Protein 4J0D (pdb70)

Solvent-accessible surface area: 36120 Å² total; per-residue (Å²): 81,132,99,43,147,8,78,1,66,36,125,115,14,74,98,46,92,18,104,5,84,78,112,48,20,110,1,33,2,5,81,106,13,80,0,0,23,71,54,57,14,99,37,0,20,0,7,0,0,0,3,16,22,6,60,129,79,59,60,33,62,55,2,73,84,71,61,0,0,0,1,0,4,6,11,6,30,30,6,57,34,0,36,17,2,16,3,84,53,116,59,116,28,47,45,10,39,7,0,36,66,0,3,94,66,0,0,0,0,0,0,2,0,0,20,2,37,77,16,77,32,214,90,51,93,53,28,1,13,12,33,6,5,0,3,0,1,2,0,0,0,17,2,0,31,94,2,67,70,130,1,0,3,26,3,86,79,0,0,0,2,3,30,16,1,0,0,2,0,0,0,0,0,0,1,1,2,48,26,84,78,1,66,94,37,3,97,77,11,12,18,1,105,26,66,1,39,13,32,0,0,1,1,2,1,0,10,2,1,5,32,34,0,4,21,0,0,0,16,11,0,37,60,20,49,56,46,66,69,146,69,97,63,88,69,143,40,220,55,48,29,46,111,117,71,102,52,69,24,121,10,72,94,108,29,71,16,5,1,29,0,5,49,3,22,0,0,2,16,0,3,80,48,109,2,48,26,122,118,55,61,44,6,33,2,70,37,47,3,105,26,38,0,45,60,37,2,44,105,44,0,13,62,10,0,42,77,5,61,101,138,71,58,105,2,111,136,21,43,21,15,74,48,83,72,117,101,5,58,73,7,79,6,48,21,0,11,126,45,12,42,0,27,17,26,11,6,4,0,0,41,31,64,27,94,3,48,10,0,15,2,2,2,51,50,129,22,139,13,35,0,3,21,68,32,1,54,108,102,35,93,62,131,16,106,83,5,84,80,105,22,16,106,5,10,7,0,11,41,46,0,91,71,88,31,97,77,6,2,91,52,1,6,0,26,1,2,0,14,1,42,22,1,0,0,0,0,0,1,0,0,8,23,11,0,92,47,44,58,10,36,43,53,40,34,4,30,30,42,41,76,58,39,22,24,73,24,30,48,94,0,6,65,38,0,11,68,51,21,133,84,132,100,44,141,8,83,2,58,38,130,117,15,72,96,48,85,9,136,48,100,91,40,62,10,114,1,36,2,5,82,105,15,82,0,0,27,78,53,56,15,102,37,0,20,0,7,0,0,0,2,12,19,3,66,117,75,58,59,31,86,66,6,94,140,72,64,0,0,1,0,0,3,6,10,6,31,33,6,57,35,0,31,17,2,18,2,81,57,121,62,114,31,47,44,10,38,7,0,18,53,0,4,109,66,0,0,0,0,0,0,2,0,0,18,2,36,79,15,82,34,205,86,53,100,61,33,1,13,12,34,6,4,0,3,0,1,1,0,0,0,17,1,0,33,75,0,67,83,103,6,8,3,27,4,89,79,0,0,0,2,3,31,16,1,0,0,2,0,0,0,0,0,1,0,0,0,55,8,84,76,2,70,97,37,2,99,74,13,10,20,1,104,26,66,1,34,11,26,0,0,1,1,1,1,0,9,3,1,6,32,35,0,5,20,0,0,0,16,11,0,36,55,18,55,49,46,60,77,138,76,92,66,101,51,69,55,217,59,35,25,34,110,109,74,101,40,67,20,125,8,71,97,131,32,66,26,10,1,22,0,5,55,4,16,0,0,2,19,0,3,65,44,93,2,42,34,110,115,50,69,58,6,28,2,61,37,40,3,98,28,37,0,53,64,37,2,51,107,45,0,15,58,10,0,39,74,4,60,101,143,68,58,97,1,107,128,32,52,20,15,74,45,83,72,119,95,3,57,70,7,80,7,53,28,0,13,130,42,14,38,0,23,17,19,6,4,8,0,0,43,33,61,29,98,10,52,12,0,15,1,2,1,52,54,131,21,142,18,32,0,3,18,65,26,1,57,113,115,32,98,62,134,15,101,81,6,86,80,100,23,17,106,5,11,6,0,12,29,10,6,89,77,143,56,32,99,10,3,133,45,1,7,0,27,1,2,0,15,1,35,20,1,0,0,0,0,0,0,0,0,8,20,5,0,95,55,83,70,56,37,44,54,43,33,3,30,30,44,36,75,56,37,21,23,72,22,32,55,90,0,6,66,37,0,16,61,46,25,149

Radius of gyration: 35.63 Å; Cα contacts (8 Å, |Δi|>4): 2161; chains: 2; bounding box: 63×105×97 Å

B-factor: mean 21.42, std 15.45, range [4.94, 144.72]

Secondary structure (DSSP, 8-state):
-TT------GGG-EEEEEE-SSSEEEEEEEEEEE-BSS-SSTT-EEEEEEEGGGGTT--BTTB-TTT--EEEE----TT--BPPP-TT--SSS--HHHHHHHHHTT-EEEEE-B--TT-B-TTS-B--STTHHHHHHHHHHHHHHHTTTTSSS-GGGEEEEEETHHHHHHHHHHH-TT-GGGHHHHHHHTB-SS----SEEEEES----HHHHHHHHHHHHTT--EEEEEEE--S--TT----EEEEEEE--HHHHHHHHHHHHHHHHHHHHTT-B-TTSPBP---TTS-SHHHHHHHHHHHHHHHHHHHTT--GGGSS-EEEETTEEEEE-HHHHHHHH-B-S-SSSSS-TTS-SHHHHHT--SS-S--B-SHHHHHT-SS---BPPHHHHHHT-GGGG-SS--TTS-SEEEEE--TT--SS-THHHHHHHHHHHHTT-EEEEE--TT--S---S-HHHHHHHHHHHH-/-TT------GGG-EEEEEEETTEEEEEEEEEEEE-BSS-SSTT-EEEEEEEGGGGTT--BTTB-TTT--EEEE----TT--BPPP-TT--SSS--HHHHHHHHHHT-EEEEE-B--TT-B-TTS-B--STTHHHHHHHHHHHHHHHTTTTSSS-GGGEEEEEETHHHHHHHHHHH-BT-GGGHHHHHHHTB-SS----SEEEEES----HHHHHHHHHHHHTT--EEEEEEEEEEE-TTSPEEEEEEEEE--HHHHHHHHHHHHHHHHHHHHTT-B-TTS-B----TTS-SHHHHHHHHHHHHHHHHHHHTT--GGGSS-EEEETTEEEEE-HHHHHHHH-B-S-SSSSS-TTS-SHHHHHT--SS-S--B-SHHHHHT-SS---BPPHHHHHHT-GGGGTSSSSSB--SEEEEE--TT--SS-THHHHHHHHHHHHTT-EEEEE--TT--S---S-HHHHHHHHHHHH-

Sequence (940 aa):
SMSNRLIFDADWLVPEQVQVAGQAIQYYAARNIQYVQHPVAAIQVLNVFVPAAYLLHGSSVNGYQRATAPILMPNTVGGYLPGPADDPQRVTWPTNAGTIQQALKRGYVVVAAGIRGRTTVDKSGQRVGQAPAFIVDMKAAIRYVKYNQGRLPGDANRIITNGTSAGGATSALAGASGNSAYFEPALTALGAAPATDDIFAVSAYCPIHNLEHADMMAYEWQFNGINDWHRYQPVAGTTKNGRPKFEPVSGQLTVEEQALSLALKAQFSTYLLNQLKLTASDGTTHLTLNEAGMMGSFRDVVRQLLISSSAQTAFDQGTDIHKYAGFVVTGNQVTDLDLSAYLKSSLTRRMKAVPAFDQQLDLTSPENNLFGDATTAKAKHFTALAQTRSTVTAQLADAELIQAINPLSYLTTTSSQVAKHWRIRHGAADRDTSFAIPIILAIMLENHGYGIDFALPWDIPHSGDYDLGDLFSWIDGLCQSMSNRLIFDADWLVPEQVQVAGQAIQYYAARNIQYVQHPVAAIQVLNVFVPAAYLHGSSVNGYQRATAPILMPNTVGGYLPGPADDPQRVTWPTNAGTIQQALKRGYVVVAAGIIRGRTTVDKSGQRVGQAPAFIVDMKAAIRYVKYNQGRLPGDANRIITNGTSAGGATSALAGASGNSAYFEPALTALGAAPATDDIFAVSAYCPIHNLEHADMMAYEWQFNGINDWHRYYQPVAGTTKNGRPKFEPVSGQLTVEEQALSLALKAQFSTYLNQLKLTASDGTHLTLNEAGMMGSFRDVVRRQLLISSAQTAFDQGTDIHKYAGFVVTGNQVTDLDLSAYLKSLTRMKAVPAFDQQLDLTSPENNLFGDATAKAKHFTALAQTTRSTVTAQLADAELIQAINPLSYLTTTSSQVAKHWRIRHGAADRDTSFAIPIILAIMMLENHGYGIDFALPWDIPHSGDYDLGDLFSSWIDGLCQ

Structure (mmCIF, N/CA/C/O backbone):
data_4J0D
#
_entry.id   4J0D
#
_cell.length_a   46.940
_cell.length_b   62.918
_cell.length_c   84.070
_cell.angle_alpha   70.58
_cell.angle_beta   85.70
_cell.angle_gamma   78.96
#
_symmetry.space_group_name_H-M   'P 1'
#
loop_
_entity.id
_entity.type
_entity.pdbx_description
1 polymer Tannase
2 non-polymer 'CADMIUM ION'
3 non-polymer DI(HYDROXYETHYL)ETHER
4 non-polymer 'TRIETHYLENE GLYCOL'
5 non-polymer 'TETRAETHYLENE GLYCOL'
6 water water
#
loop_
_atom_site.group_PDB
_atom_site.id
_atom_site.type_symbol
_atom_site.label_atom_id
_atom_site.label_alt_id
_atom_site.label_comp_id
_atom_site.label_asym_id
_atom_site.label_entity_id
_atom_site.label_seq_id
_atom_site.pdbx_PDB_ins_code
_atom_site.Cartn_x
_atom_site.Cartn_y
_atom_site.Cartn_z
_atom_site.occupancy
_atom_site.B_iso_or_equiv
_atom_site.auth_seq_id
_atom_site.auth_comp_id
_atom_site.auth_asym_id
_atom_site.auth_atom_id
_atom_site.pdbx_PDB_model_num
ATOM 1 N N . SER A 1 22 ? 33.149 124.020 73.816 1.00 18.82 0 SER A N 1
ATOM 2 C CA . SER A 1 22 ? 34.282 124.716 73.221 1.00 20.33 0 SER A CA 1
ATOM 3 C C . SER A 1 22 ? 35.530 124.386 74.018 1.00 21.91 0 SER A C 1
ATOM 4 O O . SER A 1 22 ? 35.462 123.673 75.027 1.00 21.76 0 SER A O 1
ATOM 7 N N . MET A 1 23 ? 36.665 124.929 73.593 1.00 25.33 1 MET A N 1
ATOM 8 C CA . MET A 1 23 ? 37.922 124.814 74.347 1.00 30.54 1 MET A CA 1
ATOM 9 C C . MET A 1 23 ? 37.884 125.412 75.749 1.00 28.94 1 MET A C 1
ATOM 10 O O . MET A 1 23 ? 38.771 125.152 76.588 1.00 29.53 1 MET A O 1
ATOM 15 N N . SER A 1 24 ? 36.886 126.263 76.011 1.00 27.49 2 SER A N 1
ATOM 16 C CA . SER A 1 24 ? 36.677 126.788 77.341 1.00 27.40 2 SER A CA 1
ATOM 17 C C . SER A 1 24 ? 36.351 125.710 78.379 1.00 25.97 2 SER A C 1
ATOM 18 O O . SER A 1 24 ? 36.671 125.812 79.561 1.00 23.70 2 SER A O 1
ATOM 21 N N . ASN A 1 25 ? 35.723 124.648 77.907 1.00 20.98 3 ASN A N 1
ATOM 22 C CA . ASN A 1 25 ? 35.437 123.502 78.763 1.00 22.04 3 ASN A CA 1
ATOM 23 C C . ASN A 1 25 ? 36.721 122.705 79.019 1.00 21.88 3 ASN A C 1
ATOM 24 O O . ASN A 1 25 ? 37.208 122.020 78.117 1.00 22.09 3 ASN A O 1
ATOM 29 N N . ARG A 1 26 ? 37.286 122.830 80.229 1.00 20.98 4 ARG A N 1
ATOM 30 C CA . ARG A 1 26 ? 38.577 122.202 80.543 1.00 20.62 4 ARG A CA 1
ATOM 31 C C . ARG A 1 26 ? 38.489 120.710 80.915 1.00 21.90 4 ARG A C 1
ATOM 32 O O . ARG A 1 26 ? 39.509 120.074 81.182 1.00 23.66 4 ARG A O 1
ATOM 40 N N . LEU A 1 27 ? 37.268 120.189 80.958 1.00 19.08 5 LEU A N 1
ATOM 41 C CA . LEU A 1 27 ? 36.995 118.782 81.307 1.00 20.23 5 LEU A CA 1
ATOM 42 C C . LEU A 1 27 ? 37.517 118.462 82.704 1.00 21.16 5 LEU A C 1
ATOM 43 O O . LEU A 1 27 ? 37.908 117.335 82.973 1.00 21.92 5 LEU A O 1
ATOM 48 N N . ILE A 1 28 ? 37.521 119.461 83.584 1.00 19.49 6 ILE A N 1
ATOM 49 C CA . ILE A 1 28 ? 37.995 119.244 84.950 1.00 21.49 6 ILE A CA 1
ATOM 50 C C . ILE A 1 28 ? 36.804 119.074 85.876 1.00 18.89 6 ILE A C 1
ATOM 51 O O . ILE A 1 28 ? 35.943 119.952 85.982 1.00 24.79 6 ILE A O 1
ATOM 56 N N . PHE A 1 29 ? 36.718 117.904 86.505 1.00 21.04 7 PHE A N 1
ATOM 57 C CA . PHE A 1 29 ? 35.670 117.655 87.467 1.00 20.06 7 PHE A CA 1
ATOM 58 C C . PHE A 1 29 ? 35.986 118.391 88.768 1.00 22.96 7 PHE A C 1
ATOM 59 O O . PHE A 1 29 ? 37.136 118.467 89.170 1.00 23.18 7 PHE A O 1
ATOM 67 N N . ASP A 1 30 ? 34.962 118.952 89.393 1.00 18.38 8 ASP A N 1
ATOM 68 C CA . ASP A 1 30 ? 35.132 119.622 90.690 1.00 20.67 8 ASP A CA 1
ATOM 69 C C . ASP A 1 30 ? 34.159 119.000 91.645 1.00 24.16 8 ASP A C 1
ATOM 70 O O . ASP A 1 30 ? 32.945 119.081 91.454 1.00 21.10 8 ASP A O 1
ATOM 75 N N . ALA A 1 31 ? 34.669 118.415 92.716 1.00 25.09 9 ALA A N 1
ATOM 76 C CA . ALA A 1 31 ? 33.762 117.836 93.681 1.00 22.87 9 ALA A CA 1
ATOM 77 C C . ALA A 1 31 ? 32.850 118.831 94.379 1.00 22.94 9 ALA A C 1
ATOM 78 O O . ALA A 1 31 ? 31.866 118.422 94.985 1.00 24.52 9 ALA A O 1
ATOM 80 N N . ASP A 1 32 ? 33.150 120.138 94.300 1.00 25.27 10 ASP A N 1
ATOM 81 C CA . ASP A 1 32 ? 32.268 121.128 94.896 1.00 27.72 10 ASP A CA 1
ATOM 82 C C . ASP A 1 32 ? 30.953 121.210 94.150 1.00 26.39 10 ASP A C 1
ATOM 83 O O . ASP A 1 32 ? 30.012 121.877 94.580 1.00 27.64 10 ASP A O 1
ATOM 88 N N . TRP A 1 33 ? 30.885 120.541 93.003 1.00 21.47 11 TRP A N 1
ATOM 89 C CA . TRP A 1 33 ? 29.647 120.521 92.246 1.00 21.52 11 TRP A CA 1
ATOM 90 C C . TRP A 1 33 ? 28.611 119.615 92.863 1.00 22.11 11 TRP A C 1
ATOM 91 O O . TRP A 1 33 ? 27.432 119.694 92.517 1.00 24.31 11 TRP A O 1
ATOM 102 N N . LEU A 1 34 ? 29.079 118.707 93.717 1.00 17.81 12 LEU A N 1
ATOM 103 C CA . LEU A 1 34 ? 28.256 117.621 94.237 1.00 20.46 12 LEU A CA 1
ATOM 104 C C . LEU A 1 34 ? 27.257 118.119 95.286 1.00 24.33 12 LEU A C 1
ATOM 105 O O . LEU A 1 34 ? 27.639 118.792 96.259 1.00 24.29 12 LEU A O 1
ATOM 110 N N . VAL A 1 35 ? 25.988 117.767 95.103 1.00 19.11 13 VAL A N 1
ATOM 111 C CA . VAL A 1 35 ? 24.957 118.215 96.051 1.00 22.18 13 VAL A CA 1
ATOM 112 C C . VAL A 1 35 ? 24.205 117.047 96.694 1.00 21.25 13 VAL A C 1
ATOM 113 O O . VAL A 1 35 ? 24.050 115.971 96.089 1.00 19.94 13 VAL A O 1
ATOM 117 N N . PRO A 1 36 ? 23.722 117.253 97.919 1.00 16.44 14 PRO A N 1
ATOM 118 C CA . PRO A 1 36 ? 23.233 116.085 98.659 1.00 15.60 14 PRO A CA 1
ATOM 119 C C . PRO A 1 36 ? 21.819 115.701 98.323 1.00 20.34 14 PRO A C 1
ATOM 120 O O . PRO A 1 36 ? 20.948 116.573 98.145 1.00 22.17 14 PRO A O 1
ATOM 124 N N . GLU A 1 37 ? 21.596 114.393 98.224 1.00 20.77 15 GLU A N 1
ATOM 125 C CA . GLU A 1 37 ? 20.302 113.831 97.891 1.00 19.02 15 GLU A CA 1
ATOM 126 C C . GLU A 1 37 ? 20.103 112.551 98.664 1.00 20.22 15 GLU A C 1
ATOM 127 O O . GLU A 1 37 ? 21.021 112.031 99.299 1.00 20.61 15 GLU A O 1
ATOM 133 N N . GLN A 1 38 ? 18.895 112.016 98.593 1.00 20.04 16 GLN A N 1
ATOM 134 C CA . GLN A 1 38 ? 18.605 110.776 99.273 1.00 21.15 16 GLN A CA 1
ATOM 135 C C . GLN A 1 38 ? 17.622 110.009 98.414 1.00 22.27 16 GLN A C 1
ATOM 136 O O . GLN A 1 38 ? 16.864 110.616 97.644 1.00 26.69 16 GLN A O 1
ATOM 142 N N . VAL A 1 39 ? 17.629 108.688 98.554 1.00 25.41 17 VAL A N 1
ATOM 143 C CA . VAL A 1 39 ? 16.682 107.845 97.846 1.00 21.37 17 VAL A CA 1
ATOM 144 C C . VAL A 1 39 ? 16.391 106.636 98.747 1.00 27.43 17 VAL A C 1
ATOM 145 O O . VAL A 1 39 ? 17.263 106.205 99.496 1.00 28.62 17 VAL A O 1
ATOM 149 N N . GLN A 1 40 ? 15.154 106.134 98.718 1.00 28.46 18 GLN A N 1
ATOM 150 C CA . GLN A 1 40 ? 14.780 104.904 99.448 1.00 34.63 18 GLN A CA 1
ATOM 151 C C . GLN A 1 40 ? 15.241 103.592 98.812 1.00 34.61 18 GLN A C 1
ATOM 152 O O . GLN A 1 40 ? 14.982 103.325 97.635 1.00 32.96 18 GLN A O 1
ATOM 158 N N . VAL A 1 41 ? 15.908 102.782 99.634 1.00 34.66 19 VAL A N 1
ATOM 159 C CA . VAL A 1 41 ? 16.370 101.441 99.303 1.00 33.62 19 VAL A CA 1
ATOM 160 C C . VAL A 1 41 ? 16.702 100.819 100.659 1.00 41.88 19 VAL A C 1
ATOM 161 O O . VAL A 1 41 ? 17.522 101.357 101.395 1.00 50.99 19 VAL A O 1
ATOM 165 N N . ALA A 1 42 ? 16.059 99.744 101.039 1.00 51.54 20 ALA A N 1
ATOM 166 C CA . ALA A 1 42 ? 14.756 99.374 100.596 1.00 53.29 20 ALA A CA 1
ATOM 167 C C . ALA A 1 42 ? 14.213 99.302 102.010 1.00 49.58 20 ALA A C 1
ATOM 168 O O . ALA A 1 42 ? 14.536 98.386 102.776 1.00 47.81 20 ALA A O 1
ATOM 170 N N . GLY A 1 43 ? 13.467 100.330 102.383 1.00 41.96 21 GLY A N 1
ATOM 171 C CA . GLY A 1 43 ? 13.152 100.566 103.770 1.00 37.95 21 GLY A CA 1
ATOM 172 C C . GLY A 1 43 ? 14.119 101.550 104.389 1.00 35.61 21 GLY A C 1
ATOM 173 O O . GLY A 1 43 ? 13.913 101.991 105.514 1.00 43.35 21 GLY A O 1
ATOM 174 N N . GLN A 1 44 ? 15.176 101.907 103.670 1.00 31.89 22 GLN A N 1
ATOM 175 C CA . GLN A 1 44 ? 16.175 102.824 104.235 1.00 34.75 22 GLN A CA 1
ATOM 176 C C . GLN A 1 44 ? 16.549 103.948 103.309 1.00 35.89 22 GLN A C 1
ATOM 177 O O . GLN A 1 44 ? 16.564 103.782 102.094 1.00 32.84 22 GLN A O 1
ATOM 183 N N . ALA A 1 45 ? 16.886 105.090 103.901 1.00 33.05 23 ALA A N 1
ATOM 184 C CA . ALA A 1 45 ? 17.351 106.254 103.157 1.00 33.49 23 ALA A CA 1
ATOM 185 C C . ALA A 1 45 ? 18.808 106.069 102.755 1.00 36.47 23 ALA A C 1
ATOM 186 O O . ALA A 1 45 ? 19.692 105.964 103.604 1.00 43.15 23 ALA A O 1
ATOM 188 N N . ILE A 1 46 ? 19.062 106.046 101.456 1.00 27.26 24 ILE A N 1
ATOM 189 C CA . ILE A 1 46 ? 20.418 105.885 100.962 1.00 24.77 24 ILE A CA 1
ATOM 190 C C . ILE A 1 46 ? 20.887 107.303 100.592 1.00 25.67 24 ILE A C 1
ATOM 191 O O . ILE A 1 46 ? 20.300 107.948 99.730 1.00 26.11 24 ILE A O 1
ATOM 196 N N . GLN A 1 47 ? 21.917 107.795 101.271 1.00 22.81 25 GLN A N 1
ATOM 197 C CA . GLN A 1 47 ? 22.417 109.149 101.034 1.00 22.25 25 GLN A CA 1
ATOM 198 C C . GLN A 1 47 ? 23.546 109.198 100.033 1.00 21.00 25 GLN A C 1
ATOM 199 O O . GLN A 1 47 ? 24.457 108.362 100.057 1.00 20.41 25 GLN A O 1
ATOM 205 N N . TYR A 1 48 ? 23.469 110.149 99.122 1.00 16.03 26 TYR A N 1
ATOM 206 C CA . TYR A 1 48 ? 24.474 110.269 98.068 1.00 18.85 26 TYR A CA 1
ATOM 207 C C . TYR A 1 48 ? 24.584 111.712 97.617 1.00 19.43 26 TYR A C 1
ATOM 208 O O . TYR A 1 48 ? 23.831 112.594 98.066 1.00 20.65 26 TYR A O 1
ATOM 217 N N . TYR A 1 49 ? 25.589 111.979 96.818 1.00 16.92 27 TYR A N 1
ATOM 218 C CA . TYR A 1 49 ? 25.745 113.339 96.271 1.00 19.53 27 TYR A CA 1
ATOM 219 C C . TYR A 1 49 ? 25.663 113.225 94.753 1.00 20.11 27 TYR A C 1
ATOM 220 O O . TYR A 1 49 ? 26.036 112.207 94.182 1.00 18.12 27 TYR A O 1
ATOM 229 N N . ALA A 1 50 ? 25.176 114.280 94.101 1.00 18.90 28 ALA A N 1
ATOM 230 C CA . ALA A 1 50 ? 24.929 114.225 92.671 1.00 15.61 28 ALA A CA 1
ATOM 231 C C . ALA A 1 50 ? 25.539 115.432 91.970 1.00 16.42 28 ALA A C 1
ATOM 232 O O . ALA A 1 50 ? 25.463 116.553 92.466 1.00 17.12 28 ALA A O 1
ATOM 234 N N . ALA A 1 51 ? 26.133 115.193 90.807 1.00 16.58 29 ALA A N 1
ATOM 235 C CA . ALA A 1 51 ? 26.531 116.295 89.916 1.00 16.64 29 ALA A CA 1
ATOM 236 C C . ALA A 1 51 ? 25.992 115.900 88.557 1.00 19.96 29 ALA A C 1
ATOM 237 O O . ALA A 1 51 ? 26.385 114.874 88.014 1.00 18.95 29 ALA A O 1
ATOM 239 N N . ARG A 1 52 ? 25.062 116.678 88.010 1.00 16.19 30 ARG A N 1
ATOM 240 C CA . ARG A 1 52 ? 24.443 116.343 86.726 1.00 15.58 30 ARG A CA 1
ATOM 241 C C . ARG A 1 52 ? 24.841 117.211 85.527 1.00 17.57 30 ARG A C 1
ATOM 242 O O . ARG A 1 52 ? 25.372 118.320 85.683 1.00 20.30 30 ARG A O 1
ATOM 250 N N . ASN A 1 53 ? 24.586 116.669 84.333 1.00 16.95 31 ASN A N 1
ATOM 251 C CA . ASN A 1 53 ? 24.720 117.449 83.080 1.00 17.66 31 ASN A CA 1
ATOM 252 C C . ASN A 1 53 ? 26.094 117.965 82.802 1.00 20.85 31 ASN A C 1
ATOM 253 O O . ASN A 1 53 ? 26.262 119.113 82.297 1.00 19.89 31 ASN A O 1
ATOM 258 N N . ILE A 1 54 ? 27.072 117.139 83.122 1.00 15.00 32 ILE A N 1
ATOM 259 C CA . ILE A 1 54 ? 28.448 117.462 82.839 1.00 15.63 32 ILE A CA 1
ATOM 260 C C . ILE A 1 54 ? 28.772 117.196 81.377 1.00 15.51 32 ILE A C 1
ATOM 261 O O . ILE A 1 54 ? 28.569 116.082 80.861 1.00 18.08 32 ILE A O 1
ATOM 266 N N . GLN A 1 55 ? 29.246 118.256 80.686 1.00 16.23 33 GLN A N 1
ATOM 267 C CA . GLN A 1 55 ? 29.651 118.085 79.301 1.00 16.98 33 GLN A CA 1
ATOM 268 C C . GLN A 1 55 ? 30.993 117.394 79.304 1.00 19.92 33 GLN A C 1
ATOM 269 O O . GLN A 1 55 ? 31.979 117.942 79.784 1.00 22.29 33 GLN A O 1
ATOM 275 N N . TYR A 1 56 ? 31.030 116.154 78.828 1.00 15.24 34 TYR A N 1
ATOM 276 C CA . TYR A 1 56 ? 32.235 115.368 78.991 1.00 17.22 34 TYR A CA 1
ATOM 277 C C . TYR A 1 56 ? 33.193 115.416 77.799 1.00 15.58 34 TYR A C 1
ATOM 278 O O . TYR A 1 56 ? 34.245 114.810 77.836 1.00 18.08 34 TYR A O 1
ATOM 287 N N . VAL A 1 57 ? 32.821 116.150 76.757 1.00 15.92 35 VAL A N 1
ATOM 288 C CA . VAL A 1 57 ? 33.757 116.467 75.673 1.00 13.89 35 VAL A CA 1
ATOM 289 C C . VAL A 1 57 ? 33.665 117.973 75.375 1.00 17.06 35 VAL A C 1
ATOM 290 O O . VAL A 1 57 ? 32.708 118.660 75.764 1.00 17.54 35 VAL A O 1
ATOM 294 N N . GLN A 1 58 ? 34.665 118.471 74.675 1.00 18.08 36 GLN A N 1
ATOM 295 C CA . GLN A 1 58 ? 34.722 119.931 74.401 1.00 16.61 36 GLN A CA 1
ATOM 296 C C . GLN A 1 58 ? 33.853 120.320 73.225 1.00 24.57 36 GLN A C 1
ATOM 297 O O . GLN A 1 58 ? 33.376 121.469 73.143 1.00 24.96 36 GLN A O 1
ATOM 303 N N . HIS A 1 59 ? 33.658 119.374 72.302 1.00 19.91 37 HIS A N 1
ATOM 304 C CA . HIS A 1 59 ? 32.891 119.683 71.096 1.00 20.92 37 HIS A CA 1
ATOM 305 C C . HIS A 1 59 ? 31.759 118.708 70.869 1.00 20.61 37 HIS A C 1
ATOM 306 O O . HIS A 1 59 ? 31.728 118.017 69.847 1.00 20.31 37 HIS A O 1
ATOM 313 N N . PRO A 1 60 ? 30.802 118.658 71.800 1.00 22.99 38 PRO A N 1
ATOM 314 C CA . PRO A 1 60 ? 29.647 117.780 71.554 1.00 25.25 38 PRO A CA 1
ATOM 315 C C . PRO A 1 60 ? 28.866 118.166 70.287 1.00 24.41 38 PRO A C 1
ATOM 316 O O . PRO A 1 60 ? 28.754 119.339 69.924 1.00 21.87 38 PRO A O 1
ATOM 320 N N . VAL A 1 61 ? 28.307 117.163 69.624 1.00 20.59 39 VAL A N 1
ATOM 321 C CA . VAL A 1 61 ? 27.436 117.442 68.488 1.00 22.04 39 VAL A CA 1
ATOM 322 C C . VAL A 1 61 ? 25.968 117.243 68.858 1.00 23.70 39 VAL A C 1
ATOM 323 O O . VAL A 1 61 ? 25.096 117.456 68.032 1.00 24.03 39 VAL A O 1
ATOM 327 N N . ALA A 1 62 ? 25.695 116.757 70.076 1.00 18.35 40 ALA A N 1
ATOM 328 C CA . ALA A 1 62 ? 24.306 116.495 70.471 1.00 15.10 40 ALA A CA 1
ATOM 329 C C . ALA A 1 62 ? 24.097 116.723 71.939 1.00 17.44 40 ALA A C 1
ATOM 330 O O . ALA A 1 62 ? 25.000 116.448 72.727 1.00 18.27 40 ALA A O 1
ATOM 332 N N . ALA A 1 63 ? 22.887 117.147 72.299 1.00 20.90 41 ALA A N 1
ATOM 333 C CA . ALA A 1 63 ? 22.537 117.512 73.677 1.00 23.11 41 ALA A CA 1
ATOM 334 C C . ALA A 1 63 ? 22.630 116.332 74.627 1.00 18.62 41 ALA A C 1
ATOM 335 O O . ALA A 1 63 ? 22.879 116.504 75.811 1.00 19.30 41 ALA A O 1
ATOM 337 N N . ILE A 1 64 ? 22.445 115.135 74.083 1.00 16.82 42 ILE A N 1
ATOM 338 C CA . ILE A 1 64 ? 22.497 113.949 74.925 1.00 13.89 42 ILE A CA 1
ATOM 339 C C . ILE A 1 64 ? 23.907 113.643 75.492 1.00 14.69 42 ILE A C 1
ATOM 340 O O . ILE A 1 64 ? 24.025 112.884 76.460 1.00 16.43 42 ILE A O 1
ATOM 345 N N . GLN A 1 65 ? 24.958 114.202 74.900 1.00 16.64 43 GLN A N 1
ATOM 346 C CA . GLN A 1 65 ? 26.331 113.913 75.357 1.00 15.30 43 GLN A CA 1
ATOM 347 C C . GLN A 1 65 ? 26.707 114.671 76.669 1.00 16.65 43 GLN A C 1
ATOM 348 O O . GLN A 1 65 ? 27.547 115.587 76.688 1.00 20.22 43 GLN A O 1
ATOM 354 N N . VAL A 1 66 ? 26.074 114.270 77.756 1.00 13.44 44 VAL A N 1
ATOM 355 C CA . VAL A 1 66 ? 26.458 114.788 79.069 1.00 11.92 44 VAL A CA 1
ATOM 356 C C . VAL A 1 66 ? 26.468 113.565 79.959 1.00 14.73 44 VAL A C 1
ATOM 357 O O . VAL A 1 66 ? 25.955 112.468 79.588 1.00 14.59 44 VAL A O 1
ATOM 361 N N . LEU A 1 67 ? 27.090 113.716 81.121 1.00 12.99 45 LEU A N 1
ATOM 362 C CA . LEU A 1 67 ? 27.091 112.594 82.071 1.00 11.47 45 LEU A CA 1
ATOM 363 C C . LEU A 1 67 ? 26.707 113.069 83.453 1.00 12.29 45 LEU A C 1
ATOM 364 O O . LEU A 1 67 ? 26.825 114.263 83.784 1.00 14.58 45 LEU A O 1
ATOM 369 N N . ASN A 1 68 ? 26.201 112.134 84.262 1.00 12.07 46 ASN A N 1
ATOM 370 C CA . ASN A 1 68 ? 25.872 112.423 85.664 1.00 13.87 46 ASN A CA 1
ATOM 371 C C . ASN A 1 68 ? 26.816 111.624 86.548 1.00 13.76 46 ASN A C 1
ATOM 372 O O . ASN A 1 68 ? 27.203 110.488 86.216 1.00 14.65 46 ASN A O 1
ATOM 377 N N . VAL A 1 69 ? 27.187 112.219 87.683 1.00 15.26 47 VAL A N 1
ATOM 378 C CA . VAL A 1 69 ? 28.002 111.513 88.677 1.00 14.43 47 VAL A CA 1
ATOM 379 C C . VAL A 1 69 ? 27.244 111.362 90.000 1.00 17.95 47 VAL A C 1
ATOM 380 O O . VAL A 1 69 ? 26.647 112.336 90.499 1.00 15.19 47 VAL A O 1
ATOM 384 N N . PHE A 1 70 ? 27.228 110.151 90.583 1.00 13.22 48 PHE A N 1
ATOM 385 C CA . PHE A 1 70 ? 26.531 109.952 91.845 1.00 13.84 48 PHE A CA 1
ATOM 386 C C . PHE A 1 70 ? 27.480 109.275 92.796 1.00 13.52 48 PHE A C 1
ATOM 387 O O . PHE A 1 70 ? 28.109 108.279 92.454 1.00 13.59 48 PHE A O 1
ATOM 395 N N . VAL A 1 71 ? 27.602 109.822 94.007 1.00 14.19 49 VAL A N 1
ATOM 396 C CA . VAL A 1 71 ? 28.631 109.367 94.931 1.00 15.43 49 VAL A CA 1
ATOM 397 C C . VAL A 1 71 ? 28.036 109.066 96.296 1.00 17.34 49 VAL A C 1
ATOM 398 O O . VAL A 1 71 ? 27.337 109.921 96.872 1.00 17.77 49 VAL A O 1
ATOM 402 N N . PRO A 1 72 ? 28.322 107.859 96.850 1.00 16.15 50 PRO A N 1
ATOM 403 C CA . PRO A 1 72 ? 27.847 107.555 98.210 1.00 15.72 50 PRO A CA 1
ATOM 404 C C . PRO A 1 72 ? 28.268 108.648 99.157 1.00 18.58 50 PRO A C 1
ATOM 405 O O . PRO A 1 72 ? 29.399 109.111 99.106 1.00 16.07 50 PRO A O 1
ATOM 409 N N . ALA A 1 73 ? 27.347 109.052 99.997 1.00 17.89 51 ALA A N 1
ATOM 410 C CA . ALA A 1 73 ? 27.620 110.221 100.816 1.00 21.18 51 ALA A CA 1
ATOM 411 C C . ALA A 1 73 ? 28.875 110.104 101.695 1.00 19.12 51 ALA A C 1
ATOM 412 O O . ALA A 1 73 ? 29.558 111.126 101.937 1.00 21.20 51 ALA A O 1
ATOM 414 N N . ALA A 1 74 ? 29.179 108.876 102.172 1.00 17.44 52 ALA A N 1
ATOM 415 C CA . ALA A 1 74 ? 30.293 108.693 103.073 1.00 17.34 52 ALA A CA 1
ATOM 416 C C . ALA A 1 74 ? 31.574 109.232 102.474 1.00 19.44 52 ALA A C 1
ATOM 417 O O . ALA A 1 74 ? 32.455 109.691 103.204 1.00 21.56 52 ALA A O 1
ATOM 419 N N . TYR A 1 75 ? 31.684 109.180 101.147 1.00 15.91 53 TYR A N 1
ATOM 420 C CA . TYR A 1 75 ? 32.952 109.513 100.505 1.00 17.89 53 TYR A CA 1
ATOM 421 C C . TYR A 1 75 ? 33.233 111.005 100.476 1.00 23.53 53 TYR A C 1
ATOM 422 O O . TYR A 1 75 ? 34.335 111.394 100.125 1.00 23.86 53 TYR A O 1
ATOM 431 N N . LEU A 1 76 ? 32.252 111.830 100.822 1.00 21.56 54 LEU A N 1
ATOM 432 C CA A LEU A 1 76 ? 32.514 113.277 100.901 0.61 20.78 54 LEU A CA 1
ATOM 433 C CA B LEU A 1 76 ? 32.478 113.280 100.896 0.39 21.21 54 LEU A CA 1
ATOM 434 C C . LEU A 1 76 ? 32.695 113.665 102.342 1.00 19.70 54 LEU A C 1
ATOM 435 O O . LEU A 1 76 ? 32.945 114.834 102.656 1.00 24.27 54 LEU A O 1
ATOM 444 N N . HIS A 1 77 ? 32.599 112.668 103.223 1.00 19.93 55 HIS A N 1
ATOM 445 C CA . HIS A 1 77 ? 32.716 112.901 104.654 1.00 21.60 55 HIS A CA 1
ATOM 446 C C . HIS A 1 77 ? 33.803 112.022 105.272 1.00 27.84 55 HIS A C 1
ATOM 447 O O . HIS A 1 77 ? 33.858 111.826 106.496 1.00 29.94 55 HIS A O 1
ATOM 454 N N . GLY A 1 78 ? 34.660 111.487 104.411 1.00 26.90 56 GLY A N 1
ATOM 455 C CA . GLY A 1 78 ? 35.857 110.782 104.837 1.00 26.33 56 GLY A CA 1
ATOM 456 C C . GLY A 1 78 ? 35.590 109.415 105.466 1.00 24.00 56 GLY A C 1
ATOM 457 O O . GLY A 1 78 ? 36.315 109.011 106.368 1.00 25.82 56 GLY A O 1
ATOM 458 N N . SER A 1 79 ? 34.549 108.732 105.017 1.00 20.04 57 SER A N 1
ATOM 459 C CA . SER A 1 79 ? 34.188 107.445 105.640 1.00 16.65 57 SER A CA 1
ATOM 460 C C . SER A 1 79 ? 33.968 106.381 104.621 1.00 16.67 57 SER A C 1
ATOM 461 O O . SER A 1 79 ? 34.305 106.569 103.453 1.00 19.64 57 SER A O 1
ATOM 464 N N . SER A 1 80 ? 33.501 105.208 105.086 1.00 15.53 58 SER A N 1
ATOM 465 C CA . SER A 1 80 ? 33.505 103.991 104.250 1.00 16.56 58 SER A CA 1
ATOM 466 C C . SER A 1 80 ? 32.124 103.402 104.028 1.00 18.36 58 SER A C 1
ATOM 467 O O . SER A 1 80 ? 31.204 103.586 104.848 1.00 15.24 58 SER A O 1
ATOM 470 N N . VAL A 1 81 ? 31.990 102.675 102.923 1.00 15.25 59 VAL A N 1
ATOM 471 C CA . VAL A 1 81 ? 30.776 101.904 102.619 1.00 13.31 59 VAL A CA 1
ATOM 472 C C . VAL A 1 81 ? 31.186 100.550 102.066 1.00 14.60 59 VAL A C 1
ATOM 473 O O . VAL A 1 81 ? 31.942 100.477 101.115 1.00 13.87 59 VAL A O 1
ATOM 477 N N . ASN A 1 82 ? 30.715 99.475 102.693 1.00 13.25 60 ASN A N 1
ATOM 478 C CA . ASN A 1 82 ? 30.915 98.128 102.153 1.00 11.72 60 ASN A CA 1
ATOM 479 C C . ASN A 1 82 ? 32.379 97.874 101.775 1.00 13.97 60 ASN A C 1
ATOM 480 O O . ASN A 1 82 ? 32.694 97.312 100.699 1.00 14.82 60 ASN A O 1
ATOM 485 N N . GLY A 1 83 ? 33.289 98.294 102.648 1.00 14.24 61 GLY A N 1
ATOM 486 C CA . GLY A 1 83 ? 34.692 97.962 102.448 1.00 16.61 61 GLY A CA 1
ATOM 487 C C . GLY A 1 83 ? 35.418 98.964 101.566 1.00 19.24 61 GLY A C 1
ATOM 488 O O . GLY A 1 83 ? 36.631 98.852 101.347 1.00 22.54 61 GLY A O 1
ATOM 489 N N . TYR A 1 84 ? 34.673 99.937 101.054 1.00 13.08 62 TYR A N 1
ATOM 490 C CA . TYR A 1 84 ? 35.242 100.945 100.151 1.00 14.78 62 TYR A CA 1
ATOM 491 C C . TYR A 1 84 ? 35.348 102.349 100.728 1.00 17.83 62 TYR A C 1
ATOM 492 O O . TYR A 1 84 ? 34.594 102.735 101.628 1.00 15.22 62 TYR A O 1
ATOM 501 N N . GLN A 1 85 ? 36.234 103.144 100.122 1.00 16.64 63 GLN A N 1
ATOM 502 C CA . GLN A 1 85 ? 36.431 104.539 100.507 1.00 13.68 63 GLN A CA 1
ATOM 503 C C . GLN A 1 85 ? 36.473 105.403 99.249 1.00 19.15 63 GLN A C 1
ATOM 504 O O . GLN A 1 85 ? 36.386 104.880 98.126 1.00 20.03 63 GLN A O 1
ATOM 510 N N . ARG A 1 86 ? 36.593 106.717 99.438 1.00 19.75 64 ARG A N 1
ATOM 511 C CA . ARG A 1 86 ? 36.578 107.662 98.312 1.00 22.30 64 ARG A CA 1
ATOM 512 C C . ARG A 1 86 ? 37.594 107.284 97.230 1.00 24.92 64 ARG A C 1
ATOM 513 O O . ARG A 1 86 ? 37.345 107.424 96.027 1.00 25.59 64 ARG A O 1
ATOM 521 N N . ALA A 1 87 ? 38.755 106.830 97.666 1.00 24.24 65 ALA A N 1
ATOM 522 C CA . ALA A 1 87 ? 39.858 106.537 96.772 1.00 31.51 65 ALA A CA 1
ATOM 523 C C . ALA A 1 87 ? 39.714 105.210 96.080 1.00 32.46 65 ALA A C 1
ATOM 524 O O . ALA A 1 87 ? 40.307 105.010 95.025 1.00 33.68 65 ALA A O 1
ATOM 526 N N . THR A 1 88 ? 38.939 104.302 96.661 1.00 23.41 66 THR A N 1
ATOM 527 C CA . THR A 1 88 ? 38.992 102.924 96.245 1.00 19.05 66 THR A CA 1
ATOM 528 C C . THR A 1 88 ? 37.691 102.287 95.687 1.00 18.97 66 THR A C 1
ATOM 529 O O . THR A 1 88 ? 37.703 101.142 95.188 1.00 18.85 66 THR A O 1
ATOM 533 N N . ALA A 1 89 ? 36.584 103.003 95.795 1.00 19.47 67 ALA A N 1
ATOM 534 C CA . ALA A 1 89 ? 35.304 102.460 95.360 1.00 11.61 67 ALA A CA 1
ATOM 535 C C . ALA A 1 89 ? 35.308 102.152 93.879 1.00 12.16 67 ALA A C 1
ATOM 536 O O . ALA A 1 89 ? 35.849 102.948 93.066 1.00 14.57 67 ALA A O 1
ATOM 538 N N . PRO A 1 90 ? 34.610 101.096 93.514 1.00 12.53 68 PRO A N 1
ATOM 539 C CA . PRO A 1 90 ? 34.412 100.821 92.097 1.00 13.08 68 PRO A CA 1
ATOM 540 C C . PRO A 1 90 ? 33.599 101.904 91.451 1.00 12.08 68 PRO A C 1
ATOM 541 O O . PRO A 1 90 ? 32.777 102.554 92.112 1.00 13.12 68 PRO A O 1
ATOM 545 N N . ILE A 1 91 ? 33.810 102.113 90.155 1.00 12.00 69 ILE A N 1
ATOM 546 C CA . ILE A 1 91 ? 33.016 103.089 89.423 1.00 10.26 69 ILE A CA 1
ATOM 547 C C . ILE A 1 91 ? 32.175 102.325 88.439 1.00 12.37 69 ILE A C 1
ATOM 548 O O . ILE A 1 91 ? 32.684 101.820 87.443 1.00 13.83 69 ILE A O 1
ATOM 553 N N . LEU A 1 92 ? 30.885 102.262 88.703 1.00 11.04 70 LEU A N 1
ATOM 554 C CA . LEU A 1 92 ? 29.958 101.541 87.807 1.00 11.82 70 LEU A CA 1
ATOM 555 C C . LEU A 1 92 ? 29.539 102.549 86.726 1.00 9.98 70 LEU A C 1
ATOM 556 O O . LEU A 1 92 ? 29.194 103.668 87.043 1.00 11.89 70 LEU A O 1
ATOM 561 N N . MET A 1 93 ? 29.623 102.130 85.455 1.00 9.93 71 MET A N 1
ATOM 562 C CA . MET A 1 93 ? 29.276 102.991 84.322 1.00 10.01 71 MET A CA 1
ATOM 563 C C . MET A 1 93 ? 28.193 102.302 83.521 1.00 10.69 71 MET A C 1
ATOM 564 O O . MET A 1 93 ? 28.463 101.645 82.492 1.00 11.83 71 MET A O 1
ATOM 569 N N . PRO A 1 94 ? 26.951 102.427 83.982 1.00 10.84 72 PRO A N 1
ATOM 570 C CA . PRO A 1 94 ? 25.838 101.835 83.272 1.00 12.41 72 PRO A CA 1
ATOM 571 C C . PRO A 1 94 ? 25.377 102.697 82.109 1.00 15.20 72 PRO A C 1
ATOM 572 O O . PRO A 1 94 ? 25.557 103.910 82.097 1.00 15.53 72 PRO A O 1
ATOM 576 N N . ASN A 1 95 ? 24.820 102.050 81.100 1.00 10.21 73 ASN A N 1
ATOM 577 C CA . ASN A 1 95 ? 24.197 102.832 80.057 1.00 11.71 73 ASN A CA 1
ATOM 578 C C . ASN A 1 95 ? 22.759 102.408 79.828 1.00 13.16 73 ASN A C 1
ATOM 579 O O . ASN A 1 95 ? 22.331 101.325 80.252 1.00 15.42 73 ASN A O 1
ATOM 584 N N . THR A 1 96 ? 22.014 103.283 79.160 1.00 12.42 74 THR A N 1
ATOM 585 C CA . THR A 1 96 ? 20.589 103.074 78.915 1.00 11.28 74 THR A CA 1
ATOM 586 C C . THR A 1 96 ? 20.305 102.789 77.430 1.00 10.88 74 THR A C 1
ATOM 587 O O . THR A 1 96 ? 19.171 102.919 76.985 1.00 13.33 74 THR A O 1
ATOM 591 N N . VAL A 1 97 ? 21.328 102.351 76.702 1.00 11.89 75 VAL A N 1
ATOM 592 C CA . VAL A 1 97 ? 21.174 102.034 75.279 1.00 10.97 75 VAL A CA 1
ATOM 593 C C . VAL A 1 97 ? 20.396 100.733 75.095 1.00 11.03 75 VAL A C 1
ATOM 594 O O . VAL A 1 97 ? 20.724 99.716 75.724 1.00 12.20 75 VAL A O 1
ATOM 598 N N . GLY A 1 98 ? 19.347 100.801 74.249 1.00 14.07 76 GLY A N 1
ATOM 599 C CA . GLY A 1 98 ? 18.622 99.620 73.791 1.00 15.81 76 GLY A CA 1
ATOM 600 C C . GLY A 1 98 ? 18.323 99.827 72.315 1.00 14.98 76 GLY A C 1
ATOM 601 O O . GLY A 1 98 ? 18.061 100.959 71.915 1.00 14.55 76 GLY A O 1
ATOM 602 N N . GLY A 1 99 ? 18.348 98.763 71.503 1.00 14.45 77 GLY A N 1
ATOM 603 C CA . GLY A 1 99 ? 17.903 98.895 70.121 1.00 15.68 77 GLY A CA 1
ATOM 604 C C . GLY A 1 99 ? 18.845 99.786 69.319 1.00 12.82 77 GLY A C 1
ATOM 605 O O . GLY A 1 99 ? 18.489 100.217 68.209 1.00 13.65 77 GLY A O 1
ATOM 606 N N . TYR A 1 100 ? 20.060 99.992 69.844 1.00 10.13 78 TYR A N 1
ATOM 607 C CA . TYR A 1 100 ? 21.025 100.956 69.264 1.00 12.19 78 TYR A CA 1
ATOM 608 C C . TYR A 1 100 ? 20.434 102.372 69.137 1.00 12.60 78 TYR A C 1
ATOM 609 O O . TYR A 1 100 ? 20.865 103.173 68.328 1.00 13.74 78 TYR A O 1
ATOM 618 N N . LEU A 1 101 ? 19.470 102.656 69.993 1.00 11.31 79 LEU A N 1
ATOM 619 C CA . LEU A 1 101 ? 18.879 103.987 70.104 1.00 12.19 79 LEU A CA 1
ATOM 620 C C . LEU A 1 101 ? 19.713 104.838 71.063 1.00 14.16 79 LEU A C 1
ATOM 621 O O . LEU A 1 101 ? 20.577 104.348 71.772 1.00 14.22 79 LEU A O 1
ATOM 626 N N . PRO A 1 102 ? 19.473 106.152 71.077 1.00 13.64 80 PRO A N 1
ATOM 627 C CA . PRO A 1 102 ? 20.193 106.944 72.080 1.00 11.52 80 PRO A CA 1
ATOM 628 C C . PRO A 1 102 ? 19.861 106.504 73.493 1.00 13.57 80 PRO A C 1
ATOM 629 O O . PRO A 1 102 ? 18.739 106.042 73.789 1.00 14.84 80 PRO A O 1
ATOM 633 N N . GLY A 1 103 ? 20.852 106.635 74.375 1.00 12.09 81 GLY A N 1
ATOM 634 C CA . GLY A 1 103 ? 20.715 106.253 75.777 1.00 12.59 81 GLY A CA 1
ATOM 635 C C . GLY A 1 103 ? 20.988 107.471 76.673 1.00 13.40 81 GLY A C 1
ATOM 636 O O . GLY A 1 103 ? 22.139 107.835 76.904 1.00 14.13 81 GLY A O 1
ATOM 637 N N . PRO A 1 104 ? 19.925 108.088 77.183 1.00 12.47 82 PRO A N 1
ATOM 638 C CA . PRO A 1 104 ? 20.111 109.283 78.028 1.00 12.44 82 PRO A CA 1
ATOM 639 C C . PRO A 1 104 ? 20.901 108.935 79.286 1.00 14.16 82 PRO A C 1
ATOM 640 O O . PRO A 1 104 ? 20.867 107.807 79.799 1.00 15.83 82 PRO A O 1
ATOM 644 N N . ALA A 1 105 ? 21.540 109.977 79.817 1.00 15.74 83 ALA A N 1
ATOM 645 C CA . ALA A 1 105 ? 22.299 109.826 81.045 1.00 14.93 83 ALA A CA 1
ATOM 646 C C . ALA A 1 105 ? 21.311 109.454 82.168 1.00 19.16 83 ALA A C 1
ATOM 647 O O . ALA A 1 105 ? 20.298 110.134 82.364 1.00 20.04 83 ALA A O 1
ATOM 649 N N . ASP A 1 106 ? 21.612 108.374 82.872 1.00 20.48 84 ASP A N 1
ATOM 650 C CA . ASP A 1 106 ? 20.689 107.816 83.866 1.00 16.23 84 ASP A CA 1
ATOM 651 C C . ASP A 1 106 ? 20.871 108.491 85.240 1.00 15.94 84 ASP A C 1
ATOM 652 O O . ASP A 1 106 ? 21.767 109.320 85.430 1.00 15.93 84 ASP A O 1
ATOM 657 N N . ASP A 1 107 ? 19.974 108.165 86.165 1.00 16.58 85 ASP A N 1
ATOM 658 C CA . ASP A 1 107 ? 19.842 108.958 87.384 1.0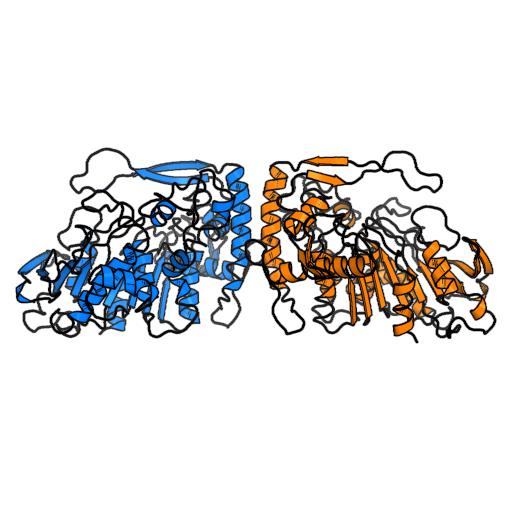0 13.87 85 ASP A CA 1
ATOM 659 C C . ASP A 1 107 ? 19.006 108.126 88.366 1.00 16.61 85 ASP A C 1
ATOM 660 O O . ASP A 1 107 ? 17.991 107.567 87.990 1.00 18.65 85 ASP A O 1
ATOM 665 N N . PRO A 1 108 ? 19.437 108.046 89.641 1.00 14.75 86 PRO A N 1
ATOM 666 C CA . PRO A 1 108 ? 18.597 107.302 90.599 1.00 15.97 86 PRO A CA 1
ATOM 667 C C . PRO A 1 108 ? 17.211 107.922 90.816 1.00 18.16 86 PRO A C 1
ATOM 668 O O . PRO A 1 108 ? 16.291 107.275 91.315 1.00 19.78 86 PRO A O 1
ATOM 672 N N . GLN A 1 109 ? 17.035 109.173 90.392 1.00 22.08 87 GLN A N 1
ATOM 673 C CA . GLN A 1 109 ? 15.741 109.823 90.520 1.00 25.02 87 GLN A CA 1
ATOM 674 C C . GLN A 1 109 ? 14.919 109.735 89.234 1.00 28.05 87 GLN A C 1
ATOM 675 O O . GLN A 1 109 ? 13.773 110.222 89.190 1.00 29.16 87 GLN A O 1
ATOM 681 N N . ARG A 1 110 ? 15.503 109.175 88.181 1.00 24.02 88 ARG A N 1
ATOM 682 C CA . ARG A 1 110 ? 14.834 109.144 86.877 1.00 25.71 88 ARG A CA 1
ATOM 683 C C . ARG A 1 110 ? 13.637 108.200 86.900 1.00 30.20 88 ARG A C 1
ATOM 684 O O . ARG A 1 110 ? 13.732 107.046 87.294 1.00 27.04 88 ARG A O 1
ATOM 692 N N . VAL A 1 111 ? 12.489 108.701 86.450 1.00 34.72 89 VAL A N 1
ATOM 693 C CA . VAL A 1 111 ? 11.317 107.849 86.328 1.00 34.69 89 VAL A CA 1
ATOM 694 C C . VAL A 1 111 ? 10.962 107.715 84.848 1.00 39.73 89 VAL A C 1
ATOM 695 O O . VAL A 1 111 ? 10.186 106.845 84.456 1.00 39.37 89 VAL A O 1
ATOM 699 N N . THR A 1 112 ? 11.567 108.572 84.028 1.00 39.61 90 THR A N 1
ATOM 700 C CA . THR A 1 112 ? 11.309 108.573 82.592 1.00 41.35 90 THR A CA 1
ATOM 701 C C . THR A 1 112 ? 12.038 107.445 81.886 1.00 40.56 90 THR A C 1
ATOM 702 O O . THR A 1 112 ? 13.220 107.188 82.143 1.00 35.59 90 THR A O 1
ATOM 706 N N . TRP A 1 113 ? 11.347 106.791 80.963 1.00 39.49 91 TRP A N 1
ATOM 707 C CA . TRP A 1 113 ? 11.934 105.703 80.206 1.00 38.73 91 TRP A CA 1
ATOM 708 C C . TRP A 1 113 ? 12.891 106.217 79.121 1.00 35.01 91 TRP A C 1
ATOM 709 O O . TRP A 1 113 ? 12.655 107.284 78.562 1.00 33.99 91 TRP A O 1
ATOM 720 N N . PRO A 1 114 ? 13.990 105.482 78.842 1.00 31.25 92 PRO A N 1
ATOM 721 C CA . PRO A 1 114 ? 14.481 104.256 79.490 1.00 26.62 92 PRO A CA 1
ATOM 722 C C . PRO A 1 114 ? 15.272 104.606 80.736 1.00 23.18 92 PRO A C 1
ATOM 723 O O . PRO A 1 114 ? 15.859 105.666 80.800 1.00 18.96 92 PRO A O 1
ATOM 727 N N . THR A 1 115 ? 15.262 103.745 81.745 1.00 21.27 93 THR A N 1
ATOM 728 C CA . THR A 1 115 ? 16.059 104.048 82.936 1.00 21.04 93 THR A CA 1
ATOM 729 C C . THR A 1 115 ? 16.336 102.761 83.702 1.00 22.46 93 THR A C 1
ATOM 730 O O . THR A 1 115 ? 15.481 101.888 83.768 1.00 24.25 93 THR A O 1
ATOM 734 N N . ASN A 1 116 ? 17.528 102.672 84.289 1.00 16.43 94 ASN A N 1
ATOM 735 C CA . ASN A 1 116 ? 17.831 101.645 85.260 1.00 16.45 94 ASN A CA 1
ATOM 736 C C . ASN A 1 116 ? 18.046 102.316 86.634 1.00 13.56 94 ASN A C 1
ATOM 737 O O . ASN A 1 116 ? 19.008 101.986 87.326 1.00 17.08 94 ASN A O 1
ATOM 742 N N . ALA A 1 117 ? 17.167 103.242 86.995 1.00 13.14 95 ALA A N 1
ATOM 743 C CA . ALA A 1 117 ? 17.382 104.041 88.209 1.00 13.78 95 ALA A CA 1
ATOM 744 C C . ALA A 1 117 ? 17.497 103.122 89.420 1.00 16.41 95 ALA A C 1
ATOM 745 O O . ALA A 1 117 ? 18.265 103.396 90.334 1.00 14.63 95 ALA A O 1
ATOM 747 N N . GLY A 1 118 ? 16.691 102.072 89.456 1.00 15.41 96 GLY A N 1
ATOM 748 C CA . GLY A 1 118 ? 16.756 101.116 90.571 1.00 17.20 96 GLY A CA 1
ATOM 749 C C . GLY A 1 118 ? 18.138 100.526 90.753 1.00 15.63 96 GLY A C 1
ATOM 750 O O . GLY A 1 118 ? 18.591 100.320 91.870 1.00 14.79 96 GLY A O 1
ATOM 751 N N . THR A 1 119 ? 18.807 100.214 89.652 1.00 15.06 97 THR A N 1
ATOM 752 C CA . THR A 1 119 ? 20.136 99.650 89.752 1.00 13.24 97 THR A CA 1
ATOM 753 C C . THR A 1 119 ? 21.122 100.676 90.332 1.00 12.00 97 THR A C 1
ATOM 754 O O . THR A 1 119 ? 22.003 100.338 91.150 1.00 12.80 97 THR A O 1
ATOM 758 N N . ILE A 1 120 ? 20.981 101.947 89.916 1.00 13.14 98 ILE A N 1
ATOM 759 C CA . ILE A 1 120 ? 21.846 102.966 90.458 1.00 11.94 98 ILE A CA 1
ATOM 760 C C . ILE A 1 120 ? 21.608 103.148 91.952 1.00 14.49 98 ILE A C 1
ATOM 761 O O . ILE A 1 120 ? 22.561 103.330 92.694 1.00 12.63 98 ILE A O 1
ATOM 766 N N . GLN A 1 121 ? 20.347 103.131 92.382 1.00 14.39 99 GLN A N 1
ATOM 767 C CA . GLN A 1 121 ? 20.049 103.227 93.822 1.00 13.74 99 GLN A CA 1
ATOM 768 C C . GLN A 1 121 ? 20.736 102.113 94.571 1.00 13.83 99 GLN A C 1
ATOM 769 O O . GLN A 1 121 ? 21.338 102.321 95.625 1.00 14.93 99 GLN A O 1
ATOM 775 N N . GLN A 1 122 ? 20.649 100.904 94.017 1.00 14.03 100 GLN A N 1
ATOM 776 C CA . GLN A 1 122 ? 21.264 99.747 94.715 1.00 13.13 100 GLN A CA 1
ATOM 777 C C . GLN A 1 122 ? 22.782 99.818 94.707 1.00 12.45 100 GLN A C 1
ATOM 778 O O . GLN A 1 122 ? 23.445 99.467 95.684 1.00 12.08 100 GLN A O 1
ATOM 784 N N . ALA A 1 123 ? 23.329 100.328 93.625 1.00 11.84 101 ALA A N 1
ATOM 785 C CA . ALA A 1 123 ? 24.777 100.445 93.467 1.00 13.03 101 ALA A CA 1
ATOM 786 C C . ALA A 1 123 ? 25.304 101.443 94.508 1.00 12.86 101 ALA A C 1
ATOM 787 O O . ALA A 1 123 ? 26.368 101.232 95.050 1.00 12.44 101 ALA A O 1
ATOM 789 N N . LEU A 1 124 ? 24.583 102.543 94.708 1.00 12.26 102 LEU A N 1
ATOM 790 C CA . LEU A 1 124 ? 25.048 103.570 95.677 1.00 11.51 102 LEU A CA 1
ATOM 791 C C . LEU A 1 124 ? 25.046 102.959 97.095 1.00 14.96 102 LEU A C 1
ATOM 792 O O . LEU A 1 124 ? 25.963 103.180 97.911 1.00 16.45 102 LEU A O 1
ATOM 797 N N . LYS A 1 125 ? 23.988 102.209 97.399 1.00 14.44 103 LYS A N 1
ATOM 798 C CA . LYS A 1 125 ? 23.912 101.542 98.690 1.00 17.06 103 LYS A CA 1
ATOM 799 C C . LYS A 1 125 ? 25.105 100.590 98.897 1.00 15.94 103 LYS A C 1
ATOM 800 O O . LYS A 1 125 ? 25.617 100.396 100.015 1.00 16.33 103 LYS A O 1
ATOM 806 N N . ARG A 1 126 ? 25.543 99.989 97.799 1.00 13.20 104 ARG A N 1
ATOM 807 C CA . ARG A 1 126 ? 26.638 99.025 97.811 1.00 10.46 104 ARG A CA 1
ATOM 808 C C . ARG A 1 126 ? 28.006 99.682 97.888 1.00 14.73 104 ARG A C 1
ATOM 809 O O . ARG A 1 126 ? 29.031 99.020 98.041 1.00 13.96 104 ARG A O 1
ATOM 817 N N . GLY A 1 127 ? 28.030 101.011 97.787 1.00 12.73 105 GLY A N 1
ATOM 818 C CA . GLY A 1 127 ? 29.280 101.730 97.895 1.00 11.29 105 GLY A CA 1
ATOM 819 C C . GLY A 1 127 ? 29.897 102.113 96.564 1.00 13.34 105 GLY A C 1
ATOM 820 O O . GLY A 1 127 ? 31.053 102.529 96.523 1.00 13.84 105 GLY A O 1
ATOM 821 N N . TYR A 1 128 ? 29.177 101.945 95.453 1.00 12.62 106 TYR A N 1
ATOM 822 C CA . TYR A 1 128 ? 29.853 102.222 94.175 1.00 11.84 106 TYR A CA 1
ATOM 823 C C . TYR A 1 128 ? 29.619 103.660 93.784 1.00 13.15 106 TYR A C 1
ATOM 824 O O . TYR A 1 128 ? 28.550 104.192 94.032 1.00 13.89 106 TYR A O 1
ATOM 833 N N . VAL A 1 129 ? 30.624 104.266 93.186 1.00 10.10 107 VAL A N 1
ATOM 834 C CA . VAL A 1 129 ? 30.439 105.556 92.524 1.00 10.01 107 VAL A CA 1
ATOM 835 C C . VAL A 1 129 ? 29.776 105.219 91.201 1.00 14.71 107 VAL A C 1
ATOM 836 O O . VAL A 1 129 ? 30.097 104.198 90.608 1.00 13.49 107 VAL A O 1
ATOM 840 N N . VAL A 1 130 ? 28.795 106.016 90.775 1.00 12.23 108 VAL A N 1
ATOM 841 C CA . VAL A 1 130 ? 28.122 105.719 89.507 1.00 10.28 108 VAL A CA 1
ATOM 842 C C . VAL A 1 130 ? 28.350 106.897 88.556 1.00 12.05 108 VAL A C 1
ATOM 843 O O . VAL A 1 130 ? 28.057 108.037 88.900 1.00 12.13 108 VAL A O 1
ATOM 847 N N . VAL A 1 131 ? 28.866 106.608 87.374 1.00 9.65 109 VAL A N 1
ATOM 848 C CA . VAL A 1 131 ? 29.025 107.668 86.361 1.00 9.71 109 VAL A CA 1
ATOM 849 C C . VAL A 1 131 ? 28.177 107.190 85.197 1.00 13.20 109 VAL A C 1
ATOM 850 O O . VAL A 1 131 ? 28.498 106.177 84.535 1.00 12.11 109 VAL A O 1
ATOM 854 N N . ALA A 1 132 ? 27.065 107.885 84.983 1.00 13.24 110 ALA A N 1
ATOM 855 C CA . ALA A 1 132 ? 26.066 107.469 84.013 1.00 12.89 110 ALA A CA 1
ATOM 856 C C . ALA A 1 132 ? 26.113 108.441 82.851 1.00 10.46 110 ALA A C 1
ATOM 857 O O . ALA A 1 132 ? 25.666 109.600 82.973 1.00 12.66 110 ALA A O 1
ATOM 859 N N . ALA A 1 133 ? 26.611 107.958 81.710 1.00 11.36 111 ALA A N 1
ATOM 860 C CA . ALA A 1 133 ? 26.840 108.867 80.597 1.00 13.15 111 ALA A CA 1
ATOM 861 C C . ALA A 1 133 ? 25.735 108.736 79.558 1.00 15.10 111 ALA A C 1
ATOM 862 O O . ALA A 1 133 ? 25.260 107.640 79.297 1.00 14.82 111 ALA A O 1
ATOM 864 N N . GLY A 1 134 ? 25.387 109.851 78.928 1.00 13.50 112 GLY A N 1
ATOM 865 C CA . GLY A 1 134 ? 24.420 109.880 77.830 1.00 13.61 112 GLY A CA 1
ATOM 866 C C . GLY A 1 134 ? 25.175 109.531 76.575 1.00 15.65 112 GLY A C 1
ATOM 867 O O . GLY A 1 134 ? 26.298 109.984 76.348 1.00 18.31 112 GLY A O 1
ATOM 868 N N . ILE A 1 135 ? 24.540 108.732 75.730 1.00 13.12 113 ILE A N 1
ATOM 869 C CA . ILE A 1 135 ? 25.202 108.078 74.591 1.00 11.74 113 ILE A CA 1
ATOM 870 C C . ILE A 1 135 ? 24.345 108.320 73.359 1.00 13.90 113 ILE A C 1
ATOM 871 O O . ILE A 1 135 ? 23.155 108.010 73.386 1.00 14.01 113 ILE A O 1
ATOM 876 N N . ARG A 1 136 ? 24.929 108.844 72.263 1.00 12.44 114 ARG A N 1
ATOM 877 C CA . ARG A 1 136 ? 24.185 109.010 71.014 1.00 12.08 114 ARG A CA 1
ATOM 878 C C . ARG A 1 136 ? 23.767 107.689 70.461 1.00 13.95 114 ARG A C 1
ATOM 879 O O . ARG A 1 136 ? 24.408 106.677 70.703 1.00 14.79 114 ARG A O 1
ATOM 887 N N . GLY A 1 137 ? 22.668 107.709 69.714 1.00 12.54 115 GLY A N 1
ATOM 888 C CA . GLY A 1 137 ? 22.239 106.493 69.034 1.00 14.58 115 GLY A CA 1
ATOM 889 C C . GLY A 1 137 ? 21.654 106.821 67.687 1.00 14.44 115 GLY A C 1
ATOM 890 O O . GLY A 1 137 ? 21.737 107.934 67.162 1.00 15.38 115 GLY A O 1
ATOM 891 N N . ARG A 1 138 ? 21.076 105.794 67.056 1.00 12.99 116 ARG A N 1
ATOM 892 C CA . ARG A 1 138 ? 20.881 105.889 65.607 1.00 12.77 116 ARG A CA 1
ATOM 893 C C . ARG A 1 138 ? 19.918 106.945 65.118 1.00 16.02 116 ARG A C 1
ATOM 894 O O . ARG A 1 138 ? 19.934 107.308 63.951 1.00 16.75 116 ARG A O 1
ATOM 902 N N . THR A 1 139 ? 19.101 107.474 66.011 1.00 17.21 117 THR A N 1
ATOM 903 C CA . THR A 1 139 ? 18.148 108.507 65.637 1.00 17.82 117 THR A CA 1
ATOM 904 C C . THR A 1 139 ? 18.627 109.903 66.045 1.00 22.50 117 THR A C 1
ATOM 905 O O . THR A 1 139 ? 17.902 110.878 65.862 1.00 23.27 117 THR A O 1
ATOM 909 N N . THR A 1 140 ? 19.822 110.014 66.627 1.00 18.56 118 THR A N 1
ATOM 910 C CA . THR A 1 140 ? 20.275 111.318 67.120 1.00 18.14 118 THR A CA 1
ATOM 911 C C . THR A 1 140 ? 20.576 112.256 65.974 1.00 19.80 118 THR A C 1
ATOM 912 O O . THR A 1 140 ? 21.250 111.888 65.019 1.00 18.74 118 THR A O 1
ATOM 916 N N . VAL A 1 141 ? 20.114 113.506 66.065 1.00 19.57 119 VAL A N 1
ATOM 917 C CA . VAL A 1 141 ? 20.491 114.445 65.025 1.00 23.74 119 VAL A CA 1
ATOM 918 C C . VAL A 1 141 ? 21.160 115.659 65.661 1.00 28.21 119 VAL A C 1
ATOM 919 O O . VAL A 1 141 ? 21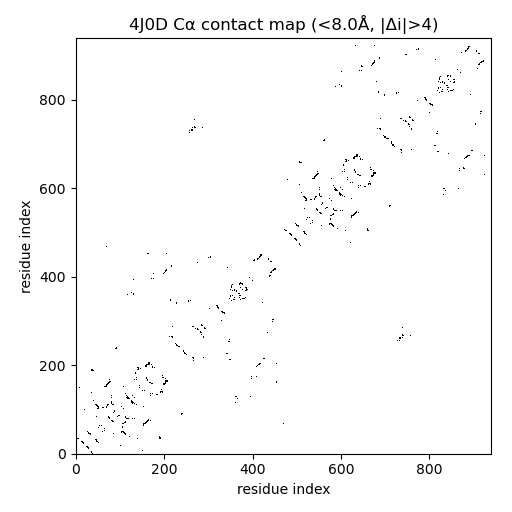.032 115.894 66.874 1.00 26.22 119 VAL A O 1
ATOM 923 N N . ASP A 1 142 ? 21.914 116.402 64.855 1.00 28.45 120 ASP A N 1
ATOM 924 C CA . ASP A 1 142 ? 22.571 117.599 65.386 1.00 27.06 120 ASP A CA 1
ATOM 925 C C . ASP A 1 142 ? 21.679 118.804 65.227 1.00 31.46 120 ASP A C 1
ATOM 926 O O . ASP A 1 142 ? 20.519 118.688 64.807 1.00 30.45 120 ASP A O 1
ATOM 931 N N . LYS A 1 143 ? 22.227 119.963 65.570 1.00 34.88 121 LYS A N 1
ATOM 932 C CA . LYS A 1 143 ? 21.466 121.194 65.549 1.00 40.35 121 LYS A CA 1
ATOM 933 C C . LYS A 1 143 ? 20.932 121.511 64.146 1.00 44.21 121 LYS A C 1
ATOM 934 O O . LYS A 1 143 ? 19.965 122.244 64.002 1.00 49.25 121 LYS A O 1
ATOM 940 N N . SER A 1 144 ? 21.542 120.945 63.109 1.00 37.88 122 SER A N 1
ATOM 941 C CA . SER A 1 144 ? 21.117 121.250 61.750 1.00 36.84 122 SER A CA 1
ATOM 942 C C . SER A 1 144 ? 20.294 120.127 61.156 1.00 39.31 122 SER A C 1
ATOM 943 O O . SER A 1 144 ? 19.942 120.175 59.985 1.00 39.66 122 SER A O 1
ATOM 946 N N . GLY A 1 145 ? 20.038 119.089 61.958 1.00 36.62 123 GLY A N 1
ATOM 947 C CA . GLY A 1 145 ? 19.098 118.041 61.601 1.00 33.97 123 GLY A CA 1
ATOM 948 C C . GLY A 1 145 ? 19.766 116.866 60.922 1.00 30.09 123 GLY A C 1
ATOM 949 O O . GLY A 1 145 ? 19.090 115.985 60.398 1.00 31.71 123 GLY A O 1
ATOM 950 N N . GLN A 1 146 ? 21.096 116.890 60.884 1.00 28.04 124 GLN A N 1
ATOM 951 C CA . GLN A 1 146 ? 21.875 115.829 60.264 1.00 27.30 124 GLN A CA 1
ATOM 952 C C . GLN A 1 146 ? 22.031 114.723 61.289 1.00 22.99 124 GLN A C 1
ATOM 953 O O . GLN A 1 146 ? 22.186 114.974 62.483 1.00 22.10 124 GLN A O 1
ATOM 959 N N . ARG A 1 147 ? 21.979 113.497 60.812 1.00 19.71 125 ARG A N 1
ATOM 960 C CA . ARG A 1 147 ? 22.222 112.374 61.705 1.00 16.38 125 ARG A CA 1
ATOM 961 C C . ARG A 1 147 ? 23.668 112.363 62.150 1.00 17.25 125 ARG A C 1
ATOM 962 O O . ARG A 1 147 ? 24.580 112.465 61.333 1.00 22.42 125 ARG A O 1
ATOM 970 N N . VAL A 1 148 ? 23.872 112.204 63.449 1.00 15.54 126 VAL A N 1
ATOM 971 C CA . VAL A 1 148 ? 25.207 112.141 64.018 1.00 15.36 126 VAL A CA 1
ATOM 972 C C . VAL A 1 148 ? 25.324 111.048 65.073 1.00 18.71 126 VAL A C 1
ATOM 973 O O . VAL A 1 148 ? 26.251 111.048 65.897 1.00 17.39 126 VAL A O 1
ATOM 977 N N . GLY A 1 149 ? 24.422 110.077 65.039 1.00 16.05 127 GLY A N 1
ATOM 978 C CA . GLY A 1 149 ? 24.520 109.056 66.059 1.00 14.36 127 GLY A CA 1
ATOM 979 C C . GLY A 1 149 ? 24.599 107.645 65.557 1.00 14.93 127 GLY A C 1
ATOM 980 O O . GLY A 1 149 ? 24.473 106.699 66.356 1.00 14.08 127 GLY A O 1
ATOM 981 N N . GLN A 1 150 ? 24.836 107.458 64.274 1.00 17.74 128 GLN A N 1
ATOM 982 C CA . GLN A 1 150 ? 24.994 106.096 63.750 1.00 13.18 128 GLN A CA 1
ATOM 983 C C . GLN A 1 150 ? 26.374 105.531 64.097 1.00 14.86 128 GLN A C 1
ATOM 984 O O . GLN A 1 150 ? 27.199 106.248 64.640 1.00 14.09 128 GLN A O 1
ATOM 990 N N . ALA A 1 151 ? 26.644 104.264 63.781 1.00 12.66 129 ALA A N 1
ATOM 991 C CA . ALA A 1 151 ? 27.896 103.659 64.204 1.00 11.97 129 ALA A CA 1
ATOM 992 C C . ALA A 1 151 ? 29.099 104.469 63.643 1.00 14.31 129 ALA A C 1
ATOM 993 O O . ALA A 1 151 ? 29.088 104.823 62.488 1.00 14.89 129 ALA A O 1
ATOM 995 N N . PRO A 1 152 ? 30.163 104.681 64.460 1.00 14.28 130 PRO A N 1
ATOM 996 C CA . PRO A 1 152 ? 30.387 104.108 65.805 1.00 11.22 130 PRO A CA 1
ATOM 997 C C . PRO A 1 152 ? 30.119 105.128 66.921 1.00 11.89 130 PRO A C 1
ATOM 998 O O . PRO A 1 152 ? 30.778 105.031 67.958 1.00 15.60 130 PRO A O 1
ATOM 1002 N N . ALA A 1 153 ? 29.152 106.006 66.726 1.00 12.12 131 ALA A N 1
ATOM 1003 C CA . ALA A 1 153 ? 28.904 107.057 67.736 1.00 14.09 131 ALA A CA 1
ATOM 1004 C C . ALA A 1 153 ? 28.717 106.447 69.150 1.00 14.30 131 ALA A C 1
ATOM 1005 O O . ALA A 1 153 ? 29.222 106.997 70.141 1.00 15.30 131 ALA A O 1
ATOM 1007 N N . PHE A 1 154 ? 27.970 105.344 69.288 1.00 12.69 132 PHE A N 1
ATOM 1008 C CA . PHE A 1 154 ? 27.660 104.855 70.616 1.00 13.49 132 PHE A CA 1
ATOM 1009 C C . PHE A 1 154 ? 28.919 104.535 71.416 1.00 14.40 132 PHE A C 1
ATOM 1010 O O . PHE A 1 154 ? 29.033 104.875 72.595 1.00 14.67 132 PHE A O 1
ATOM 1018 N N . ILE A 1 155 ? 29.849 103.850 70.778 1.00 13.00 133 ILE A N 1
ATOM 1019 C CA . ILE A 1 155 ? 31.047 103.435 71.472 1.00 10.64 133 ILE A CA 1
ATOM 1020 C C . ILE A 1 155 ? 32.030 104.606 71.601 1.00 12.23 133 ILE A C 1
ATOM 1021 O O . ILE A 1 155 ? 32.760 104.676 72.601 1.00 12.52 133 ILE A O 1
ATOM 1026 N N . VAL A 1 156 ? 32.067 105.495 70.611 1.00 11.37 134 VAL A N 1
ATOM 1027 C CA . VAL A 1 156 ? 32.881 106.720 70.772 1.00 11.07 134 VAL A CA 1
ATOM 1028 C C . VAL A 1 156 ? 32.420 107.457 72.038 1.00 13.33 134 VAL A C 1
ATOM 1029 O O . VAL A 1 156 ? 33.275 107.900 72.856 1.00 15.54 134 VAL A O 1
ATOM 1033 N N . ASP A 1 157 ? 31.099 107.625 72.210 1.00 12.48 135 ASP A N 1
ATOM 1034 C CA . ASP A 1 157 ? 30.636 108.361 73.409 1.00 13.34 135 ASP A CA 1
ATOM 1035 C C . ASP A 1 157 ? 30.981 107.644 74.710 1.00 12.69 135 ASP A C 1
ATOM 1036 O O . ASP A 1 157 ? 31.430 108.249 75.684 1.00 10.82 135 ASP A O 1
ATOM 1041 N N . MET A 1 158 ? 30.793 106.334 74.730 1.00 12.04 136 MET A N 1
ATOM 1042 C CA . MET A 1 158 ? 31.135 105.573 75.917 1.00 10.70 136 MET A CA 1
ATOM 1043 C C . MET A 1 158 ? 32.612 105.725 76.256 1.00 12.09 136 MET A C 1
ATOM 1044 O O . MET A 1 158 ? 32.997 105.977 77.414 1.00 11.18 136 MET A O 1
ATOM 1049 N N . LYS A 1 159 ? 33.454 105.629 75.247 1.00 10.76 137 LYS A N 1
ATOM 1050 C CA . LYS A 1 159 ? 34.890 105.827 75.461 1.00 12.47 137 LYS A CA 1
ATOM 1051 C C . LYS A 1 159 ? 35.219 107.238 75.931 1.00 12.57 137 LYS A C 1
ATOM 1052 O O . LYS A 1 159 ? 36.042 107.420 76.835 1.00 14.78 137 LYS A O 1
ATOM 1058 N N . ALA A 1 160 ? 34.578 108.221 75.314 1.00 11.92 138 ALA A N 1
ATOM 1059 C CA . ALA A 1 160 ? 34.820 109.604 75.754 1.00 15.04 138 ALA A CA 1
ATOM 1060 C C . ALA A 1 160 ? 34.399 109.807 77.222 1.00 13.78 138 ALA A C 1
ATOM 1061 O O . ALA A 1 160 ? 35.091 110.531 77.964 1.00 14.86 138 ALA A O 1
ATOM 1063 N N . ALA A 1 161 ? 33.285 109.184 77.656 1.00 12.34 139 ALA A N 1
ATOM 1064 C CA . ALA A 1 161 ? 32.926 109.252 79.079 1.00 13.33 139 ALA A CA 1
ATOM 1065 C C . ALA A 1 161 ? 33.949 108.565 79.981 1.00 13.80 139 ALA A C 1
ATOM 1066 O O . ALA A 1 161 ? 34.295 109.079 81.034 1.00 12.73 139 ALA A O 1
ATOM 1068 N N . ILE A 1 162 ? 34.424 107.386 79.589 1.00 13.19 140 ILE A N 1
ATOM 1069 C CA . ILE A 1 162 ? 35.484 106.711 80.347 1.00 12.52 140 ILE A CA 1
ATOM 1070 C C . ILE A 1 162 ? 36.731 107.602 80.415 1.00 15.30 140 ILE A C 1
ATOM 1071 O O . ILE A 1 162 ? 37.337 107.716 81.469 1.00 14.45 140 ILE A O 1
ATOM 1076 N N . ARG A 1 163 ? 37.118 108.218 79.297 1.00 13.83 141 ARG A N 1
ATOM 1077 C CA . ARG A 1 163 ? 38.297 109.069 79.305 1.00 15.33 141 ARG A CA 1
ATOM 1078 C C . ARG A 1 163 ? 38.111 110.216 80.278 1.00 17.18 141 ARG A C 1
ATOM 1079 O O . ARG A 1 163 ? 39.054 110.585 80.977 1.00 16.80 141 ARG A O 1
ATOM 1087 N N . TYR A 1 164 ? 36.897 110.755 80.343 1.00 13.69 142 TYR A N 1
ATOM 1088 C CA . TYR A 1 164 ? 36.628 111.861 81.274 1.00 15.37 142 TYR A CA 1
ATOM 1089 C C . TYR A 1 164 ? 36.886 111.350 82.697 1.00 17.93 142 TYR A C 1
ATOM 1090 O O . TYR A 1 164 ? 37.534 112.012 83.509 1.00 17.63 142 TYR A O 1
ATOM 1099 N N . VAL A 1 165 ? 36.408 110.153 82.984 1.00 14.67 143 VAL A N 1
ATOM 1100 C CA . VAL A 1 165 ? 36.556 109.626 84.314 1.00 17.11 143 VAL A CA 1
ATOM 1101 C C . VAL A 1 165 ? 38.037 109.394 84.688 1.00 18.14 143 VAL A C 1
ATOM 1102 O O . VAL A 1 165 ? 38.470 109.785 85.786 1.00 19.02 143 VAL A O 1
ATOM 1106 N N . LYS A 1 166 ? 38.792 108.777 83.776 1.00 15.04 144 LYS A N 1
ATOM 1107 C CA . LYS A 1 166 ? 40.208 108.487 84.005 1.00 14.89 144 LYS A CA 1
ATOM 1108 C C . LYS A 1 166 ? 41.085 109.747 84.072 1.00 18.59 144 LYS A C 1
ATOM 1109 O O . LYS A 1 166 ? 41.956 109.874 84.927 1.00 21.37 144 LYS A O 1
ATOM 1115 N N . TYR A 1 167 ? 40.804 110.685 83.190 1.00 18.17 145 TYR A N 1
ATOM 1116 C CA . TYR A 1 167 ? 41.504 111.963 83.203 1.00 17.61 145 TYR A CA 1
ATOM 1117 C C . TYR A 1 167 ? 41.299 112.646 84.568 1.00 21.60 145 TYR A C 1
ATOM 1118 O O . TYR A 1 167 ? 42.201 113.309 85.066 1.00 25.24 145 TYR A O 1
ATOM 1127 N N . ASN A 1 168 ? 40.123 112.464 85.161 1.00 18.21 146 ASN A N 1
ATOM 1128 C CA . ASN A 1 168 ? 39.758 113.044 86.453 1.00 19.46 146 ASN A CA 1
ATOM 1129 C C . ASN A 1 168 ? 39.960 112.148 87.697 1.00 20.52 146 ASN A C 1
ATOM 1130 O O . ASN A 1 168 ? 39.360 112.393 88.743 1.00 21.18 146 ASN A O 1
ATOM 1135 N N . GLN A 1 169 ? 40.811 111.135 87.568 1.00 20.06 147 GLN A N 1
ATOM 1136 C CA . GLN A 1 169 ? 41.063 110.192 88.661 1.00 18.42 147 GLN A CA 1
ATOM 1137 C C . GLN A 1 169 ? 41.312 110.946 89.972 1.00 25.18 147 GLN A C 1
ATOM 1138 O O . GLN A 1 169 ? 40.718 110.627 90.994 1.00 23.95 147 GLN A O 1
ATOM 1144 N N . GLY A 1 170 ? 42.170 111.954 89.929 1.00 25.43 148 GLY A N 1
ATOM 1145 C CA . GLY A 1 170 ? 42.524 112.636 91.167 1.00 34.71 148 GLY A CA 1
ATOM 1146 C C . GLY A 1 170 ? 41.426 113.481 91.803 1.00 37.68 148 GLY A C 1
ATOM 1147 O O . GLY A 1 170 ? 41.529 113.881 92.970 1.00 41.45 148 GLY A O 1
ATOM 1148 N N . ARG A 1 171 ? 40.374 113.763 91.043 1.00 26.54 149 ARG A N 1
ATOM 1149 C CA . ARG A 1 171 ? 39.350 114.698 91.462 1.00 24.19 149 ARG A CA 1
ATOM 1150 C C . ARG A 1 171 ? 37.977 114.089 91.653 1.00 22.04 149 ARG A C 1
ATOM 1151 O O . ARG A 1 171 ? 37.142 114.640 92.376 1.00 24.71 149 ARG A O 1
ATOM 1159 N N . LEU A 1 172 ? 37.719 112.995 90.942 1.00 18.92 150 LEU A N 1
ATOM 1160 C CA . LEU A 1 172 ? 36.435 112.335 90.964 1.00 23.53 150 LEU A CA 1
ATOM 1161 C C . LEU A 1 172 ? 36.518 111.221 92.014 1.00 23.93 150 LEU A C 1
ATOM 1162 O O . LEU A 1 172 ? 37.452 110.446 92.003 1.00 25.59 150 LEU A O 1
ATOM 1167 N N . PRO A 1 173 ? 35.563 111.155 92.951 1.00 22.17 151 PRO A N 1
ATOM 1168 C CA . PRO A 1 173 ? 35.565 110.030 93.899 1.00 18.88 151 PRO A CA 1
ATOM 1169 C C . PRO A 1 173 ? 35.476 108.704 93.126 1.00 18.16 151 PRO A C 1
ATOM 1170 O O . PRO A 1 173 ? 34.906 108.699 92.030 1.00 16.22 151 PRO A O 1
ATOM 1174 N N . GLY A 1 174 ? 36.006 107.619 93.705 1.00 15.94 152 GLY A N 1
ATOM 1175 C CA . GLY A 1 174 ? 36.008 106.331 93.028 1.00 15.23 152 GLY A CA 1
ATOM 1176 C C . GLY A 1 174 ? 37.360 106.067 92.373 1.00 19.79 152 GLY A C 1
ATOM 1177 O O . GLY A 1 174 ? 38.095 106.998 92.008 1.00 19.28 152 GLY A O 1
ATOM 1178 N N . ASP A 1 175 ? 37.692 104.798 92.194 1.00 16.13 153 ASP A N 1
ATOM 1179 C CA . ASP A 1 175 ? 38.984 104.424 91.599 1.00 15.48 153 ASP A CA 1
ATOM 1180 C C . ASP A 1 175 ? 38.812 104.243 90.080 1.00 15.97 153 ASP A C 1
ATOM 1181 O O . ASP A 1 175 ? 38.119 103.307 89.623 1.00 15.64 153 ASP A O 1
ATOM 1186 N N . ALA A 1 176 ? 39.404 105.165 89.297 1.00 15.44 154 ALA A N 1
ATOM 1187 C CA . ALA A 1 176 ? 39.274 105.092 87.841 1.00 16.85 154 ALA A CA 1
ATOM 1188 C C . ALA A 1 176 ? 39.925 103.829 87.255 1.00 16.85 154 ALA A C 1
ATOM 1189 O O . ALA A 1 176 ? 39.689 103.510 86.095 1.00 17.34 154 ALA A O 1
ATOM 1191 N N . ASN A 1 177 ? 40.722 103.119 88.047 1.00 16.46 155 ASN A N 1
ATOM 1192 C CA . ASN A 1 177 ? 41.265 101.818 87.645 1.00 16.55 155 ASN A CA 1
ATOM 1193 C C . ASN A 1 177 ? 40.335 100.641 87.955 1.00 18.08 155 ASN A C 1
ATOM 1194 O O . ASN A 1 177 ? 40.709 99.483 87.762 1.00 18.43 155 ASN A O 1
ATOM 1199 N N . ARG A 1 178 ? 39.135 100.963 88.439 1.00 15.32 156 ARG A N 1
ATOM 1200 C CA . ARG A 1 178 ? 38.103 99.983 88.754 1.00 13.94 156 ARG A CA 1
ATOM 1201 C C . ARG A 1 178 ? 36.811 100.364 88.077 1.00 13.03 156 ARG A C 1
ATOM 1202 O O . ARG A 1 178 ? 35.756 100.336 88.712 1.00 13.30 156 ARG A O 1
ATOM 1210 N N . ILE A 1 179 ? 36.877 100.714 86.784 1.00 12.42 157 ILE A N 1
ATOM 1211 C CA . ILE A 1 179 ? 35.647 101.041 86.048 1.00 10.72 157 ILE A CA 1
ATOM 1212 C C . ILE A 1 179 ? 34.999 99.737 85.584 1.00 12.85 157 ILE A C 1
ATOM 1213 O O . ILE A 1 179 ? 35.686 98.889 84.990 1.00 13.49 157 ILE A O 1
ATOM 1218 N N . ILE A 1 180 ? 33.702 99.592 85.854 1.00 10.95 158 ILE A N 1
ATOM 1219 C CA . ILE A 1 180 ? 32.931 98.415 85.447 1.00 10.47 158 ILE A CA 1
ATOM 1220 C C . ILE A 1 180 ? 31.746 98.906 84.662 1.00 8.95 158 ILE A C 1
ATOM 1221 O O . ILE A 1 180 ? 30.910 99.648 85.204 1.00 12.12 158 ILE A O 1
ATOM 1226 N N . THR A 1 181 ? 31.701 98.587 83.360 1.00 9.85 159 THR A N 1
ATOM 1227 C CA . THR A 1 181 ? 30.571 99.038 82.544 1.00 9.98 159 THR A CA 1
ATOM 1228 C C . THR A 1 181 ? 29.420 98.037 82.741 1.00 10.82 159 THR A C 1
ATOM 1229 O O . THR A 1 181 ? 29.631 96.859 83.132 1.00 10.69 159 THR A O 1
ATOM 1233 N N . ASN A 1 182 ? 28.205 98.517 82.529 1.00 9.27 160 ASN A N 1
ATOM 1234 C CA . ASN A 1 182 ? 27.037 97.640 82.590 1.00 10.95 160 ASN A CA 1
ATOM 1235 C C . ASN A 1 182 ? 26.009 98.068 81.565 1.00 12.47 160 ASN A C 1
ATOM 1236 O O . ASN A 1 182 ? 25.833 99.262 81.307 1.00 12.29 160 ASN A O 1
ATOM 1241 N N . GLY A 1 183 ? 25.344 97.107 80.930 1.00 10.42 161 GLY A N 1
ATOM 1242 C CA . GLY A 1 183 ? 24.294 97.459 80.003 1.00 10.67 161 GLY A CA 1
ATOM 1243 C C . GLY A 1 183 ? 23.532 96.215 79.571 1.00 10.13 161 GLY A C 1
ATOM 1244 O O . GLY A 1 183 ? 24.000 95.115 79.821 1.00 10.21 161 GLY A O 1
ATOM 1245 N N . THR A 1 184 ? 22.370 96.420 78.956 1.00 10.83 162 THR A N 1
ATOM 1246 C CA . THR A 1 184 ? 21.529 95.329 78.462 1.00 11.65 162 THR A CA 1
ATOM 1247 C C . THR A 1 184 ? 21.260 95.501 76.976 1.00 12.30 162 THR A C 1
ATOM 1248 O O . THR A 1 184 ? 21.099 96.617 76.477 1.00 11.45 162 THR A O 1
ATOM 1252 N N . SER A 1 185 ? 21.307 94.395 76.252 1.00 10.08 163 SER A N 1
ATOM 1253 C CA . SER A 1 185 ? 20.898 94.371 74.839 1.00 10.86 163 SER A CA 1
ATOM 1254 C C . SER A 1 185 ? 21.936 95.115 74.017 1.00 8.67 163 SER A C 1
ATOM 1255 O O . SER A 1 185 ? 23.120 94.797 74.102 1.00 10.81 163 SER A O 1
ATOM 1258 N N . ALA A 1 186 ? 21.533 96.102 73.220 1.00 10.83 164 ALA A N 1
ATOM 1259 C CA . ALA A 1 186 ? 22.592 96.859 72.545 1.00 12.18 164 ALA A CA 1
ATOM 1260 C C . ALA A 1 186 ? 23.508 97.550 73.574 1.00 10.61 164 ALA A C 1
ATOM 1261 O O . ALA A 1 186 ? 24.678 97.789 73.325 1.00 11.86 164 ALA A O 1
ATOM 1263 N N . GLY A 1 187 ? 22.965 97.856 74.741 1.00 11.71 165 GLY A N 1
ATOM 1264 C CA . GLY A 1 187 ? 23.777 98.456 75.800 1.00 9.07 165 GLY A CA 1
ATOM 1265 C C . GLY A 1 187 ? 24.744 97.440 76.392 1.00 11.42 165 GLY A C 1
ATOM 1266 O O . GLY A 1 187 ? 25.802 97.789 76.905 1.00 9.74 165 GLY A O 1
ATOM 1267 N N . GLY A 1 188 ? 24.379 96.158 76.306 1.00 10.52 166 GLY A N 1
ATOM 1268 C CA . GLY A 1 188 ? 25.298 95.106 76.727 1.00 12.54 166 GLY A CA 1
ATOM 1269 C C . GLY A 1 188 ? 26.429 94.970 75.701 1.00 9.64 166 GLY A C 1
ATOM 1270 O O . GLY A 1 188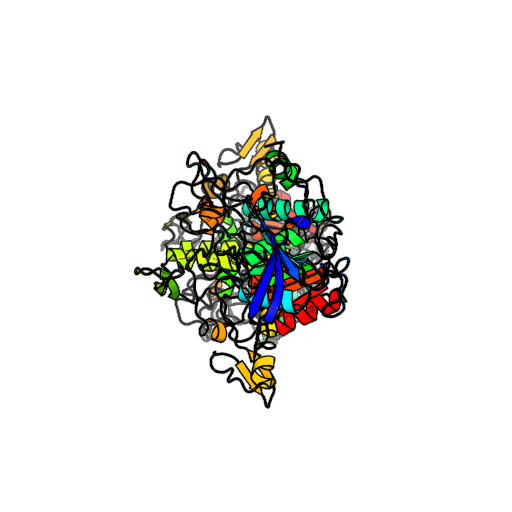 ? 27.575 94.713 76.068 1.00 10.37 166 GLY A O 1
ATOM 1271 N N . ALA A 1 189 ? 26.118 95.121 74.403 1.00 10.14 167 ALA A N 1
ATOM 1272 C CA . ALA A 1 189 ? 27.143 95.185 73.372 1.00 12.11 167 ALA A CA 1
ATOM 1273 C C . ALA A 1 189 ? 28.041 96.371 73.598 1.00 12.63 167 ALA A C 1
ATOM 1274 O O . ALA A 1 189 ? 29.247 96.271 73.412 1.00 12.97 167 ALA A O 1
ATOM 1276 N N . THR A 1 190 ? 27.460 97.487 74.055 1.00 12.33 168 THR A N 1
ATOM 1277 C CA . THR A 1 190 ? 28.254 98.681 74.328 1.00 11.12 168 THR A CA 1
ATOM 1278 C C . THR A 1 190 ? 29.235 98.419 75.472 1.00 13.16 168 THR A C 1
ATOM 1279 O O . THR A 1 190 ? 30.407 98.735 75.363 1.00 11.39 168 THR A O 1
ATOM 1283 N N . SER A 1 191 ? 28.759 97.782 76.548 1.00 9.90 169 SER A N 1
ATOM 1284 C CA . SER A 1 191 ? 29.616 97.450 77.673 1.00 8.94 169 SER A CA 1
ATOM 1285 C C . SER A 1 191 ? 30.740 96.495 77.263 1.00 8.92 169 SER A C 1
ATOM 1286 O O . SER A 1 191 ? 31.924 96.700 77.608 1.00 10.76 169 SER A O 1
ATOM 1289 N N . ALA A 1 192 ? 30.368 95.425 76.512 1.00 9.72 170 ALA A N 1
ATOM 1290 C CA . ALA A 1 192 ? 31.336 94.447 76.055 1.00 9.87 170 ALA A CA 1
ATOM 1291 C C . ALA A 1 192 ? 32.354 95.078 75.136 1.00 10.75 170 ALA A C 1
ATOM 1292 O O . ALA A 1 192 ? 33.532 94.755 75.202 1.00 11.40 170 ALA A O 1
ATOM 1294 N N . LEU A 1 193 ? 31.899 95.968 74.247 1.00 12.90 171 LEU A N 1
ATOM 1295 C CA . LEU A 1 193 ? 32.808 96.595 73.303 1.00 13.60 171 LEU A CA 1
ATOM 1296 C C . LEU A 1 193 ? 33.775 97.547 74.016 1.00 11.41 171 LEU A C 1
ATOM 1297 O O . LEU A 1 193 ? 34.962 97.598 73.726 1.00 13.11 171 LEU A O 1
ATOM 1302 N N . ALA A 1 194 ? 33.276 98.229 75.032 1.00 11.94 172 ALA A N 1
ATOM 1303 C CA . ALA A 1 194 ? 34.182 99.046 75.826 1.00 11.70 172 ALA A CA 1
ATOM 1304 C C . ALA A 1 194 ? 35.256 98.198 76.482 1.00 14.02 172 ALA A C 1
ATOM 1305 O O . ALA A 1 194 ? 36.439 98.573 76.528 1.00 14.07 172 ALA A O 1
ATOM 1307 N N . GLY A 1 195 ? 34.875 97.021 76.970 1.00 11.42 173 GLY A N 1
ATOM 1308 C CA . GLY A 1 195 ? 35.868 96.174 77.608 1.00 12.06 173 GLY A CA 1
ATOM 1309 C C . GLY A 1 195 ? 36.833 95.552 76.611 1.00 12.51 173 GLY A C 1
ATOM 1310 O O . GLY A 1 195 ? 37.992 95.351 76.913 1.00 15.14 173 GLY A O 1
ATOM 1311 N N . ALA A 1 196 ? 36.359 95.287 75.402 1.00 11.51 174 ALA A N 1
ATOM 1312 C CA . ALA A 1 196 ? 37.195 94.581 74.425 1.00 13.79 174 ALA A CA 1
ATOM 1313 C C . ALA A 1 196 ? 38.171 95.496 73.704 1.00 14.14 174 ALA A C 1
ATOM 1314 O O . ALA A 1 196 ? 39.262 95.085 73.338 1.00 14.86 174 ALA A O 1
ATOM 1316 N N . SER A 1 197 ? 37.797 96.767 73.546 1.00 14.78 175 SER A N 1
ATOM 1317 C CA . SER A 1 197 ? 38.469 97.649 72.586 1.00 15.00 175 SER A CA 1
ATOM 1318 C C . SER A 1 197 ? 39.296 98.750 73.223 1.00 17.85 175 SER A C 1
ATOM 1319 O O . SER A 1 197 ? 39.596 99.718 72.556 1.00 15.69 175 SER A O 1
ATOM 1322 N N . GLY A 1 198 ? 39.697 98.595 74.485 1.00 17.13 176 GLY A N 1
ATOM 1323 C CA . GLY A 1 198 ? 40.448 99.633 75.177 1.00 20.81 176 GLY A CA 1
ATOM 1324 C C . GLY A 1 198 ? 41.608 100.196 74.385 1.00 22.39 176 GLY A C 1
ATOM 1325 O O . GLY A 1 198 ? 42.485 99.458 73.922 1.00 23.46 176 GLY A O 1
ATOM 1326 N N . ASN A 1 199 ? 41.595 101.514 74.212 1.00 18.58 177 ASN A N 1
ATOM 1327 C CA . ASN A 1 199 ? 42.694 102.236 73.552 1.00 18.81 177 ASN A CA 1
ATOM 1328 C C . ASN A 1 199 ? 42.968 101.891 72.094 1.00 23.55 177 ASN A C 1
ATOM 1329 O O . ASN A 1 199 ? 44.036 102.202 71.591 1.00 26.21 177 ASN A O 1
ATOM 1334 N N . SER A 1 200 ? 42.008 101.263 71.439 1.00 18.56 178 SER A N 1
ATOM 1335 C CA . SER A 1 200 ? 42.112 101.017 70.022 1.00 17.34 178 SER A CA 1
ATOM 1336 C C . SER A 1 200 ? 42.295 102.299 69.206 1.00 20.30 178 SER A C 1
ATOM 1337 O O . SER A 1 200 ? 41.541 103.267 69.325 1.00 22.88 178 SER A O 1
ATOM 1340 N N . ALA A 1 201 ? 43.311 102.295 68.350 1.00 22.54 179 ALA A N 1
ATOM 1341 C CA . ALA A 1 201 ? 43.629 103.444 67.516 1.00 24.13 179 ALA A CA 1
ATOM 1342 C C . ALA A 1 201 ? 42.486 103.824 66.582 1.00 22.52 179 ALA A C 1
ATOM 1343 O O . ALA A 1 201 ? 42.393 104.983 66.143 1.00 24.64 179 ALA A O 1
ATOM 1345 N N . TYR A 1 202 ? 41.624 102.853 66.276 1.00 21.87 180 TYR A N 1
ATOM 1346 C CA . TYR A 1 202 ? 40.540 103.085 65.317 1.00 22.17 180 TYR A CA 1
ATOM 1347 C C . TYR A 1 202 ? 39.692 104.300 65.712 1.00 19.63 180 TYR A C 1
ATOM 1348 O O . TYR A 1 202 ? 39.261 105.065 64.851 1.00 19.31 180 TYR A O 1
ATOM 1357 N N . PHE A 1 203 ? 39.442 104.422 67.014 1.00 15.37 181 PHE A N 1
ATOM 1358 C CA . PHE A 1 203 ? 38.516 105.408 67.515 1.00 17.38 181 PHE A CA 1
ATOM 1359 C C . PHE A 1 203 ? 39.168 106.761 67.811 1.00 19.78 181 PHE A C 1
ATOM 1360 O O . PHE A 1 203 ? 38.481 107.714 68.170 1.00 18.55 181 PHE A O 1
ATOM 1368 N N . GLU A 1 204 ? 40.489 106.832 67.698 1.00 18.92 182 GLU A N 1
ATOM 1369 C CA . GLU A 1 204 ? 41.185 108.034 68.139 1.00 20.10 182 GLU A CA 1
ATOM 1370 C C . GLU A 1 204 ? 40.811 109.298 67.329 1.00 22.39 182 GLU A C 1
ATOM 1371 O O . GLU A 1 204 ? 40.646 110.372 67.893 1.00 20.18 182 GLU A O 1
ATOM 1377 N N . PRO A 1 205 ? 40.649 109.183 66.006 1.00 23.18 183 PRO A N 1
ATOM 1378 C CA . PRO A 1 205 ? 40.271 110.398 65.258 1.00 25.57 183 PRO A CA 1
ATOM 1379 C C . PRO A 1 205 ? 38.899 110.966 65.684 1.00 23.76 183 PRO A C 1
ATOM 1380 O O . PRO A 1 205 ? 38.758 112.193 65.759 1.00 20.73 183 PRO A O 1
ATOM 1384 N N . ALA A 1 206 ? 37.923 110.081 65.934 1.00 19.66 184 ALA A N 1
ATOM 1385 C CA . ALA A 1 206 ? 36.608 110.489 66.403 1.00 17.10 184 ALA A CA 1
ATOM 1386 C C . ALA A 1 206 ? 36.692 111.188 67.768 1.00 17.77 184 ALA A C 1
ATOM 1387 O O . ALA A 1 206 ? 36.040 112.212 68.005 1.00 19.12 184 ALA A O 1
ATOM 1389 N N . LEU A 1 207 ? 37.460 110.593 68.665 1.00 17.87 185 LEU A N 1
ATOM 1390 C CA . LEU A 1 207 ? 37.637 111.144 70.011 1.00 18.97 185 LEU A CA 1
ATOM 1391 C C . LEU A 1 207 ? 38.384 112.477 69.984 1.00 21.17 185 LEU A C 1
ATOM 1392 O O . LEU A 1 207 ? 38.086 113.397 70.751 1.00 18.95 185 LEU A O 1
ATOM 1397 N N . THR A 1 208 ? 39.355 112.590 69.085 1.00 19.63 186 THR A N 1
ATOM 1398 C CA . THR A 1 208 ? 40.058 113.863 68.947 1.00 23.68 186 THR A CA 1
ATOM 1399 C C . THR A 1 208 ? 39.116 114.917 68.382 1.00 23.96 186 THR A C 1
ATOM 1400 O O . THR A 1 208 ? 39.166 116.082 68.775 1.00 24.77 186 THR A O 1
ATOM 1404 N N . ALA A 1 209 ? 38.242 114.518 67.468 1.00 23.08 187 ALA A N 1
ATOM 1405 C CA . ALA A 1 209 ? 37.356 115.489 66.853 1.00 24.11 187 ALA A CA 1
ATOM 1406 C C . ALA A 1 209 ? 36.291 115.989 67.822 1.00 23.46 187 ALA A C 1
ATOM 1407 O O . ALA A 1 209 ? 35.876 117.136 67.732 1.00 21.83 187 ALA A O 1
ATOM 1409 N N . LEU A 1 210 ? 35.886 115.133 68.769 1.00 18.35 188 LEU A N 1
ATOM 1410 C CA . LEU A 1 210 ? 34.990 115.564 69.859 1.00 19.83 188 LEU A CA 1
ATOM 1411 C C . LEU A 1 210 ? 35.695 116.384 70.898 1.00 17.81 188 LEU A C 1
ATOM 1412 O O . LEU A 1 210 ? 35.036 116.986 71.733 1.00 20.95 188 LEU A O 1
ATOM 1417 N N . GLY A 1 211 ? 37.026 116.383 70.916 1.00 20.06 189 GLY A N 1
ATOM 1418 C CA . GLY A 1 211 ? 37.725 116.996 72.047 1.00 17.99 189 GLY A CA 1
ATOM 1419 C C . GLY A 1 211 ? 37.473 116.253 73.358 1.00 19.09 189 GLY A C 1
ATOM 1420 O O . GLY A 1 211 ? 37.199 116.859 74.405 1.00 19.86 189 GLY A O 1
ATOM 1421 N N . ALA A 1 212 ? 37.582 114.923 73.301 1.00 19.28 190 ALA A N 1
ATOM 1422 C CA . ALA A 1 212 ? 37.470 114.111 74.493 1.00 17.16 190 ALA A CA 1
ATOM 1423 C C . ALA A 1 212 ? 38.734 114.290 75.317 1.00 19.70 190 ALA A C 1
ATOM 1424 O O . ALA A 1 212 ? 39.762 114.730 74.798 1.00 20.89 190 ALA A O 1
ATOM 1426 N N . ALA A 1 213 ? 38.661 113.946 76.599 1.00 18.28 191 ALA A N 1
ATOM 1427 C CA . ALA A 1 213 ? 39.788 114.115 77.526 1.00 20.20 191 ALA A CA 1
ATOM 1428 C C . ALA A 1 213 ? 41.004 113.276 77.107 1.00 19.24 191 ALA A C 1
ATOM 1429 O O . ALA A 1 213 ? 40.838 112.172 76.534 1.00 20.90 191 ALA A O 1
ATOM 1431 N N . PRO A 1 214 ? 42.225 113.788 77.394 1.00 21.75 192 PRO A N 1
ATOM 1432 C CA . PRO A 1 214 ? 43.472 113.102 77.015 1.00 22.54 192 PRO A CA 1
ATOM 1433 C C . PRO A 1 214 ? 43.837 112.055 78.054 1.00 23.54 192 PRO A C 1
ATOM 1434 O O . PRO A 1 214 ? 44.610 112.309 78.990 1.00 27.32 192 PRO A O 1
ATOM 1438 N N . ALA A 1 215 ? 43.203 110.893 77.917 1.00 23.71 193 ALA A N 1
ATOM 1439 C CA . ALA A 1 215 ? 43.353 109.828 78.896 1.00 24.17 193 ALA A CA 1
ATOM 1440 C C . ALA A 1 215 ? 43.116 108.507 78.204 1.00 23.70 193 ALA A C 1
ATOM 1441 O O . ALA A 1 215 ? 42.786 108.489 77.038 1.00 27.87 193 ALA A O 1
ATOM 1443 N N . THR A 1 216 ? 43.309 107.403 78.912 1.00 20.90 194 THR A N 1
ATOM 1444 C CA . THR A 1 216 ? 43.083 106.101 78.316 1.00 16.85 194 THR A CA 1
ATOM 1445 C C . THR A 1 216 ? 41.606 105.741 78.457 1.00 20.15 194 THR A C 1
ATOM 1446 O O . THR A 1 216 ? 40.882 106.408 79.189 1.00 19.53 194 THR A O 1
ATOM 1450 N N . ASP A 1 217 ? 41.163 104.682 77.769 1.00 17.36 195 ASP A N 1
ATOM 1451 C CA . ASP A 1 217 ? 39.783 104.214 77.946 1.00 18.16 195 ASP A CA 1
ATOM 1452 C C . ASP A 1 217 ? 39.648 102.727 78.188 1.00 19.30 195 ASP A C 1
ATOM 1453 O O . ASP A 1 217 ? 38.540 102.176 78.062 1.00 18.90 195 ASP A O 1
ATOM 1458 N N . ASP A 1 218 ? 40.737 102.055 78.535 1.00 17.68 196 ASP A N 1
ATOM 1459 C CA . ASP A 1 218 ? 40.608 100.645 78.916 1.00 16.85 196 ASP A CA 1
ATOM 1460 C C . ASP A 1 218 ? 39.926 100.610 80.292 1.00 16.95 196 ASP A C 1
ATOM 1461 O O . ASP A 1 218 ? 40.113 101.506 81.115 1.00 18.93 196 ASP A O 1
ATOM 1466 N N . ILE A 1 219 ? 39.151 99.574 80.541 1.00 15.86 197 ILE A N 1
ATOM 1467 C CA . ILE A 1 219 ? 38.398 99.465 81.787 1.00 12.47 197 ILE A CA 1
ATOM 1468 C C . ILE A 1 219 ? 38.748 98.182 82.521 1.00 14.18 197 ILE A C 1
ATOM 1469 O O . ILE A 1 219 ? 39.504 97.326 82.017 1.00 16.33 197 ILE A O 1
ATOM 1474 N N . PHE A 1 220 ? 38.250 98.089 83.746 1.00 13.58 198 PHE A N 1
ATOM 1475 C CA . PHE A 1 220 ? 38.606 96.987 84.648 1.00 13.75 198 PHE A CA 1
ATOM 1476 C C . PHE A 1 220 ? 37.759 95.747 84.435 1.00 12.31 198 PHE A C 1
ATOM 1477 O O . PHE A 1 220 ? 38.285 94.633 84.488 1.00 13.01 198 PHE A O 1
ATOM 1485 N N . ALA A 1 221 ? 36.452 95.924 84.265 1.00 12.26 199 ALA A N 1
ATOM 1486 C CA . ALA A 1 221 ? 35.550 94.771 84.185 1.00 14.72 199 ALA A CA 1
ATOM 1487 C C . ALA A 1 221 ? 34.317 95.098 83.379 1.00 12.60 199 ALA A C 1
ATOM 1488 O O . ALA A 1 221 ? 33.924 96.257 83.281 1.00 12.04 199 ALA A O 1
ATOM 1490 N N . VAL A 1 222 ? 33.714 94.038 82.810 1.00 9.00 200 VAL A N 1
ATOM 1491 C CA . VAL A 1 222 ? 32.489 94.199 82.016 1.00 8.94 200 VAL A CA 1
ATOM 1492 C C . VAL A 1 222 ? 31.355 93.400 82.590 1.00 9.67 200 VAL A C 1
ATOM 1493 O O . VAL A 1 222 ? 31.502 92.173 82.851 1.00 11.99 200 VAL A O 1
ATOM 1497 N N . SER A 1 223 ? 30.197 94.047 82.731 1.00 9.36 201 SER A N 1
ATOM 1498 C CA . SER A 1 223 ? 28.964 93.330 82.970 1.00 10.28 201 SER A CA 1
ATOM 1499 C C . SER A 1 223 ? 28.079 93.535 81.738 1.00 9.55 201 SER A C 1
ATOM 1500 O O . SER A 1 223 ? 27.909 94.673 81.268 1.00 10.32 201 SER A O 1
ATOM 1503 N N . ALA A 1 224 ? 27.584 92.431 81.140 1.00 8.29 202 ALA A N 1
ATOM 1504 C CA . ALA A 1 224 ? 26.706 92.621 79.991 1.00 9.43 202 ALA A CA 1
ATOM 1505 C C . ALA A 1 224 ? 25.564 91.628 80.043 1.00 11.13 202 ALA A C 1
ATOM 1506 O O . ALA A 1 224 ? 25.793 90.428 80.197 1.00 12.42 202 ALA A O 1
ATOM 1508 N N . TYR A 1 225 ? 24.342 92.141 79.912 1.00 9.88 203 TYR A N 1
ATOM 1509 C CA . TYR A 1 225 ? 23.116 91.349 79.817 1.00 10.29 203 TYR A CA 1
ATOM 1510 C C . TYR A 1 225 ? 22.731 91.302 78.354 1.00 10.81 203 TYR A C 1
ATOM 1511 O O . TYR A 1 225 ? 22.720 92.340 77.685 1.00 10.03 203 TYR A O 1
ATOM 1520 N N . CYS A 1 226 ? 22.542 90.065 77.855 1.00 9.44 204 CYS A N 1
ATOM 1521 C CA . CYS A 1 226 ? 22.084 89.794 76.492 1.00 9.52 204 CYS A CA 1
ATOM 1522 C C . CYS A 1 226 ? 22.682 90.715 75.446 1.00 9.40 204 CYS A C 1
ATOM 1523 O O . CYS A 1 226 ? 21.940 91.344 74.711 1.00 12.48 204 CYS A O 1
ATOM 1526 N N . PRO A 1 227 ? 23.997 90.728 75.350 1.00 9.23 205 PRO A N 1
ATOM 1527 C CA . PRO A 1 227 ? 24.626 91.696 74.446 1.00 13.18 205 PRO A CA 1
ATOM 1528 C C . PRO A 1 227 ? 24.284 91.394 72.996 1.00 13.63 205 PRO A C 1
ATOM 1529 O O . PRO A 1 227 ? 24.588 90.324 72.498 1.00 14.87 205 PRO A O 1
ATOM 1533 N N . ILE A 1 228 ? 23.726 92.374 72.301 1.00 11.76 206 ILE A N 1
ATOM 1534 C CA . ILE A 1 228 ? 23.357 92.175 70.887 1.00 11.63 206 ILE A CA 1
ATOM 1535 C C . ILE A 1 228 ? 24.543 92.634 70.049 1.00 12.17 206 ILE A C 1
ATOM 1536 O O . ILE A 1 228 ? 24.674 93.814 69.725 1.00 12.17 206 ILE A O 1
ATOM 1541 N N . HIS A 1 229 ? 25.454 91.695 69.770 1.00 12.74 207 HIS A N 1
ATOM 1542 C CA . HIS A 1 229 ? 26.766 91.968 69.172 1.00 9.09 207 HIS A CA 1
ATOM 1543 C C . HIS A 1 229 ? 27.075 90.888 68.160 1.00 11.98 207 HIS A C 1
ATOM 1544 O O . HIS A 1 229 ? 26.226 89.996 67.949 1.00 12.11 207 HIS A O 1
ATOM 1551 N N . ASN A 1 230 ? 28.233 91.006 67.500 1.00 11.11 208 ASN A N 1
ATOM 1552 C CA . ASN A 1 230 ? 28.621 90.096 66.421 1.00 9.08 208 ASN A CA 1
ATOM 1553 C C . ASN A 1 230 ? 27.556 90.121 65.358 1.00 12.57 208 ASN A C 1
ATOM 1554 O O . ASN A 1 230 ? 27.090 89.080 64.832 1.00 12.18 208 ASN A O 1
ATOM 1559 N N . LEU A 1 231 ? 27.194 91.332 64.995 1.00 10.74 209 LEU A N 1
ATOM 1560 C CA . LEU A 1 231 ? 26.038 91.529 64.151 1.00 8.84 209 LEU A CA 1
ATOM 1561 C C . LEU A 1 231 ? 26.127 90.883 62.780 1.00 10.88 209 LEU A C 1
ATOM 1562 O O . LEU A 1 231 ? 25.125 90.408 62.231 1.00 13.24 209 LEU A O 1
ATOM 1567 N N . GLU A 1 232 ? 27.331 90.923 62.216 1.00 11.02 210 GLU A N 1
ATOM 1568 C CA . GLU A 1 232 ? 27.571 90.366 60.883 1.00 13.68 210 GLU A CA 1
ATOM 1569 C C . GLU A 1 232 ? 27.524 88.835 60.821 1.00 10.73 210 GLU A C 1
ATOM 1570 O O . GLU A 1 232 ? 27.557 88.281 59.720 1.00 13.55 210 GLU A O 1
ATOM 1576 N N . HIS A 1 233 ? 27.449 88.181 61.977 1.00 10.56 211 HIS A N 1
ATOM 1577 C CA . HIS A 1 233 ? 27.232 86.717 62.001 1.00 10.54 211 HIS A CA 1
ATOM 1578 C C . HIS A 1 233 ? 25.951 86.331 62.710 1.00 12.19 211 HIS A C 1
ATOM 1579 O O . HIS A 1 233 ? 25.662 85.119 62.888 1.00 11.78 211 HIS A O 1
ATOM 1586 N N . ALA A 1 234 ? 25.188 87.312 63.213 1.00 10.94 212 ALA A N 1
ATOM 1587 C CA . ALA A 1 234 ? 24.029 86.970 63.984 1.00 8.71 212 ALA A CA 1
ATOM 1588 C C . ALA A 1 234 ? 22.901 86.373 63.188 1.00 10.62 212 ALA A C 1
ATOM 1589 O O . ALA A 1 234 ? 22.098 85.609 63.738 1.00 10.16 212 ALA A O 1
ATOM 1591 N N . ASP A 1 235 ? 22.822 86.675 61.897 1.00 9.89 213 ASP A N 1
ATOM 1592 C CA . ASP A 1 235 ? 21.778 86.112 61.093 1.00 10.11 213 ASP A CA 1
ATOM 1593 C C . ASP A 1 235 ? 22.022 84.635 60.900 1.00 9.70 213 ASP A C 1
ATOM 1594 O O . ASP A 1 235 ? 21.057 83.837 60.917 1.00 11.54 213 ASP A O 1
ATOM 1599 N N A MET A 1 236 ? 23.302 84.281 60.725 0.57 9.42 214 MET A N 1
ATOM 1600 N N B MET A 1 236 ? 23.280 84.242 60.711 0.43 10.21 214 MET A N 1
ATOM 1601 C CA A MET A 1 236 ? 23.714 82.878 60.572 0.57 11.69 214 MET A CA 1
ATOM 1602 C CA B MET A 1 236 ? 23.569 82.818 60.524 0.43 8.59 214 MET A CA 1
ATOM 1603 C C A MET A 1 236 ? 23.327 82.101 61.800 0.57 10.73 214 MET A C 1
ATOM 1604 C C B MET A 1 236 ? 23.333 82.050 61.818 0.43 10.68 214 MET A C 1
ATOM 1605 O O A MET A 1 236 ? 22.691 81.063 61.712 0.57 11.75 214 MET A O 1
ATOM 1606 O O B MET A 1 236 ? 22.809 80.947 61.790 0.43 11.71 214 MET A O 1
ATOM 1615 N N . ALA A 1 237 ? 23.726 82.625 62.951 1.00 9.17 215 ALA A N 1
ATOM 1616 C CA . ALA A 1 237 ? 23.445 81.981 64.240 1.00 8.56 215 ALA A CA 1
ATOM 1617 C C . ALA A 1 237 ? 21.952 81.844 64.498 1.00 9.99 215 ALA A C 1
ATOM 1618 O O . ALA A 1 237 ? 21.498 80.813 65.015 1.00 11.21 215 ALA A O 1
ATOM 1620 N N . TYR A 1 238 ? 21.175 82.883 64.166 1.00 8.06 216 TYR A N 1
ATOM 1621 C CA . TYR A 1 238 ? 19.736 82.850 64.431 1.00 8.72 216 TYR A CA 1
ATOM 1622 C C . TYR A 1 238 ? 19.065 81.723 63.635 1.00 9.76 216 TYR A C 1
ATOM 1623 O O . TYR A 1 238 ? 18.174 81.032 64.180 1.00 10.31 216 TYR A O 1
ATOM 1632 N N . GLU A 1 239 ? 19.468 81.542 62.383 1.00 9.59 217 GLU A N 1
ATOM 1633 C CA . GLU A 1 239 ? 18.865 80.480 61.573 1.00 13.78 217 GLU A CA 1
ATOM 1634 C C . GLU A 1 239 ? 19.399 79.110 61.932 1.00 12.82 217 GLU A C 1
ATOM 1635 O O . GLU A 1 239 ? 18.684 78.120 61.824 1.00 13.79 217 GLU A O 1
ATOM 1641 N N . TRP A 1 240 ? 20.651 79.045 62.339 1.00 11.00 218 TRP A N 1
ATOM 1642 C CA . TRP A 1 240 ? 21.117 77.771 62.899 1.00 11.95 218 TRP A CA 1
ATOM 1643 C C . TRP A 1 240 ? 20.174 77.344 64.053 1.00 11.00 218 TRP A C 1
ATOM 1644 O O . TRP A 1 240 ? 19.749 76.158 64.131 1.00 12.15 218 TRP A O 1
ATOM 1655 N N . GLN A 1 241 ? 19.799 78.291 64.905 1.00 9.49 219 GLN A N 1
ATOM 1656 C CA . GLN A 1 241 ? 18.960 77.956 66.045 1.00 10.72 219 GLN A CA 1
ATOM 1657 C C . GLN A 1 241 ? 17.523 77.711 65.656 1.00 13.65 219 GLN A C 1
ATOM 1658 O O . GLN A 1 241 ? 16.909 76.758 66.162 1.00 13.32 219 GLN A O 1
ATOM 1664 N N . PHE A 1 242 ? 16.961 78.536 64.753 1.00 12.92 220 PHE A N 1
ATOM 1665 C CA . PHE A 1 242 ? 15.515 78.555 64.523 1.00 12.26 220 PHE A CA 1
ATOM 1666 C C . PHE A 1 242 ? 15.033 78.036 63.169 1.00 14.26 220 PHE A C 1
ATOM 1667 O O . PHE A 1 242 ? 13.833 78.006 62.898 1.00 15.80 220 PHE A O 1
ATOM 1675 N N . ASN A 1 243 ? 15.942 77.573 62.326 1.00 12.96 221 ASN A N 1
ATOM 1676 C CA . ASN A 1 243 ? 15.484 76.984 61.096 1.00 14.19 221 ASN A CA 1
ATOM 1677 C C . ASN A 1 243 ? 14.572 75.780 61.416 1.00 17.83 221 ASN A C 1
ATOM 1678 O O . ASN A 1 243 ? 14.913 74.972 62.280 1.00 20.62 221 ASN A O 1
ATOM 1683 N N . GLY A 1 244 ? 13.459 75.646 60.699 1.00 19.17 222 GLY A N 1
ATOM 1684 C CA . GLY A 1 244 ? 12.538 74.542 60.929 1.00 28.63 222 GLY A CA 1
ATOM 1685 C C . GLY A 1 244 ? 11.358 75.065 61.725 1.00 27.55 222 GLY A C 1
ATOM 1686 O O . GLY A 1 244 ? 10.326 74.419 61.832 1.00 30.96 222 GLY A O 1
ATOM 1687 N N . ILE A 1 245 ? 11.528 76.243 62.307 1.00 22.89 223 ILE A N 1
ATOM 1688 C CA . ILE A 1 245 ? 10.407 76.955 62.909 1.00 22.77 223 ILE A CA 1
ATOM 1689 C C . ILE A 1 245 ? 9.961 78.111 62.029 1.00 25.66 223 ILE A C 1
ATOM 1690 O O . ILE A 1 245 ? 10.676 79.099 61.884 1.00 24.44 223 ILE A O 1
ATOM 1695 N N . ASN A 1 246 ? 8.768 77.984 61.440 1.00 31.31 224 ASN A N 1
ATOM 1696 C CA . ASN A 1 246 ? 8.320 78.916 60.405 1.00 32.60 224 ASN A CA 1
ATOM 1697 C C . ASN A 1 246 ? 7.432 80.099 60.812 1.00 36.26 224 ASN A C 1
ATOM 1698 O O . ASN A 1 246 ? 7.189 80.995 59.997 1.00 38.32 224 ASN A O 1
ATOM 1703 N N . ASP A 1 247 ? 6.946 80.105 62.054 1.00 27.25 225 ASP A N 1
ATOM 1704 C CA . ASP A 1 247 ? 6.163 81.219 62.562 1.00 35.30 225 ASP A CA 1
ATOM 1705 C C . ASP A 1 247 ? 7.041 81.976 63.522 1.00 30.19 225 ASP A C 1
ATOM 1706 O O . ASP A 1 247 ? 7.820 81.348 64.239 1.00 30.16 225 ASP A O 1
ATOM 1711 N N . TRP A 1 248 ? 6.953 83.306 63.490 1.00 31.96 226 TRP A N 1
ATOM 1712 C CA . TRP A 1 248 ? 7.664 84.188 64.404 1.00 27.62 226 TRP A CA 1
ATOM 1713 C C . TRP A 1 248 ? 6.681 85.069 65.201 1.00 29.19 226 TRP A C 1
ATOM 1714 O O . TRP A 1 248 ? 5.587 85.430 64.723 1.00 29.21 226 TRP A O 1
ATOM 1725 N N . HIS A 1 249 ? 7.091 85.419 66.415 1.00 24.67 227 HIS A N 1
ATOM 1726 C CA . HIS A 1 249 ? 6.245 86.149 67.351 1.00 31.18 227 HIS A CA 1
ATOM 1727 C C . HIS A 1 249 ? 7.053 87.200 68.091 1.00 27.46 227 HIS A C 1
ATOM 1728 O O . HIS A 1 249 ? 8.039 86.898 68.778 1.00 24.73 227 HIS A O 1
ATOM 1735 N N . ARG A 1 250 ? 6.626 88.453 67.984 1.00 27.14 228 ARG A N 1
ATOM 1736 C CA . ARG A 1 250 ? 7.352 89.516 68.660 1.00 31.00 228 ARG A CA 1
ATOM 1737 C C . ARG A 1 250 ? 6.405 90.633 69.092 1.00 40.36 228 ARG A C 1
ATOM 1738 O O . ARG A 1 250 ? 5.205 90.389 69.275 1.00 41.15 228 ARG A O 1
ATOM 1746 N N . TYR A 1 251 ? 6.940 91.845 69.252 1.00 77.27 229 TYR A N 1
ATOM 1747 C CA . TYR A 1 251 ? 6.161 92.973 69.776 1.00 76.34 229 TYR A CA 1
ATOM 1748 C C . TYR A 1 251 ? 6.189 94.216 68.880 1.00 71.29 229 TYR A C 1
ATOM 1749 O O . TYR A 1 251 ? 7.151 94.449 68.150 1.00 71.63 229 TYR A O 1
ATOM 1758 N N . GLN A 1 252 ? 5.120 95.007 68.937 1.00 65.88 230 GLN A N 1
ATOM 1759 C CA . GLN A 1 252 ? 5.066 96.278 68.220 1.00 61.73 230 GLN A CA 1
ATOM 1760 C C . GLN A 1 252 ? 4.454 97.346 69.123 1.00 56.87 230 GLN A C 1
ATOM 1761 O O . GLN A 1 252 ? 3.561 97.050 69.941 1.00 52.00 230 GLN A O 1
ATOM 1767 N N . PRO A 1 253 ? 4.914 98.597 68.971 1.00 62.00 231 PRO A N 1
ATOM 1768 C CA . PRO A 1 253 ? 4.420 99.691 69.817 1.00 64.02 231 PRO A CA 1
ATOM 1769 C C . PRO A 1 253 ? 2.923 99.966 69.607 1.00 62.73 231 PRO A C 1
ATOM 1770 O O . PRO A 1 253 ? 2.373 99.681 68.533 1.00 60.44 231 PRO A O 1
ATOM 1774 N N . VAL A 1 254 ? 2.276 100.486 70.652 1.00 61.36 232 VAL A N 1
ATOM 1775 C CA . VAL A 1 254 ? 0.889 100.935 70.581 1.00 56.50 232 VAL A CA 1
ATOM 1776 C C . VAL A 1 254 ? 0.813 102.431 70.894 1.00 54.59 232 VAL A C 1
ATOM 1777 O O . VAL A 1 254 ? 1.810 103.038 71.283 1.00 58.31 232 VAL A O 1
ATOM 1781 N N . ALA A 1 255 ? -0.376 103.011 70.734 1.00 49.99 233 ALA A N 1
ATOM 1782 C CA . ALA A 1 255 ? -0.606 104.434 71.008 1.00 56.52 233 ALA A CA 1
ATOM 1783 C C . ALA A 1 255 ? -0.710 104.745 72.503 1.00 66.74 233 ALA A C 1
ATOM 1784 O O . ALA A 1 255 ? -0.085 104.077 73.332 1.00 64.98 233 ALA A O 1
ATOM 1786 N N . GLY A 1 256 ? -1.512 105.759 72.832 1.00 77.39 234 GLY A N 1
ATOM 1787 C CA . GLY A 1 256 ? -1.648 106.230 74.199 1.00 88.64 234 GLY A CA 1
ATOM 1788 C C . GLY A 1 256 ? -0.440 107.027 74.654 1.00 98.84 234 GLY A C 1
ATOM 1789 O O . GLY A 1 256 ? 0.621 106.955 74.033 1.00 100.00 234 GLY A O 1
ATOM 1790 N N . THR A 1 257 ? -0.602 107.786 75.737 1.00 107.38 235 THR A N 1
ATOM 1791 C CA . THR A 1 257 ? 0.474 108.613 76.293 1.00 114.13 235 THR A CA 1
ATOM 1792 C C . THR A 1 257 ? 0.794 108.242 77.750 1.00 119.57 235 THR A C 1
ATOM 1793 O O . THR A 1 257 ? -0.072 108.339 78.621 1.00 121.29 235 THR A O 1
ATOM 1797 N N . THR A 1 258 ? 2.038 107.836 78.014 1.00 122.50 236 THR A N 1
ATOM 1798 C CA . THR A 1 258 ? 2.449 107.406 79.357 1.00 125.21 236 THR A CA 1
ATOM 1799 C C . THR A 1 258 ? 3.015 108.554 80.212 1.00 127.90 236 THR A C 1
ATOM 1800 O O . THR A 1 258 ? 3.745 109.418 79.717 1.00 127.59 236 THR A O 1
ATOM 1804 N N . LYS A 1 259 ? 2.661 108.548 81.497 1.00 129.78 237 LYS A N 1
ATOM 1805 C CA . LYS A 1 259 ? 3.081 109.580 82.441 1.00 131.58 237 LYS A CA 1
ATOM 1806 C C . LYS A 1 259 ? 4.598 109.720 82.476 1.00 129.08 237 LYS A C 1
ATOM 1807 O O . LYS A 1 259 ? 5.119 110.779 82.820 1.00 131.60 237 LYS A O 1
ATOM 1813 N N . ASN A 1 260 ? 5.299 108.644 82.121 1.00 123.39 238 ASN A N 1
ATOM 1814 C CA . ASN A 1 260 ? 6.757 108.584 82.233 1.00 118.45 238 ASN A CA 1
ATOM 1815 C C . ASN A 1 260 ? 7.471 108.483 80.885 1.00 107.86 238 ASN A C 1
ATOM 1816 O O . ASN A 1 260 ? 8.702 108.416 80.828 1.00 108.14 238 ASN A O 1
ATOM 1821 N N . GLY A 1 261 ? 6.692 108.449 79.807 1.00 96.99 239 GLY A N 1
ATOM 1822 C CA . GLY A 1 261 ? 7.245 108.397 78.466 1.00 86.06 239 GLY A CA 1
ATOM 1823 C C . GLY A 1 261 ? 7.592 107.007 77.963 1.00 76.27 239 GLY A C 1
ATOM 1824 O O . GLY A 1 261 ? 8.013 106.859 76.818 1.00 72.29 239 GLY A O 1
ATOM 1825 N N . ARG A 1 262 ? 7.431 105.989 78.804 1.00 74.25 240 ARG A N 1
ATOM 1826 C CA . ARG A 1 262 ? 7.706 104.619 78.372 1.00 76.44 240 ARG A CA 1
ATOM 1827 C C . ARG A 1 262 ? 6.806 104.241 77.192 1.00 74.79 240 ARG A C 1
ATOM 1828 O O . ARG A 1 262 ? 5.652 104.679 77.122 1.00 73.27 240 ARG A O 1
ATOM 1830 N N . PRO A 1 263 ? 7.333 103.434 76.254 1.00 73.75 241 PRO A N 1
ATOM 1831 C CA . PRO A 1 263 ? 6.514 102.895 75.166 1.00 70.43 241 PRO A CA 1
ATOM 1832 C C . PRO A 1 263 ? 5.703 101.718 75.682 1.00 67.28 241 PRO A C 1
ATOM 1833 O O . PRO A 1 263 ? 6.165 101.012 76.585 1.00 67.18 241 PRO A O 1
ATOM 1837 N N . LYS A 1 264 ? 4.512 101.517 75.126 1.00 56.69 242 LYS A N 1
ATOM 1838 C CA . LYS A 1 264 ? 3.705 100.343 75.442 1.00 54.42 242 LYS A CA 1
ATOM 1839 C C . LYS A 1 264 ? 3.673 99.420 74.217 1.00 53.79 242 LYS A C 1
ATOM 1840 O O . LYS A 1 264 ? 3.782 99.888 73.078 1.00 53.01 242 LYS A O 1
ATOM 1846 N N . PHE A 1 265 ? 3.524 98.118 74.452 1.00 54.78 243 PHE A N 1
ATOM 1847 C CA . PHE A 1 265 ? 3.639 97.122 73.378 1.00 54.49 243 PHE A CA 1
ATOM 1848 C C . PHE A 1 265 ? 2.444 96.175 73.241 1.00 57.42 243 PHE A C 1
ATOM 1849 O O . PHE A 1 265 ? 1.677 95.962 74.189 1.00 57.40 243 PHE A O 1
ATOM 1857 N N . GLU A 1 266 ? 2.297 95.627 72.036 1.00 57.13 244 GLU A N 1
ATOM 1858 C CA . GLU A 1 266 ? 1.325 94.571 71.765 1.00 60.56 244 GLU A CA 1
ATOM 1859 C C . GLU A 1 266 ? 1.965 93.491 70.900 1.00 57.04 244 GLU A C 1
ATOM 1860 O O . GLU A 1 266 ? 2.826 93.784 70.056 1.00 58.17 244 GLU A O 1
ATOM 1866 N N . PRO A 1 267 ? 1.551 92.232 71.108 1.00 52.72 245 PRO A N 1
ATOM 1867 C CA . PRO A 1 267 ? 2.161 91.134 70.351 1.00 50.28 245 PRO A CA 1
ATOM 1868 C C . PRO A 1 267 ? 1.870 91.287 68.858 1.00 48.45 245 PRO A C 1
ATOM 1869 O O . PRO A 1 267 ? 0.903 91.955 68.508 1.00 47.97 245 PRO A O 1
ATOM 1873 N N . VAL A 1 268 ? 2.715 90.704 68.007 1.00 43.19 246 VAL A N 1
ATOM 1874 C CA . VAL A 1 268 ? 2.426 90.578 66.570 1.00 45.82 246 VAL A CA 1
ATOM 1875 C C . VAL A 1 268 ? 3.179 89.386 65.997 1.00 43.84 246 VAL A C 1
ATOM 1876 O O . VAL A 1 268 ? 4.298 89.091 66.421 1.00 41.32 246 VAL A O 1
ATOM 1880 N N . SER A 1 269 ? 2.576 88.700 65.034 1.00 44.91 247 SER A N 1
ATOM 1881 C CA . SER A 1 269 ? 3.204 87.501 64.474 1.00 43.98 247 SER A CA 1
ATOM 1882 C C . SER A 1 269 ? 3.158 87.449 62.948 1.00 45.13 247 SER A C 1
ATOM 1883 O O . SER A 1 269 ? 2.484 88.251 62.300 1.00 49.85 247 SER A O 1
ATOM 1886 N N . GLY A 1 270 ? 3.889 86.496 62.387 1.00 37.31 248 GLY A N 1
ATOM 1887 C CA . GLY A 1 270 ? 3.872 86.234 60.965 1.00 38.31 248 GLY A CA 1
ATOM 1888 C C . GLY A 1 270 ? 4.416 84.851 60.664 1.00 40.93 248 GLY A C 1
ATOM 1889 O O . GLY A 1 270 ? 4.813 84.099 61.564 1.00 40.95 248 GLY A O 1
ATOM 1890 N N . GLN A 1 271 ? 4.440 84.512 59.383 1.00 38.30 249 GLN A N 1
ATOM 1891 C CA . GLN A 1 271 ? 4.909 83.209 58.932 1.00 37.43 249 GLN A CA 1
ATOM 1892 C C . GLN A 1 271 ? 5.953 83.464 57.862 1.00 38.10 249 GLN A C 1
ATOM 1893 O O . GLN A 1 271 ? 5.766 84.340 57.012 1.00 42.90 249 GLN A O 1
ATOM 1899 N N . LEU A 1 272 ? 7.063 82.734 57.915 1.00 32.66 250 LEU A N 1
ATOM 1900 C CA . LEU A 1 272 ? 8.125 82.900 56.925 1.00 31.72 250 LEU A CA 1
ATOM 1901 C C . LEU A 1 272 ? 7.600 82.593 55.545 1.00 34.50 250 LEU A C 1
ATOM 1902 O O . LEU A 1 272 ? 6.887 81.614 55.360 1.00 33.19 250 LEU A O 1
ATOM 1907 N N . THR A 1 273 ? 7.951 83.459 54.597 1.00 33.24 251 THR A N 1
ATOM 1908 C CA . THR A 1 273 ? 7.666 83.244 53.180 1.00 33.63 251 THR A CA 1
ATOM 1909 C C . THR A 1 273 ? 8.632 82.205 52.608 1.00 33.37 251 THR A C 1
ATOM 1910 O O . THR A 1 273 ? 9.595 81.806 53.253 1.00 29.56 251 THR A O 1
ATOM 1914 N N . VAL A 1 274 ? 8.410 81.781 51.378 1.00 31.98 252 VAL A N 1
ATOM 1915 C CA . VAL A 1 274 ? 9.279 80.755 50.822 1.00 31.27 252 VAL A CA 1
ATOM 1916 C C . VAL A 1 274 ? 10.689 81.285 50.578 1.00 29.23 252 VAL A C 1
ATOM 1917 O O . VAL A 1 274 ? 11.680 80.541 50.693 1.00 30.50 252 VAL A O 1
ATOM 1921 N N . GLU A 1 275 ? 10.764 82.568 50.230 1.00 27.74 253 GLU A N 1
ATOM 1922 C CA . GLU A 1 275 ? 12.037 83.274 50.094 1.00 31.56 253 GLU A CA 1
ATOM 1923 C C . GLU A 1 275 ? 12.799 83.196 51.424 1.00 24.95 253 GLU A C 1
ATOM 1924 O O . GLU A 1 275 ? 14.016 83.000 51.457 1.00 22.35 253 GLU A O 1
ATOM 1930 N N . GLU A 1 276 ? 12.065 83.393 52.514 1.00 26.67 254 GLU A N 1
ATOM 1931 C CA . GLU A 1 276 ? 12.687 83.423 53.835 1.00 22.61 254 GLU A CA 1
ATOM 1932 C C . GLU A 1 276 ? 13.125 82.038 54.226 1.00 17.89 254 GLU A C 1
ATOM 1933 O O . GLU A 1 276 ? 14.146 81.877 54.854 1.00 16.55 254 GLU A O 1
ATOM 1939 N N . GLN A 1 277 ? 12.348 81.028 53.832 1.00 25.99 255 GLN A N 1
ATOM 1940 C CA . GLN A 1 277 ? 12.714 79.658 54.160 1.00 19.80 255 GLN A CA 1
ATOM 1941 C C . GLN A 1 277 ? 13.998 79.269 53.460 1.00 19.40 255 GLN A C 1
ATOM 1942 O O . GLN A 1 277 ? 14.819 78.572 54.018 1.00 17.52 255 GLN A O 1
ATOM 1948 N N . ALA A 1 278 ? 14.162 79.700 52.211 1.00 20.76 256 ALA A N 1
ATOM 1949 C CA . ALA A 1 278 ? 15.357 79.404 51.436 1.00 18.85 256 ALA A CA 1
ATOM 1950 C C . ALA A 1 278 ? 16.577 80.075 52.063 1.00 19.27 256 ALA A C 1
ATOM 1951 O O . ALA A 1 278 ? 17.607 79.428 52.280 1.00 19.30 256 ALA A O 1
ATOM 1953 N N . LEU A 1 279 ? 16.455 81.364 52.401 1.00 16.66 257 LEU A N 1
ATOM 1954 C CA . LEU A 1 279 ? 17.560 82.029 53.032 1.00 16.19 257 LEU A CA 1
ATOM 1955 C C . LEU A 1 279 ? 17.847 81.416 54.354 1.00 12.94 257 LEU A C 1
ATOM 1956 O O . LEU A 1 279 ? 18.988 81.364 54.750 1.00 16.57 257 LEU A O 1
ATOM 1961 N N . SER A 1 280 ? 16.804 80.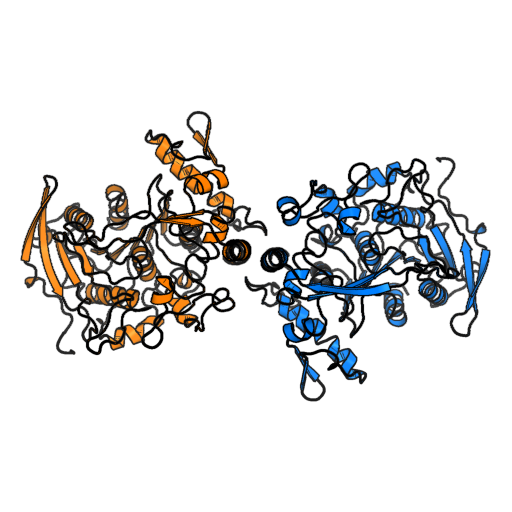994 55.081 1.00 13.40 258 SER A N 1
ATOM 1962 C CA . SER A 1 280 ? 17.033 80.390 56.402 1.00 12.99 258 SER A CA 1
ATOM 1963 C C . SER A 1 280 ? 17.925 79.156 56.351 1.00 12.67 258 SER A C 1
ATOM 1964 O O . SER A 1 280 ? 18.857 79.004 57.158 1.00 13.74 258 SER A O 1
ATOM 1967 N N . LEU A 1 281 ? 17.665 78.275 55.397 1.00 14.40 259 LEU A N 1
ATOM 1968 C CA . LEU A 1 281 ? 18.394 77.029 55.360 1.00 12.69 259 LEU A CA 1
ATOM 1969 C C . LEU A 1 281 ? 19.874 77.348 54.981 1.00 11.82 259 LEU A C 1
ATOM 1970 O O . LEU A 1 281 ? 20.783 76.715 55.503 1.00 15.07 259 LEU A O 1
ATOM 1975 N N . ALA A 1 282 ? 20.078 78.311 54.089 1.00 13.23 260 ALA A N 1
ATOM 1976 C CA . ALA A 1 282 ? 21.426 78.726 53.672 1.00 15.47 260 ALA A CA 1
ATOM 1977 C C . ALA A 1 282 ? 22.158 79.396 54.822 1.00 11.67 260 ALA A C 1
ATOM 1978 O O . ALA A 1 282 ? 23.301 79.069 55.104 1.00 11.92 260 ALA A O 1
ATOM 1980 N N . LEU A 1 283 ? 21.483 80.306 55.531 1.00 10.77 261 LEU A N 1
ATOM 1981 C CA . LEU A 1 283 ? 22.145 80.950 56.670 1.00 10.48 261 LEU A CA 1
ATOM 1982 C C . LEU A 1 283 ? 22.534 79.930 57.767 1.00 10.17 261 LEU A C 1
ATOM 1983 O O . LEU A 1 283 ? 23.606 80.005 58.381 1.00 11.56 261 LEU A O 1
ATOM 1988 N N . LYS A 1 284 ? 21.646 78.966 58.022 1.00 12.07 262 LYS A N 1
ATOM 1989 C CA . LYS A 1 284 ? 21.969 77.912 58.984 1.00 10.94 262 LYS A CA 1
ATOM 1990 C C . LYS A 1 284 ? 23.232 77.142 58.567 1.00 11.12 262 LYS A C 1
ATOM 1991 O O . LYS A 1 284 ? 24.156 76.954 59.377 1.00 12.58 262 LYS A O 1
ATOM 1997 N N . ALA A 1 285 ? 23.280 76.761 57.294 1.00 11.17 263 ALA A N 1
ATOM 1998 C CA . ALA A 1 285 ? 24.482 76.074 56.797 1.00 12.96 263 ALA A CA 1
ATOM 1999 C C . ALA A 1 285 ? 25.744 76.906 56.923 1.00 15.25 263 ALA A C 1
ATOM 2000 O O . ALA A 1 285 ? 26.801 76.415 57.319 1.00 16.13 263 ALA A O 1
ATOM 2002 N N . GLN A 1 286 ? 25.646 78.196 56.583 1.00 10.85 264 GLN A N 1
ATOM 2003 C CA . GLN A 1 286 ? 26.797 79.064 56.752 1.00 9.79 264 GLN A CA 1
ATOM 2004 C C . GLN A 1 286 ? 27.311 79.134 58.157 1.00 11.76 264 GLN A C 1
ATOM 2005 O O . GLN A 1 286 ? 28.497 79.283 58.363 1.00 12.18 264 GLN A O 1
ATOM 2011 N N . PHE A 1 287 ? 26.415 79.061 59.141 1.00 9.72 265 PHE A N 1
ATOM 2012 C CA . PHE A 1 287 ? 26.859 79.135 60.512 1.00 10.66 265 PHE A CA 1
ATOM 2013 C C . PHE A 1 287 ? 27.910 78.058 60.837 1.00 11.01 265 PHE A C 1
ATOM 2014 O O . PHE A 1 287 ? 28.858 78.333 61.585 1.00 12.56 265 PHE A O 1
ATOM 2022 N N . SER A 1 288 ? 27.748 76.820 60.318 1.00 10.08 266 SER A N 1
ATOM 2023 C CA . SER A 1 288 ? 28.716 75.821 60.684 1.00 11.73 266 SER A CA 1
ATOM 2024 C C . SER A 1 288 ? 30.095 76.227 60.198 1.00 15.66 266 SER A C 1
ATOM 2025 O O . SER A 1 288 ? 31.100 76.019 60.883 1.00 12.66 266 SER A O 1
ATOM 2028 N N . THR A 1 289 ? 30.177 76.758 58.975 1.00 11.45 267 THR A N 1
ATOM 2029 C CA . THR A 1 289 ? 31.473 77.156 58.437 1.00 14.47 267 THR A CA 1
ATOM 2030 C C . THR A 1 289 ? 32.110 78.259 59.282 1.00 14.18 267 THR A C 1
ATOM 2031 O O . THR A 1 289 ? 33.341 78.209 59.567 1.00 13.83 267 THR A O 1
ATOM 2035 N N . TYR A 1 290 ? 31.301 79.263 59.674 1.00 9.88 268 TYR A N 1
ATOM 2036 C CA . TYR A 1 290 ? 31.796 80.359 60.495 1.00 11.07 268 TYR A CA 1
ATOM 2037 C C . TYR A 1 290 ? 32.241 79.826 61.875 1.00 14.90 268 TYR A C 1
ATOM 2038 O O . TYR A 1 290 ? 33.354 80.071 62.345 1.00 13.93 268 TYR A O 1
ATOM 2047 N N A LEU A 1 291 ? 31.371 79.054 62.500 0.16 13.00 269 LEU A N 1
ATOM 2048 N N B LEU A 1 291 ? 31.374 79.049 62.497 0.84 12.52 269 LEU A N 1
ATOM 2049 C CA A LEU A 1 291 ? 31.657 78.556 63.832 0.16 12.90 269 LEU A CA 1
ATOM 2050 C CA B LEU A 1 291 ? 31.656 78.553 63.833 0.84 13.16 269 LEU A CA 1
ATOM 2051 C C A LEU A 1 291 ? 32.931 77.715 63.893 0.16 12.19 269 LEU A C 1
ATOM 2052 C C B LEU A 1 291 ? 32.954 77.752 63.864 0.84 11.08 269 LEU A C 1
ATOM 2053 O O A LEU A 1 291 ? 33.733 77.869 64.818 0.16 13.00 269 LEU A O 1
ATOM 2054 O O B LEU A 1 291 ? 33.806 77.984 64.745 0.84 14.17 269 LEU A O 1
ATOM 2063 N N . ASN A 1 292 ? 33.130 76.833 62.917 1.00 11.03 270 ASN A N 1
ATOM 2064 C CA . ASN A 1 292 ? 34.283 75.945 62.969 1.00 11.53 270 ASN A CA 1
ATOM 2065 C C . ASN A 1 292 ? 35.567 76.713 62.829 1.00 14.26 270 ASN A C 1
ATOM 2066 O O . ASN A 1 292 ? 36.570 76.338 63.389 1.00 15.64 270 ASN A O 1
ATOM 2071 N N . GLN A 1 293 ? 35.523 77.786 62.059 1.00 13.06 271 GLN A N 1
ATOM 2072 C CA . GLN A 1 293 ? 36.746 78.536 61.794 1.00 14.27 271 GLN A CA 1
ATOM 2073 C C . GLN A 1 293 ? 37.129 79.405 62.988 1.00 15.90 271 GLN A C 1
ATOM 2074 O O . GLN A 1 293 ? 38.246 79.910 63.032 1.00 18.98 271 GLN A O 1
ATOM 2080 N N . LEU A 1 294 ? 36.227 79.589 63.936 1.00 14.03 272 LEU A N 1
ATOM 2081 C CA . LEU A 1 294 ? 36.620 80.297 65.186 1.00 12.23 272 LEU A CA 1
ATOM 2082 C C . LEU A 1 294 ? 37.637 79.518 66.026 1.00 18.77 272 LEU A C 1
ATOM 2083 O O . LEU A 1 294 ? 38.297 80.103 66.913 1.00 20.26 272 LEU A O 1
ATOM 2088 N N . LYS A 1 295 ? 37.731 78.204 65.825 1.00 16.26 273 LYS A N 1
ATOM 2089 C CA . LYS A 1 295 ? 38.653 77.385 66.615 1.00 19.19 273 LYS A CA 1
ATOM 2090 C C . LYS A 1 295 ? 38.351 77.446 68.117 1.00 20.39 273 LYS A C 1
ATOM 2091 O O . LYS A 1 295 ? 39.265 77.473 68.937 1.00 21.51 273 LYS A O 1
ATOM 2097 N N . LEU A 1 296 ? 37.063 77.462 68.479 1.00 17.07 274 LEU A N 1
ATOM 2098 C CA . LEU A 1 296 ? 36.679 77.473 69.907 1.00 15.43 274 LEU A CA 1
ATOM 2099 C C . LEU A 1 296 ? 37.065 76.142 70.506 1.00 19.67 274 LEU A C 1
ATOM 2100 O O . LEU A 1 296 ? 36.975 75.119 69.846 1.00 19.92 274 LEU A O 1
ATOM 2105 N N . THR A 1 297 ? 37.540 76.142 71.737 1.00 17.33 275 THR A N 1
ATOM 2106 C CA . THR A 1 297 ? 37.958 74.898 72.348 1.00 18.37 275 THR A CA 1
ATOM 2107 C C . THR A 1 297 ? 37.277 74.679 73.693 1.00 20.61 275 THR A C 1
ATOM 2108 O O . THR A 1 297 ? 36.946 75.631 74.431 1.00 22.79 275 THR A O 1
ATOM 2112 N N . ALA A 1 298 ? 36.998 73.412 73.973 1.00 25.44 276 ALA A N 1
ATOM 2113 C CA . ALA A 1 298 ? 36.416 73.009 75.249 1.00 29.92 276 ALA A CA 1
ATOM 2114 C C . ALA A 1 298 ? 37.477 73.009 76.338 1.00 30.11 276 ALA A C 1
ATOM 2115 O O . ALA A 1 298 ? 38.669 73.219 76.080 1.00 29.12 276 ALA A O 1
ATOM 2117 N N . SER A 1 299 ? 37.055 72.765 77.568 1.00 37.56 277 SER A N 1
ATOM 2118 C CA . SER A 1 299 ? 38.020 72.712 78.667 1.00 49.61 277 SER A CA 1
ATOM 2119 C C . SER A 1 299 ? 39.042 71.559 78.528 1.00 51.69 277 SER A C 1
ATOM 2120 O O . SER A 1 299 ? 40.165 71.663 79.019 1.00 58.11 277 SER A O 1
ATOM 2123 N N . ASP A 1 300 ? 38.673 70.484 77.831 1.00 46.79 278 ASP A N 1
ATOM 2124 C CA . ASP A 1 300 ? 39.595 69.357 77.630 1.00 46.99 278 ASP A CA 1
ATOM 2125 C C . ASP A 1 300 ? 40.520 69.573 76.443 1.00 44.19 278 ASP A C 1
ATOM 2126 O O . ASP A 1 300 ? 41.372 68.736 76.148 1.00 45.05 278 ASP A O 1
ATOM 2131 N N . GLY A 1 301 ? 40.332 70.688 75.745 1.00 37.43 279 GLY A N 1
ATOM 2132 C CA . GLY A 1 301 ? 41.183 71.024 74.621 1.00 34.44 279 GLY A CA 1
ATOM 2133 C C . GLY A 1 301 ? 40.583 70.680 73.267 1.00 31.51 279 GLY A C 1
ATOM 2134 O O . GLY A 1 301 ? 41.150 71.024 72.234 1.00 38.29 279 GLY A O 1
ATOM 2135 N N . THR A 1 302 ? 39.415 70.058 73.265 1.00 30.29 280 THR A N 1
ATOM 2136 C CA A THR A 1 302 ? 38.772 69.638 72.017 0.40 29.31 280 THR A CA 1
ATOM 2137 C CA B THR A 1 302 ? 38.818 69.644 72.005 0.60 29.33 280 THR A CA 1
ATOM 2138 C C . THR A 1 302 ? 38.209 70.824 71.238 1.00 25.09 280 THR A C 1
ATOM 2139 O O . THR A 1 302 ? 37.697 71.782 71.824 1.00 24.43 280 THR A O 1
ATOM 2146 N N . HIS A 1 303 ? 38.305 70.754 69.916 1.00 22.19 281 HIS A N 1
ATOM 2147 C CA . HIS A 1 303 ? 37.778 71.793 69.040 1.00 19.57 281 HIS A CA 1
ATOM 2148 C C . HIS A 1 303 ? 36.257 71.620 69.015 1.00 21.63 281 HIS A C 1
ATOM 2149 O O . HIS A 1 303 ? 35.755 70.522 68.764 1.00 25.88 281 HIS A O 1
ATOM 2156 N N . LEU A 1 304 ? 35.522 72.677 69.333 1.00 16.77 282 LEU A N 1
ATOM 2157 C CA . LEU A 1 304 ? 34.067 72.646 69.338 1.00 14.78 282 LEU A CA 1
ATOM 2158 C C . LEU A 1 304 ? 33.630 72.971 67.918 1.00 20.16 282 LEU A C 1
ATOM 2159 O O . LEU A 1 304 ? 34.031 74.008 67.356 1.00 19.93 282 LEU A O 1
ATOM 2164 N N . THR A 1 305 ? 32.858 72.066 67.329 1.00 16.41 283 THR A N 1
ATOM 2165 C CA . THR A 1 305 ? 32.561 72.170 65.913 1.00 15.90 283 THR A CA 1
ATOM 2166 C C . THR A 1 305 ? 31.108 71.816 65.626 1.00 16.92 283 THR A C 1
ATOM 2167 O O . THR A 1 305 ? 30.400 71.325 66.490 1.00 15.16 283 THR A O 1
ATOM 2171 N N . LEU A 1 306 ? 30.684 72.069 64.383 1.00 14.61 284 LEU A N 1
ATOM 2172 C CA . LEU A 1 306 ? 29.376 71.635 63.868 1.00 13.74 284 LEU A CA 1
ATOM 2173 C C . LEU A 1 306 ? 29.601 71.013 62.507 1.00 18.00 284 LEU A C 1
ATOM 2174 O O . LEU A 1 306 ? 30.486 71.455 61.758 1.00 18.66 284 LEU A O 1
ATOM 2179 N N . ASN A 1 307 ? 28.793 70.008 62.175 1.00 13.52 285 ASN A N 1
ATOM 2180 C CA . ASN A 1 307 ? 28.901 69.414 60.849 1.00 14.19 285 ASN A CA 1
ATOM 2181 C C . ASN A 1 307 ? 27.990 70.155 59.857 1.00 13.94 285 ASN A C 1
ATOM 2182 O O . ASN A 1 307 ? 27.459 71.224 60.186 1.00 15.46 285 ASN A O 1
ATOM 2187 N N . GLU A 1 308 ? 27.838 69.591 58.657 1.00 14.76 286 GLU A N 1
ATOM 2188 C CA . GLU A 1 308 ? 27.113 70.303 57.592 1.00 18.97 286 GLU A CA 1
ATOM 2189 C C . GLU A 1 308 ? 25.679 70.458 57.949 1.00 19.76 286 GLU A C 1
ATOM 2190 O O . GLU A 1 308 ? 25.007 71.337 57.419 1.00 24.05 286 GLU A O 1
ATOM 2196 N N . ALA A 1 309 ? 25.187 69.589 58.829 1.00 14.34 287 ALA A N 1
ATOM 2197 C CA . ALA A 1 309 ? 23.805 69.679 59.313 1.00 15.88 287 ALA A CA 1
ATOM 2198 C C . ALA A 1 309 ? 23.619 70.525 60.566 1.00 14.82 287 ALA A C 1
ATOM 2199 O O . ALA A 1 309 ? 22.509 70.623 61.077 1.00 16.80 287 ALA A O 1
ATOM 2201 N N . GLY A 1 310 ? 24.685 71.123 61.072 1.00 15.11 288 GLY A N 1
ATOM 2202 C CA . GLY A 1 310 ? 24.573 71.979 62.251 1.00 12.10 288 GLY A CA 1
ATOM 2203 C C . GLY A 1 310 ? 24.537 71.193 63.569 1.00 12.15 288 GLY A C 1
ATOM 2204 O O . GLY A 1 310 ? 24.168 71.701 64.617 1.00 12.33 288 GLY A O 1
ATOM 2205 N N . MET A 1 311 ? 25.031 69.965 63.507 1.00 13.04 289 MET A N 1
ATOM 2206 C CA A MET A 1 311 ? 25.107 69.150 64.725 0.49 14.52 289 MET A CA 1
ATOM 2207 C CA B MET A 1 311 ? 25.102 69.076 64.677 0.51 15.21 289 MET A CA 1
ATOM 2208 C C . MET A 1 311 ? 26.550 68.921 65.146 1.00 14.07 289 MET A C 1
ATOM 2209 O O . MET A 1 311 ? 27.475 68.933 64.338 1.00 16.06 289 MET A O 1
ATOM 2218 N N . GLY A 1 312 ? 26.778 68.713 66.431 1.00 14.90 290 GLY A N 1
ATOM 2219 C CA . GLY A 1 312 ? 28.151 68.509 66.838 1.00 15.59 290 GLY A CA 1
ATOM 2220 C C . GLY A 1 312 ? 28.453 68.997 68.224 1.00 14.68 290 GLY A C 1
ATOM 2221 O O . GLY A 1 312 ? 27.559 69.369 68.976 1.00 16.13 290 GLY A O 1
ATOM 2222 N N . SER A 1 313 ? 29.733 68.907 68.578 1.00 14.25 291 SER A N 1
ATOM 2223 C CA . SER A 1 313 ? 30.138 69.295 69.938 1.00 13.99 291 SER A CA 1
ATOM 2224 C C . SER A 1 313 ? 29.770 70.724 70.343 1.00 16.46 291 SER A C 1
ATOM 2225 O O . SER A 1 313 ? 29.539 70.980 71.522 1.00 14.36 291 SER A O 1
ATOM 2228 N N . PHE A 1 314 ? 29.752 71.676 69.410 1.00 11.63 292 PHE A N 1
ATOM 2229 C CA . PHE A 1 314 ? 29.300 73.000 69.786 1.00 10.92 292 PHE A CA 1
ATOM 2230 C C . PHE A 1 314 ? 27.831 72.997 70.199 1.00 13.02 292 PHE A C 1
ATOM 2231 O O . PHE A 1 314 ? 27.451 73.645 71.179 1.00 12.84 292 PHE A O 1
ATOM 2239 N N . ARG A 1 315 ? 27.005 72.259 69.453 1.00 13.77 293 ARG A N 1
ATOM 2240 C CA . ARG A 1 315 ? 25.586 72.160 69.775 1.00 12.68 293 ARG A CA 1
ATOM 2241 C C . ARG A 1 315 ? 25.392 71.506 71.140 1.00 16.58 293 ARG A C 1
ATOM 2242 O O . ARG A 1 315 ? 24.526 71.912 71.919 1.00 15.25 293 ARG A O 1
ATOM 2250 N N . ASP A 1 316 ? 26.270 70.564 71.451 1.00 14.23 294 ASP A N 1
ATOM 2251 C CA . ASP A 1 316 ? 26.236 69.862 72.747 1.00 14.37 294 ASP A CA 1
ATOM 2252 C C . ASP A 1 316 ? 26.537 70.852 73.859 1.00 17.15 294 ASP A C 1
ATOM 2253 O O . ASP A 1 316 ? 25.930 70.782 74.911 1.00 17.38 294 ASP A O 1
ATOM 2258 N N . VAL A 1 317 ? 27.423 71.819 73.620 1.00 15.20 295 VAL A N 1
ATOM 2259 C CA . VAL A 1 317 ? 27.705 72.855 74.641 1.00 14.83 295 VAL A CA 1
ATOM 2260 C C . VAL A 1 317 ? 26.490 73.717 74.891 1.00 14.48 295 VAL A C 1
ATOM 2261 O O . VAL A 1 317 ? 26.174 73.995 76.034 1.00 15.17 295 VAL A O 1
ATOM 2265 N N . VAL A 1 318 ? 25.822 74.173 73.829 1.00 13.86 296 VAL A N 1
ATOM 2266 C CA . VAL A 1 318 ? 24.588 74.939 73.990 1.00 13.11 296 VAL A CA 1
ATOM 2267 C C . VAL A 1 318 ? 23.587 74.130 74.823 1.00 14.99 296 VAL A C 1
ATOM 2268 O O . VAL A 1 318 ? 22.995 74.644 75.772 1.00 12.82 296 VAL A O 1
ATOM 2272 N N . ARG A 1 319 ? 23.403 72.865 74.434 1.00 12.92 297 ARG A N 1
ATOM 2273 C CA . ARG A 1 319 ? 22.472 72.020 75.178 1.00 12.44 297 ARG A CA 1
ATOM 2274 C C . ARG A 1 319 ? 22.849 71.917 76.662 1.00 13.27 297 ARG A C 1
ATOM 2275 O O . ARG A 1 319 ? 21.976 71.976 77.530 1.00 15.31 297 ARG A O 1
ATOM 2283 N N . GLN A 1 320 ? 24.138 71.705 76.961 1.00 12.08 298 GLN A N 1
ATOM 2284 C CA . GLN A 1 320 ? 24.566 71.536 78.346 1.00 16.09 298 GLN A CA 1
ATOM 2285 C C . GLN A 1 320 ? 24.342 72.793 79.148 1.00 16.85 298 GLN A C 1
ATOM 2286 O O . GLN A 1 320 ? 24.022 72.708 80.327 1.00 14.44 298 GLN A O 1
ATOM 2292 N N . LEU A 1 321 ? 24.513 73.967 78.528 1.00 13.46 299 LEU A N 1
ATOM 2293 C CA . LEU A 1 321 ? 24.245 75.199 79.279 1.00 12.02 299 LEU A CA 1
ATOM 2294 C C . LEU A 1 321 ? 22.752 75.344 79.611 1.00 11.58 299 LEU A C 1
ATOM 2295 O O . LEU A 1 321 ? 22.391 75.852 80.668 1.00 16.35 299 LEU A O 1
ATOM 2300 N N . LEU A 1 322 ? 21.892 74.903 78.699 1.00 12.70 300 LEU A N 1
ATOM 2301 C CA . LEU A 1 322 ? 20.461 74.950 78.952 1.00 11.73 300 LEU A CA 1
ATOM 2302 C C . LEU A 1 322 ? 20.071 73.903 80.009 1.00 14.03 300 LEU A C 1
ATOM 2303 O O . LEU A 1 322 ? 19.177 74.129 80.830 1.00 14.66 300 LEU A O 1
ATOM 2308 N N . ILE A 1 323 ? 20.761 72.759 79.994 1.00 14.27 301 ILE A N 1
ATOM 2309 C CA . ILE A 1 323 ? 20.470 71.721 81.015 1.00 13.64 301 ILE A CA 1
ATOM 2310 C C . ILE A 1 323 ? 20.893 72.260 82.365 1.00 15.64 301 ILE A C 1
ATOM 2311 O O . ILE A 1 323 ? 20.193 72.065 83.366 1.00 14.47 301 ILE A O 1
ATOM 2316 N N . SER A 1 324 ? 22.053 72.913 82.412 1.00 14.98 302 SER A N 1
ATOM 2317 C CA A SER A 1 324 ? 22.520 73.504 83.667 0.68 14.00 302 SER A CA 1
ATOM 2318 C CA B SER A 1 324 ? 22.527 73.526 83.649 0.32 15.35 302 SER A CA 1
ATOM 2319 C C . SER A 1 324 ? 21.547 74.578 84.170 1.00 14.32 302 SER A C 1
ATOM 2320 O O . SER A 1 324 ? 21.267 74.645 85.390 1.00 14.92 302 SER A O 1
ATOM 2325 N N . SER A 1 325 ? 21.054 75.426 83.258 1.00 15.61 303 SER A N 1
ATOM 2326 C CA . SER A 1 325 ? 20.022 76.411 83.609 1.00 15.36 303 SER A CA 1
ATOM 2327 C C . SER A 1 325 ? 18.775 75.765 84.250 1.00 15.35 303 SER A C 1
ATOM 2328 O O . SER A 1 325 ? 18.284 76.165 85.316 1.00 14.31 303 SER A O 1
ATOM 2331 N N . ALA A 1 326 ? 18.288 74.724 83.584 1.00 13.12 304 ALA A N 1
ATOM 2332 C CA . ALA A 1 326 ? 17.151 73.981 84.078 1.00 11.21 304 ALA A CA 1
ATOM 2333 C C . ALA A 1 326 ? 17.424 73.325 85.416 1.00 15.39 304 ALA A C 1
ATOM 2334 O O . ALA A 1 326 ? 16.553 73.309 86.288 1.00 17.01 304 ALA A O 1
ATOM 2336 N N . GLN A 1 327 ? 18.620 72.772 85.590 1.00 12.98 305 GLN A N 1
ATOM 2337 C CA . GLN A 1 327 ? 18.927 72.118 86.863 1.00 13.24 305 GLN A CA 1
ATOM 2338 C C . GLN A 1 327 ? 18.905 73.112 88.004 1.00 14.79 305 GLN A C 1
ATOM 2339 O O . GLN A 1 327 ? 18.378 72.782 89.079 1.00 15.33 305 GLN A O 1
ATOM 2345 N N . THR A 1 328 ? 19.468 74.311 87.757 1.00 12.18 306 THR A N 1
ATOM 2346 C CA . THR A 1 328 ? 19.469 75.341 88.820 1.00 13.91 306 THR A CA 1
ATOM 2347 C C . THR A 1 328 ? 18.035 75.670 89.203 1.00 17.13 306 THR A C 1
ATOM 2348 O O . THR A 1 328 ? 17.712 75.779 90.402 1.00 19.40 306 THR A O 1
ATOM 2352 N N . ALA A 1 329 ? 17.176 75.837 88.200 1.00 14.80 307 ALA A N 1
ATOM 2353 C CA . ALA A 1 329 ? 15.766 76.142 88.481 1.00 17.30 307 ALA A CA 1
ATOM 2354 C C . ALA A 1 329 ? 15.018 74.988 89.153 1.00 18.96 307 ALA A C 1
ATOM 2355 O O . ALA A 1 329 ? 14.296 75.190 90.140 1.00 17.99 307 ALA A O 1
ATOM 2357 N N . PHE A 1 330 ? 15.207 73.771 88.651 1.00 15.84 308 PHE A N 1
ATOM 2358 C CA . PHE A 1 330 ? 14.649 72.565 89.243 1.00 14.08 308 PHE A CA 1
ATOM 2359 C C . PHE A 1 330 ? 14.994 72.452 90.741 1.00 19.16 308 PHE A C 1
ATOM 2360 O O . PHE A 1 330 ? 14.165 72.113 91.571 1.00 19.61 308 PHE A O 1
ATOM 2368 N N . ASP A 1 331 ? 16.238 72.760 91.073 1.00 16.80 309 ASP A N 1
ATOM 2369 C CA . ASP A 1 331 ? 16.711 72.602 92.429 1.00 17.02 309 ASP A CA 1
ATOM 2370 C C . ASP A 1 331 ? 15.992 73.595 93.358 1.00 18.51 309 ASP A C 1
ATOM 2371 O O . ASP A 1 331 ? 15.978 73.431 94.594 1.00 20.95 309 ASP A O 1
ATOM 2376 N N . GLN A 1 332 ? 15.416 74.623 92.766 1.00 16.47 310 GLN A N 1
ATOM 2377 C CA . GLN A 1 332 ? 14.683 75.636 93.571 1.00 23.68 310 GLN A CA 1
ATOM 2378 C C . GLN A 1 332 ? 13.184 75.374 93.608 1.00 23.87 310 GLN A C 1
ATOM 2379 O O . GLN A 1 332 ? 12.426 76.133 94.225 1.00 28.07 310 GLN A O 1
ATOM 2385 N N . GLY A 1 333 ? 12.748 74.316 92.938 1.00 18.74 311 GLY A N 1
ATOM 2386 C CA . GLY A 1 333 ? 11.350 73.915 92.940 1.00 20.37 311 GLY A CA 1
ATOM 2387 C C . GLY A 1 333 ? 10.578 74.567 91.785 1.00 21.30 311 GLY A C 1
ATOM 2388 O O . GLY A 1 333 ? 9.334 74.567 91.821 1.00 26.57 311 GLY A O 1
ATOM 2389 N N . THR A 1 334 ? 11.282 75.108 90.773 1.00 17.33 312 THR A N 1
ATOM 2390 C CA . THR A 1 334 ? 10.613 75.591 89.574 1.00 15.62 312 THR A CA 1
ATOM 2391 C C . THR A 1 334 ? 10.179 74.410 88.697 1.00 20.04 312 THR A C 1
ATOM 2392 O O . THR A 1 334 ? 10.878 73.405 88.616 1.00 25.52 312 THR A O 1
ATOM 2396 N N . ASP A 1 335 ? 9.015 74.536 88.054 1.00 18.50 313 ASP A N 1
ATOM 2397 C CA . ASP A 1 335 ? 8.515 73.555 87.087 1.00 16.26 313 ASP A CA 1
ATOM 2398 C C . ASP A 1 335 ? 9.142 73.791 85.715 1.00 17.88 313 ASP A C 1
ATOM 2399 O O . ASP A 1 335 ? 8.699 74.634 84.937 1.00 19.60 313 ASP A O 1
ATOM 2404 N N . ILE A 1 336 ? 10.174 73.023 85.406 1.00 18.95 314 ILE A N 1
ATOM 2405 C CA . ILE A 1 336 ? 10.913 73.291 84.183 1.00 14.50 314 ILE A CA 1
ATOM 2406 C C . ILE A 1 336 ? 10.128 72.830 82.965 1.00 18.72 314 ILE A C 1
ATOM 2407 O O . ILE A 1 336 ? 10.426 73.244 81.842 1.00 17.80 314 ILE A O 1
ATOM 2412 N N . HIS A 1 337 ? 9.099 72.020 83.195 1.00 15.26 315 HIS A N 1
ATOM 2413 C CA . HIS A 1 337 ? 8.303 71.496 82.057 1.00 16.89 315 HIS A CA 1
ATOM 2414 C C . HIS A 1 337 ? 7.307 72.515 81.481 1.00 19.46 315 HIS A C 1
ATOM 2415 O O . HIS A 1 337 ? 6.497 72.190 80.578 1.00 20.11 315 HIS A O 1
ATOM 2422 N N . LYS A 1 338 ? 7.424 73.758 81.960 1.00 19.45 316 LYS A N 1
ATOM 2423 C CA . LYS A 1 338 ? 6.895 74.891 81.220 1.00 22.55 316 LYS A CA 1
ATOM 2424 C C . LYS A 1 338 ? 7.359 74.840 79.771 1.00 19.66 316 LYS A C 1
ATOM 2425 O O . LYS A 1 338 ? 6.599 75.208 78.873 1.00 22.38 316 LYS A O 1
ATOM 2431 N N . TYR A 1 339 ? 8.609 74.412 79.541 1.00 16.91 317 TYR A N 1
ATOM 2432 C CA . TYR A 1 339 ? 9.172 74.257 78.193 1.00 19.23 317 TYR A CA 1
ATOM 2433 C C . TYR A 1 339 ? 9.305 72.787 77.860 1.00 18.07 317 TYR A C 1
ATOM 2434 O O . TYR A 1 339 ? 9.417 71.944 78.744 1.00 18.04 317 TYR A O 1
ATOM 2443 N N . ALA A 1 340 ? 9.282 72.471 76.568 1.00 19.06 318 ALA A N 1
ATOM 2444 C CA . ALA A 1 340 ? 9.413 71.097 76.125 1.00 21.48 318 ALA A CA 1
ATOM 2445 C C . ALA A 1 340 ? 10.864 70.591 76.111 1.00 20.38 318 ALA A C 1
ATOM 2446 O O . ALA A 1 340 ? 11.821 71.364 76.006 1.00 20.37 318 ALA A O 1
ATOM 2448 N N . GLY A 1 341 ? 11.020 69.274 76.153 1.00 18.59 319 GLY A N 1
ATOM 2449 C CA . GLY A 1 341 ? 12.309 68.705 75.807 1.00 20.83 319 GLY A CA 1
ATOM 2450 C C . GLY A 1 341 ? 13.169 68.152 76.927 1.00 18.54 319 GLY A C 1
ATOM 2451 O O . GLY A 1 341 ? 14.096 67.395 76.663 1.00 20.09 319 GLY A O 1
ATOM 2452 N N . PHE A 1 342 ? 12.909 68.544 78.178 1.00 18.11 320 PHE A N 1
ATOM 2453 C CA . PHE A 1 342 ? 13.842 68.165 79.253 1.00 18.09 320 PHE A CA 1
ATOM 2454 C C . PHE A 1 342 ? 13.614 66.764 79.715 1.00 20.56 320 PHE A C 1
ATOM 2455 O O . PHE A 1 342 ? 12.477 66.354 79.927 1.00 24.05 320 PHE A O 1
ATOM 2463 N N . VAL A 1 343 ? 14.695 66.022 79.904 1.00 16.96 321 VAL A N 1
A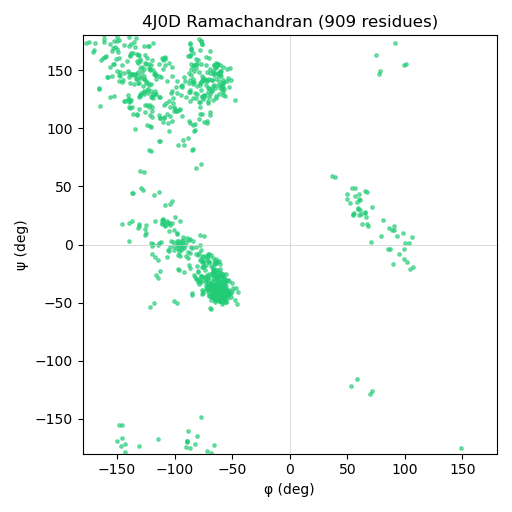TOM 2464 C CA . VAL A 1 343 ? 14.562 64.669 80.442 1.00 17.36 321 VAL A CA 1
ATOM 2465 C C . VAL A 1 343 ? 15.016 64.730 81.866 1.00 18.79 321 VAL A C 1
ATOM 2466 O O . VAL A 1 343 ? 16.133 65.159 82.151 1.00 19.70 321 VAL A O 1
ATOM 2470 N N . VAL A 1 344 ? 14.151 64.319 82.789 1.00 21.34 322 VAL A N 1
ATOM 2471 C CA . VAL A 1 344 ? 14.496 64.399 84.189 1.00 20.72 322 VAL A CA 1
ATOM 2472 C C . VAL A 1 344 ? 14.535 62.966 84.688 1.00 19.39 322 VAL A C 1
ATOM 2473 O O . VAL A 1 344 ? 13.616 62.176 84.445 1.00 27.35 322 VAL A O 1
ATOM 2477 N N . THR A 1 345 ? 15.629 62.632 85.352 1.00 20.23 323 THR A N 1
ATOM 2478 C CA . THR A 1 345 ? 15.800 61.294 85.917 1.00 19.18 323 THR A CA 1
ATOM 2479 C C . THR A 1 345 ? 16.059 61.490 87.400 1.00 23.20 323 THR A C 1
ATOM 2480 O O . THR A 1 345 ? 17.036 62.102 87.755 1.00 19.67 323 THR A O 1
ATOM 2484 N N . GLY A 1 346 ? 15.202 60.940 88.274 1.00 24.37 324 GLY A N 1
ATOM 2485 C CA . GLY A 1 346 ? 15.276 61.282 89.682 1.00 26.89 324 GLY A CA 1
ATOM 2486 C C . GLY A 1 346 ? 15.228 62.782 89.901 1.00 25.87 324 GLY A C 1
ATOM 2487 O O . GLY A 1 346 ? 14.291 63.457 89.479 1.00 27.10 324 GLY A O 1
ATOM 2488 N N . ASN A 1 347 ? 16.266 63.317 90.541 1.00 22.90 325 ASN A N 1
ATOM 2489 C CA . ASN A 1 347 ? 16.371 64.746 90.775 1.00 22.68 325 ASN A CA 1
ATOM 2490 C C . ASN A 1 347 ? 17.310 65.458 89.836 1.00 19.89 325 ASN A C 1
ATOM 2491 O O . ASN A 1 347 ? 17.741 66.577 90.116 1.00 21.45 325 ASN A O 1
ATOM 2496 N N . GLN A 1 348 ? 17.611 64.820 88.708 1.00 19.34 326 GLN A N 1
ATOM 2497 C CA . GLN A 1 348 ? 18.624 65.375 87.829 1.00 19.75 326 GLN A CA 1
ATOM 2498 C C . GLN A 1 348 ? 18.067 65.605 86.436 1.00 19.57 326 GLN A C 1
ATOM 2499 O O . GLN A 1 348 ? 17.441 64.734 85.833 1.00 18.53 326 GLN A O 1
ATOM 2505 N N . VAL A 1 349 ? 18.337 66.780 85.879 1.00 16.08 327 VAL A N 1
ATOM 2506 C CA . VAL A 1 349 ? 18.053 66.992 84.462 1.00 15.82 327 VAL A CA 1
ATOM 2507 C C . VAL A 1 349 ? 19.177 66.329 83.686 1.00 17.15 327 VAL A C 1
ATOM 2508 O O . VAL A 1 349 ? 20.313 66.789 83.706 1.00 20.16 327 VAL A O 1
ATOM 2512 N N . THR A 1 350 ? 18.862 65.215 83.047 1.00 15.07 328 THR A N 1
ATOM 2513 C CA . THR A 1 350 ? 19.897 64.372 82.443 1.00 16.18 328 THR A CA 1
ATOM 2514 C C . THR A 1 350 ? 20.088 64.620 80.960 1.00 18.16 328 THR A C 1
ATOM 2515 O O . THR A 1 350 ? 21.127 64.277 80.423 1.00 23.31 328 THR A O 1
ATOM 2519 N N . ASP A 1 351 ? 19.093 65.186 80.295 1.00 14.69 329 ASP A N 1
ATOM 2520 C CA . ASP A 1 351 ? 19.236 65.440 78.866 1.00 16.09 329 ASP A CA 1
ATOM 2521 C C . ASP A 1 351 ? 18.214 66.472 78.409 1.00 17.82 329 ASP A C 1
ATOM 2522 O O . ASP A 1 351 ? 17.334 66.889 79.180 1.00 18.07 329 ASP A O 1
ATOM 2527 N N . LEU A 1 352 ? 18.292 66.834 77.127 1.00 14.22 330 LEU A N 1
ATOM 2528 C CA . LEU A 1 352 ? 17.420 67.858 76.597 1.00 15.72 330 LEU A CA 1
ATOM 2529 C C . LEU A 1 352 ? 17.308 67.639 75.102 1.00 18.14 330 LEU A C 1
ATOM 2530 O O . LEU A 1 352 ? 18.339 67.513 74.423 1.00 18.57 330 LEU A O 1
ATOM 2535 N N . ASP A 1 353 ? 16.064 67.555 74.613 1.00 15.25 331 ASP A N 1
ATOM 2536 C CA . ASP A 1 353 ? 15.752 67.573 73.175 1.00 19.63 331 ASP A CA 1
ATOM 2537 C C . ASP A 1 353 ? 15.738 69.053 72.820 1.00 20.14 331 ASP A C 1
ATOM 2538 O O . ASP A 1 353 ? 14.763 69.764 73.066 1.00 16.42 331 ASP A O 1
ATOM 2543 N N . LEU A 1 354 ? 16.852 69.521 72.277 1.00 17.02 332 LEU A N 1
ATOM 2544 C CA . LEU A 1 354 ? 17.027 70.949 72.033 1.00 15.92 332 LEU A CA 1
ATOM 2545 C C . LEU A 1 354 ? 16.008 71.467 71.009 1.00 14.65 332 LEU A C 1
ATOM 2546 O O . LEU A 1 354 ? 15.507 72.587 71.181 1.00 17.27 332 LEU A O 1
ATOM 2551 N N . SER A 1 355 ? 15.702 70.701 69.947 1.00 16.74 333 SER A N 1
ATOM 2552 C CA . SER A 1 355 ? 14.684 71.156 68.961 1.00 18.81 333 SER A CA 1
ATOM 2553 C C . SER A 1 355 ? 13.300 71.325 69.580 1.00 17.41 333 SER A C 1
ATOM 2554 O O . SER A 1 355 ? 12.577 72.284 69.281 1.00 20.19 333 SER A O 1
ATOM 2557 N N . ALA A 1 356 ? 12.933 70.416 70.460 1.00 17.55 334 ALA A N 1
ATOM 2558 C CA . ALA A 1 356 ? 11.668 70.565 71.188 1.00 16.59 334 ALA A CA 1
ATOM 2559 C C . ALA A 1 356 ? 11.667 71.819 72.080 1.00 16.55 334 ALA A C 1
ATOM 2560 O O . ALA A 1 356 ? 10.658 72.528 72.186 1.00 16.87 334 ALA A O 1
ATOM 2562 N N . TYR A 1 357 ? 12.781 72.059 72.765 1.00 14.45 335 TYR A N 1
ATOM 2563 C CA . TYR A 1 357 ? 12.832 73.248 73.620 1.00 13.10 335 TYR A CA 1
ATOM 2564 C C . TYR A 1 357 ? 12.631 74.486 72.776 1.00 14.91 335 TYR A C 1
ATOM 2565 O O . TYR A 1 357 ? 11.871 75.396 73.140 1.00 15.75 335 TYR A O 1
ATOM 2574 N N . LEU A 1 358 ? 13.329 74.549 71.638 1.00 12.92 336 LEU A N 1
ATOM 2575 C CA . LEU A 1 358 ? 13.304 75.785 70.843 1.00 13.31 336 LEU A CA 1
ATOM 2576 C C . LEU A 1 358 ? 11.912 75.998 70.223 1.00 15.86 336 LEU A C 1
ATOM 2577 O O . LEU A 1 358 ? 11.452 77.141 70.068 1.00 16.82 336 LEU A O 1
ATOM 2582 N N . LYS A 1 359 ? 11.250 74.898 69.838 1.00 18.06 337 LYS A N 1
ATOM 2583 C CA . LYS A 1 359 ? 9.888 75.021 69.311 1.00 18.12 337 LYS A CA 1
ATOM 2584 C C . LYS A 1 359 ? 8.975 75.573 70.396 1.00 23.62 337 LYS A C 1
ATOM 2585 O O . LYS A 1 359 ? 8.111 76.411 70.121 1.00 21.83 337 LYS A O 1
ATOM 2591 N N A SER A 1 360 ? 9.158 75.120 71.637 0.69 20.46 338 SER A N 1
ATOM 2592 N N B SER A 1 360 ? 9.180 75.100 71.626 0.31 20.40 338 SER A N 1
ATOM 2593 C CA A SER A 1 360 ? 8.328 75.646 72.715 0.69 18.33 338 SER A CA 1
ATOM 2594 C CA B SER A 1 360 ? 8.451 75.596 72.790 0.31 19.63 338 SER A CA 1
ATOM 2595 C C A SER A 1 360 ? 8.717 77.084 73.135 0.69 21.33 338 SER A C 1
ATOM 2596 C C B SER A 1 360 ? 8.709 77.078 73.038 0.31 20.72 338 SER A C 1
ATOM 2597 O O A SER A 1 360 ? 7.875 77.832 73.603 0.69 20.69 338 SER A O 1
ATOM 2598 O O B SER A 1 360 ? 7.784 77.837 73.319 0.31 21.04 338 SER A O 1
ATOM 2603 N N . LEU A 1 361 ? 9.975 77.475 72.943 1.00 18.22 339 LEU A N 1
ATOM 2604 C CA . LEU A 1 361 ? 10.377 78.834 73.202 1.00 19.67 339 LEU A CA 1
ATOM 2605 C C . LEU A 1 361 ? 9.796 79.795 72.153 1.00 19.97 339 LEU A C 1
ATOM 2606 O O . LEU A 1 361 ? 9.383 80.884 72.480 1.00 19.02 339 LEU A O 1
ATOM 2611 N N . THR A 1 362 ? 9.743 79.332 70.896 1.00 18.52 340 THR A N 1
ATOM 2612 C CA . THR A 1 362 ? 9.313 80.080 69.700 1.00 18.65 340 THR A CA 1
ATOM 2613 C C . THR A 1 362 ? 10.345 81.056 69.131 1.00 18.03 340 THR A C 1
ATOM 2614 O O . THR A 1 362 ? 11.178 81.627 69.837 1.00 16.46 340 THR A O 1
ATOM 2618 N N . ARG A 1 363 ? 10.291 81.166 67.807 1.00 14.23 341 ARG A N 1
ATOM 2619 C CA A ARG A 1 363 ? 11.077 82.128 67.043 0.73 16.13 341 ARG A CA 1
ATOM 2620 C CA B ARG A 1 363 ? 11.092 82.134 67.086 0.27 15.80 341 ARG A CA 1
ATOM 2621 C C . ARG A 1 363 ? 10.510 83.551 67.253 1.00 15.85 341 ARG A C 1
ATOM 2622 O O . ARG A 1 363 ? 9.284 83.734 67.250 1.00 17.71 341 ARG A O 1
ATOM 2637 N N . MET A 1 364 ? 11.383 84.540 67.378 1.00 16.40 342 MET A N 1
ATOM 2638 C CA . MET A 1 364 ? 10.955 85.944 67.531 1.00 17.68 342 MET A CA 1
ATOM 2639 C C . MET A 1 364 ? 11.054 86.721 66.231 1.00 20.42 342 MET A C 1
ATOM 2640 O O . MET A 1 364 ? 10.098 87.405 65.808 1.00 21.38 342 MET A O 1
ATOM 2645 N N . LYS A 1 365 ? 12.201 86.608 65.569 1.00 15.97 343 LYS A N 1
ATOM 2646 C CA . LYS A 1 365 ? 12.497 87.402 64.377 1.00 15.88 343 LYS A CA 1
ATOM 2647 C C . LYS A 1 365 ? 12.350 86.645 63.080 1.00 17.37 343 LYS A C 1
ATOM 2648 O O . LYS A 1 365 ? 12.489 85.440 63.047 1.00 18.85 343 LYS A O 1
ATOM 2654 N N . ALA A 1 366 ? 12.053 87.385 62.017 1.00 18.68 344 ALA A N 1
ATOM 2655 C CA . ALA A 1 366 ? 11.991 86.849 60.661 1.00 19.22 344 ALA A CA 1
ATOM 2656 C C . ALA A 1 366 ? 13.395 86.728 60.053 1.00 16.99 344 ALA A C 1
ATOM 2657 O O . ALA A 1 366 ? 14.379 86.743 60.792 1.00 19.20 344 ALA A O 1
ATOM 2659 N N . VAL A 1 367 ? 13.480 86.546 58.725 1.00 12.83 345 VAL A N 1
ATOM 2660 C CA . VAL A 1 367 ? 14.750 86.278 58.060 1.00 12.79 345 VAL A CA 1
ATOM 2661 C C . VAL A 1 367 ? 15.115 87.239 56.959 1.00 15.94 345 VAL A C 1
ATOM 2662 O O . VAL A 1 367 ? 14.280 87.514 56.074 1.00 21.47 345 VAL A O 1
ATOM 2666 N N . PRO A 1 368 ? 16.366 87.738 56.952 1.00 16.24 346 PRO A N 1
ATOM 2667 C CA . PRO A 1 368 ? 17.345 87.616 58.028 1.00 12.39 346 PRO A CA 1
ATOM 2668 C C . PRO A 1 368 ? 16.853 88.394 59.250 1.00 18.23 346 PRO A C 1
ATOM 2669 O O . PRO A 1 368 ? 16.085 89.345 59.130 1.00 19.91 346 PRO A O 1
ATOM 2673 N N . ALA A 1 369 ? 17.309 87.997 60.422 1.00 12.38 347 ALA A N 1
ATOM 2674 C CA . ALA A 1 369 ? 16.818 88.572 61.657 1.00 14.85 347 ALA A CA 1
ATOM 2675 C C . ALA A 1 369 ? 17.420 89.947 61.929 1.00 15.89 347 ALA A C 1
ATOM 2676 O O . ALA A 1 369 ? 16.772 90.770 62.626 1.00 17.03 347 ALA A O 1
ATOM 2678 N N . PHE A 1 370 ? 18.638 90.205 61.415 1.00 12.17 348 PHE A N 1
ATOM 2679 C CA . PHE A 1 370 ? 19.369 91.452 61.740 1.00 11.19 348 PHE A CA 1
ATOM 2680 C C . PHE A 1 370 ? 19.611 92.298 60.495 1.00 11.45 348 PHE A C 1
ATOM 2681 O O . PHE A 1 370 ? 19.241 93.482 60.469 1.00 14.32 348 PHE A O 1
ATOM 2689 N N . ASP A 1 371 ? 20.155 91.690 59.436 1.00 10.30 349 ASP A N 1
ATOM 2690 C CA . ASP A 1 371 ? 20.390 92.473 58.208 1.00 11.28 349 ASP A CA 1
ATOM 2691 C C . ASP A 1 371 ? 19.230 92.228 57.279 1.00 12.45 349 ASP A C 1
ATOM 2692 O O . ASP A 1 371 ? 19.249 91.315 56.464 1.00 13.42 349 ASP A O 1
ATOM 2697 N N . GLN A 1 372 ? 18.163 92.988 57.451 1.00 11.40 350 GLN A N 1
ATOM 2698 C CA A GLN A 1 372 ? 16.967 92.775 56.656 0.50 12.59 350 GLN A CA 1
ATOM 2699 C CA B GLN A 1 372 ? 16.966 92.770 56.652 0.50 12.59 350 GLN A CA 1
ATOM 2700 C C . GLN A 1 372 ? 17.225 93.176 55.201 1.00 15.61 350 GLN A C 1
ATOM 2701 O O . GLN A 1 372 ? 17.971 94.122 54.932 1.00 15.45 350 GLN A O 1
ATOM 2712 N N . LEU A 1 373 ? 16.624 92.449 54.253 1.00 15.14 351 LEU A N 1
ATOM 2713 C CA . LEU A 1 373 ? 16.898 92.703 52.843 1.00 15.52 351 LEU A CA 1
ATOM 2714 C C . LEU A 1 373 ? 16.413 94.071 52.372 1.00 16.89 351 LEU A C 1
ATOM 2715 O O . LEU A 1 373 ? 16.899 94.607 51.364 1.00 17.80 351 LEU A O 1
ATOM 2720 N N . ASP A 1 374 ? 15.447 94.618 53.102 1.00 16.10 352 ASP A N 1
ATOM 2721 C CA . ASP A 1 374 ? 14.844 95.871 52.727 1.00 16.31 352 ASP A CA 1
ATOM 2722 C C . ASP A 1 374 ? 15.355 97.003 53.652 1.00 15.17 352 ASP A C 1
ATOM 2723 O O . ASP A 1 374 ? 14.770 98.089 53.624 1.00 17.05 352 ASP A O 1
ATOM 2728 N N . LEU A 1 375 ? 16.408 96.709 54.433 1.00 16.67 353 LEU A N 1
ATOM 2729 C CA . LEU A 1 375 ? 17.107 97.718 55.267 1.00 12.80 353 LEU A CA 1
ATOM 2730 C C . LEU A 1 375 ? 16.256 98.263 56.383 1.00 14.23 353 LEU A C 1
ATOM 2731 O O . LEU A 1 375 ? 16.544 99.357 56.880 1.00 16.98 353 LEU A O 1
ATOM 2736 N N . THR A 1 376 ? 15.245 97.510 56.822 1.00 15.21 354 THR A N 1
ATOM 2737 C CA . THR A 1 376 ? 14.310 98.027 57.830 1.00 18.17 354 THR A CA 1
ATOM 2738 C C . THR A 1 376 ? 14.638 97.710 59.308 1.00 17.26 354 THR A C 1
ATOM 2739 O O . THR A 1 376 ? 13.846 98.043 60.191 1.00 19.86 354 THR A O 1
ATOM 2743 N N . SER A 1 377 ? 15.763 97.064 59.622 1.00 15.91 355 SER A N 1
ATOM 2744 C CA . SER A 1 377 ? 16.018 96.713 61.040 1.00 16.25 355 SER A CA 1
ATOM 2745 C C . SER A 1 377 ? 16.738 97.827 61.769 1.00 13.67 355 SER A C 1
ATOM 2746 O O . SER A 1 377 ? 17.358 98.716 61.159 1.00 13.59 355 SER A O 1
ATOM 2749 N N . PRO A 1 378 ? 16.693 97.782 63.093 1.00 15.26 356 PRO A N 1
ATOM 2750 C CA . PRO A 1 378 ? 17.520 98.692 63.886 1.00 14.49 356 PRO A CA 1
ATOM 2751 C C . PRO A 1 378 ? 18.990 98.623 63.514 1.00 12.99 356 PRO A C 1
ATOM 2752 O O . PRO A 1 378 ? 19.616 99.675 63.439 1.00 12.29 356 PRO A O 1
ATOM 2756 N N . GLU A 1 379 ? 19.504 97.418 63.264 1.00 12.36 357 GLU A N 1
ATOM 2757 C CA . GLU A 1 379 ? 20.919 97.269 62.918 1.00 11.21 357 GLU A CA 1
ATOM 2758 C C . GLU A 1 379 ? 21.229 97.843 61.532 1.00 12.06 357 GLU A C 1
ATOM 2759 O O . GLU A 1 379 ? 22.314 98.405 61.311 1.00 12.19 357 GLU A O 1
ATOM 2765 N N . ASN A 1 380 ? 20.315 97.705 60.577 1.00 11.05 358 ASN A N 1
ATOM 2766 C CA . ASN A 1 380 ? 20.508 98.394 59.309 1.00 11.92 358 ASN A CA 1
ATOM 2767 C C . ASN A 1 380 ? 20.692 99.899 59.493 1.00 11.12 358 ASN A C 1
ATOM 2768 O O . ASN A 1 380 ? 21.526 100.535 58.842 1.00 12.41 358 ASN A O 1
ATOM 2773 N N . ASN A 1 381 ? 19.853 100.485 60.358 1.00 13.01 359 ASN A N 1
ATOM 2774 C CA . ASN A 1 381 ? 19.872 101.920 60.599 1.00 12.89 359 ASN A CA 1
ATOM 2775 C C . ASN A 1 381 ? 21.138 102.327 61.378 1.00 13.20 359 ASN A C 1
ATOM 2776 O O . ASN A 1 381 ? 21.727 103.364 61.108 1.00 13.35 359 ASN A O 1
ATOM 2781 N N . LEU A 1 382 ? 21.572 101.485 62.313 1.00 13.25 360 LEU A N 1
ATOM 2782 C CA . LEU A 1 382 ? 22.807 101.686 63.037 1.00 12.90 360 LEU A CA 1
ATOM 2783 C C . LEU A 1 382 ? 23.960 101.878 62.032 1.00 13.32 360 LEU A C 1
ATOM 2784 O O . LEU A 1 382 ? 24.844 102.725 62.217 1.00 12.88 360 LEU A O 1
ATOM 2789 N N . PHE A 1 383 ? 23.948 101.068 60.966 1.00 10.78 361 PHE A N 1
ATOM 2790 C CA . PHE A 1 383 ? 25.034 101.128 59.996 1.00 13.28 361 PHE A CA 1
ATOM 2791 C C . PHE A 1 383 ? 24.850 102.114 58.854 1.00 14.26 361 PHE A C 1
ATOM 2792 O O . PHE A 1 383 ? 25.695 102.167 57.952 1.00 15.34 361 PHE A O 1
ATOM 2800 N N . GLY A 1 384 ? 23.784 102.910 58.884 1.00 12.65 362 GLY A N 1
ATOM 2801 C CA . GLY A 1 384 ? 23.730 104.084 58.030 1.00 12.85 362 GLY A CA 1
ATOM 2802 C C . GLY A 1 384 ? 24.728 105.161 58.419 1.00 15.94 362 GLY A C 1
ATOM 2803 O O . GLY A 1 384 ? 25.549 105.001 59.333 1.00 13.25 362 GLY A O 1
ATOM 2804 N N . ASP A 1 385 ? 24.685 106.244 57.665 1.00 18.21 363 ASP A N 1
ATOM 2805 C CA . ASP A 1 385 ? 25.493 107.414 58.029 1.00 21.98 363 ASP A CA 1
ATOM 2806 C C . ASP A 1 385 ? 24.737 108.668 57.645 1.00 20.84 363 ASP A C 1
ATOM 2807 O O . ASP A 1 385 ? 23.535 108.597 57.390 1.00 19.76 363 ASP A O 1
ATOM 2812 N N . ALA A 1 386 ? 25.422 109.819 57.649 1.00 23.26 364 ALA A N 1
ATOM 2813 C CA . ALA A 1 386 ? 24.758 111.097 57.375 1.00 28.97 364 ALA A CA 1
ATOM 2814 C C . ALA A 1 386 ? 24.137 111.142 55.991 1.00 26.66 364 ALA A C 1
ATOM 2815 O O . ALA A 1 386 ? 23.174 111.871 55.790 1.00 26.26 364 ALA A O 1
ATOM 2817 N N . THR A 1 387 ? 24.641 110.331 55.059 1.00 23.51 365 THR A N 1
ATOM 2818 C CA A THR A 1 387 ? 24.074 110.250 53.709 0.51 28.03 365 THR A CA 1
ATOM 2819 C CA B THR A 1 387 ? 24.019 110.285 53.734 0.49 27.93 365 THR A CA 1
ATOM 2820 C C . THR A 1 387 ? 22.999 109.152 53.570 1.00 28.08 365 THR A C 1
ATOM 2821 O O . THR A 1 387 ? 21.918 109.368 53.013 1.00 35.11 365 THR A O 1
ATOM 2828 N N . ALA A 1 388 ? 23.295 107.971 54.107 1.00 21.83 366 ALA A N 1
ATOM 2829 C CA . ALA A 1 388 ? 22.434 106.789 53.912 1.00 22.20 366 ALA A CA 1
ATOM 2830 C C . ALA A 1 388 ? 21.725 106.440 55.213 1.00 18.73 366 ALA A C 1
ATOM 2831 O O . ALA A 1 388 ? 22.379 106.241 56.204 1.00 23.53 366 ALA A O 1
ATOM 2833 N N . LYS A 1 389 ? 20.393 106.443 55.232 1.00 17.27 367 LYS A N 1
ATOM 2834 C CA . LYS A 1 389 ? 19.695 106.115 56.469 1.00 18.61 367 LYS A CA 1
ATOM 2835 C C . LYS A 1 389 ? 20.046 104.719 56.982 1.00 20.50 367 LYS A C 1
ATOM 2836 O O . LYS A 1 389 ? 20.058 104.507 58.182 1.00 16.57 367 LYS A O 1
ATOM 2842 N N . ALA A 1 390 ? 20.330 103.779 56.083 1.00 15.33 368 ALA A N 1
ATOM 2843 C CA . ALA A 1 390 ? 20.575 102.410 56.546 1.00 13.11 368 ALA A CA 1
ATOM 2844 C C . ALA A 1 390 ? 21.494 101.740 55.550 1.00 15.36 368 ALA A C 1
ATOM 2845 O O . ALA A 1 390 ? 21.526 102.133 54.369 1.00 16.07 368 ALA A O 1
ATOM 2847 N N . LYS A 1 391 ? 22.222 100.742 56.005 1.00 13.35 369 LYS A N 1
ATOM 2848 C CA . LYS A 1 391 ? 23.086 99.949 55.113 1.00 14.09 369 LYS A CA 1
ATOM 2849 C C . LYS A 1 391 ? 23.004 98.483 55.435 1.00 13.29 369 LYS A C 1
ATOM 2850 O O . LYS A 1 391 ? 22.571 98.111 56.505 1.00 12.60 369 LYS A O 1
ATOM 2856 N N . HIS A 1 392 ? 23.430 97.642 54.494 1.00 13.01 370 HIS A N 1
ATOM 2857 C CA . HIS A 1 392 ? 23.674 96.239 54.797 1.00 11.13 370 HIS A CA 1
ATOM 2858 C C . HIS A 1 392 ? 25.032 96.095 55.444 1.00 13.81 370 HIS A C 1
ATOM 2859 O O . HIS A 1 392 ? 25.836 97.009 55.432 1.00 15.16 370 HIS A O 1
ATOM 2866 N N . PHE A 1 393 ? 25.206 94.986 56.129 1.00 13.82 371 PHE A N 1
ATOM 2867 C CA . PHE A 1 393 ? 26.476 94.699 56.802 1.00 12.57 371 PHE A CA 1
ATOM 2868 C C . PHE A 1 393 ? 26.863 93.227 56.666 1.00 13.73 371 PHE A C 1
ATOM 2869 O O . PHE A 1 393 ? 27.729 92.719 57.424 1.00 14.96 371 PHE A O 1
ATOM 2877 N N . THR A 1 394 ? 26.254 92.560 55.692 1.00 16.01 372 THR A N 1
ATOM 2878 C CA . THR A 1 394 ? 26.564 91.161 55.386 1.00 15.09 372 THR A CA 1
ATOM 2879 C C . THR A 1 394 ? 26.576 91.027 53.864 1.00 17.94 372 THR A C 1
ATOM 2880 O O . THR A 1 394 ? 25.803 91.691 53.198 1.00 17.51 372 THR A O 1
ATOM 2884 N N . ALA A 1 395 ? 27.421 90.145 53.337 1.00 20.52 373 ALA A N 1
ATOM 2885 C CA . ALA A 1 395 ? 27.423 89.925 51.880 1.00 22.41 373 ALA A CA 1
ATOM 2886 C C . ALA A 1 395 ? 26.099 89.342 51.385 1.00 18.61 373 ALA A C 1
ATOM 2887 O O . ALA A 1 395 ? 25.602 89.696 50.292 1.00 20.80 373 ALA A O 1
ATOM 2889 N N . LEU A 1 396 ? 25.494 88.478 52.199 1.00 18.03 374 LEU A N 1
ATOM 2890 C CA . LEU A 1 396 ? 24.270 87.816 51.753 1.00 21.92 374 LEU A CA 1
ATOM 2891 C C . LEU A 1 396 ? 23.139 88.825 51.555 1.00 19.50 374 LEU A C 1
ATOM 2892 O O . LEU A 1 396 ? 22.426 88.790 50.563 1.00 22.75 374 LEU A O 1
ATOM 2897 N N . ALA A 1 397 ? 22.958 89.714 52.511 1.00 16.89 375 ALA A N 1
ATOM 2898 C CA . ALA A 1 397 ? 21.848 90.662 52.391 1.00 14.89 375 ALA A CA 1
ATOM 2899 C C . ALA A 1 397 ? 22.092 91.727 51.354 1.00 16.92 375 ALA A C 1
ATOM 2900 O O . ALA A 1 397 ? 21.154 92.231 50.779 1.00 18.18 375 ALA A O 1
ATOM 2902 N N . GLN A 1 398 ? 23.346 92.066 51.091 1.00 15.88 376 GLN A N 1
ATOM 2903 C CA . GLN A 1 398 ? 23.642 93.012 50.038 1.00 15.50 376 GLN A CA 1
ATOM 2904 C C . GLN A 1 398 ? 23.317 92.379 48.683 1.00 18.35 376 GLN A C 1
ATOM 2905 O O . GLN A 1 398 ? 22.654 92.995 47.843 1.00 21.08 376 GLN A O 1
ATOM 2911 N N . THR A 1 399 ? 23.788 91.152 48.488 1.00 20.68 377 THR A N 1
ATOM 2912 C CA . THR A 1 399 ? 23.551 90.401 47.245 1.00 23.33 377 THR A CA 1
ATOM 2913 C C . THR A 1 399 ? 22.077 90.151 46.980 1.00 25.65 377 THR A C 1
ATOM 2914 O O . THR A 1 399 ? 21.632 90.151 45.831 1.00 27.05 377 THR A O 1
ATOM 2918 N N . ARG A 1 400 ? 21.317 89.954 48.046 1.00 23.49 378 ARG A N 1
ATOM 2919 C CA . ARG A 1 400 ? 19.902 89.671 47.946 1.00 22.45 378 ARG A CA 1
ATOM 2920 C C . ARG A 1 400 ? 19.033 90.876 48.300 1.00 19.07 378 ARG A C 1
ATOM 2921 O O . ARG A 1 400 ? 17.835 90.725 48.537 1.00 23.45 378 ARG A O 1
ATOM 2929 N N . SER A 1 401 ? 19.621 92.077 48.307 1.00 20.08 379 SER A N 1
ATOM 2930 C CA . SER A 1 401 ? 18.866 93.254 48.718 1.00 18.67 379 SER A CA 1
ATOM 2931 C C . SER A 1 401 ? 17.605 93.468 47.885 1.00 19.53 379 SER A C 1
ATOM 2932 O O . SER A 1 401 ? 17.602 93.283 46.640 1.00 23.00 379 SER A O 1
ATOM 2935 N N . THR A 1 402 ? 16.526 93.874 48.551 1.00 18.50 380 THR A N 1
ATOM 2936 C CA . THR A 1 402 ? 15.280 94.128 47.837 1.00 20.47 380 THR A CA 1
ATOM 2937 C C . THR A 1 402 ? 15.107 95.624 47.623 1.00 22.88 380 THR A C 1
ATOM 2938 O O . THR A 1 402 ? 14.105 96.052 47.071 1.00 21.99 380 THR A O 1
ATOM 2942 N N . VAL A 1 403 ? 16.072 96.414 48.121 1.00 20.44 381 VAL A N 1
ATOM 2943 C CA . VAL A 1 403 ? 16.089 97.848 47.892 1.00 19.87 381 VAL A CA 1
ATOM 2944 C C . VAL A 1 403 ? 17.488 98.285 47.461 1.00 22.39 381 VAL A C 1
ATOM 2945 O O . VAL A 1 403 ? 18.483 97.592 47.718 1.00 20.98 381 VAL A O 1
ATOM 2949 N N . THR A 1 404 ? 17.587 99.422 46.799 1.00 19.43 382 THR A N 1
ATOM 2950 C CA . THR A 1 404 ? 18.927 99.884 46.465 1.00 18.00 382 THR A CA 1
ATOM 2951 C C . THR A 1 404 ? 19.672 100.129 47.753 1.00 19.08 382 THR A C 1
ATOM 2952 O O . THR A 1 404 ? 19.126 100.665 48.682 1.00 23.34 382 THR A O 1
ATOM 2956 N N . ALA A 1 405 ? 20.925 99.716 47.827 1.00 16.80 383 ALA A N 1
ATOM 2957 C CA . ALA A 1 405 ? 21.606 99.749 49.112 1.00 15.04 383 ALA A CA 1
ATOM 2958 C C . ALA A 1 405 ? 23.112 99.622 48.955 1.00 14.90 383 ALA A C 1
ATOM 2959 O O . ALA A 1 405 ? 23.627 99.119 47.939 1.00 18.92 383 ALA A O 1
ATOM 2961 N N . GLN A 1 406 ? 23.826 100.072 49.999 1.00 14.35 384 GLN A N 1
ATOM 2962 C CA . GLN A 1 406 ? 25.289 99.908 50.077 1.00 14.76 384 GLN A CA 1
ATOM 2963 C C . GLN A 1 406 ? 25.610 99.086 51.296 1.00 16.83 384 GLN A C 1
ATOM 2964 O O . GLN A 1 406 ? 24.805 98.974 52.220 1.00 17.00 384 GLN A O 1
ATOM 2970 N N . LEU A 1 407 ? 26.788 98.497 51.279 1.00 17.74 385 LEU A N 1
ATOM 2971 C CA . LEU A 1 407 ? 27.303 97.724 52.388 1.00 17.81 385 LEU A CA 1
ATOM 2972 C C . LEU A 1 407 ? 28.157 98.661 53.233 1.00 19.39 385 LEU A C 1
ATOM 2973 O O . LEU A 1 407 ? 28.918 99.517 52.714 1.00 21.11 385 LEU A O 1
ATOM 2978 N N . ALA A 1 408 ? 28.008 98.579 54.548 1.00 16.20 386 ALA A N 1
ATOM 2979 C CA . ALA A 1 408 ? 28.870 99.361 55.435 1.00 16.53 386 ALA A CA 1
ATOM 2980 C C . ALA A 1 408 ? 30.323 98.927 55.278 1.00 18.68 386 ALA A C 1
ATOM 2981 O O . ALA A 1 408 ? 30.633 97.777 54.949 1.00 18.15 386 ALA A O 1
ATOM 2983 N N . ASP A 1 409 ? 31.212 99.851 55.608 1.00 18.79 387 ASP A N 1
ATOM 2984 C CA . ASP A 1 409 ? 32.641 99.600 55.540 1.00 21.04 387 ASP A CA 1
ATOM 2985 C C . ASP A 1 409 ? 33.046 98.415 56.398 1.00 19.68 387 ASP A C 1
ATOM 2986 O O . ASP A 1 409 ? 32.646 98.309 57.579 1.00 19.92 387 ASP A O 1
ATOM 2991 N N . ALA A 1 410 ? 33.893 97.536 55.859 1.00 16.71 388 ALA A N 1
ATOM 2992 C CA . ALA A 1 410 ? 34.232 96.326 56.605 1.00 15.26 388 ALA A CA 1
ATOM 2993 C C . ALA A 1 410 ? 34.997 96.583 57.905 1.00 17.28 388 ALA A C 1
ATOM 2994 O O . ALA A 1 410 ? 34.841 95.832 58.882 1.00 16.95 388 ALA A O 1
ATOM 2996 N N . GLU A 1 411 ? 35.828 97.618 57.889 1.00 20.57 389 GLU A N 1
ATOM 2997 C CA . GLU A 1 411 ? 36.604 98.001 59.054 1.00 19.63 389 GLU A CA 1
ATOM 2998 C C . GLU A 1 411 ? 35.706 98.478 60.189 1.00 22.28 389 GLU A C 1
ATOM 2999 O O . GLU A 1 411 ? 35.974 98.183 61.342 1.00 16.79 389 GLU A O 1
ATOM 3005 N N . LEU A 1 412 ? 34.662 99.228 59.853 1.00 18.00 390 LEU A N 1
ATOM 3006 C CA . LEU A 1 412 ? 33.698 99.693 60.848 1.00 15.52 390 LEU A CA 1
ATOM 3007 C C . LEU A 1 412 ? 32.929 98.507 61.467 1.00 15.78 390 LEU A C 1
ATOM 3008 O O . LEU A 1 412 ? 32.714 98.441 62.696 1.00 14.64 390 LEU A O 1
ATOM 3013 N N . ILE A 1 413 ? 32.468 97.594 60.609 1.00 13.40 391 ILE A N 1
ATOM 3014 C CA . ILE A 1 413 ? 31.740 96.421 61.118 1.00 10.46 391 ILE A CA 1
ATOM 3015 C C . ILE A 1 413 ? 32.668 95.648 62.079 1.00 12.49 391 ILE A C 1
ATOM 3016 O O . ILE A 1 413 ? 32.236 95.269 63.185 1.00 14.58 391 ILE A O 1
ATOM 3021 N N . GLN A 1 414 ? 33.927 95.450 61.689 1.00 12.89 392 GLN A N 1
ATOM 3022 C CA . GLN A 1 414 ? 34.887 94.752 62.553 1.00 12.85 392 GLN A CA 1
ATOM 3023 C C . GLN A 1 414 ? 35.111 95.543 63.868 1.00 14.89 392 GLN A C 1
ATOM 3024 O O . GLN A 1 414 ? 35.156 94.984 64.953 1.00 14.36 392 GLN A O 1
ATOM 3030 N N . ALA A 1 415 ? 35.239 96.856 63.731 1.00 12.49 393 ALA A N 1
ATOM 3031 C CA . ALA A 1 415 ? 35.582 97.708 64.875 1.00 11.16 393 ALA A CA 1
ATOM 3032 C C . ALA A 1 415 ? 34.509 97.702 65.973 1.00 12.82 393 ALA A C 1
ATOM 3033 O O . ALA A 1 415 ? 34.859 97.896 67.146 1.00 13.26 393 ALA A O 1
ATOM 3035 N N . ILE A 1 416 ? 33.240 97.506 65.637 1.00 11.99 394 ILE A N 1
ATOM 3036 C CA . ILE A 1 416 ? 32.204 97.528 66.658 1.00 12.26 394 ILE A CA 1
ATOM 3037 C C . ILE A 1 416 ? 31.823 96.129 67.169 1.00 12.68 394 ILE A C 1
ATOM 3038 O O . ILE A 1 416 ? 30.887 95.976 67.974 1.00 15.02 394 ILE A O 1
ATOM 3043 N N . ASN A 1 417 ? 32.509 95.110 66.679 1.00 12.69 395 ASN A N 1
ATOM 3044 C CA . ASN A 1 417 ? 32.274 93.746 67.179 1.00 8.43 395 ASN A CA 1
ATOM 3045 C C . ASN A 1 417 ? 33.295 93.427 68.277 1.00 11.55 395 ASN A C 1
ATOM 3046 O O . ASN A 1 417 ? 34.518 93.359 68.031 1.00 13.84 395 ASN A O 1
ATOM 3051 N N . PRO A 1 418 ? 32.822 93.201 69.514 1.00 13.64 396 PRO A N 1
ATOM 3052 C CA . PRO A 1 418 ? 33.773 92.865 70.583 1.00 13.72 396 PRO A CA 1
ATOM 3053 C C . PRO A 1 418 ? 34.696 91.667 70.255 1.00 12.05 396 PRO A C 1
ATOM 3054 O O . PRO A 1 418 ? 35.863 91.656 70.665 1.00 15.17 396 PRO A O 1
ATOM 3058 N N . LEU A 1 419 ? 34.225 90.710 69.458 1.00 14.51 397 LEU A N 1
ATOM 3059 C CA . LEU A 1 419 ? 35.049 89.524 69.177 1.00 15.70 397 LEU A CA 1
ATOM 3060 C C . LEU A 1 419 ? 36.306 89.842 68.387 1.00 16.73 397 LEU A C 1
ATOM 3061 O O . LEU A 1 419 ? 37.280 89.123 68.486 1.00 16.06 397 LEU A O 1
ATOM 3066 N N . SER A 1 420 ? 36.298 90.932 67.596 1.00 15.53 398 SER A N 1
ATOM 3067 C CA . SER A 1 420 ? 37.463 91.308 66.794 1.00 15.79 398 SER A CA 1
ATOM 3068 C C . SER A 1 420 ? 38.713 91.523 67.618 1.00 18.47 398 SER A C 1
ATOM 3069 O O . SER A 1 420 ? 39.821 91.378 67.120 1.00 19.20 398 SER A O 1
ATOM 3072 N N . TYR A 1 421 ? 38.518 91.867 68.894 1.00 14.11 399 TYR A N 1
ATOM 3073 C CA . TYR A 1 421 ? 39.648 92.219 69.745 1.00 13.79 399 TYR A CA 1
ATOM 3074 C C . TYR A 1 421 ? 40.125 91.049 70.587 1.00 20.53 399 TYR A C 1
ATOM 3075 O O . TYR A 1 421 ? 41.183 91.148 71.212 1.00 23.21 399 TYR A O 1
ATOM 3084 N N . LEU A 1 422 ? 39.357 89.960 70.577 1.00 22.63 400 LEU A N 1
ATOM 3085 C CA . LEU A 1 422 ? 39.541 88.822 71.504 1.00 26.75 400 LEU A CA 1
ATOM 3086 C C . LEU A 1 422 ? 40.085 87.618 70.781 1.00 44.09 400 LEU A C 1
ATOM 3087 O O . LEU A 1 422 ? 39.737 86.484 71.134 1.00 51.69 400 LEU A O 1
ATOM 3092 N N . THR A 1 423 ? 40.923 87.838 69.772 1.00 41.80 401 THR A N 1
ATOM 3093 C CA . THR A 1 423 ? 41.565 86.699 69.109 1.00 47.53 401 THR A CA 1
ATOM 3094 C C . THR A 1 423 ? 42.831 86.339 69.894 1.00 49.79 401 THR A C 1
ATOM 309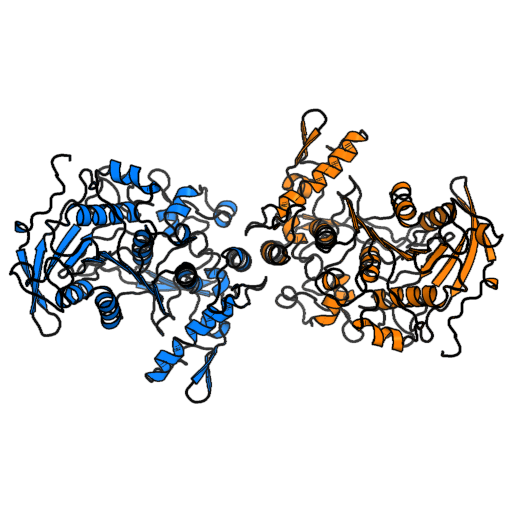5 O O . THR A 1 423 ? 43.534 85.362 69.574 1.00 51.31 401 THR A O 1
ATOM 3099 N N . THR A 1 424 ? 43.101 87.124 70.940 1.00 44.79 402 THR A N 1
ATOM 3100 C CA . THR A 1 424 ? 44.353 87.011 71.685 1.00 42.80 402 THR A CA 1
ATOM 3101 C C . THR A 1 424 ? 44.189 87.398 73.153 1.00 36.89 402 THR A C 1
ATOM 3102 O O . THR A 1 424 ? 43.180 87.978 73.561 1.00 29.31 402 THR A O 1
ATOM 3106 N N . THR A 1 425 ? 45.205 87.106 73.950 1.00 36.05 403 THR A N 1
ATOM 3107 C CA . THR A 1 425 ? 45.237 87.643 75.304 1.00 38.52 403 THR A CA 1
ATOM 3108 C C . THR A 1 425 ? 45.900 89.011 75.284 1.00 41.48 403 THR A C 1
ATOM 3109 O O . THR A 1 425 ? 47.119 89.105 75.128 1.00 39.07 403 THR A O 1
ATOM 3113 N N . SER A 1 426 ? 45.096 90.064 75.429 1.00 41.65 404 SER A N 1
ATOM 3114 C CA . SER A 1 426 ? 45.591 91.436 75.332 1.00 41.81 404 SER A CA 1
ATOM 3115 C C . SER A 1 426 ? 45.395 92.200 76.639 1.00 46.51 404 SER A C 1
ATOM 3116 O O . SER A 1 426 ? 44.437 91.973 77.378 1.00 39.17 404 SER A O 1
ATOM 3119 N N . SER A 1 427 ? 46.307 93.109 76.946 1.00 53.85 405 SER A N 1
ATOM 3120 C CA . SER A 1 427 ? 46.147 93.850 78.186 1.00 57.17 405 SER A CA 1
ATOM 3121 C C . SER A 1 427 ? 45.389 95.163 78.014 1.00 46.71 405 SER A C 1
ATOM 3122 O O . SER A 1 427 ? 45.294 95.925 78.985 1.00 43.26 405 SER A O 1
ATOM 3125 N N . GLN A 1 428 ? 44.859 95.416 76.799 1.00 35.99 406 GLN A N 1
ATOM 3126 C CA . GLN A 1 428 ? 43.909 96.534 76.572 1.00 23.23 406 GLN A CA 1
ATOM 3127 C C . GLN A 1 428 ? 42.518 96.066 76.852 1.00 21.76 406 GLN A C 1
ATOM 3128 O O . GLN A 1 428 ? 41.600 96.879 76.954 1.00 20.14 406 GLN A O 1
ATOM 3134 N N . VAL A 1 429 ? 42.366 94.743 76.869 1.00 16.36 407 VAL A N 1
ATOM 3135 C CA . VAL A 1 429 ? 41.091 94.093 77.112 1.00 16.64 407 VAL A CA 1
ATOM 3136 C C . VAL A 1 429 ? 40.912 93.951 78.619 1.00 16.27 407 VAL A C 1
ATOM 3137 O O . VAL A 1 429 ? 41.840 93.536 79.329 1.00 19.29 407 VAL A O 1
ATOM 3141 N N . ALA A 1 430 ? 39.728 94.311 79.106 1.00 16.32 408 ALA A N 1
ATOM 3142 C CA . ALA A 1 430 ? 39.376 94.109 80.507 1.00 15.25 408 ALA A CA 1
ATOM 3143 C C . ALA A 1 430 ? 39.639 92.687 80.926 1.00 17.91 408 ALA A C 1
ATOM 3144 O O . ALA A 1 430 ? 39.374 91.760 80.172 1.00 14.87 408 ALA A O 1
ATOM 3146 N N . LYS A 1 431 ? 40.129 92.485 82.143 1.00 15.34 409 LYS A N 1
ATOM 3147 C CA . LYS A 1 431 ? 40.437 91.106 82.570 1.00 15.62 409 LYS A CA 1
ATOM 3148 C C . LYS A 1 431 ? 39.228 90.277 83.056 1.00 16.43 409 LYS A C 1
ATOM 3149 O O . LYS A 1 431 ? 39.297 89.038 83.150 1.00 16.51 409 LYS A O 1
ATOM 3155 N N . HIS A 1 432 ? 38.133 90.952 83.401 1.00 12.68 410 HIS A N 1
ATOM 3156 C CA . HIS A 1 432 ? 37.062 90.300 84.117 1.00 13.95 410 HIS A CA 1
ATOM 3157 C C . HIS A 1 432 ? 35.736 90.573 83.445 1.00 13.64 410 HIS A C 1
ATOM 3158 O O . HIS A 1 432 ? 35.367 91.739 83.203 1.00 13.20 410 HIS A O 1
ATOM 3165 N N . TRP A 1 433 ? 35.001 89.502 83.167 1.00 11.04 411 TRP A N 1
ATOM 3166 C CA . TRP A 1 433 ? 33.722 89.577 82.432 1.00 9.32 411 TRP A CA 1
ATOM 3167 C C . TRP A 1 433 ? 32.619 88.796 83.113 1.00 12.20 411 TRP A C 1
ATOM 3168 O O . TRP A 1 433 ? 32.849 87.676 83.575 1.00 11.99 411 TRP A O 1
ATOM 3179 N N . ARG A 1 434 ? 31.408 89.365 83.132 1.00 10.88 412 ARG A N 1
ATOM 3180 C CA . ARG A 1 434 ? 30.220 88.667 83.608 1.00 10.32 412 ARG A CA 1
ATOM 3181 C C . ARG A 1 434 ? 29.122 88.874 82.615 1.00 10.51 412 ARG A C 1
ATOM 3182 O O . ARG A 1 434 ? 28.676 89.998 82.344 1.00 13.34 412 ARG A O 1
ATOM 3190 N N . ILE A 1 435 ? 28.757 87.762 81.959 1.00 8.85 413 ILE A N 1
ATOM 3191 C CA . ILE A 1 435 ? 27.799 87.836 80.869 1.00 8.85 413 ILE A CA 1
ATOM 3192 C C . ILE A 1 435 ? 26.602 86.967 81.201 1.00 10.04 413 ILE A C 1
ATOM 3193 O O . ILE A 1 435 ? 26.747 85.845 81.724 1.00 10.15 413 ILE A O 1
ATOM 3198 N N . ARG A 1 436 ? 25.423 87.495 80.904 1.00 10.10 414 ARG A N 1
ATOM 3199 C CA . ARG A 1 436 ? 24.183 86.740 81.097 1.00 9.79 414 ARG A CA 1
ATOM 3200 C C . ARG A 1 436 ? 23.311 86.869 79.861 1.00 15.28 414 ARG A C 1
ATOM 3201 O O . ARG A 1 436 ? 23.269 87.948 79.208 1.00 14.43 414 ARG A O 1
ATOM 3209 N N . HIS A 1 437 ? 22.632 85.774 79.498 1.00 10.44 415 HIS A N 1
ATOM 3210 C CA . HIS A 1 437 ? 21.633 85.829 78.447 1.00 7.68 415 HIS A CA 1
ATOM 3211 C C . HIS A 1 437 ? 20.535 84.885 78.884 1.00 10.30 415 HIS A C 1
ATOM 3212 O O . HIS A 1 437 ? 20.840 83.721 79.110 1.00 12.59 415 HIS A O 1
ATOM 3219 N N . GLY A 1 438 ? 19.294 85.369 78.999 1.00 9.76 416 GLY A N 1
ATOM 3220 C CA . GLY A 1 438 ? 18.223 84.580 79.604 1.00 10.29 416 GLY A CA 1
ATOM 3221 C C . GLY A 1 438 ? 17.927 83.371 78.713 1.00 11.41 416 GLY A C 1
ATOM 3222 O O . GLY A 1 438 ? 17.964 83.436 77.488 1.00 12.49 416 GLY A O 1
ATOM 3223 N N . ALA A 1 439 ? 17.564 82.268 79.358 1.00 11.53 417 ALA A N 1
ATOM 3224 C CA . ALA A 1 439 ? 17.249 81.046 78.597 1.00 10.94 417 ALA A CA 1
ATOM 3225 C C . ALA A 1 439 ? 15.898 81.177 77.858 1.00 12.48 417 ALA A C 1
ATOM 3226 O O . ALA A 1 439 ? 15.556 80.308 77.056 1.00 15.08 417 ALA A O 1
ATOM 3228 N N . ALA A 1 440 ? 15.117 82.224 78.132 1.00 14.62 418 ALA A N 1
ATOM 3229 C CA . ALA A 1 440 ? 13.886 82.481 77.371 1.00 13.64 418 ALA A CA 1
ATOM 3230 C C . ALA A 1 440 ? 14.053 83.686 76.467 1.00 12.32 418 ALA A C 1
ATOM 3231 O O . ALA A 1 440 ? 13.069 84.235 75.953 1.00 14.18 418 ALA A O 1
ATOM 3233 N N . ASP A 1 441 ? 15.295 84.080 76.233 1.00 11.14 419 ASP A N 1
ATOM 3234 C CA . ASP A 1 441 ? 15.544 85.299 75.441 1.00 12.34 419 ASP A CA 1
ATOM 3235 C C . ASP A 1 441 ? 15.832 84.856 74.005 1.00 13.67 419 ASP A C 1
ATOM 3236 O O . ASP A 1 441 ? 16.855 84.241 73.737 1.00 16.25 419 ASP A O 1
ATOM 3241 N N . ARG A 1 442 ? 14.938 85.233 73.091 1.00 13.04 420 ARG A N 1
ATOM 3242 C CA . ARG A 1 442 ? 15.076 84.864 71.663 1.00 12.89 420 ARG A CA 1
ATOM 3243 C C . ARG A 1 442 ? 15.425 86.045 70.753 1.00 11.51 420 ARG A C 1
ATOM 3244 O O . ARG A 1 442 ? 15.237 85.962 69.542 1.00 17.04 420 ARG A O 1
ATOM 3252 N N . ASP A 1 443 ? 15.935 87.129 71.319 1.00 11.96 421 ASP A N 1
ATOM 3253 C CA . ASP A 1 443 ? 16.308 88.302 70.525 1.00 11.11 421 ASP A CA 1
ATOM 3254 C C . ASP A 1 443 ? 17.600 88.084 69.719 1.00 14.83 421 ASP A C 1
ATOM 3255 O O . ASP A 1 443 ? 17.838 88.744 68.696 1.00 14.39 421 ASP A O 1
ATOM 3260 N N . THR A 1 444 ? 18.421 87.123 70.161 1.00 12.46 422 THR A N 1
ATOM 3261 C CA . THR A 1 444 ? 19.539 86.684 69.326 1.00 11.73 422 THR A CA 1
ATOM 3262 C C . THR A 1 444 ? 19.741 85.214 69.726 1.00 12.39 422 THR A C 1
ATOM 3263 O O . THR A 1 444 ? 19.290 84.788 70.794 1.00 13.76 422 THR A O 1
ATOM 3267 N N . SER A 1 445 ? 20.395 84.422 68.861 1.00 9.11 423 SER A N 1
ATOM 3268 C CA . SER A 1 445 ? 20.674 83.027 69.222 1.00 11.61 423 SER A CA 1
ATOM 3269 C C . SER A 1 445 ? 21.523 82.917 70.489 1.00 10.17 423 SER A C 1
ATOM 3270 O O . SER A 1 445 ? 22.403 83.732 70.732 1.00 11.44 423 SER A O 1
ATOM 3273 N N . PHE A 1 446 ? 21.321 81.830 71.237 1.00 11.80 424 PHE A N 1
ATOM 3274 C CA . PHE A 1 446 ? 22.169 81.557 72.389 1.00 8.35 424 PHE A CA 1
ATOM 3275 C C . PHE A 1 446 ? 23.625 81.396 71.956 1.00 10.32 424 PHE A C 1
ATOM 3276 O O . PHE A 1 446 ? 24.563 81.659 72.721 1.00 11.72 424 PHE A O 1
ATOM 3284 N N . ALA A 1 447 ? 23.834 80.989 70.699 1.00 10.85 425 ALA A N 1
ATOM 3285 C CA . ALA A 1 447 ? 25.208 80.848 70.253 1.00 12.44 425 ALA A CA 1
ATOM 3286 C C . ALA A 1 447 ? 26.032 82.119 70.318 1.00 13.32 425 ALA A C 1
ATOM 3287 O O . ALA A 1 447 ? 27.247 82.066 70.504 1.00 12.40 425 ALA A O 1
ATOM 3289 N N . ILE A 1 448 ? 25.369 83.263 70.206 1.00 10.28 426 ILE A N 1
ATOM 3290 C CA . ILE A 1 448 ? 26.090 84.532 70.149 1.00 9.51 426 ILE A CA 1
ATOM 3291 C C . ILE A 1 448 ? 26.774 84.857 71.492 1.00 8.55 426 ILE A C 1
ATOM 3292 O O . ILE A 1 448 ? 27.994 85.023 71.516 1.00 11.01 426 ILE A O 1
ATOM 3297 N N . PRO A 1 449 ? 26.031 84.892 72.619 1.00 11.68 427 PRO A N 1
ATOM 3298 C CA . PRO A 1 449 ? 26.758 85.092 73.883 1.00 10.21 427 PRO A CA 1
ATOM 3299 C C . PRO A 1 449 ? 27.674 83.922 74.245 1.00 10.93 427 PRO A C 1
ATOM 3300 O O . PRO A 1 449 ? 28.716 84.123 74.852 1.00 11.84 427 PRO A O 1
ATOM 3304 N N . ILE A 1 450 ? 27.321 82.703 73.833 1.00 9.56 428 ILE A N 1
ATOM 3305 C CA . ILE A 1 450 ? 28.214 81.572 74.138 1.00 10.15 428 ILE A CA 1
ATOM 3306 C C . ILE A 1 450 ? 29.570 81.693 73.458 1.00 10.24 428 ILE A C 1
ATOM 3307 O O . ILE A 1 450 ? 30.617 81.375 74.061 1.00 10.58 428 ILE A O 1
ATOM 3312 N N . ILE A 1 451 ? 29.547 82.109 72.178 1.00 10.16 429 ILE A N 1
ATOM 3313 C CA . ILE A 1 451 ? 30.775 82.303 71.446 1.00 10.22 429 ILE A CA 1
ATOM 3314 C C . ILE A 1 451 ? 31.656 83.326 72.175 1.00 11.61 429 ILE A C 1
ATOM 3315 O O . ILE A 1 451 ? 32.844 83.078 72.354 1.00 12.19 429 ILE A O 1
ATOM 3320 N N . LEU A 1 452 ? 31.045 84.450 72.613 1.00 10.91 430 LEU A N 1
ATOM 3321 C CA . LEU A 1 452 ? 31.792 85.460 73.354 1.00 12.65 430 LEU A CA 1
ATOM 3322 C C . LEU A 1 452 ? 32.410 84.856 74.616 1.00 12.31 430 LEU A C 1
ATOM 3323 O O . LEU A 1 452 ? 33.618 84.994 74.851 1.00 11.85 430 LEU A O 1
ATOM 3328 N N . ALA A 1 453 ? 31.597 84.150 75.399 1.00 10.68 431 ALA A N 1
ATOM 3329 C CA . ALA A 1 453 ? 32.092 83.556 76.648 1.00 12.59 431 ALA A CA 1
ATOM 3330 C C . ALA A 1 453 ? 33.218 82.573 76.415 1.00 14.48 431 ALA A C 1
ATOM 3331 O O . ALA A 1 453 ? 34.193 82.539 77.165 1.00 12.45 431 ALA A O 1
ATOM 3333 N N . ILE A 1 454 ? 33.096 81.731 75.397 1.00 11.24 432 ILE A N 1
ATOM 3334 C CA . ILE A 1 454 ? 34.130 80.715 75.167 1.00 10.55 432 ILE A CA 1
ATOM 3335 C C . ILE A 1 454 ? 35.422 81.360 74.635 1.00 12.22 432 ILE A C 1
ATOM 3336 O O . ILE A 1 454 ? 36.509 81.006 75.037 1.00 12.78 432 ILE A O 1
ATOM 3341 N N . MET A 1 455 ? 35.288 82.357 73.765 1.00 13.14 433 MET A N 1
ATOM 3342 C CA . MET A 1 455 ? 36.471 83.050 73.294 1.00 13.64 433 MET A CA 1
ATOM 3343 C C . MET A 1 455 ? 37.213 83.693 74.458 1.00 13.67 433 MET A C 1
ATOM 3344 O O . MET A 1 455 ? 38.447 83.674 74.511 1.00 14.33 433 MET A O 1
ATOM 3349 N N . LEU A 1 456 ? 36.451 84.314 75.351 1.00 12.77 434 LEU A N 1
ATOM 3350 C CA . LEU A 1 456 ? 37.101 84.930 76.529 1.00 12.13 434 LEU A CA 1
ATOM 3351 C C . LEU A 1 456 ? 37.827 83.860 77.336 1.00 13.84 434 LEU A C 1
ATOM 3352 O O . LEU A 1 456 ? 38.983 84.013 77.679 1.00 15.54 434 LEU A O 1
ATOM 3357 N N . GLU A 1 457 ? 37.147 82.759 77.609 1.00 12.43 435 GLU A N 1
ATOM 3358 C CA . GLU A 1 457 ? 37.784 81.710 78.401 1.00 13.74 435 GLU A CA 1
ATOM 3359 C C . GLU A 1 457 ? 39.060 81.232 77.721 1.00 15.07 435 GLU A C 1
ATOM 3360 O O . GLU A 1 457 ? 40.091 81.000 78.380 1.00 18.31 435 GLU A O 1
ATOM 3366 N N . ASN A 1 458 ? 38.966 81.001 76.415 1.00 16.67 436 ASN A N 1
ATOM 3367 C CA . ASN A 1 458 ? 40.035 80.347 75.698 1.00 15.94 436 ASN A CA 1
ATOM 3368 C C . ASN A 1 458 ? 41.262 81.229 75.644 1.00 19.74 436 ASN A C 1
ATOM 3369 O O . ASN A 1 458 ? 42.367 80.733 75.467 1.00 23.05 436 ASN A O 1
ATOM 3374 N N . HIS A 1 459 ? 41.071 82.543 75.763 1.00 17.21 437 HIS A N 1
ATOM 3375 C CA . HIS A 1 459 ? 42.197 83.478 75.770 1.00 20.11 437 HIS A CA 1
ATOM 3376 C C . HIS A 1 459 ? 42.650 83.931 77.158 1.00 20.32 437 HIS A C 1
ATOM 3377 O O . HIS A 1 459 ? 43.450 84.845 77.285 1.00 25.62 437 HIS A O 1
ATOM 3384 N N . GLY A 1 460 ? 42.129 83.289 78.192 1.00 19.15 438 GLY A N 1
ATOM 3385 C CA . GLY A 1 460 ? 42.665 83.489 79.530 1.00 18.03 438 GLY A CA 1
ATOM 3386 C C . GLY A 1 460 ? 42.007 84.601 80.308 1.00 18.05 438 GLY A C 1
ATOM 3387 O O . GLY A 1 460 ? 42.511 84.968 81.378 1.00 21.05 438 GLY A O 1
ATOM 3388 N N . TYR A 1 461 ? 40.877 85.096 79.823 1.00 15.32 439 TYR A N 1
ATOM 3389 C CA . TYR A 1 461 ? 40.183 86.157 80.573 1.00 14.98 439 TYR A CA 1
ATOM 3390 C C . TYR A 1 461 ? 39.280 85.540 81.631 1.00 16.73 439 TYR A C 1
ATOM 3391 O O . TYR A 1 461 ? 38.868 84.363 81.510 1.00 18.86 439 TYR A O 1
ATOM 3400 N N . GLY A 1 462 ? 39.001 86.311 82.687 1.00 14.29 440 GLY A N 1
ATOM 3401 C CA . GLY A 1 462 ? 38.008 85.895 83.671 1.00 14.73 440 GLY A CA 1
ATOM 3402 C C . GLY A 1 462 ? 36.610 85.995 83.054 1.00 15.52 440 GLY A C 1
ATOM 3403 O O . GLY A 1 462 ? 36.221 87.059 82.621 1.00 14.86 440 GLY A O 1
ATOM 3404 N N . ILE A 1 463 ? 35.855 84.902 83.032 1.00 13.97 441 ILE A N 1
ATOM 3405 C CA . ILE A 1 463 ? 34.497 84.964 82.506 1.00 12.05 441 ILE A CA 1
ATOM 3406 C C . ILE A 1 463 ? 33.516 84.156 83.363 1.00 15.88 441 ILE A C 1
ATOM 3407 O O . ILE A 1 463 ? 33.754 82.973 83.646 1.00 16.92 441 ILE A O 1
ATOM 3412 N N . ASP A 1 464 ? 32.472 84.839 83.835 1.00 10.91 442 ASP A N 1
ATOM 3413 C CA . ASP A 1 464 ? 31.404 84.263 84.641 1.00 12.60 442 ASP A CA 1
ATOM 3414 C C . ASP A 1 464 ? 30.166 84.340 83.756 1.00 14.18 442 ASP A C 1
ATOM 3415 O O . ASP A 1 464 ? 29.713 85.430 83.412 1.00 12.60 442 ASP A O 1
ATOM 3420 N N . PHE A 1 465 ? 29.706 83.171 83.264 1.00 11.44 443 PHE A N 1
ATOM 3421 C CA . PHE A 1 465 ? 28.671 83.144 82.242 1.00 10.51 443 PHE A CA 1
ATOM 3422 C C . PHE A 1 465 ? 27.528 82.203 82.619 1.00 13.06 443 PHE A C 1
ATOM 3423 O O . PHE A 1 465 ? 27.778 81.134 83.221 1.00 15.33 443 PHE A O 1
ATOM 3431 N N . ALA A 1 466 ? 26.294 82.572 82.281 1.00 11.53 444 ALA A N 1
ATOM 3432 C CA . ALA A 1 466 ? 25.155 81.657 82.510 1.00 14.40 444 ALA A CA 1
ATOM 3433 C C . ALA A 1 466 ? 24.020 82.103 81.621 1.00 15.06 444 ALA A C 1
ATOM 3434 O O . ALA A 1 466 ? 23.957 83.278 81.165 1.00 11.91 444 ALA A O 1
ATOM 3436 N N . LEU A 1 467 ? 23.091 81.170 81.437 1.00 13.65 445 LEU A N 1
ATOM 3437 C CA . LEU A 1 467 ? 21.804 81.396 80.794 1.00 10.14 445 LEU A CA 1
ATOM 3438 C C . LEU A 1 467 ? 20.690 81.234 81.808 1.00 14.54 445 LEU A C 1
ATOM 3439 O O . LEU A 1 467 ? 20.152 80.117 81.978 1.00 15.93 445 LEU A O 1
ATOM 3444 N N . PRO A 1 468 ? 20.313 82.308 82.511 1.00 12.16 446 PRO A N 1
ATOM 3445 C CA . PRO A 1 468 ? 19.369 82.118 83.619 1.00 14.26 446 PRO A CA 1
ATOM 3446 C C . PRO A 1 468 ? 17.980 81.663 83.178 1.00 11.04 446 PRO A C 1
ATOM 3447 O O . PRO A 1 468 ? 17.420 82.129 82.176 1.00 12.42 446 PRO A O 1
ATOM 3451 N N . TRP A 1 469 ? 17.442 80.692 83.935 1.00 12.40 447 TRP A N 1
ATOM 3452 C CA . TRP A 1 469 ? 16.195 80.044 83.559 1.00 14.45 447 TRP A CA 1
ATOM 3453 C C . TRP A 1 469 ? 15.025 80.993 83.416 1.00 11.57 447 TRP A C 1
ATOM 3454 O O . TRP A 1 469 ? 14.813 81.846 84.298 1.00 12.93 447 TRP A O 1
ATOM 3465 N N . ASP A 1 470 ? 14.309 80.848 82.292 1.00 11.91 448 ASP A N 1
ATOM 3466 C CA . ASP A 1 470 ? 13.038 81.493 81.986 1.00 13.16 448 ASP A CA 1
ATOM 3467 C C . ASP A 1 470 ? 13.143 83.002 82.099 1.00 14.01 448 ASP A C 1
ATOM 3468 O O . ASP A 1 470 ? 12.151 83.673 82.364 1.00 17.89 448 ASP A O 1
ATOM 3473 N N . ILE A 1 471 ? 14.335 83.505 81.882 1.00 13.67 449 ILE A N 1
ATOM 3474 C CA . ILE A 1 471 ? 14.550 84.960 81.790 1.00 15.57 449 ILE A CA 1
ATOM 3475 C C . ILE A 1 471 ? 14.407 85.463 80.341 1.00 15.64 449 ILE A C 1
ATOM 3476 O O . ILE A 1 471 ? 15.016 84.952 79.407 1.00 13.40 449 ILE A O 1
ATOM 3481 N N . PRO A 1 472 ? 13.562 86.458 80.134 1.00 15.40 450 PRO A N 1
ATOM 3482 C CA . PRO A 1 472 ? 13.385 87.041 78.793 1.00 15.97 450 PRO A CA 1
ATOM 3483 C C . PRO A 1 472 ? 14.497 88.065 78.496 1.00 15.54 450 PRO A C 1
ATOM 3484 O O . PRO A 1 472 ? 15.478 88.192 79.247 1.00 17.57 450 PRO A O 1
ATOM 3488 N N . HIS A 1 473 ? 14.358 88.784 77.388 1.00 17.52 451 HIS A N 1
ATOM 3489 C CA . HIS A 1 473 ? 15.320 89.820 77.017 1.00 15.62 451 HIS A CA 1
ATOM 3490 C C . HIS A 1 473 ? 15.159 90.944 78.028 1.00 18.92 451 HIS A C 1
ATOM 3491 O O . HIS A 1 473 ? 14.154 91.657 78.028 1.00 21.64 451 HIS A O 1
ATOM 3498 N N . SER A 1 474 ? 16.181 91.108 78.858 1.00 13.52 452 SER A N 1
ATOM 3499 C CA . SER A 1 474 ? 16.109 92.013 80.015 1.00 12.65 452 SER A CA 1
ATOM 3500 C C . SER A 1 474 ? 17.460 91.997 80.670 1.00 12.53 452 SER A C 1
ATOM 3501 O O . SER A 1 474 ? 18.369 91.264 80.249 1.00 13.51 452 SER A O 1
ATOM 3504 N N . GLY A 1 475 ? 17.623 92.879 81.664 1.00 11.94 453 GLY A N 1
ATOM 3505 C CA . GLY A 1 475 ? 18.869 92.927 82.400 1.00 9.71 453 GLY A CA 1
ATOM 3506 C C . GLY A 1 475 ? 18.652 93.340 83.851 1.00 11.12 453 GLY A C 1
ATOM 3507 O O . GLY A 1 475 ? 17.532 93.672 84.269 1.00 14.20 453 GLY A O 1
ATOM 3508 N N . ASP A 1 476 ? 19.747 93.319 84.613 1.00 12.47 454 ASP A N 1
ATOM 3509 C CA . ASP A 1 476 ? 19.792 93.875 85.977 1.00 12.12 454 ASP A CA 1
ATOM 3510 C C . ASP A 1 476 ? 18.774 93.204 86.903 1.00 14.89 454 ASP A C 1
ATOM 3511 O O . ASP A 1 476 ? 18.277 93.823 87.862 1.00 15.32 454 ASP A O 1
ATOM 3516 N N . TYR A 1 477 ? 18.499 91.929 86.643 1.00 12.93 455 TYR A N 1
ATOM 3517 C CA . TYR A 1 477 ? 17.503 91.176 87.414 1.00 11.84 455 TYR A CA 1
ATOM 3518 C C . TYR A 1 477 ? 18.138 90.316 88.502 1.00 15.46 455 TYR A C 1
ATOM 3519 O O . TYR A 1 477 ? 17.415 89.605 89.239 1.00 16.49 455 TYR A O 1
ATOM 3528 N N . ASP A 1 478 ? 19.464 90.380 88.619 1.00 13.61 456 ASP A N 1
ATOM 3529 C CA . ASP A 1 478 ? 20.222 89.545 89.561 1.00 15.57 456 ASP A CA 1
ATOM 3530 C C . ASP A 1 478 ? 21.274 90.376 90.276 1.00 13.90 456 ASP A C 1
ATOM 3531 O O . ASP A 1 478 ? 22.411 89.949 90.410 1.00 12.49 456 ASP A O 1
ATOM 3536 N N . LEU A 1 479 ? 20.889 91.567 90.731 1.00 12.95 457 LEU A N 1
ATOM 3537 C CA . LEU A 1 479 ? 21.865 92.518 91.266 1.00 15.51 457 LEU A CA 1
ATOM 3538 C C . LEU A 1 479 ? 22.633 91.991 92.451 1.00 13.39 457 LEU A C 1
ATOM 3539 O O . LEU A 1 479 ? 23.827 92.297 92.591 1.00 14.97 457 LEU A O 1
ATOM 3544 N N . GLY A 1 480 ? 21.994 91.161 93.286 1.00 14.71 458 GLY A N 1
ATOM 3545 C CA . GLY A 1 480 ? 22.706 90.633 94.432 1.00 15.92 458 GLY A CA 1
ATOM 3546 C C . GLY A 1 480 ? 23.915 89.838 93.963 1.00 13.43 458 GLY A C 1
ATOM 3547 O O . GLY A 1 480 ? 25.012 89.914 94.549 1.00 17.29 458 GLY A O 1
ATOM 3548 N N . ASP A 1 481 ? 23.717 89.056 92.906 1.00 11.35 459 ASP A N 1
ATOM 3549 C CA . ASP A 1 481 ? 24.818 88.287 92.356 1.00 12.36 459 ASP A CA 1
ATOM 3550 C C . ASP A 1 481 ? 25.821 89.118 91.556 1.00 10.79 459 ASP A C 1
ATOM 3551 O O . ASP A 1 481 ? 27.039 88.912 91.665 1.00 13.00 459 ASP A O 1
ATOM 3556 N N . LEU A 1 482 ? 25.339 90.067 90.762 1.00 12.62 460 LEU A N 1
ATOM 3557 C CA . LEU A 1 482 ? 26.258 90.960 90.057 1.00 10.79 460 LEU A CA 1
ATOM 3558 C C . LEU A 1 482 ? 27.170 91.718 91.075 1.00 11.20 460 LEU A C 1
ATOM 3559 O O . LEU A 1 482 ? 28.409 91.810 90.890 1.00 11.19 460 LEU A O 1
ATOM 3564 N N . PHE A 1 483 ? 26.553 92.249 92.127 1.00 10.65 461 PHE A N 1
ATOM 3565 C CA . PHE A 1 483 ? 27.310 93.027 93.134 1.00 10.30 461 PHE A CA 1
ATOM 3566 C C . PHE A 1 483 ? 28.261 92.140 93.936 1.00 13.35 461 PHE A C 1
ATOM 3567 O O . PHE A 1 483 ? 29.340 92.595 94.321 1.00 13.07 461 PHE A O 1
ATOM 3575 N N . SER A 1 484 ? 27.868 90.877 94.198 1.00 11.92 462 SER A N 1
ATOM 3576 C CA . SER A 1 484 ? 28.801 89.976 94.846 1.00 11.95 462 SER A CA 1
ATOM 3577 C C . SER A 1 484 ? 29.997 89.697 93.973 1.00 10.81 462 SER A C 1
ATOM 3578 O O . SER A 1 484 ? 31.124 89.580 94.468 1.00 13.16 462 SER A O 1
ATOM 3581 N N . TRP A 1 485 ? 29.767 89.592 92.663 1.00 12.48 463 TRP A N 1
ATOM 3582 C CA . TRP A 1 485 ? 30.890 89.429 91.716 1.00 12.41 463 TRP A CA 1
ATOM 3583 C C . TRP A 1 485 ? 31.837 90.667 91.707 1.00 11.71 463 TRP A C 1
ATOM 3584 O O . TRP A 1 485 ? 33.066 90.522 91.785 1.00 13.53 463 TRP A O 1
ATOM 3595 N N . ILE A 1 486 ? 31.255 91.865 91.610 1.00 11.59 464 ILE A N 1
ATOM 3596 C CA . ILE A 1 486 ? 32.052 93.097 91.631 1.00 10.65 464 ILE A CA 1
ATOM 3597 C C . ILE A 1 486 ? 32.851 93.145 92.954 1.00 11.69 464 ILE A C 1
ATOM 3598 O O . ILE A 1 486 ? 34.040 93.415 92.932 1.00 15.45 464 ILE A O 1
ATOM 3603 N N . ASP A 1 487 ? 32.196 92.881 94.075 1.00 11.93 465 ASP A N 1
ATOM 3604 C CA . ASP A 1 487 ? 32.871 92.992 95.359 1.00 13.14 465 ASP A CA 1
ATOM 3605 C C . ASP A 1 487 ? 33.993 91.951 95.445 1.00 14.84 465 ASP A C 1
ATOM 3606 O O . ASP A 1 487 ? 35.041 92.222 96.021 1.00 15.98 465 ASP A O 1
ATOM 3611 N N . GLY A 1 488 ? 33.758 90.772 94.862 1.00 15.49 466 GLY A N 1
ATOM 3612 C CA . GLY A 1 488 ? 34.793 89.741 94.844 1.00 16.68 466 GLY A CA 1
ATOM 3613 C C . GLY A 1 488 ? 36.035 90.195 94.095 1.00 18.14 466 GLY A C 1
ATOM 3614 O O . GLY A 1 488 ? 37.153 89.862 94.469 1.00 24.42 466 GLY A O 1
ATOM 3615 N N . LEU A 1 489 ? 35.851 91.021 93.064 1.00 16.16 467 LEU A N 1
ATOM 3616 C CA . LEU A 1 489 ? 36.978 91.557 92.304 1.00 20.18 467 LEU A CA 1
ATOM 3617 C C . LEU A 1 489 ? 37.663 92.737 92.983 1.00 21.11 467 LEU A C 1
ATOM 3618 O O . LEU A 1 489 ? 38.861 92.948 92.764 1.00 22.87 467 LEU A O 1
ATOM 3623 N N . CYS A 1 490 ? 36.897 93.522 93.756 1.00 20.81 468 CYS A N 1
ATOM 3624 C CA . CYS A 1 490 ? 37.323 94.882 94.163 1.00 20.54 468 CYS A CA 1
ATOM 3625 C C . CYS A 1 490 ? 37.623 95.110 95.610 1.00 25.85 468 CYS A C 1
ATOM 3626 O O . CYS A 1 490 ? 38.334 96.070 95.926 1.00 26.61 468 CYS A O 1
ATOM 3629 N N . GLN A 1 491 ? 37.076 94.289 96.504 1.00 26.97 469 GLN A N 1
ATOM 3630 C CA . GLN A 1 491 ? 37.278 94.558 97.931 1.00 27.12 469 GLN A CA 1
ATOM 3631 C C . GLN A 1 491 ? 38.654 94.097 98.386 1.00 40.68 469 GLN A C 1
ATOM 3632 O O . GLN A 1 491 ? 39.192 94.576 99.396 1.00 42.45 469 GLN A O 1
ATOM 3639 N N . SER B 1 22 ? 29.888 26.249 40.205 1.00 13.02 0 SER B N 1
ATOM 3640 C CA . SER B 1 22 ? 29.906 25.357 41.354 1.00 13.59 0 SER B CA 1
ATOM 3641 C C . SER B 1 22 ? 31.345 25.192 41.826 1.00 16.38 0 SER B C 1
ATOM 3642 O O . SER B 1 22 ? 32.263 25.722 41.194 1.00 14.48 0 SER B O 1
ATOM 3645 N N . MET B 1 23 ? 31.576 24.433 42.894 1.00 20.40 1 MET B N 1
ATOM 3646 C CA . MET B 1 23 ? 32.951 24.085 43.268 1.00 22.54 1 MET B CA 1
ATOM 3647 C C . MET B 1 23 ? 33.770 23.300 42.284 1.00 19.69 1 MET B C 1
ATOM 3648 O O . MET B 1 23 ? 35.000 23.214 42.397 1.00 21.52 1 MET B O 1
ATOM 3653 N N . SER B 1 24 ? 33.146 22.706 41.259 1.00 16.17 2 SER B N 1
ATOM 3654 C CA . SER B 1 24 ? 33.976 22.135 40.207 1.00 16.83 2 SER B CA 1
ATOM 3655 C C . SER B 1 24 ? 34.780 23.116 39.359 1.00 17.15 2 SER B C 1
ATOM 3656 O O . SER B 1 24 ? 35.747 22.736 38.730 1.00 19.88 2 SER B O 1
ATOM 3659 N N . ASN B 1 25 ? 34.343 24.367 39.329 1.00 14.47 3 ASN B N 1
ATOM 3660 C CA . ASN B 1 25 ? 35.119 25.441 38.718 1.00 12.35 3 ASN B CA 1
ATOM 3661 C C . ASN B 1 25 ? 36.322 25.759 39.608 1.00 14.67 3 ASN B C 1
ATOM 3662 O O . ASN B 1 25 ? 36.146 26.380 40.665 1.00 17.35 3 ASN B O 1
ATOM 3667 N N . ARG B 1 26 ? 37.510 25.319 39.201 1.00 13.28 4 ARG B N 1
ATOM 3668 C CA . ARG B 1 26 ? 38.728 25.467 40.002 1.00 14.02 4 ARG B CA 1
ATOM 3669 C C . ARG B 1 26 ? 39.384 26.840 39.893 1.00 12.59 4 ARG B C 1
ATOM 3670 O O . ARG B 1 26 ? 40.331 27.126 40.617 1.00 14.25 4 ARG B O 1
ATOM 3678 N N . LEU B 1 27 ? 38.882 27.653 38.971 1.00 11.60 5 LEU B N 1
ATOM 3679 C CA . LEU B 1 27 ? 39.419 28.995 38.696 1.00 11.98 5 LEU B CA 1
ATOM 3680 C C . LEU B 1 27 ? 40.883 28.960 38.292 1.00 11.60 5 LEU B C 1
ATOM 3681 O O . LEU B 1 27 ? 41.655 29.853 38.636 1.00 13.06 5 LEU B O 1
ATOM 3686 N N . ILE B 1 28 ? 41.251 27.920 37.550 1.00 11.46 6 ILE B N 1
ATOM 3687 C CA . ILE B 1 28 ? 42.621 27.784 37.102 1.00 12.78 6 ILE B CA 1
ATOM 3688 C C . ILE B 1 28 ? 42.630 28.159 35.638 1.00 11.80 6 ILE B C 1
ATOM 3689 O O . ILE B 1 28 ? 41.984 27.483 34.816 1.00 14.30 6 ILE B O 1
ATOM 3694 N N . PHE B 1 29 ? 43.374 29.200 35.299 1.00 11.99 7 PHE B N 1
ATOM 3695 C CA . PHE B 1 29 ? 43.580 29.598 33.908 1.00 12.49 7 PHE B CA 1
ATOM 3696 C C . PHE B 1 29 ? 44.520 28.625 33.185 1.00 13.72 7 PHE B C 1
ATOM 3697 O O . PHE B 1 29 ? 45.522 28.179 33.755 1.00 15.89 7 PHE B O 1
ATOM 3705 N N . ASP B 1 30 ? 44.185 28.264 31.946 1.00 12.32 8 ASP B N 1
ATOM 3706 C CA . ASP B 1 30 ? 45.065 27.419 31.152 1.00 14.36 8 ASP B CA 1
ATOM 3707 C C . ASP B 1 30 ? 45.430 28.222 29.904 1.00 14.81 8 ASP B C 1
ATOM 3708 O O . ASP B 1 30 ? 44.564 28.596 29.124 1.00 14.86 8 ASP B O 1
ATOM 3713 N N . ALA B 1 31 ? 46.719 28.502 29.722 1.00 13.49 9 ALA B N 1
ATOM 3714 C CA . ALA B 1 31 ? 47.120 29.260 28.531 1.00 16.21 9 ALA B CA 1
ATOM 3715 C C . ALA B 1 31 ? 46.843 28.499 27.215 1.00 13.82 9 ALA B C 1
ATOM 3716 O O . ALA B 1 31 ? 46.894 29.104 26.162 1.00 15.22 9 ALA B O 1
ATOM 3718 N N . ASP B 1 32 ? 46.603 27.189 27.283 1.00 15.75 10 ASP B N 1
ATOM 3719 C CA . ASP B 1 32 ? 46.244 26.433 26.087 1.00 15.64 10 ASP B CA 1
ATOM 3720 C C . ASP B 1 32 ? 44.877 26.874 25.583 1.00 14.60 10 ASP B C 1
ATOM 3721 O O . ASP B 1 32 ? 44.511 26.528 24.475 1.00 20.51 10 ASP B O 1
ATOM 3726 N N . TRP B 1 33 ? 44.122 27.656 26.362 1.00 12.43 11 TRP B N 1
ATOM 3727 C CA . TRP B 1 33 ? 42.845 28.175 25.910 1.00 12.07 11 TRP B CA 1
ATOM 3728 C C . TRP B 1 33 ? 42.995 29.310 24.903 1.00 12.21 11 TRP B C 1
ATOM 3729 O O . TRP B 1 33 ? 42.042 29.677 24.173 1.00 15.54 11 TRP B O 1
ATOM 3740 N N . LEU B 1 34 ? 44.179 29.894 24.890 1.00 12.54 12 LEU B N 1
ATOM 3741 C CA . LEU B 1 34 ? 44.401 31.082 24.064 1.00 13.79 12 LEU B CA 1
ATOM 3742 C C . LEU B 1 34 ? 44.422 30.732 22.564 1.00 14.80 12 LEU B C 1
ATOM 3743 O O . LEU B 1 34 ? 45.090 29.763 22.156 1.00 17.63 12 LEU B O 1
ATOM 3748 N N . VAL B 1 35 ? 43.717 31.533 21.756 1.00 12.54 13 VAL B N 1
ATOM 3749 C CA . VAL B 1 35 ? 43.648 31.262 20.314 1.00 15.14 13 VAL B CA 1
ATOM 3750 C C . VAL B 1 35 ? 44.105 32.513 19.564 1.00 12.88 13 VAL B C 1
ATOM 3751 O O . VAL B 1 35 ? 43.814 33.641 19.980 1.00 14.78 13 VAL B O 1
ATOM 3755 N N . PRO B 1 36 ? 44.862 32.299 18.481 1.00 11.68 14 PRO B N 1
ATOM 3756 C CA . PRO B 1 36 ? 45.398 33.467 17.761 1.00 13.37 14 PRO B CA 1
ATOM 3757 C C . PRO B 1 36 ? 44.354 34.255 16.975 1.00 15.38 14 PRO B C 1
ATOM 3758 O O . PRO B 1 36 ? 43.491 33.645 16.307 1.00 17.36 14 PRO B O 1
ATOM 3762 N N . GLU B 1 37 ? 44.486 35.586 16.989 1.00 13.29 15 GLU B N 1
ATOM 3763 C CA . GLU B 1 37 ? 43.545 36.454 16.272 1.00 15.99 15 GLU B CA 1
ATOM 3764 C C . GLU B 1 37 ? 44.289 37.709 15.825 1.00 12.83 15 GLU B C 1
ATOM 3765 O O . GLU B 1 37 ? 45.401 37.971 16.281 1.00 15.34 15 GLU B O 1
ATOM 3771 N N . GLN B 1 38 ? 43.680 38.463 14.927 1.00 16.60 16 GLN B N 1
ATOM 3772 C CA . GLN B 1 38 ? 44.237 39.796 14.619 1.00 16.16 16 GLN B CA 1
ATOM 3773 C C . GLN B 1 38 ? 43.073 40.725 14.434 1.00 17.29 16 GLN B C 1
ATOM 3774 O O . GLN B 1 38 ? 41.956 40.292 14.155 1.00 20.55 16 GLN B O 1
ATOM 3780 N N . VAL B 1 39 ? 43.355 41.999 14.601 1.00 16.62 17 VAL B N 1
ATOM 3781 C CA . VAL B 1 39 ? 42.390 43.008 14.253 1.00 14.97 17 VAL B CA 1
ATOM 3782 C C . VAL B 1 39 ? 43.041 43.934 13.244 1.00 17.12 17 VAL B C 1
ATOM 3783 O O . VAL B 1 39 ? 44.204 44.307 13.378 1.00 21.60 17 VAL B O 1
ATOM 3787 N N . GLN B 1 40 ? 42.309 44.163 12.168 1.00 17.97 18 GLN B N 1
ATOM 3788 C CA . GLN B 1 40 ? 42.711 45.046 11.071 1.00 18.74 18 GLN B CA 1
ATOM 3789 C C . GLN B 1 40 ? 41.880 46.304 11.204 1.00 23.87 18 GLN B C 1
ATOM 3790 O O . GLN B 1 40 ? 40.682 46.293 10.952 1.00 27.89 18 GLN B O 1
ATOM 3796 N N . VAL B 1 41 ? 42.511 47.370 11.684 1.00 20.79 19 VAL B N 1
ATOM 3797 C CA . VAL B 1 41 ? 41.807 48.640 11.885 1.00 22.08 19 VAL B CA 1
ATOM 3798 C C . VAL B 1 41 ? 42.779 49.780 11.665 1.00 22.10 19 VAL B C 1
ATOM 3799 O O . VAL B 1 41 ? 43.912 49.704 12.093 1.00 19.77 19 VAL B O 1
ATOM 3803 N N . ALA B 1 42 ? 42.297 50.840 11.028 1.00 21.90 20 ALA B N 1
ATOM 3804 C CA . ALA B 1 42 ? 43.076 52.063 10.815 1.00 24.50 20 ALA B CA 1
ATOM 3805 C C . ALA B 1 42 ? 44.457 51.814 10.239 1.00 24.75 20 ALA B C 1
ATOM 3806 O O . ALA B 1 42 ? 45.430 52.441 10.643 1.00 24.04 20 ALA B O 1
ATOM 3808 N N . GLY B 1 43 ? 44.543 50.863 9.316 1.00 22.76 21 GLY B N 1
ATOM 3809 C CA . GLY B 1 43 ? 45.797 50.591 8.641 1.00 21.85 21 GLY B CA 1
ATOM 3810 C C . GLY B 1 43 ? 46.768 49.749 9.451 1.00 18.67 21 GLY B C 1
ATOM 3811 O O . GLY B 1 43 ? 47.905 49.595 9.060 1.00 19.67 21 GLY B O 1
ATOM 3812 N N . GLN B 1 44 ? 46.324 49.240 10.602 1.00 17.02 22 GLN B N 1
ATOM 3813 C CA . GLN B 1 44 ? 47.167 48.393 11.456 1.00 16.80 22 GLN B CA 1
ATOM 3814 C C . GLN B 1 44 ? 46.691 46.968 11.421 1.00 16.94 22 GLN B C 1
ATOM 3815 O O . GLN B 1 44 ? 45.551 46.674 11.046 1.00 21.07 22 GLN B O 1
ATOM 3821 N N . ALA B 1 45 ? 47.573 46.059 11.799 1.00 17.30 23 ALA B N 1
ATOM 3822 C CA . ALA B 1 45 ? 47.187 44.651 11.919 1.00 19.21 23 ALA B CA 1
ATOM 3823 C C . ALA B 1 45 ? 47.783 44.211 13.247 1.00 20.87 23 ALA B C 1
ATOM 3824 O O . ALA B 1 45 ? 48.964 43.923 13.349 1.00 25.95 23 ALA B O 1
ATOM 3826 N N . ILE B 1 46 ? 46.958 44.172 14.274 1.00 14.84 24 ILE B N 1
ATOM 3827 C CA . ILE B 1 46 ? 47.465 43.912 15.599 1.00 11.10 24 ILE B CA 1
ATOM 3828 C C . ILE B 1 46 ? 47.186 42.453 15.950 1.00 13.40 24 ILE B C 1
ATOM 3829 O O . ILE B 1 46 ? 46.038 42.004 15.900 1.00 15.41 24 ILE B O 1
ATOM 3834 N N . GLN B 1 47 ? 48.252 41.737 16.250 1.00 12.57 25 GLN B N 1
ATOM 3835 C CA . GLN B 1 47 ? 48.144 40.284 16.510 1.00 13.19 25 GLN B CA 1
ATOM 3836 C C . GLN B 1 47 ? 48.117 39.970 17.989 1.00 14.59 25 GLN B C 1
ATOM 3837 O O . GLN B 1 47 ? 48.888 40.514 18.776 1.00 16.01 25 GLN B O 1
ATOM 3843 N N . TYR B 1 48 ? 47.213 39.082 18.396 1.00 13.02 26 TYR B N 1
ATOM 3844 C CA . TYR B 1 48 ? 47.112 38.788 19.818 1.00 13.36 26 TYR B CA 1
ATOM 3845 C C . TYR B 1 48 ? 46.488 37.404 19.948 1.00 11.98 26 TYR B C 1
ATOM 3846 O O . TYR B 1 48 ? 46.066 36.780 18.952 1.00 12.96 26 TYR B O 1
ATOM 3855 N N . TYR B 1 49 ? 46.463 36.910 21.177 1.00 9.94 27 TYR B N 1
ATOM 3856 C CA . TYR B 1 49 ? 45.719 35.695 21.467 1.00 12.00 27 TYR B CA 1
ATOM 3857 C C . TYR B 1 49 ? 44.600 36.006 22.446 1.00 14.28 27 TYR B C 1
ATOM 3858 O O . TYR B 1 49 ? 44.720 36.889 23.330 1.00 12.98 27 TYR B O 1
ATOM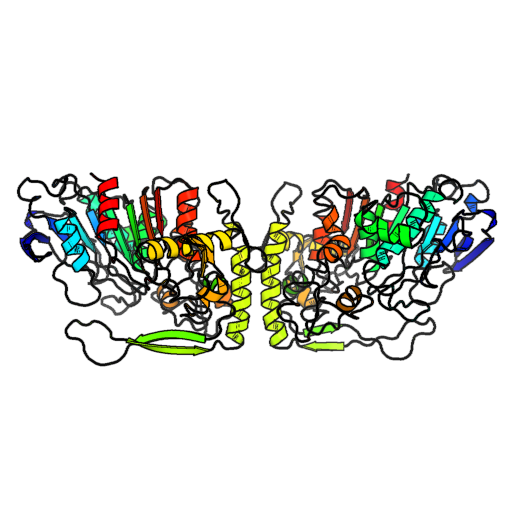 3867 N N . ALA B 1 50 ? 43.501 35.275 22.305 1.00 11.01 28 ALA B N 1
ATOM 3868 C CA . ALA B 1 50 ? 42.297 35.541 23.077 1.00 9.11 28 ALA B CA 1
ATOM 3869 C C . ALA B 1 50 ? 41.784 34.306 23.815 1.00 10.93 28 ALA B C 1
ATOM 3870 O O . ALA B 1 50 ? 41.802 33.190 23.282 1.00 12.39 28 ALA B O 1
ATOM 3872 N N . ALA B 1 51 ? 41.281 34.524 25.031 1.00 11.75 29 ALA B N 1
ATOM 3873 C CA . ALA B 1 51 ? 40.580 33.471 25.750 1.00 11.06 29 ALA B CA 1
ATOM 3874 C C . ALA B 1 51 ? 39.340 34.122 26.363 1.00 11.84 29 ALA B C 1
ATOM 3875 O O . ALA B 1 51 ? 39.451 35.018 27.209 1.00 13.53 29 ALA B O 1
ATOM 3877 N N . ARG B 1 52 ? 38.165 33.734 25.876 1.00 11.87 30 ARG B N 1
ATOM 3878 C CA . ARG B 1 52 ? 36.935 34.447 26.241 1.00 12.72 30 ARG B CA 1
ATOM 3879 C C . ARG B 1 52 ? 36.007 33.672 27.192 1.00 13.45 30 ARG B C 1
ATOM 3880 O O . ARG B 1 52 ? 36.049 32.438 27.279 1.00 14.99 30 ARG B O 1
ATOM 3888 N N . ASN B 1 53 ? 35.144 34.442 27.837 1.00 10.93 31 ASN B N 1
ATOM 3889 C CA . ASN B 1 53 ? 33.983 33.925 28.603 1.00 12.10 31 ASN B CA 1
ATOM 3890 C C . ASN B 1 53 ? 34.410 33.016 29.733 1.00 16.76 31 ASN B C 1
ATOM 3891 O O . ASN B 1 53 ? 33.842 31.923 29.947 1.00 15.64 31 ASN B O 1
ATOM 3896 N N . ILE B 1 54 ? 35.455 33.453 30.437 1.00 10.27 32 ILE B N 1
ATOM 3897 C CA . ILE B 1 54 ? 35.951 32.711 31.580 1.00 11.62 32 ILE B CA 1
ATOM 3898 C C . ILE B 1 54 ? 35.162 33.055 32.838 1.00 10.78 32 ILE B C 1
ATOM 3899 O O . ILE B 1 54 ? 34.999 34.233 33.195 1.00 10.72 32 ILE B O 1
ATOM 3904 N N . GLN B 1 55 ? 34.631 32.022 33.497 1.00 10.05 33 GLN B N 1
ATOM 3905 C CA . GLN B 1 55 ? 33.844 32.263 34.718 1.00 11.82 33 GLN B CA 1
ATOM 3906 C C . GLN B 1 55 ? 34.827 32.511 35.818 1.00 13.26 33 GLN B C 1
ATOM 3907 O O . GLN B 1 55 ? 35.535 31.588 36.236 1.00 14.57 33 GLN B O 1
ATOM 3913 N N . TYR B 1 56 ? 34.868 33.744 36.326 1.00 9.73 34 TYR B N 1
ATOM 3914 C CA . TYR B 1 56 ? 35.907 34.065 37.286 1.00 10.24 34 TYR B CA 1
ATOM 3915 C C . TYR B 1 56 ? 35.545 33.906 38.755 1.00 9.87 34 TYR B C 1
ATOM 3916 O O . TYR B 1 56 ? 36.415 34.105 39.626 1.00 12.44 34 TYR B O 1
ATOM 3925 N N . VAL B 1 57 ? 34.317 33.460 39.051 1.00 9.75 35 VAL B N 1
ATOM 3926 C CA . VAL B 1 57 ? 33.984 33.002 40.400 1.00 8.70 35 VAL B CA 1
ATOM 3927 C C . VAL B 1 57 ? 33.279 31.647 40.321 1.00 10.02 35 VAL B C 1
ATOM 3928 O O . VAL B 1 57 ? 32.801 31.252 39.256 1.00 10.61 35 VAL B O 1
ATOM 3932 N N . GLN B 1 58 ? 33.235 30.956 41.448 1.00 11.85 36 GLN B N 1
ATOM 3933 C CA . GLN B 1 58 ? 32.566 29.622 41.478 1.00 9.77 36 GLN B CA 1
ATOM 3934 C C . GLN B 1 58 ? 31.058 29.698 41.480 1.00 12.83 36 GLN B C 1
ATOM 3935 O O . GLN B 1 58 ? 30.391 28.800 41.008 1.00 16.67 36 GLN B O 1
ATOM 3941 N N . HIS B 1 59 ? 30.515 30.787 42.038 1.00 12.98 37 HIS B N 1
ATOM 3942 C CA . HIS B 1 59 ? 29.079 30.886 42.236 1.00 11.97 37 HIS B CA 1
ATOM 3943 C C . HIS B 1 59 ? 28.537 32.199 41.703 1.00 14.87 37 HIS B C 1
ATOM 3944 O O . HIS B 1 59 ? 28.036 33.017 42.484 1.00 15.20 37 HIS B O 1
ATOM 3951 N N . PRO B 1 60 ? 28.644 32.412 40.386 1.00 14.12 38 PRO B N 1
ATOM 3952 C CA . PRO B 1 60 ? 28.140 33.671 39.809 1.00 11.91 38 PRO B CA 1
ATOM 3953 C C . PRO B 1 60 ? 26.614 33.709 39.949 1.00 17.53 38 PRO B C 1
ATOM 3954 O O . PRO B 1 60 ? 25.911 32.666 39.932 1.00 17.18 38 PRO B O 1
ATOM 3958 N N . VAL B 1 61 ? 26.110 34.931 40.088 1.00 13.41 39 VAL B N 1
ATOM 3959 C CA . VAL B 1 61 ? 24.682 35.151 40.136 1.00 14.04 39 VAL B CA 1
ATOM 3960 C C . VAL B 1 61 ? 24.150 35.753 38.847 1.00 13.55 39 VAL B C 1
ATOM 3961 O O . VAL B 1 61 ? 22.923 35.899 38.694 1.00 19.40 39 VAL B O 1
ATOM 3965 N N . ALA B 1 62 ? 25.040 36.091 37.911 1.00 12.32 40 ALA B N 1
ATOM 3966 C CA . ALA B 1 62 ? 24.595 36.743 36.703 1.00 13.49 40 ALA B CA 1
ATOM 3967 C C . ALA B 1 62 ? 25.486 36.363 35.542 1.00 13.12 40 ALA B C 1
ATOM 3968 O O . ALA B 1 62 ? 26.701 36.204 35.704 1.00 13.65 40 ALA B O 1
ATOM 3970 N N . ALA B 1 63 ? 24.885 36.263 34.366 1.00 15.32 41 ALA B N 1
ATOM 3971 C CA . ALA B 1 63 ? 25.617 35.911 33.155 1.00 19.89 41 ALA B CA 1
ATOM 3972 C C . ALA B 1 63 ? 26.774 36.846 32.835 1.00 15.31 41 ALA B C 1
ATOM 3973 O O . ALA B 1 63 ? 27.731 36.441 32.191 1.00 13.84 41 ALA B O 1
ATOM 3975 N N . ILE B 1 64 ? 26.676 38.119 33.267 1.00 12.69 42 ILE B N 1
ATOM 3976 C CA . ILE B 1 64 ? 27.682 39.081 32.890 1.00 9.41 42 ILE B CA 1
ATOM 3977 C C . ILE B 1 64 ? 29.041 38.804 33.597 1.00 11.26 42 ILE B C 1
ATOM 3978 O O . ILE B 1 64 ? 30.067 39.358 33.201 1.00 10.66 42 ILE B O 1
ATOM 3983 N N . GLN B 1 65 ? 29.053 37.971 34.643 1.00 9.61 43 GLN B N 1
ATOM 3984 C CA . GLN B 1 65 ? 30.287 37.757 35.446 1.00 10.69 43 GLN B CA 1
ATOM 3985 C C . GLN B 1 65 ? 31.244 36.739 34.783 1.00 13.87 43 GLN B C 1
ATOM 3986 O O . GLN B 1 65 ? 31.511 35.641 35.324 1.00 14.26 43 GLN B O 1
ATOM 3992 N N . VAL B 1 66 ? 31.764 37.135 33.630 1.00 10.21 44 VAL B N 1
ATOM 3993 C CA . VAL B 1 66 ? 32.824 36.406 32.974 1.00 9.48 44 VAL B CA 1
ATOM 3994 C C . VAL B 1 66 ? 33.892 37.411 32.583 1.00 9.55 44 VAL B C 1
ATOM 3995 O O . VAL B 1 66 ? 33.664 38.633 32.619 1.00 9.93 44 VAL B O 1
ATOM 3999 N N . LEU B 1 67 ? 35.077 36.913 32.294 1.00 9.29 45 LEU B N 1
ATOM 4000 C CA . LEU B 1 67 ? 36.142 37.817 31.847 1.00 9.89 45 LEU B CA 1
ATOM 4001 C C . LEU B 1 67 ? 36.788 37.281 30.575 1.00 10.66 45 LEU B C 1
ATOM 4002 O O . LEU B 1 67 ? 36.688 36.091 30.250 1.00 10.21 45 LEU B O 1
ATOM 4007 N N . ASN B 1 68 ? 37.419 38.196 29.848 1.00 7.96 46 ASN B N 1
ATOM 4008 C CA . ASN B 1 68 ? 38.182 37.850 28.643 1.00 9.09 46 ASN B CA 1
ATOM 4009 C C . ASN B 1 68 ? 39.626 38.180 28.855 1.00 10.23 46 ASN B C 1
ATOM 4010 O O . ASN B 1 68 ? 39.951 39.182 29.478 1.00 10.06 46 ASN B O 1
ATOM 4015 N N . VAL B 1 69 ? 40.514 37.379 28.287 1.00 9.25 47 VAL B N 1
ATOM 4016 C CA . VAL B 1 69 ? 41.973 37.573 28.382 1.00 9.37 47 VAL B CA 1
ATOM 4017 C C . VAL B 1 69 ? 42.544 37.759 26.991 1.00 11.47 47 VAL B C 1
ATOM 4018 O O . VAL B 1 69 ? 42.286 36.951 26.079 1.00 11.70 47 VAL B O 1
ATOM 4022 N N . PHE B 1 70 ? 43.309 38.840 26.784 1.00 9.75 48 PHE B N 1
ATOM 4023 C CA . PHE B 1 70 ? 43.939 39.090 25.479 1.00 9.20 48 PHE B CA 1
ATOM 4024 C C . PHE B 1 70 ? 45.426 39.304 25.704 1.00 10.43 48 PHE B C 1
ATOM 4025 O O . PHE B 1 70 ? 45.840 40.052 26.596 1.00 10.89 48 PHE B O 1
ATOM 4033 N N . VAL B 1 71 ? 46.245 38.631 24.907 1.00 7.82 49 VAL B N 1
ATOM 4034 C CA . VAL B 1 71 ? 47.690 38.591 25.125 1.00 10.16 49 VAL B CA 1
ATOM 4035 C C . VAL B 1 71 ? 48.433 38.925 23.849 1.00 12.32 49 VAL B C 1
ATOM 4036 O O . VAL B 1 71 ? 48.151 38.339 22.790 1.00 12.66 49 VAL B O 1
ATOM 4040 N N . PRO B 1 72 ? 49.383 39.873 23.906 1.00 12.02 50 PRO B N 1
ATOM 4041 C CA . PRO B 1 72 ? 50.159 40.190 22.693 1.00 13.64 50 PRO B CA 1
ATOM 4042 C C . PRO B 1 72 ? 50.791 38.903 22.124 1.00 12.28 50 PRO B C 1
ATOM 4043 O O . PRO B 1 72 ? 51.304 38.089 22.873 1.00 13.18 50 PRO B O 1
ATOM 4047 N N . ALA B 1 73 ? 50.808 38.754 20.808 1.00 12.77 51 ALA B N 1
ATOM 4048 C CA . ALA B 1 73 ? 51.206 37.473 20.235 1.00 15.33 51 ALA B CA 1
ATOM 4049 C C . ALA B 1 73 ? 52.652 37.079 20.579 1.00 16.37 51 ALA B C 1
ATOM 4050 O O . ALA B 1 73 ? 52.945 35.898 20.724 1.00 16.17 51 ALA B O 1
ATOM 4052 N N . ALA B 1 74 ? 53.517 38.077 20.736 1.00 15.41 52 ALA B N 1
ATOM 4053 C CA . ALA B 1 74 ? 54.918 37.857 21.065 1.00 16.02 52 ALA B CA 1
ATOM 4054 C C . ALA B 1 74 ? 55.141 36.989 22.286 1.00 16.78 52 ALA B C 1
ATOM 4055 O O . ALA B 1 74 ? 56.162 36.246 22.369 1.00 18.55 52 ALA B O 1
ATOM 4057 N N . TYR B 1 75 ? 54.207 37.076 23.230 1.00 14.23 53 TYR B N 1
ATOM 4058 C CA . TYR B 1 75 ? 54.400 36.401 24.509 1.00 14.69 53 TYR B CA 1
ATOM 4059 C C . TYR B 1 75 ? 54.068 34.917 24.405 1.00 18.70 53 TYR B C 1
ATOM 4060 O O . TYR B 1 75 ? 54.354 34.181 25.338 1.00 21.49 53 TYR B O 1
ATOM 4069 N N . LEU B 1 76 ? 53.502 34.483 23.283 1.00 17.51 54 LEU B N 1
ATOM 4070 C CA . LEU B 1 76 ? 53.261 33.029 23.061 1.00 17.83 54 LEU B CA 1
ATOM 4071 C C . LEU B 1 76 ? 54.422 32.422 22.272 1.00 22.27 54 LEU B C 1
ATOM 4072 O O . LEU B 1 76 ? 54.438 31.209 21.984 1.00 22.91 54 LEU B O 1
ATOM 4077 N N . HIS B 1 77 ? 55.393 33.263 21.934 1.00 18.69 55 HIS B N 1
ATOM 4078 C CA . HIS B 1 77 ? 56.479 32.879 21.032 1.00 27.85 55 HIS B CA 1
ATOM 4079 C C . HIS B 1 77 ? 57.819 33.119 21.706 1.00 27.54 55 HIS B C 1
ATOM 4080 O O . HIS B 1 77 ? 58.856 33.016 21.069 1.00 26.26 55 HIS B O 1
ATOM 4087 N N . GLY B 1 78 ? 57.792 33.416 23.004 1.00 26.82 56 GLY B N 1
ATOM 4088 C CA . GLY B 1 78 ? 58.999 33.773 23.746 1.00 26.64 56 GLY B CA 1
ATOM 4089 C C . GLY B 1 78 ? 59.704 35.072 23.357 1.00 31.06 56 GLY B C 1
ATOM 4090 O O . GLY B 1 78 ? 60.906 35.229 23.553 1.00 33.72 56 GLY B O 1
ATOM 4091 N N . SER B 1 79 ? 58.959 36.028 22.822 1.00 20.69 57 SER B N 1
ATOM 4092 C CA . SER B 1 79 ? 59.555 37.242 22.290 1.00 18.44 57 SER B CA 1
ATOM 4093 C C . SER B 1 79 ? 59.112 38.429 23.138 1.00 18.52 57 SER B C 1
ATOM 4094 O O . SER B 1 79 ? 58.554 38.250 24.211 1.00 22.81 57 SER B O 1
ATOM 4097 N N . SER B 1 80 ? 59.345 39.631 22.659 1.00 17.75 58 SER B N 1
ATOM 4098 C CA . SER B 1 80 ? 59.052 40.776 23.540 1.00 20.35 58 SER B CA 1
ATOM 4099 C C . SER B 1 80 ? 58.403 41.860 22.782 1.00 22.39 58 SER B C 1
ATOM 4100 O O . SER B 1 80 ? 58.446 41.866 21.550 1.00 21.29 58 SER B O 1
ATOM 4103 N N . VAL B 1 81 ? 57.807 42.805 23.518 1.00 18.89 59 VAL B N 1
ATOM 4104 C CA . VAL B 1 81 ? 57.166 43.953 22.905 1.00 17.09 59 VAL B CA 1
ATOM 4105 C C . VAL B 1 81 ? 57.535 45.173 23.771 1.00 17.11 59 VAL B C 1
ATOM 4106 O O . VAL B 1 81 ? 57.278 45.222 24.982 1.00 16.02 59 VAL B O 1
ATOM 4110 N N . ASN B 1 82 ? 58.235 46.099 23.137 1.00 19.94 60 ASN B N 1
ATOM 4111 C CA . ASN B 1 82 ? 58.679 47.305 23.825 1.00 24.75 60 ASN B CA 1
ATOM 4112 C C . ASN B 1 82 ? 59.424 47.034 25.128 1.00 24.71 60 ASN B C 1
ATOM 4113 O O . ASN B 1 82 ? 59.275 47.778 26.105 1.00 30.45 60 ASN B O 1
ATOM 4118 N N . GLY B 1 83 ? 60.202 45.943 25.141 1.00 24.45 61 GLY B N 1
ATOM 4119 C CA . GLY B 1 83 ? 60.974 45.570 26.306 1.00 26.38 61 GLY B CA 1
ATOM 4120 C C . GLY B 1 83 ? 60.243 44.665 27.280 1.00 22.56 61 GLY B C 1
ATOM 4121 O O . GLY B 1 83 ? 60.867 44.042 28.147 1.00 27.43 61 GLY B O 1
ATOM 4122 N N . TYR B 1 84 ? 58.920 44.593 27.158 1.00 18.59 62 TYR B N 1
ATOM 4123 C CA . TYR B 1 84 ? 58.177 43.671 28.000 1.00 12.26 62 TYR B CA 1
ATOM 4124 C C . TYR B 1 84 ? 58.195 42.230 27.485 1.00 16.90 62 TYR B C 1
ATOM 4125 O O . TYR B 1 84 ? 58.316 41.998 26.287 1.00 16.98 62 TYR B O 1
ATOM 4134 N N . GLN B 1 85 ? 57.999 41.289 28.407 1.00 16.10 63 GLN B N 1
ATOM 4135 C CA . GLN B 1 85 ? 57.952 39.867 28.059 1.00 12.67 63 GLN B CA 1
ATOM 4136 C C . GLN B 1 85 ? 56.806 39.196 28.762 1.00 15.14 63 GLN B C 1
ATOM 4137 O O . GLN B 1 85 ? 56.108 39.812 29.598 1.00 16.21 63 GLN B O 1
ATOM 4143 N N . ARG B 1 86 ? 56.594 37.918 28.435 1.00 15.02 64 ARG B N 1
ATOM 4144 C CA . ARG B 1 86 ? 55.449 37.211 28.987 1.00 17.60 64 ARG B CA 1
ATOM 4145 C C . ARG B 1 86 ? 55.345 37.366 30.508 1.00 17.72 64 ARG B C 1
ATOM 4146 O O . ARG B 1 86 ? 54.256 37.488 31.054 1.00 19.78 64 ARG B O 1
ATOM 4154 N N . ALA B 1 87 ? 56.478 37.326 31.205 1.00 16.87 65 ALA B N 1
ATOM 4155 C CA . ALA B 1 87 ? 56.425 37.338 32.675 1.00 16.65 65 ALA B CA 1
ATOM 4156 C C . ALA B 1 87 ? 56.421 38.750 33.251 1.00 18.19 65 ALA B C 1
ATOM 4157 O O . ALA B 1 87 ? 56.158 38.937 34.444 1.00 21.85 65 ALA B O 1
ATOM 4159 N N . THR B 1 88 ? 56.702 39.749 32.430 1.00 17.82 66 THR B N 1
ATOM 4160 C CA . THR B 1 88 ? 56.892 41.099 32.991 1.00 17.35 66 THR B CA 1
ATOM 4161 C C . THR B 1 88 ? 55.881 42.163 32.524 1.00 16.73 66 THR B C 1
ATOM 4162 O O . THR B 1 88 ? 55.846 43.314 33.047 1.00 15.23 66 THR B O 1
ATOM 4166 N N . ALA B 1 89 ? 55.089 41.831 31.510 1.00 15.02 67 ALA B N 1
ATOM 4167 C CA . ALA B 1 89 ? 54.172 42.831 30.943 1.00 10.92 67 ALA B CA 1
ATOM 4168 C C . ALA B 1 89 ? 53.108 43.286 31.932 1.00 11.18 67 ALA B C 1
ATOM 4169 O O . ALA B 1 89 ? 52.546 42.509 32.702 1.00 13.17 67 ALA B O 1
ATOM 4171 N N . PRO B 1 90 ? 52.786 44.569 31.889 1.00 8.42 68 PRO B N 1
ATOM 4172 C CA . PRO B 1 90 ? 51.687 45.097 32.666 1.00 8.76 68 PRO B CA 1
ATOM 4173 C C . PRO B 1 90 ? 50.375 44.452 32.279 1.00 11.10 68 PRO B C 1
ATOM 4174 O O . PRO B 1 90 ? 50.226 44.034 31.126 1.00 11.27 68 PRO B O 1
ATOM 4178 N N . ILE B 1 91 ? 49.459 44.315 33.237 1.00 8.59 69 ILE B N 1
ATOM 4179 C CA . ILE B 1 91 ? 48.124 43.824 32.942 1.00 9.07 69 ILE B CA 1
ATOM 4180 C C . ILE B 1 91 ? 47.124 44.975 33.087 1.00 9.92 69 ILE B C 1
ATOM 4181 O O . ILE B 1 91 ? 46.857 45.447 34.203 1.00 10.81 69 ILE B O 1
ATOM 4186 N N . LEU B 1 92 ? 46.591 45.451 31.952 1.00 8.43 70 LEU B N 1
ATOM 4187 C CA . LEU B 1 92 ? 45.546 46.467 31.956 1.00 10.54 70 LEU B CA 1
ATOM 4188 C C . LEU B 1 92 ? 44.202 45.795 32.223 1.00 9.59 70 LEU B C 1
ATOM 4189 O O . LEU B 1 92 ? 43.854 44.798 31.582 1.00 9.18 70 LEU B O 1
ATOM 4194 N N . MET B 1 93 ? 43.449 46.325 33.197 1.00 8.13 71 MET B N 1
ATOM 4195 C CA . MET B 1 93 ? 42.106 45.805 33.528 1.00 8.44 71 MET B CA 1
ATOM 4196 C C . MET B 1 93 ? 41.091 46.910 33.340 1.00 8.31 71 MET B C 1
ATOM 4197 O O . MET B 1 93 ? 40.697 47.625 34.302 1.00 8.76 71 MET B O 1
ATOM 4202 N N . PRO B 1 94 ? 40.672 47.141 32.074 1.00 9.02 72 PRO B N 1
ATOM 4203 C CA . PRO B 1 94 ? 39.675 48.174 31.794 1.00 8.51 72 PRO B CA 1
ATOM 4204 C C . PRO B 1 94 ? 38.261 47.648 32.093 1.00 9.96 72 PRO B C 1
ATOM 4205 O O . PRO B 1 94 ? 38.010 46.424 32.088 1.00 12.30 72 PRO B O 1
ATOM 4209 N N . ASN B 1 95 ? 37.352 48.573 32.371 1.00 8.04 73 ASN B N 1
ATOM 4210 C CA . ASN B 1 95 ? 35.965 48.146 32.512 1.00 9.61 73 ASN B CA 1
ATOM 4211 C C . ASN B 1 95 ? 35.088 49.022 31.660 1.00 9.96 73 ASN B C 1
ATOM 4212 O O . ASN B 1 95 ? 35.484 50.134 31.269 1.00 11.62 73 ASN B O 1
ATOM 4217 N N . THR B 1 96 ? 33.897 48.516 31.357 1.00 10.21 74 THR B N 1
ATOM 4218 C CA . THR B 1 96 ? 32.948 49.254 30.516 1.00 9.14 74 THR B CA 1
ATOM 4219 C C . THR B 1 96 ? 31.778 49.830 31.297 1.00 8.79 74 THR B C 1
ATOM 4220 O O . THR B 1 96 ? 30.748 50.149 30.705 1.00 11.69 74 THR B O 1
ATOM 4224 N N . VAL B 1 97 ? 31.939 49.972 32.616 1.00 8.61 75 VAL B N 1
ATOM 4225 C CA . VAL B 1 97 ? 30.864 50.519 33.487 1.00 8.28 75 VAL B CA 1
ATOM 4226 C C . VAL B 1 97 ? 30.645 52.019 33.231 1.00 10.35 75 VAL B C 1
ATOM 4227 O O . VAL B 1 97 ? 31.609 52.802 33.244 1.00 9.62 75 VAL B O 1
ATOM 4231 N N . GLY B 1 98 ? 29.385 52.408 32.953 1.00 9.71 76 GLY B N 1
ATOM 4232 C CA . GLY B 1 98 ? 28.977 53.805 32.905 1.00 10.68 76 GLY B CA 1
ATOM 4233 C C . GLY B 1 98 ? 27.638 53.913 33.599 1.00 8.64 76 GLY B C 1
ATOM 4234 O O . GLY B 1 98 ? 26.848 53.000 33.520 1.00 11.93 76 GLY B O 1
ATOM 4235 N N . GLY B 1 99 ? 27.364 55.025 34.289 1.00 10.14 77 GLY B N 1
ATOM 4236 C CA . GLY B 1 99 ? 26.041 55.191 34.833 1.00 11.15 77 GLY B CA 1
ATOM 4237 C C . GLY B 1 99 ? 25.722 54.198 35.952 1.00 8.04 77 GLY B C 1
ATOM 4238 O O . GLY B 1 99 ? 24.553 54.083 36.302 1.00 10.75 77 GLY B O 1
ATOM 4239 N N . TYR B 1 100 ? 26.753 53.554 36.497 1.00 8.57 78 TYR B N 1
ATOM 4240 C CA . TYR B 1 100 ? 26.588 52.442 37.471 1.00 9.29 78 TYR B CA 1
ATOM 4241 C C . TYR B 1 100 ? 25.691 51.331 36.923 1.00 10.02 78 TYR B C 1
ATOM 4242 O O . TYR B 1 100 ? 25.104 50.526 37.660 1.00 10.06 78 TYR B O 1
ATOM 4251 N N . LEU B 1 101 ? 25.668 51.261 35.596 1.00 10.43 79 LEU B N 1
ATOM 4252 C CA . LEU B 1 101 ? 25.041 50.164 34.875 1.00 10.77 79 LEU B CA 1
ATOM 4253 C C . LEU B 1 101 ? 26.013 48.995 34.726 1.00 9.09 79 LEU B C 1
ATOM 4254 O O . LEU B 1 101 ? 27.220 49.104 34.958 1.00 9.35 79 LEU B O 1
ATOM 4259 N N . PRO B 1 102 ? 25.498 47.838 34.304 1.00 9.62 80 PRO B N 1
ATOM 4260 C CA . PRO B 1 102 ? 26.400 46.694 34.121 1.00 8.44 80 PRO B CA 1
ATOM 4261 C C . PRO B 1 102 ? 27.393 46.989 33.010 1.00 9.58 80 PRO B C 1
ATOM 4262 O O . PRO B 1 102 ? 27.059 47.715 32.045 1.00 13.14 80 PRO B O 1
ATOM 4266 N N . GLY B 1 103 ? 28.597 46.447 33.156 1.00 10.69 81 GLY B N 1
ATOM 4267 C CA . GLY B 1 103 ? 29.656 46.703 32.180 1.00 10.74 81 GLY B CA 1
ATOM 4268 C C . GLY B 1 103 ? 30.093 45.371 31.577 1.00 10.05 81 GLY B C 1
ATOM 4269 O O . GLY B 1 103 ? 30.852 44.635 32.178 1.00 10.29 81 GLY B O 1
ATOM 4270 N N . PRO B 1 104 ? 29.635 45.046 30.374 1.00 10.21 82 PRO B N 1
ATOM 4271 C CA . PRO B 1 104 ? 30.038 43.761 29.793 1.00 14.07 82 PRO B CA 1
ATOM 4272 C C . PRO B 1 104 ? 31.564 43.614 29.582 1.00 13.09 82 PRO B C 1
ATOM 4273 O O . PRO B 1 104 ? 32.315 44.578 29.403 1.00 10.93 82 PRO B O 1
ATOM 4277 N N . ALA B 1 105 ? 32.005 42.356 29.570 1.00 10.32 83 ALA B N 1
ATOM 4278 C CA . ALA B 1 105 ? 33.423 42.082 29.325 1.00 10.37 83 ALA B CA 1
ATOM 4279 C C . ALA B 1 105 ? 33.793 42.588 27.936 1.00 16.84 83 ALA B C 1
ATOM 4280 O O . ALA B 1 105 ? 33.104 42.278 26.952 1.00 14.98 83 ALA B O 1
ATOM 4282 N N . ASP B 1 106 ? 34.860 43.362 27.880 1.00 15.76 84 ASP B N 1
ATOM 4283 C CA . ASP B 1 106 ? 35.232 44.045 26.635 1.00 13.83 84 ASP B CA 1
ATOM 4284 C C . ASP B 1 106 ? 36.104 43.148 25.750 1.00 13.18 84 ASP B C 1
ATOM 4285 O O . ASP B 1 106 ? 36.523 42.071 26.153 1.00 13.47 84 ASP B O 1
ATOM 4290 N N . ASP B 1 107 ? 36.386 43.632 24.539 1.00 13.41 85 ASP B N 1
ATOM 4291 C CA . ASP B 1 107 ? 36.950 42.745 23.492 1.00 12.72 85 ASP B CA 1
ATOM 4292 C C . ASP B 1 107 ? 37.495 43.656 22.368 1.00 10.47 85 ASP B C 1
ATOM 4293 O O . ASP B 1 107 ? 36.842 44.641 22.015 1.00 13.42 85 ASP B O 1
ATOM 4298 N N . PRO B 1 108 ? 38.712 43.393 21.868 1.00 11.95 86 PRO B N 1
ATOM 4299 C CA . PRO B 1 108 ? 39.213 44.239 20.770 1.00 12.26 86 PRO B CA 1
ATOM 4300 C C . PRO B 1 108 ? 38.374 44.080 19.495 1.00 14.55 86 PRO B C 1
ATOM 4301 O O . PRO B 1 108 ? 38.486 44.905 18.594 1.00 16.61 86 PRO B O 1
ATOM 4305 N N . GLN B 1 109 ? 37.546 43.046 19.427 1.00 13.87 87 GLN B N 1
ATOM 4306 C CA . GLN B 1 109 ? 36.668 42.831 18.270 1.00 18.91 87 GLN B CA 1
ATOM 4307 C C . GLN B 1 109 ? 35.282 43.431 18.472 1.00 19.72 87 GLN B C 1
ATOM 4308 O O . GLN B 1 109 ? 34.447 43.392 17.572 1.00 20.41 87 GLN B O 1
ATOM 4314 N N . ARG B 1 110 ? 35.028 43.994 19.652 1.00 16.80 88 ARG B N 1
ATOM 4315 C CA . ARG B 1 110 ? 33.668 44.394 20.015 1.00 18.81 88 ARG B CA 1
ATOM 4316 C C . ARG B 1 110 ? 33.304 45.681 19.304 1.00 21.51 88 ARG B C 1
ATOM 4317 O O . ARG B 1 110 ? 34.060 46.650 19.304 1.00 21.90 88 ARG B O 1
ATOM 4325 N N . VAL B 1 111 ? 32.121 45.689 18.708 1.00 23.94 89 VAL B N 1
ATOM 4326 C CA . VAL B 1 111 ? 31.646 46.877 18.008 1.00 25.37 89 VAL B CA 1
ATOM 4327 C C . VAL B 1 111 ? 30.352 47.386 18.631 1.00 32.51 89 VAL B C 1
ATOM 4328 O O . VAL B 1 111 ? 29.794 48.387 18.193 1.00 40.14 89 VAL B O 1
ATOM 4332 N N . THR B 1 112 ? 29.874 46.682 19.644 1.00 32.16 90 THR B N 1
ATOM 4333 C CA . THR B 1 112 ? 28.615 47.002 20.317 1.00 33.09 90 THR B CA 1
ATOM 4334 C C . THR B 1 112 ? 28.878 47.877 21.502 1.00 29.10 90 THR B C 1
ATOM 4335 O O . THR B 1 112 ? 29.796 47.604 22.255 1.00 23.98 90 THR B O 1
ATOM 4339 N N . TRP B 1 113 ? 28.059 48.907 21.702 1.00 24.92 91 TRP B N 1
ATOM 4340 C CA . TRP B 1 113 ? 28.186 49.806 22.843 1.00 23.24 91 TRP B CA 1
ATOM 4341 C C . TRP B 1 113 ? 27.727 49.090 24.139 1.00 26.04 91 TRP B C 1
ATOM 4342 O O . TRP B 1 113 ? 26.802 48.298 24.102 1.00 28.31 91 TRP B O 1
ATOM 4353 N N . PRO B 1 114 ? 28.398 49.319 25.281 1.00 24.53 92 PRO B N 1
ATOM 4354 C CA . PRO B 1 114 ? 29.594 50.128 25.508 1.00 20.80 92 PRO B CA 1
ATOM 4355 C C . PRO B 1 114 ? 30.839 49.289 25.221 1.00 22.37 92 PRO B C 1
ATOM 4356 O O . PRO B 1 114 ? 30.859 48.063 25.437 1.00 18.04 92 PRO B O 1
ATOM 4360 N N . THR B 1 115 ? 31.860 49.950 24.701 1.00 20.39 93 THR B N 1
ATOM 4361 C CA . THR B 1 115 ? 33.131 49.266 24.408 1.00 17.27 93 THR B CA 1
ATOM 4362 C C . THR B 1 115 ? 34.259 50.268 24.350 1.00 17.14 93 THR B C 1
ATOM 4363 O O . THR B 1 115 ? 34.093 51.385 23.830 1.00 20.32 93 THR B O 1
ATOM 4367 N N . ASN B 1 116 ? 35.423 49.822 24.822 1.00 14.50 94 ASN B N 1
ATOM 4368 C CA . ASN B 1 116 ? 36.663 50.576 24.632 1.00 16.89 94 ASN B CA 1
ATOM 4369 C C . ASN B 1 116 ? 37.611 49.690 23.806 1.00 10.58 94 ASN B C 1
ATOM 4370 O O . ASN B 1 116 ? 38.825 49.623 24.091 1.00 12.92 94 ASN B O 1
ATOM 4375 N N . ALA B 1 117 ? 37.052 49.039 22.782 1.00 12.16 95 ALA B N 1
ATOM 4376 C CA . ALA B 1 117 ? 37.842 48.144 21.916 1.00 12.81 95 ALA B CA 1
ATOM 4377 C C . ALA B 1 117 ? 39.107 48.817 21.397 1.00 12.84 95 ALA B C 1
ATOM 4378 O O . ALA B 1 117 ? 40.133 48.181 21.365 1.00 11.36 95 ALA B O 1
ATOM 4380 N N . GLY B 1 118 ? 39.016 50.087 20.996 1.00 14.72 96 GLY B N 1
ATOM 4381 C CA . GLY B 1 118 ? 40.186 50.799 20.473 1.00 13.18 96 GLY B CA 1
ATOM 4382 C C . GLY B 1 118 ? 41.309 50.861 21.480 1.00 13.19 96 GLY B C 1
ATOM 4383 O O . GLY B 1 118 ? 42.478 50.706 21.145 1.00 14.66 96 GLY B O 1
ATOM 4384 N N . THR B 1 119 ? 40.972 51.136 22.742 1.00 11.82 97 THR B N 1
ATOM 4385 C CA . THR B 1 119 ? 42.019 51.137 23.748 1.00 11.93 97 THR B CA 1
ATOM 4386 C C . THR B 1 119 ? 42.652 49.758 23.934 1.00 8.96 97 THR B C 1
ATOM 4387 O O . THR B 1 119 ? 43.849 49.638 24.134 1.00 12.71 97 THR B O 1
ATOM 4391 N N . ILE B 1 120 ? 41.836 48.708 23.923 1.00 11.31 98 ILE B N 1
ATOM 4392 C CA . ILE B 1 120 ? 42.374 47.383 24.076 1.00 10.12 98 ILE B CA 1
ATOM 4393 C C . ILE B 1 120 ? 43.329 47.050 22.915 1.00 8.63 98 ILE B C 1
ATOM 4394 O O . ILE B 1 120 ? 44.416 46.501 23.136 1.00 11.21 98 ILE B O 1
ATOM 4399 N N . GLN B 1 121 ? 42.927 47.432 21.690 1.00 10.63 99 GLN B N 1
ATOM 4400 C CA . GLN B 1 121 ? 43.784 47.237 20.510 1.00 13.29 99 GLN B CA 1
ATOM 4401 C C . GLN B 1 121 ? 45.128 47.923 20.700 1.00 12.58 99 GLN B C 1
ATOM 4402 O O . GLN B 1 121 ? 46.174 47.355 20.439 1.00 12.01 99 GLN B O 1
ATOM 4408 N N . GLN B 1 122 ? 45.096 49.177 21.175 1.00 12.16 100 GLN B N 1
ATOM 4409 C CA . GLN B 1 122 ? 46.330 49.929 21.364 1.00 13.57 100 GLN B CA 1
ATOM 4410 C C . GLN B 1 122 ? 47.153 49.408 22.526 1.00 12.90 100 GLN B C 1
ATOM 4411 O O . GLN B 1 122 ? 48.375 49.382 22.448 1.00 11.94 100 GLN B O 1
ATOM 4417 N N . ALA B 1 123 ? 46.490 48.931 23.584 1.00 11.07 101 ALA B N 1
ATOM 4418 C CA . ALA B 1 123 ? 47.215 48.335 24.700 1.00 12.71 101 ALA B CA 1
ATOM 4419 C C . ALA B 1 123 ? 47.953 47.069 24.251 1.00 11.93 101 ALA B C 1
ATOM 4420 O O . ALA B 1 123 ? 49.085 46.841 24.635 1.00 12.23 101 ALA B O 1
ATOM 4422 N N . LEU B 1 124 ? 47.304 46.241 23.441 1.00 11.17 102 LEU B N 1
ATOM 4423 C CA . LEU B 1 124 ? 47.962 45.026 22.977 1.00 12.03 102 LEU B CA 1
ATOM 4424 C C . LEU B 1 124 ? 49.157 45.396 22.125 1.00 11.91 102 LEU B C 1
ATOM 4425 O O . LEU B 1 124 ? 50.205 44.777 22.252 1.00 15.69 102 LEU B O 1
ATOM 4430 N N . LYS B 1 125 ? 49.001 46.414 21.280 1.00 12.00 103 LYS B N 1
ATOM 4431 C CA . LYS B 1 125 ? 50.079 46.896 20.432 1.00 13.54 103 LYS B CA 1
ATOM 4432 C C . LYS B 1 125 ? 51.305 47.379 21.234 1.00 15.65 103 LYS B C 1
ATOM 4433 O O . LYS B 1 125 ? 52.469 47.184 20.823 1.00 16.22 103 LYS B O 1
ATOM 4439 N N . ARG B 1 126 ? 51.025 47.979 22.387 1.00 10.71 104 ARG B N 1
ATOM 4440 C CA . ARG B 1 126 ? 52.037 48.521 23.293 1.00 13.13 104 ARG B CA 1
ATOM 4441 C C . ARG B 1 126 ? 52.713 47.430 24.106 1.00 12.68 104 ARG B C 1
ATOM 4442 O O . ARG B 1 126 ? 53.773 47.673 24.686 1.00 16.49 104 ARG B O 1
ATOM 4450 N N . GLY B 1 127 ? 52.153 46.220 24.124 1.00 11.26 105 GLY B N 1
ATOM 4451 C CA . GLY B 1 127 ? 52.768 45.144 24.889 1.00 12.75 105 GLY B CA 1
ATOM 4452 C C . GLY B 1 127 ? 52.025 44.792 26.192 1.00 11.23 105 GLY B C 1
ATOM 4453 O O . GLY B 1 127 ? 52.542 43.998 26.978 1.00 12.15 105 GLY B O 1
ATOM 4454 N N . TYR B 1 128 ? 50.861 45.376 26.453 1.00 10.53 106 TYR B N 1
ATOM 4455 C CA . TYR B 1 128 ? 50.143 45.025 27.695 1.00 9.85 106 TYR B CA 1
ATOM 4456 C C . TYR B 1 128 ? 49.263 43.823 27.506 1.00 11.97 106 TYR B C 1
ATOM 4457 O O . TYR B 1 128 ? 48.604 43.664 26.457 1.00 11.59 106 TYR B O 1
ATOM 4466 N N . VAL B 1 129 ? 49.216 42.981 28.542 1.00 9.03 107 VAL B N 1
ATOM 4467 C CA . VAL B 1 129 ? 48.155 41.970 28.620 1.00 8.52 107 VAL B CA 1
ATOM 4468 C C . VAL B 1 129 ? 46.890 42.685 29.048 1.00 10.26 107 VAL B C 1
ATOM 4469 O O . VAL B 1 129 ? 46.947 43.629 29.837 1.00 11.30 107 VAL B O 1
ATOM 4473 N N . VAL B 1 130 ? 45.757 42.286 28.483 1.00 8.87 108 VAL B N 1
ATOM 4474 C CA . VAL B 1 130 ? 44.497 42.934 28.838 1.00 8.95 108 VAL B CA 1
ATOM 4475 C C . VAL B 1 130 ? 43.566 41.870 29.409 1.00 12.08 108 VAL B C 1
ATOM 4476 O O . VAL B 1 130 ? 43.291 40.853 28.792 1.00 10.96 108 VAL B O 1
ATOM 4480 N N . VAL B 1 131 ? 43.042 42.142 30.599 1.00 7.05 109 VAL B N 1
ATOM 4481 C CA . VAL B 1 131 ? 42.021 41.252 31.186 1.00 7.61 109 VAL B CA 1
ATOM 4482 C C . VAL B 1 131 ? 40.795 42.117 31.408 1.00 9.63 109 VAL B C 1
ATOM 4483 O O . VAL B 1 131 ? 40.790 43.073 32.230 1.00 9.91 109 VAL B O 1
ATOM 4487 N N . ALA B 1 132 ? 39.764 41.827 30.617 1.00 9.14 110 ALA B N 1
ATOM 4488 C CA . ALA B 1 132 ? 38.556 42.662 30.549 1.00 8.43 110 ALA B CA 1
ATOM 4489 C C . ALA B 1 132 ? 37.401 41.906 31.190 1.00 8.48 110 ALA B C 1
ATOM 4490 O O . ALA B 1 132 ? 36.881 40.920 30.613 1.00 9.08 110 ALA B O 1
ATOM 4492 N N . ALA B 1 133 ? 37.020 42.322 32.389 1.00 6.76 111 ALA B N 1
ATOM 4493 C CA . ALA B 1 133 ? 36.002 41.598 33.176 1.00 7.87 111 ALA B CA 1
ATOM 4494 C C . ALA B 1 133 ? 34.625 42.251 33.013 1.00 7.51 111 ALA B C 1
ATOM 4495 O O . ALA B 1 133 ? 34.496 43.504 32.966 1.00 11.25 111 ALA B O 1
ATOM 4497 N N . GLY B 1 134 ? 33.606 41.409 32.925 1.00 7.73 112 GLY B N 1
ATOM 4498 C CA . GLY B 1 134 ? 32.212 41.824 32.991 1.00 7.85 112 GLY B CA 1
ATOM 4499 C C . GLY B 1 134 ? 31.850 42.106 34.445 1.00 10.11 112 GLY B C 1
ATOM 4500 O O . GLY B 1 134 ? 32.241 41.343 35.363 1.00 12.29 112 GLY B O 1
ATOM 4501 N N . ILE B 1 135 ? 31.070 43.176 34.644 1.00 8.96 113 ILE B N 1
ATOM 4502 C CA A ILE B 1 135 ? 30.812 43.754 35.970 0.59 9.08 113 ILE B CA 1
ATOM 4503 C CA B ILE B 1 135 ? 30.793 43.676 35.982 0.41 9.54 113 ILE B CA 1
ATOM 4504 C C . ILE B 1 135 ? 29.310 43.931 36.128 1.00 9.02 113 ILE B C 1
ATOM 4505 O O . ILE B 1 135 ? 28.704 44.596 35.308 1.00 11.03 113 ILE B O 1
ATOM 4514 N N . ARG B 1 136 ? 28.707 43.385 37.182 1.00 6.67 114 ARG B N 1
ATOM 4515 C CA . ARG B 1 136 ? 27.278 43.654 37.412 1.00 9.33 114 ARG B CA 1
ATOM 4516 C C . ARG B 1 136 ? 27.041 45.138 37.676 1.00 9.62 114 ARG B C 1
ATOM 4517 O O . ARG B 1 136 ? 27.922 45.844 38.111 1.00 10.57 114 ARG B O 1
ATOM 4525 N N . GLY B 1 137 ? 25.820 45.562 37.395 1.00 10.25 115 GLY B N 1
ATOM 4526 C CA . GLY B 1 137 ? 25.390 46.907 37.723 1.00 8.02 115 GLY B CA 1
ATOM 4527 C C . GLY B 1 137 ? 23.936 46.925 38.071 1.00 8.83 115 GLY B C 1
ATOM 4528 O O . GLY B 1 137 ? 23.252 45.906 38.287 1.00 11.40 115 GLY B O 1
ATOM 4529 N N . ARG B 1 138 ? 23.462 48.166 38.242 1.00 8.93 116 ARG B N 1
ATOM 4530 C CA . ARG B 1 138 ? 22.245 48.378 39.031 1.00 9.53 116 ARG B CA 1
ATOM 4531 C C . ARG B 1 138 ? 20.960 47.769 38.443 1.00 10.12 116 ARG B C 1
ATOM 4532 O O . ARG B 1 138 ? 19.992 47.564 39.159 1.00 12.70 116 ARG B O 1
ATOM 4540 N N . THR B 1 139 ? 20.983 47.429 37.152 1.00 11.40 117 THR B N 1
ATOM 4541 C CA . THR B 1 139 ? 19.842 46.815 36.518 1.00 12.52 117 THR B CA 1
ATOM 4542 C C . THR B 1 139 ? 19.971 45.285 36.432 1.00 14.18 117 THR B C 1
ATOM 4543 O O . THR B 1 139 ? 19.064 44.632 35.931 1.00 16.08 117 THR B O 1
ATOM 4547 N N . THR B 1 140 ? 21.092 44.729 36.880 1.00 11.62 118 THR B N 1
ATOM 4548 C CA . THR B 1 140 ? 21.290 43.260 36.778 1.00 13.03 118 THR B CA 1
ATOM 4549 C C . THR B 1 140 ? 20.374 42.428 37.671 1.00 16.08 118 THR B C 1
ATOM 4550 O O . THR B 1 140 ? 20.260 42.694 38.849 1.00 13.66 118 THR B O 1
ATOM 4554 N N . VAL B 1 141 ? 19.738 41.377 37.124 1.00 14.24 119 VAL B N 1
ATOM 4555 C CA . VAL B 1 141 ? 18.892 40.549 37.956 1.00 15.83 119 VAL B CA 1
ATOM 4556 C C . VAL B 1 141 ? 19.377 39.103 37.897 1.00 18.55 119 VAL B C 1
ATOM 4557 O O . VAL B 1 141 ? 20.082 38.719 36.947 1.00 21.20 119 VAL B O 1
ATOM 4561 N N . ASP B 1 142 ? 19.064 38.334 38.941 1.00 16.01 120 ASP B N 1
ATOM 4562 C CA . ASP B 1 142 ? 19.439 36.901 38.936 1.00 17.34 120 ASP B CA 1
ATOM 4563 C C . ASP B 1 142 ? 18.398 36.023 38.255 1.00 20.35 120 ASP B C 1
ATOM 4564 O O . ASP B 1 142 ? 17.391 36.505 37.734 1.00 21.89 120 ASP B O 1
ATOM 4569 N N . LYS B 1 143 ? 18.619 34.702 38.297 1.00 21.30 121 LYS B N 1
ATOM 4570 C CA . LYS B 1 143 ? 17.716 33.802 37.584 1.00 23.47 121 LYS B CA 1
ATOM 4571 C C . LYS B 1 143 ? 16.337 33.703 38.229 1.00 25.77 121 LYS B C 1
ATOM 4572 O O . LYS B 1 143 ? 15.384 33.213 37.607 1.00 28.44 121 LYS B O 1
ATOM 4578 N N . SER B 1 144 ? 16.212 34.184 39.466 1.00 18.75 122 SER B N 1
ATOM 4579 C CA . SER B 1 144 ? 14.944 34.199 40.146 1.00 22.08 122 SER B CA 1
ATOM 4580 C C . SER B 1 144 ? 14.299 35.560 39.935 1.00 20.93 122 SER B C 1
ATOM 4581 O O . SER B 1 144 ? 13.192 35.764 40.395 1.00 24.70 122 SER B O 1
ATOM 4584 N N . GLY B 1 145 ? 15.001 36.488 39.284 1.00 21.97 123 GLY B N 1
ATOM 4585 C CA . GLY B 1 145 ? 14.436 37.799 38.968 1.00 22.77 123 GLY B CA 1
ATOM 4586 C C . GLY B 1 145 ? 14.661 38.806 40.090 1.00 24.07 123 GLY B C 1
ATOM 4587 O O . GLY B 1 145 ? 14.029 39.869 40.141 1.00 23.71 123 GLY B O 1
ATOM 4588 N N . GLN B 1 146 ? 15.527 38.455 41.030 1.00 16.90 124 GLN B N 1
ATOM 4589 C CA . GLN B 1 146 ? 15.833 39.398 42.123 1.00 16.58 124 GLN B CA 1
ATOM 4590 C C . GLN B 1 146 ? 16.966 40.310 41.672 1.00 16.57 124 GLN B C 1
ATOM 4591 O O . GLN B 1 146 ? 17.869 39.881 40.926 1.00 16.31 124 GLN B O 1
ATOM 4597 N N . ARG B 1 147 ? 16.974 41.569 42.141 1.00 13.19 125 ARG B N 1
ATOM 4598 C CA . ARG B 1 147 ? 18.095 42.439 41.772 1.00 12.20 125 ARG B CA 1
ATOM 4599 C C . ARG B 1 147 ? 19.348 41.981 42.486 1.00 14.05 125 ARG B C 1
ATOM 4600 O O . ARG B 1 147 ? 19.318 41.781 43.724 1.00 16.72 125 ARG B O 1
ATOM 4608 N N . VAL B 1 148 ? 20.429 41.849 41.734 1.00 11.63 126 VAL B N 1
ATOM 4609 C CA . VAL B 1 148 ? 21.699 41.420 42.315 1.00 10.91 126 VAL B CA 1
ATOM 4610 C C . VAL B 1 148 ? 22.867 42.281 41.937 1.00 11.04 126 VAL B C 1
ATOM 4611 O O . VAL B 1 148 ? 24.036 41.857 42.062 1.00 13.08 126 VAL B O 1
ATOM 4615 N N . GLY B 1 149 ? 22.595 43.491 41.457 1.00 9.59 127 GLY B N 1
ATOM 4616 C CA . GLY B 1 149 ? 23.689 44.281 40.907 1.00 10.00 127 GLY B CA 1
ATOM 4617 C C . GLY B 1 149 ? 23.841 45.664 41.497 1.00 10.92 127 GLY B C 1
ATOM 4618 O O . GLY B 1 149 ? 24.633 46.462 40.991 1.00 8.89 127 GLY B O 1
ATOM 4619 N N . GLN B 1 150 ? 23.093 45.958 42.562 1.00 10.93 128 GLN B N 1
ATOM 4620 C CA . GLN B 1 150 ? 23.228 47.278 43.230 1.00 8.91 128 GLN B CA 1
ATOM 4621 C C . GLN B 1 150 ? 24.440 47.276 44.115 1.00 9.15 128 GLN B C 1
ATOM 4622 O O . GLN B 1 150 ? 25.141 46.250 44.217 1.00 9.75 128 GLN B O 1
ATOM 4628 N N . ALA B 1 151 ? 24.750 48.429 44.749 1.00 7.41 129 ALA B N 1
ATOM 4629 C CA . ALA B 1 151 ? 26.022 48.493 45.483 1.00 8.43 129 ALA B CA 1
ATOM 4630 C C . ALA B 1 151 ? 26.059 47.463 46.603 1.00 9.11 129 ALA B C 1
ATOM 4631 O O . ALA B 1 151 ? 25.052 47.257 47.285 1.00 11.23 129 ALA B O 1
ATOM 4633 N N . PRO B 1 152 ? 27.227 46.819 46.828 1.00 10.18 130 PRO B N 1
ATOM 4634 C CA . PRO B 1 152 ? 28.515 47.086 46.178 1.00 9.19 130 PRO B CA 1
ATOM 4635 C C . PRO B 1 152 ? 28.880 46.077 45.090 1.00 8.06 130 PRO B C 1
ATOM 4636 O O . PRO B 1 152 ? 30.043 45.752 44.914 1.00 10.65 130 PRO B O 1
ATOM 4640 N N . ALA B 1 153 ? 27.904 45.629 44.328 1.00 8.65 131 ALA B N 1
ATOM 4641 C CA . ALA B 1 153 ? 28.201 44.524 43.367 1.00 10.03 131 ALA B CA 1
ATOM 4642 C C . ALA B 1 153 ? 29.313 44.940 42.400 1.00 11.05 131 ALA B C 1
ATOM 4643 O O . ALA B 1 153 ? 30.207 44.139 42.075 1.00 10.39 131 ALA B O 1
ATOM 4645 N N . PHE B 1 154 ? 29.290 46.189 41.937 1.00 9.94 132 PHE B N 1
ATOM 4646 C CA . PHE B 1 154 ? 30.269 46.561 40.951 1.00 8.48 132 PHE B CA 1
ATOM 4647 C C . PHE B 1 154 ? 31.689 46.343 41.417 1.00 8.42 132 PHE B C 1
ATOM 4648 O O . PHE B 1 154 ? 32.532 45.819 40.691 1.00 10.81 132 PHE B O 1
ATOM 4656 N N . ILE B 1 155 ? 31.982 46.805 42.628 1.00 7.55 133 ILE B N 1
ATOM 4657 C CA . ILE B 1 155 ? 33.344 46.659 43.102 1.00 6.63 133 ILE B CA 1
ATOM 4658 C C . ILE B 1 155 ? 33.648 45.224 43.581 1.00 7.57 133 ILE B C 1
ATOM 4659 O O . ILE B 1 155 ? 34.796 44.792 43.500 1.00 7.91 133 ILE B O 1
ATOM 4664 N N . VAL B 1 156 ? 32.673 44.516 44.100 1.00 7.34 134 VAL B N 1
ATOM 4665 C CA . VAL B 1 156 ? 32.879 43.076 44.414 1.00 6.25 134 VAL B CA 1
ATOM 4666 C C . VAL B 1 156 ? 33.303 42.318 43.157 1.00 9.17 134 VAL B C 1
ATOM 4667 O O . VAL B 1 156 ? 34.275 41.557 43.167 1.00 8.77 134 VAL B O 1
ATOM 4671 N N . ASP B 1 157 ? 32.635 42.586 42.041 1.00 9.49 135 ASP B N 1
ATOM 4672 C CA . ASP B 1 157 ? 33.042 41.909 40.807 1.00 8.67 135 ASP B CA 1
ATOM 4673 C C . ASP B 1 157 ? 34.401 42.291 40.321 1.00 6.96 135 ASP B C 1
ATOM 4674 O O . ASP B 1 157 ? 35.175 41.448 39.893 1.00 7.21 135 ASP B O 1
ATOM 4679 N N . MET B 1 158 ? 34.710 43.601 40.346 1.00 6.32 136 MET B N 1
ATOM 4680 C CA . MET B 1 158 ? 36.043 44.027 39.947 1.00 6.34 136 MET B CA 1
ATOM 4681 C C . MET B 1 158 ? 37.091 43.341 40.807 1.00 8.62 136 MET B C 1
ATOM 4682 O O . MET B 1 158 ? 38.116 42.853 40.263 1.00 7.56 136 MET B O 1
ATOM 4687 N N . LYS B 1 159 ? 36.869 43.282 42.132 1.00 6.23 137 LYS B N 1
ATOM 4688 C CA . LYS B 1 159 ? 37.831 42.635 43.020 1.00 6.29 137 LYS B CA 1
ATOM 4689 C C . LYS B 1 159 ? 37.937 41.125 42.741 1.00 8.75 137 LYS B C 1
ATOM 4690 O O . LYS B 1 159 ? 39.035 40.576 42.775 1.00 8.37 137 LYS B O 1
ATOM 4696 N N . ALA B 1 160 ? 36.796 40.497 42.506 1.00 7.80 138 ALA B N 1
ATOM 4697 C CA . ALA B 1 160 ? 36.833 39.058 42.151 1.00 8.36 138 ALA B CA 1
ATOM 4698 C C . ALA B 1 160 ? 37.635 38.823 40.850 1.00 8.50 138 ALA B C 1
ATOM 4699 O O . ALA B 1 160 ? 38.369 37.843 40.774 1.00 9.59 138 ALA B O 1
ATOM 4701 N N . ALA B 1 161 ? 37.448 39.663 39.819 1.00 7.82 139 ALA B N 1
ATOM 4702 C CA . ALA B 1 161 ? 38.281 39.521 38.617 1.00 6.85 139 ALA B CA 1
ATOM 4703 C C . ALA B 1 161 ? 39.775 39.736 38.902 1.00 8.97 139 ALA B C 1
ATOM 4704 O O . ALA B 1 161 ? 40.632 39.005 38.385 1.00 8.60 139 ALA B O 1
ATOM 4706 N N . ILE B 1 162 ? 40.109 40.714 39.761 1.00 7.41 140 ILE B N 1
ATOM 4707 C CA . ILE B 1 162 ? 41.493 40.908 40.153 1.00 8.70 140 ILE B CA 1
ATOM 4708 C C . ILE B 1 162 ? 42.039 39.690 40.897 1.00 9.09 140 ILE B C 1
ATOM 4709 O O . ILE B 1 162 ? 43.162 39.226 40.615 1.00 8.01 140 ILE B O 1
ATOM 4714 N N . ARG B 1 163 ? 41.253 39.153 41.828 1.00 7.09 141 ARG B N 1
ATOM 4715 C CA . ARG B 1 163 ? 41.685 37.944 42.528 1.00 7.42 141 ARG B CA 1
ATOM 4716 C C . ARG B 1 163 ? 41.941 36.765 41.550 1.00 7.19 141 ARG B C 1
ATOM 4717 O O . ARG B 1 163 ? 42.907 36.016 41.731 1.00 9.54 141 ARG B O 1
ATOM 4725 N N . TYR B 1 164 ? 41.086 36.639 40.540 1.00 7.89 142 TYR B N 1
ATOM 4726 C CA . TYR B 1 164 ? 41.298 35.588 39.531 1.00 9.94 142 TYR B CA 1
ATOM 4727 C C . TYR B 1 164 ? 42.671 35.772 38.839 1.00 10.02 142 TYR B C 1
ATOM 4728 O O . TYR B 1 164 ? 43.421 34.816 38.681 1.00 10.31 142 TYR B O 1
ATOM 4737 N N . VAL B 1 165 ? 42.995 37.009 38.483 1.00 8.56 143 VAL B N 1
ATOM 4738 C CA . VAL B 1 165 ? 44.253 37.294 37.820 1.00 8.23 143 VAL B CA 1
ATOM 4739 C C . VAL B 1 165 ? 45.426 36.975 38.747 1.00 10.45 143 VAL B C 1
ATOM 4740 O O . VAL B 1 165 ? 46.399 36.316 38.329 1.00 10.76 143 VAL B O 1
ATOM 4744 N N . LYS B 1 166 ? 45.339 37.440 40.009 1.00 10.54 144 LYS B N 1
ATOM 4745 C CA . LYS B 1 166 ? 46.466 37.271 40.890 1.00 10.25 144 LYS B CA 1
ATOM 4746 C C . LYS B 1 166 ? 46.639 35.806 41.277 1.00 12.24 144 LYS B C 1
ATOM 4747 O O . LYS B 1 166 ? 47.765 35.310 41.373 1.00 12.47 144 LYS B O 1
ATOM 4753 N N . TYR B 1 167 ? 45.529 35.105 41.489 1.00 10.26 145 TYR B N 1
ATOM 4754 C CA . TYR B 1 167 ? 45.589 33.659 41.806 1.00 10.76 145 TYR B CA 1
ATOM 4755 C C . TYR B 1 167 ? 46.290 32.899 40.688 1.00 11.57 145 TYR B C 1
ATOM 4756 O O . TYR B 1 167 ? 47.001 31.900 40.925 1.00 14.53 145 TYR B O 1
ATOM 4765 N N . ASN B 1 168 ? 46.120 33.414 39.474 1.00 12.44 146 ASN B N 1
ATOM 4766 C CA . ASN B 1 168 ? 46.684 32.793 38.273 1.00 10.16 146 ASN B CA 1
ATOM 4767 C C . ASN B 1 168 ? 47.972 33.439 37.781 1.00 12.37 146 ASN B C 1
ATOM 4768 O O . ASN B 1 168 ? 48.366 33.252 36.611 1.00 14.60 146 ASN B O 1
ATOM 4773 N N . GLN B 1 169 ? 48.684 34.110 38.693 1.00 11.93 147 GLN B N 1
ATOM 4774 C CA . GLN B 1 169 ? 49.973 34.717 38.365 1.00 12.20 147 GLN B CA 1
ATOM 4775 C C . GLN B 1 169 ? 50.895 33.770 37.568 1.00 16.23 147 GLN B C 1
ATOM 4776 O O . GLN B 1 169 ? 51.384 34.139 36.495 1.00 15.47 147 GLN B O 1
ATOM 4782 N N . GLY B 1 170 ? 51.087 32.554 38.059 1.00 16.59 148 GLY B N 1
ATOM 4783 C CA . GLY B 1 170 ? 51.982 31.658 37.332 1.00 22.84 148 GLY B CA 1
ATOM 4784 C C . GLY B 1 170 ? 51.489 31.101 35.995 1.00 24.23 148 GLY B C 1
ATOM 4785 O O . GLY B 1 170 ? 52.262 30.480 35.250 1.00 26.11 148 GLY B O 1
ATOM 4786 N N . ARG B 1 171 ? 50.212 31.299 35.692 1.00 16.24 149 ARG B N 1
ATOM 4787 C CA . ARG B 1 171 ? 49.569 30.636 34.552 1.00 14.03 149 ARG B CA 1
ATOM 4788 C C . ARG B 1 171 ? 49.132 31.626 33.458 1.00 17.04 149 ARG B C 1
ATOM 4789 O O . ARG B 1 171 ? 49.059 31.270 32.289 1.00 18.89 149 ARG B O 1
ATOM 4797 N N . LEU B 1 172 ? 48.813 32.857 33.843 1.00 15.01 150 LEU B N 1
ATOM 4798 C CA . LEU B 1 172 ? 48.347 33.852 32.907 1.00 14.82 150 LEU B CA 1
ATOM 4799 C C . LEU B 1 172 ? 49.516 34.738 32.526 1.00 18.92 150 LEU B C 1
ATOM 4800 O O . LEU B 1 172 ? 50.239 35.186 33.405 1.00 18.80 150 LEU B O 1
ATOM 4805 N N . PRO B 1 173 ? 49.745 34.976 31.228 1.00 12.42 151 PRO B N 1
ATOM 4806 C CA . PRO B 1 173 ? 50.769 35.933 30.791 1.00 14.55 151 PRO B CA 1
ATOM 4807 C C . PRO B 1 173 ? 50.546 37.304 31.454 1.00 10.64 151 PRO B C 1
ATOM 4808 O O . PRO B 1 173 ? 49.416 37.658 31.770 1.00 12.58 151 PRO B O 1
ATOM 4812 N N . GLY B 1 174 ? 51.627 38.031 31.646 1.00 12.08 152 GLY B N 1
ATOM 4813 C CA . GLY B 1 174 ? 51.496 39.315 32.327 1.00 11.20 152 GLY B CA 1
ATOM 4814 C C . GLY B 1 174 ? 51.917 39.179 33.773 1.00 15.15 152 GLY B C 1
ATOM 4815 O O . GLY B 1 174 ? 51.809 38.106 34.369 1.00 14.80 152 GLY B O 1
ATOM 4816 N N . ASP B 1 175 ? 52.336 40.288 34.370 1.00 13.13 153 ASP B N 1
ATOM 4817 C CA . ASP B 1 175 ? 52.745 40.272 35.767 1.00 12.32 153 ASP B CA 1
ATOM 4818 C C . ASP B 1 175 ? 51.558 40.775 36.597 1.00 11.80 153 ASP B C 1
ATOM 4819 O O . ASP B 1 175 ? 51.151 41.967 36.519 1.00 11.12 153 ASP B O 1
ATOM 4824 N N . ALA B 1 176 ? 51.020 39.874 37.433 1.00 8.53 154 ALA B N 1
ATOM 4825 C CA . ALA B 1 176 ? 49.900 40.276 38.278 1.00 10.48 154 ALA B CA 1
ATOM 4826 C C . ALA B 1 176 ? 50.262 41.260 39.391 1.00 11.47 154 ALA B C 1
ATOM 4827 O O . ALA B 1 176 ? 49.339 41.739 40.084 1.00 12.01 154 ALA B O 1
ATOM 4829 N N . ASN B 1 177 ? 51.545 41.521 39.594 1.00 11.60 155 ASN B N 1
ATOM 4830 C CA . ASN B 1 177 ? 51.985 42.622 40.509 1.00 10.37 155 ASN B CA 1
ATOM 4831 C C . ASN B 1 177 ? 51.994 43.972 39.778 1.00 11.09 155 ASN B C 1
ATOM 4832 O O . ASN B 1 177 ? 52.344 44.990 40.353 1.00 10.62 155 ASN B O 1
ATOM 4837 N N . ARG B 1 178 ? 51.568 43.972 38.520 1.00 9.77 156 ARG B N 1
ATOM 4838 C CA . ARG B 1 178 ? 51.500 45.195 37.726 1.00 10.13 156 ARG B CA 1
ATOM 4839 C C . ARG B 1 178 ? 50.113 45.343 37.085 1.00 9.13 156 ARG B C 1
ATOM 4840 O O . ARG B 1 178 ? 50.004 45.625 35.883 1.00 9.66 156 ARG B O 1
ATOM 4848 N N . ILE B 1 179 ? 49.052 45.165 37.898 1.00 7.66 157 ILE B N 1
ATOM 4849 C CA . ILE B 1 179 ? 47.675 45.376 37.420 1.00 6.45 157 ILE B CA 1
ATOM 4850 C C . ILE B 1 179 ? 47.366 46.853 37.471 1.00 8.76 157 ILE B C 1
ATOM 4851 O O . ILE B 1 179 ? 47.565 47.482 38.508 1.00 9.16 157 ILE B O 1
ATOM 4856 N N . ILE B 1 180 ? 46.937 47.381 36.320 1.00 7.92 158 ILE B N 1
ATOM 4857 C CA . ILE B 1 180 ? 46.528 48.793 36.234 1.00 8.51 158 ILE B CA 1
ATOM 4858 C C . ILE B 1 180 ? 45.085 48.794 35.805 1.00 7.85 158 ILE B C 1
ATOM 4859 O O . ILE B 1 180 ? 44.737 48.331 34.724 1.00 9.41 158 ILE B O 1
ATOM 4864 N N . THR B 1 181 ? 44.189 49.268 36.663 1.00 7.01 159 THR B N 1
ATOM 4865 C CA . THR B 1 181 ? 42.790 49.335 36.307 1.00 6.71 159 THR B CA 1
ATOM 4866 C C . THR B 1 181 ? 42.527 50.632 35.509 1.00 6.34 159 THR B C 1
ATOM 4867 O O . THR B 1 181 ? 43.257 51.610 35.620 1.00 7.62 159 THR B O 1
ATOM 4871 N N . ASN B 1 182 ? 41.500 50.606 34.662 1.00 6.50 160 ASN B N 1
ATOM 4872 C CA . ASN B 1 182 ? 41.171 51.788 33.865 1.00 8.72 160 ASN B CA 1
ATOM 4873 C C . ASN B 1 182 ? 39.664 51.860 33.688 1.00 8.38 160 ASN B C 1
ATOM 4874 O O . ASN B 1 182 ? 38.992 50.833 33.472 1.00 9.32 160 ASN B O 1
ATOM 4879 N N . GLY B 1 183 ? 39.096 53.052 33.767 1.00 4.94 161 GLY B N 1
ATOM 4880 C CA . GLY B 1 183 ? 37.670 53.177 33.526 1.00 7.86 161 GLY B CA 1
ATOM 4881 C C . GLY B 1 183 ? 37.310 54.655 33.441 1.00 8.85 161 GLY B C 1
ATOM 4882 O O . GLY B 1 183 ? 38.115 55.496 33.838 1.00 9.08 161 GLY B O 1
ATOM 4883 N N . THR B 1 184 ? 36.092 54.917 32.963 1.00 7.63 162 THR B N 1
ATOM 4884 C CA . THR B 1 184 ? 35.567 56.282 32.796 1.00 6.92 162 THR B CA 1
ATOM 4885 C C . THR B 1 184 ? 34.259 56.407 33.523 1.00 9.01 162 THR B C 1
ATOM 4886 O O . THR B 1 184 ? 33.403 55.472 33.526 1.00 8.90 162 THR B O 1
ATOM 4890 N N . SER B 1 185 ? 34.073 57.556 34.192 1.00 6.55 163 SER B N 1
ATOM 4891 C CA . SER B 1 185 ? 32.796 57.894 34.802 1.00 6.75 163 SER B CA 1
ATOM 4892 C C . SER B 1 185 ? 32.553 56.974 35.988 1.00 7.26 163 SER B C 1
ATOM 4893 O O . SER B 1 185 ? 33.435 56.904 36.864 1.00 8.51 163 SER B O 1
ATOM 4896 N N . ALA B 1 186 ? 31.399 56.324 36.069 1.00 7.22 164 ALA B N 1
ATOM 4897 C CA . ALA B 1 186 ? 31.263 55.333 37.149 1.00 9.96 164 ALA B CA 1
ATOM 4898 C C . ALA B 1 186 ? 32.360 54.245 37.072 1.00 10.01 164 ALA B C 1
ATOM 4899 O O . ALA B 1 186 ? 32.790 53.658 38.077 1.00 8.97 164 ALA B O 1
ATOM 4901 N N . GLY B 1 187 ? 32.791 53.932 35.857 1.00 8.99 165 GLY B N 1
ATOM 4902 C CA . GLY B 1 187 ? 33.907 53.018 35.661 1.00 8.52 165 GLY B CA 1
ATOM 4903 C C . GLY B 1 187 ? 35.234 53.577 36.145 1.00 9.06 165 GLY B C 1
ATOM 4904 O O . GLY B 1 187 ? 36.124 52.819 36.550 1.00 7.05 165 GLY B O 1
ATOM 4905 N N . GLY B 1 188 ? 35.370 54.922 36.160 1.00 7.22 166 GLY B N 1
ATOM 4906 C CA . GLY B 1 188 ? 36.533 55.564 36.781 1.00 8.84 166 GLY B CA 1
ATOM 4907 C C . GLY B 1 188 ? 36.441 55.468 38.316 1.00 8.24 166 GLY B C 1
ATOM 4908 O O . GLY B 1 188 ? 37.471 55.313 38.967 1.00 8.25 166 GLY B O 1
ATOM 4909 N N . ALA B 1 189 ? 35.225 55.544 38.885 1.00 7.24 167 ALA B N 1
ATOM 4910 C CA . ALA B 1 189 ? 35.046 55.323 40.322 1.00 8.63 167 ALA B CA 1
ATOM 4911 C C . ALA B 1 189 ? 35.386 53.872 40.637 1.00 9.01 167 ALA B C 1
ATOM 4912 O O . ALA B 1 189 ? 35.994 53.582 41.639 1.00 10.15 167 ALA B O 1
ATOM 4914 N N . THR B 1 190 ? 35.075 52.977 39.722 1.00 9.16 168 THR B N 1
ATOM 4915 C CA . THR B 1 190 ? 35.310 51.535 39.977 1.00 8.40 168 THR B CA 1
ATOM 4916 C C . THR B 1 190 ? 36.826 51.309 40.008 1.00 7.84 168 THR B C 1
ATOM 4917 O O . THR B 1 190 ? 37.341 50.629 40.899 1.00 9.13 168 THR B O 1
ATOM 4921 N N . SER B 1 191 ? 37.532 51.914 39.031 1.00 7.32 169 SER B N 1
ATOM 4922 C CA . SER B 1 191 ? 38.999 51.805 39.029 1.00 6.90 169 SER B CA 1
ATOM 4923 C C . SER B 1 191 ? 39.614 52.428 40.294 1.00 7.36 169 SER B C 1
ATOM 4924 O O . SER B 1 191 ? 40.481 51.821 40.949 1.00 7.74 169 SER B O 1
ATOM 4927 N N . ALA B 1 192 ? 39.188 53.647 40.629 1.00 7.86 170 ALA B N 1
ATOM 4928 C CA . ALA B 1 192 ? 39.730 54.284 41.796 1.00 6.58 170 ALA B CA 1
ATOM 4929 C C . ALA B 1 192 ? 39.389 53.506 43.057 1.00 6.07 170 ALA B C 1
ATOM 4930 O O . ALA B 1 192 ? 40.226 53.431 43.967 1.00 7.83 170 ALA B O 1
ATOM 4932 N N . LEU B 1 193 ? 38.170 52.972 43.148 1.00 8.14 171 LEU B N 1
ATOM 4933 C CA . LEU B 1 193 ? 37.843 52.221 44.344 1.00 6.77 171 LEU B CA 1
ATOM 4934 C C . LEU B 1 193 ? 38.652 50.952 44.473 1.00 8.75 171 LEU B C 1
ATOM 4935 O O . LEU B 1 193 ? 39.021 50.529 45.600 1.00 9.22 171 LEU B O 1
ATOM 4940 N N . ALA B 1 194 ? 38.917 50.289 43.351 1.00 9.32 172 ALA B N 1
ATOM 4941 C CA . ALA B 1 194 ? 39.780 49.098 43.419 1.00 6.79 172 ALA B CA 1
ATOM 4942 C C . ALA B 1 194 ? 41.157 49.475 43.918 1.00 8.83 172 ALA B C 1
ATOM 4943 O O . ALA B 1 194 ? 41.748 48.766 44.736 1.00 10.61 172 ALA B O 1
ATOM 4945 N N . GLY B 1 195 ? 41.674 50.647 43.491 1.00 8.01 173 GLY B N 1
ATOM 4946 C CA . GLY B 1 195 ? 42.968 51.062 44.006 1.00 8.03 173 GLY B CA 1
ATOM 4947 C C . GLY B 1 195 ? 42.929 51.442 45.467 1.00 10.98 173 GLY B C 1
ATOM 4948 O O . GLY B 1 195 ? 43.893 51.206 46.187 1.00 10.49 173 GLY B O 1
ATOM 4949 N N . ALA B 1 196 ? 41.818 52.013 45.931 1.00 7.64 174 ALA B N 1
ATOM 4950 C CA . ALA B 1 196 ? 41.821 52.568 47.279 1.00 7.19 174 ALA B CA 1
ATOM 4951 C C . ALA B 1 196 ? 41.552 51.480 48.330 1.00 9.83 174 ALA B C 1
ATOM 4952 O O . ALA B 1 196 ? 42.012 51.605 49.472 1.00 10.50 174 ALA B O 1
ATOM 4954 N N . SER B 1 197 ? 40.847 50.426 47.919 1.00 9.00 175 SER B N 1
ATOM 4955 C CA . SER B 1 197 ? 40.227 49.487 48.888 1.00 9.25 175 SER B CA 1
ATOM 4956 C C . SER B 1 197 ? 40.866 48.103 48.948 1.00 9.52 175 SER B C 1
ATOM 4957 O O . SER B 1 197 ? 40.224 47.166 49.448 1.00 10.74 175 SER B O 1
ATOM 4960 N N . GLY B 1 198 ? 42.120 47.996 48.511 1.00 10.91 176 GLY B N 1
ATOM 4961 C CA . GLY B 1 198 ? 42.720 46.646 48.338 1.00 11.81 176 GLY B CA 1
ATOM 4962 C C . GLY B 1 198 ? 42.667 45.843 49.625 1.00 11.89 176 GLY B C 1
ATOM 4963 O O . GLY B 1 198 ? 43.130 46.290 50.699 1.00 10.92 176 GLY B O 1
ATOM 4964 N N . ASN B 1 199 ? 42.136 44.645 49.507 1.00 10.86 177 ASN B N 1
ATOM 4965 C CA . ASN B 1 199 ? 42.064 43.729 50.637 1.00 11.89 177 ASN B CA 1
ATOM 4966 C C . ASN B 1 199 ? 41.277 44.207 51.858 1.00 16.55 177 ASN B C 1
ATOM 4967 O O . ASN B 1 199 ? 41.468 43.672 52.971 1.00 22.28 177 ASN B O 1
ATOM 4972 N N . SER B 1 200 ? 40.332 45.115 51.653 1.00 13.48 178 SER B N 1
ATOM 4973 C CA . SER B 1 200 ? 39.498 45.574 52.734 1.00 12.25 178 SER B CA 1
ATOM 4974 C C . SER B 1 200 ? 38.596 44.439 53.189 1.00 15.43 178 SER B C 1
ATOM 4975 O O . SER B 1 200 ? 37.938 43.769 52.369 1.00 14.58 178 SER B O 1
ATOM 4978 N N . ALA B 1 201 ? 38.524 44.261 54.506 1.00 15.16 179 ALA B N 1
ATOM 4979 C CA . ALA B 1 201 ? 37.728 43.177 55.068 1.00 15.83 179 ALA B CA 1
ATOM 4980 C C . ALA B 1 201 ? 36.230 43.345 54.803 1.00 14.59 179 ALA B C 1
ATOM 4981 O O . ALA B 1 201 ? 35.479 42.363 54.881 1.00 13.90 179 ALA B O 1
ATOM 4983 N N . TYR B 1 202 ? 35.789 44.566 54.530 1.00 13.94 180 TYR B N 1
ATOM 4984 C CA . TYR B 1 202 ? 34.377 44.806 54.297 1.00 10.90 180 TYR B CA 1
ATOM 4985 C C . TYR B 1 202 ? 33.821 43.910 53.175 1.00 13.93 180 TYR B C 1
ATOM 4986 O O . TYR B 1 202 ? 32.674 43.488 53.229 1.00 13.21 180 TYR B O 1
ATOM 4995 N N . PHE B 1 203 ? 34.640 43.651 52.164 1.00 12.28 181 PHE B N 1
ATOM 4996 C CA . PHE B 1 203 ? 34.125 42.971 50.984 1.00 11.32 181 PHE B CA 1
ATOM 4997 C C . PHE B 1 203 ? 34.282 41.464 51.073 1.00 12.45 181 PHE B C 1
ATOM 4998 O O . PHE B 1 203 ? 33.851 40.730 50.164 1.00 12.75 181 PHE B O 1
ATOM 5006 N N . GLU B 1 204 ? 34.910 40.998 52.150 1.00 12.55 182 GLU B N 1
ATOM 5007 C CA . GLU B 1 204 ? 35.255 39.575 52.195 1.00 14.77 182 GLU B CA 1
ATOM 5008 C C . GLU B 1 204 ? 34.040 38.648 52.259 1.00 13.94 182 GLU B C 1
ATOM 5009 O O . GLU B 1 204 ? 34.021 37.608 51.578 1.00 14.75 182 GLU B O 1
ATOM 5015 N N . PRO B 1 205 ? 32.990 39.019 52.996 1.00 13.23 183 PRO B N 1
ATOM 5016 C CA . PRO B 1 205 ? 31.842 38.107 52.960 1.00 16.66 183 PRO B CA 1
ATOM 5017 C C . PRO B 1 205 ? 31.228 37.967 51.554 1.00 14.22 183 PRO B C 1
ATOM 5018 O O . PRO B 1 205 ? 30.859 36.860 51.161 1.00 15.45 183 PRO B O 1
ATOM 5022 N N . ALA B 1 206 ? 31.162 39.064 50.807 1.00 12.00 184 ALA B N 1
ATOM 5023 C CA . ALA B 1 206 ? 30.584 38.997 49.476 1.00 12.40 184 ALA B CA 1
ATOM 5024 C C . ALA B 1 206 ? 31.459 38.163 48.566 1.00 11.50 184 ALA B C 1
ATOM 5025 O O . ALA B 1 206 ? 30.937 37.372 47.777 1.00 12.37 184 ALA B O 1
ATOM 5027 N N . LEU B 1 207 ? 32.768 38.338 48.665 1.00 11.87 185 LEU B N 1
ATOM 5028 C CA . LEU B 1 207 ? 33.697 37.578 47.835 1.00 11.08 185 LEU B CA 1
ATOM 5029 C C . LEU B 1 207 ? 33.644 36.088 48.167 1.00 12.19 185 LEU B C 1
ATOM 5030 O O . LEU B 1 207 ? 33.721 35.253 47.287 1.00 12.10 185 LEU B O 1
ATOM 5035 N N . THR B 1 208 ? 33.530 35.765 49.453 1.00 12.07 186 THR B N 1
ATOM 5036 C CA . THR B 1 208 ? 33.410 34.370 49.876 1.00 13.00 186 THR B CA 1
ATOM 5037 C C . THR B 1 208 ? 32.133 33.756 49.361 1.00 14.00 186 THR B C 1
ATOM 5038 O O . THR B 1 208 ? 32.154 32.604 48.861 1.00 15.73 186 THR B O 1
ATOM 5042 N N . ALA B 1 209 ? 31.020 34.493 49.464 1.00 14.42 187 ALA B N 1
ATOM 5043 C CA . ALA B 1 209 ? 29.742 33.998 48.962 1.00 16.03 187 ALA B CA 1
ATOM 5044 C C . ALA B 1 209 ? 29.760 33.710 47.476 1.00 13.76 187 ALA B C 1
ATOM 5045 O O . ALA B 1 209 ? 29.134 32.730 47.034 1.00 18.14 187 ALA B O 1
ATOM 5047 N N . LEU B 1 210 ? 30.500 34.521 46.704 1.00 12.03 188 LEU B N 1
ATOM 5048 C CA . LEU B 1 210 ? 30.640 34.274 45.255 1.00 13.51 188 LEU B CA 1
ATOM 5049 C C . LEU B 1 210 ? 31.594 33.145 44.941 1.00 12.84 188 LEU B C 1
ATOM 5050 O O . LEU B 1 210 ? 31.648 32.682 43.794 1.00 13.42 188 LEU B O 1
ATOM 5055 N N . GLY B 1 211 ? 32.400 32.718 45.905 1.00 13.83 189 GLY B N 1
ATOM 5056 C CA . GLY B 1 211 ? 33.460 31.762 45.571 1.00 14.38 189 GLY B CA 1
ATOM 5057 C C . GLY B 1 211 ? 34.539 32.372 44.671 1.00 14.74 189 GLY B C 1
ATOM 5058 O O . GLY B 1 211 ? 34.988 31.772 43.694 1.00 13.05 189 GLY B O 1
ATOM 5059 N N . ALA B 1 212 ? 34.971 33.582 45.012 1.00 11.26 190 ALA B N 1
ATOM 5060 C CA . ALA B 1 212 ? 36.095 34.196 44.325 1.00 10.02 190 ALA B CA 1
ATOM 5061 C C . ALA B 1 212 ? 37.415 33.483 44.667 1.00 9.35 190 ALA B C 1
ATOM 5062 O O . ALA B 1 212 ? 37.549 32.785 45.691 1.00 13.37 190 ALA B O 1
ATOM 5064 N N . ALA B 1 213 ? 38.420 33.692 43.816 1.00 10.82 191 ALA B N 1
ATOM 5065 C CA . ALA B 1 213 ? 39.715 33.042 43.983 1.00 12.12 191 ALA B CA 1
ATOM 5066 C C . ALA B 1 213 ? 40.416 33.433 45.265 1.00 14.89 191 ALA B C 1
ATOM 5067 O O . ALA B 1 213 ? 40.281 34.572 45.736 1.00 13.96 191 ALA B O 1
ATOM 5069 N N . PRO B 1 214 ? 41.171 32.502 45.845 1.00 15.13 192 PRO B N 1
ATOM 5070 C CA . PRO B 1 214 ? 41.814 32.823 47.119 1.00 15.34 192 PRO B CA 1
ATOM 5071 C C . PRO B 1 214 ? 43.140 33.553 46.899 1.00 18.30 192 PRO B C 1
ATOM 5072 O O . PRO B 1 214 ? 44.246 33.007 46.866 1.00 19.11 192 PRO B O 1
ATOM 5076 N N . ALA B 1 215 ? 43.013 34.849 46.675 1.00 14.41 193 ALA B N 1
ATOM 5077 C CA . ALA B 1 215 ? 44.165 35.683 46.379 1.00 14.63 193 ALA B CA 1
ATOM 5078 C C . ALA B 1 215 ? 43.819 37.101 46.825 1.00 14.54 193 ALA B C 1
ATOM 5079 O O . ALA B 1 215 ? 42.673 37.377 47.160 1.00 15.55 193 ALA B O 1
ATOM 5081 N N . THR B 1 216 ? 44.817 37.958 46.843 1.00 12.85 194 THR B N 1
ATOM 5082 C CA . THR B 1 216 ? 44.604 39.373 47.210 1.00 10.05 194 THR B CA 1
ATOM 5083 C C . THR B 1 216 ? 43.997 40.124 46.049 1.00 14.19 194 THR B C 1
ATOM 5084 O O . THR B 1 216 ? 43.947 39.629 44.906 1.00 11.10 194 THR B O 1
ATOM 5088 N N . ASP B 1 217 ? 43.513 41.337 46.327 1.00 10.92 195 ASP B N 1
ATOM 5089 C CA . ASP B 1 217 ? 42.912 42.154 45.267 1.00 9.76 195 ASP B CA 1
ATOM 5090 C C . ASP B 1 217 ? 43.451 43.594 45.269 1.00 10.84 195 ASP B C 1
ATOM 5091 O O . ASP B 1 217 ? 42.932 44.450 44.559 1.00 11.62 195 ASP B O 1
ATOM 5096 N N . ASP B 1 218 ? 44.540 43.830 45.972 1.00 10.49 196 ASP B N 1
ATOM 5097 C CA . ASP B 1 218 ? 45.234 45.116 45.824 1.00 12.62 196 ASP B CA 1
ATOM 5098 C C . ASP B 1 218 ? 45.900 45.190 44.417 1.00 14.52 196 ASP B C 1
ATOM 5099 O O . ASP B 1 218 ? 46.313 44.160 43.826 1.00 13.23 196 ASP B O 1
ATOM 5104 N N . ILE B 1 219 ? 45.966 46.391 43.858 1.00 9.70 197 ILE B N 1
ATOM 5105 C CA . ILE B 1 219 ? 46.506 46.569 42.520 1.00 8.17 197 ILE B CA 1
ATOM 5106 C C . ILE B 1 219 ? 47.670 47.520 42.543 1.00 10.53 197 ILE B C 1
ATOM 5107 O O . ILE B 1 219 ? 47.950 48.122 43.581 1.00 10.48 197 ILE B O 1
ATOM 5112 N N . PHE B 1 220 ? 48.372 47.613 41.416 1.00 7.43 198 PHE B N 1
ATOM 5113 C CA . PHE B 1 220 ? 49.597 48.367 41.285 1.00 9.36 198 PHE B CA 1
ATOM 5114 C C . PHE B 1 220 ? 49.317 49.849 40.976 1.00 9.65 198 PHE B C 1
ATOM 5115 O O . PHE B 1 220 ? 49.965 50.731 41.555 1.00 10.23 198 PHE B O 1
ATOM 5123 N N . ALA B 1 221 ? 48.346 50.123 40.098 1.00 8.04 199 ALA B N 1
ATOM 5124 C CA . ALA B 1 221 ? 48.139 51.524 39.680 1.00 9.00 199 ALA B CA 1
ATOM 5125 C C . ALA B 1 221 ? 46.736 51.738 39.189 1.00 9.90 199 ALA B C 1
ATOM 5126 O O . ALA B 1 221 ? 46.072 50.777 38.750 1.00 9.71 199 ALA B O 1
ATOM 5128 N N . VAL B 1 222 ? 46.261 52.987 39.317 1.00 7.93 200 VAL B N 1
ATOM 5129 C CA . VAL B 1 222 ? 44.892 53.342 38.943 1.00 5.66 200 VAL B CA 1
ATOM 5130 C C . VAL B 1 222 ? 44.947 54.366 37.844 1.00 7.01 200 VAL B C 1
ATOM 5131 O O . VAL B 1 222 ? 45.609 55.409 37.982 1.00 8.61 200 VAL B O 1
ATOM 5135 N N . SER B 1 223 ? 44.203 54.101 36.772 1.00 7.45 201 SER B N 1
ATOM 5136 C CA . SER B 1 223 ? 43.909 55.124 35.777 1.00 6.99 201 SER B CA 1
ATOM 5137 C C . SER B 1 223 ? 42.403 55.365 35.898 1.00 8.28 201 SER B C 1
ATOM 5138 O O . SER B 1 223 ? 41.571 54.421 35.874 1.00 9.03 201 SER B O 1
ATOM 5141 N N . ALA B 1 224 ? 42.013 56.641 36.076 1.00 6.98 202 ALA B N 1
ATOM 5142 C CA . ALA B 1 224 ? 40.589 56.928 36.208 1.00 7.08 202 ALA B CA 1
ATOM 5143 C C . ALA B 1 224 ? 40.264 58.190 35.473 1.00 9.46 202 ALA B C 1
ATOM 5144 O O . ALA B 1 224 ? 40.861 59.220 35.752 1.00 9.46 202 ALA B O 1
ATOM 5146 N N . TYR B 1 225 ? 39.309 58.115 34.567 1.00 7.06 203 TYR B N 1
ATOM 5147 C CA . TYR B 1 225 ? 38.793 59.299 33.845 1.00 6.94 203 TYR B CA 1
ATOM 5148 C C . TYR B 1 225 ? 37.489 59.654 34.475 1.00 9.43 203 TYR B C 1
ATOM 5149 O O . TYR B 1 225 ? 36.642 58.796 34.713 1.00 8.66 203 TYR B O 1
ATOM 5158 N N . CYS B 1 226 ? 37.343 60.933 34.777 1.00 6.86 204 CYS B N 1
ATOM 5159 C CA . CYS B 1 226 ? 36.135 61.517 35.338 1.00 7.61 204 CYS B CA 1
ATOM 5160 C C . CYS B 1 226 ? 35.399 60.622 36.344 1.00 8.23 204 CYS B C 1
ATOM 5161 O O . CYS B 1 226 ? 34.202 60.355 36.209 1.00 9.55 204 CYS B O 1
ATOM 5164 N N . PRO B 1 227 ? 36.093 60.256 37.414 1.00 7.93 205 PRO B N 1
ATOM 5165 C CA . PRO B 1 227 ? 35.456 59.250 38.311 1.00 7.58 205 PRO B CA 1
ATOM 5166 C C . PRO B 1 227 ? 34.284 59.874 39.075 1.00 9.20 205 PRO B C 1
ATOM 5167 O O . PRO B 1 227 ? 34.465 60.875 39.810 1.00 11.52 205 PRO B O 1
ATOM 5171 N N . ILE B 1 228 ? 33.113 59.292 38.898 1.00 7.89 206 ILE B N 1
ATOM 5172 C CA . ILE B 1 228 ? 31.903 59.764 39.545 1.00 8.80 206 ILE B CA 1
ATOM 5173 C C . ILE B 1 228 ? 31.818 59.051 40.891 1.00 9.61 206 ILE B C 1
ATOM 5174 O O . ILE B 1 228 ? 31.295 57.937 41.020 1.00 9.79 206 ILE B O 1
ATOM 5179 N N . HIS B 1 229 ? 32.381 59.710 41.922 1.00 8.78 207 HIS B N 1
ATOM 5180 C CA . HIS B 1 229 ? 32.593 59.091 43.244 1.00 6.61 207 HIS B CA 1
ATOM 5181 C C . HIS B 1 229 ? 32.335 60.169 44.300 1.00 8.11 207 HIS B C 1
ATOM 5182 O O . HIS B 1 229 ? 31.982 61.300 43.943 1.00 8.95 207 HIS B O 1
ATOM 5189 N N . ASN B 1 230 ? 32.516 59.798 45.572 1.00 8.17 208 ASN B N 1
ATOM 5190 C CA . ASN B 1 230 ? 32.220 60.692 46.700 1.00 5.26 208 ASN B CA 1
ATOM 5191 C C . ASN B 1 230 ? 30.789 61.169 46.538 1.00 7.05 208 ASN B C 1
ATOM 5192 O O . ASN B 1 230 ? 30.426 62.379 46.704 1.00 8.59 208 ASN B O 1
ATOM 5197 N N . LEU B 1 231 ? 29.927 60.175 46.289 1.00 8.29 209 LEU B N 1
ATOM 5198 C CA . LEU B 1 231 ? 28.561 60.477 45.929 1.00 7.67 209 LEU B CA 1
ATOM 5199 C C . LEU B 1 231 ? 27.767 61.204 46.994 1.00 8.82 209 LEU B C 1
ATOM 5200 O O . LEU B 1 231 ? 26.916 62.050 46.648 1.00 8.86 209 LEU B O 1
ATOM 5205 N N . GLU B 1 232 ? 28.056 60.929 48.267 1.00 7.62 210 GLU B N 1
ATOM 5206 C CA . GLU B 1 232 ? 27.339 61.534 49.348 1.00 9.59 210 GLU B CA 1
ATOM 5207 C C . GLU B 1 232 ? 27.742 62.974 49.628 1.00 7.39 210 GLU B C 1
ATOM 5208 O O . GLU B 1 232 ? 27.142 63.641 50.489 1.00 10.87 210 GLU B O 1
ATOM 5214 N N . HIS B 1 233 ? 28.763 63.459 48.912 1.00 8.27 211 HIS B N 1
ATOM 5215 C CA . HIS B 1 233 ? 29.106 64.893 49.002 1.00 7.94 211 HIS B CA 1
ATOM 5216 C C . HIS B 1 233 ? 29.029 65.567 47.695 1.00 8.27 211 HIS B C 1
ATOM 5217 O O . HIS B 1 233 ? 29.338 66.768 47.582 1.00 8.23 211 HIS B O 1
ATOM 5224 N N . ALA B 1 234 ? 28.651 64.816 46.656 1.00 7.66 212 ALA B N 1
ATOM 5225 C CA . ALA B 1 234 ? 28.653 65.410 45.328 1.00 7.18 212 ALA B CA 1
ATOM 5226 C C . ALA B 1 234 ? 27.584 66.454 45.057 1.00 6.75 212 ALA B C 1
ATOM 5227 O O . ALA B 1 234 ? 27.795 67.366 44.222 1.00 8.38 212 ALA B O 1
ATOM 5229 N N . ASP B 1 235 ? 26.434 66.355 45.719 1.00 7.63 213 ASP B N 1
ATOM 5230 C CA . ASP B 1 235 ? 25.387 67.367 45.535 1.00 7.70 213 ASP B CA 1
ATOM 5231 C C . ASP B 1 235 ? 25.875 68.683 46.107 1.00 7.14 213 ASP B C 1
ATOM 5232 O O . ASP B 1 235 ? 25.641 69.747 45.479 1.00 9.04 213 ASP B O 1
ATOM 5237 N N . MET B 1 236 ? 26.549 68.650 47.259 1.00 7.35 214 MET B N 1
ATOM 5238 C CA A MET B 1 236 ? 27.127 69.874 47.837 0.50 8.70 214 MET B CA 1
ATOM 5239 C CA B MET B 1 236 ? 27.020 69.928 47.806 0.50 7.82 214 MET B CA 1
ATOM 5240 C C . MET B 1 236 ? 28.075 70.533 46.878 1.00 6.02 214 MET B C 1
ATOM 5241 O O . MET B 1 236 ? 28.061 71.752 46.636 1.00 8.43 214 MET B O 1
ATOM 5250 N N . ALA B 1 237 ? 29.010 69.715 46.362 1.00 6.86 215 ALA B N 1
ATOM 5251 C CA . ALA B 1 237 ? 30.035 70.254 45.492 1.00 7.96 215 ALA B CA 1
ATOM 5252 C C . ALA B 1 237 ? 29.406 70.814 44.199 1.00 7.64 215 ALA B C 1
ATOM 5253 O O . ALA B 1 237 ? 29.835 71.884 43.735 1.00 6.94 215 ALA B O 1
ATOM 5255 N N . TYR B 1 238 ? 28.388 70.111 43.661 1.00 7.80 216 TYR B N 1
ATOM 5256 C CA . TYR B 1 238 ? 27.719 70.561 42.428 1.00 8.09 216 TYR B CA 1
ATOM 5257 C C . TYR B 1 238 ? 27.113 71.944 42.593 1.00 10.04 216 TYR B C 1
ATOM 5258 O O . TYR B 1 238 ? 27.250 72.772 41.697 1.00 8.64 216 TYR B O 1
ATOM 5267 N N . GLU B 1 239 ? 26.480 72.195 43.734 1.00 7.90 217 GLU B N 1
ATOM 5268 C CA . GLU B 1 239 ? 25.824 73.487 43.933 1.00 9.06 217 GLU B CA 1
ATOM 5269 C C . GLU B 1 239 ? 26.828 74.553 44.324 1.00 8.76 217 GLU B C 1
ATOM 5270 O O . GLU B 1 239 ? 26.635 75.733 43.968 1.00 9.28 217 GLU B O 1
ATOM 5276 N N . TRP B 1 240 ? 27.878 74.171 45.049 1.00 7.93 218 TRP B N 1
ATOM 5277 C CA . TRP B 1 240 ? 28.995 75.111 45.194 1.00 11.08 218 TRP B CA 1
ATOM 5278 C C . TRP B 1 240 ? 29.459 75.636 43.821 1.00 9.73 218 TRP B C 1
ATOM 5279 O O . TRP B 1 240 ? 29.631 76.857 43.621 1.00 10.05 218 TRP B O 1
ATOM 5290 N N . GLN B 1 241 ? 29.597 74.733 42.852 1.00 7.23 219 GLN B N 1
ATOM 5291 C CA . GLN B 1 241 ? 30.068 75.142 41.557 1.00 9.37 219 GLN B CA 1
ATOM 5292 C C . GLN B 1 241 ? 29.000 75.870 40.725 1.00 9.47 219 GLN B C 1
ATOM 5293 O O . GLN B 1 241 ? 29.300 76.886 40.092 1.00 10.68 219 GLN B O 1
ATOM 5299 N N . PHE B 1 242 ? 27.731 75.434 40.774 1.00 9.00 220 PHE B N 1
ATOM 5300 C CA . PHE B 1 242 ? 26.736 75.921 39.815 1.00 8.27 220 PHE B CA 1
ATOM 5301 C C . PHE B 1 242 ? 25.605 76.755 40.377 1.00 12.62 220 PHE B C 1
ATOM 5302 O O . PHE B 1 242 ? 24.735 77.178 39.639 1.00 13.19 220 PHE B O 1
ATOM 5310 N N . ASN B 1 243 ? 25.601 77.016 41.684 1.00 10.25 221 ASN B N 1
ATOM 5311 C CA . ASN B 1 243 ? 24.550 77.860 42.216 1.00 10.45 221 ASN B CA 1
ATOM 5312 C C . ASN B 1 243 ? 24.612 79.217 41.494 1.00 15.23 221 ASN B C 1
ATOM 5313 O O . ASN B 1 243 ? 25.703 79.734 41.263 1.00 14.35 221 ASN B O 1
ATOM 5318 N N . GLY B 1 244 ? 23.449 79.747 41.140 1.00 13.16 222 GLY B N 1
ATOM 5319 C CA . GLY B 1 244 ? 23.382 81.059 40.491 1.00 17.27 222 GLY B CA 1
ATOM 5320 C C . GLY B 1 244 ? 23.226 80.862 38.998 1.00 18.76 222 GLY B C 1
ATOM 5321 O O . GLY B 1 244 ? 22.972 81.836 38.279 1.00 20.12 222 GLY B O 1
ATOM 5322 N N . ILE B 1 245 ? 23.429 79.633 38.536 1.00 16.52 223 ILE B N 1
ATOM 5323 C CA . ILE B 1 245 ? 23.162 79.285 37.135 1.00 17.65 223 ILE B CA 1
ATOM 5324 C C . ILE B 1 245 ? 21.889 78.457 37.128 1.00 18.67 223 ILE B C 1
ATOM 5325 O O . ILE B 1 245 ? 21.864 77.324 37.639 1.00 21.46 223 ILE B O 1
ATOM 5330 N N . ASN B 1 246 ? 20.822 79.006 36.568 1.00 18.55 224 ASN B N 1
ATOM 5331 C CA . ASN B 1 246 ? 19.498 78.454 36.809 1.00 20.63 224 ASN B CA 1
ATOM 5332 C C . ASN B 1 246 ? 18.883 77.636 35.712 1.00 25.78 224 ASN B C 1
ATOM 5333 O O . ASN B 1 246 ? 17.777 77.073 35.866 1.00 27.02 224 ASN B O 1
ATOM 5338 N N . ASP B 1 247 ? 19.622 77.545 34.618 1.00 17.55 225 ASP B N 1
ATOM 5339 C CA . ASP B 1 247 ? 19.192 76.694 33.520 1.00 21.01 225 ASP B CA 1
ATOM 5340 C C . ASP B 1 247 ? 20.152 75.524 33.423 1.00 21.42 225 ASP B C 1
ATOM 5341 O O . ASP B 1 247 ? 21.364 75.678 33.678 1.00 21.01 225 ASP B O 1
ATOM 5346 N N . TRP B 1 248 ? 19.626 74.353 33.080 1.00 20.32 226 TRP B N 1
ATOM 5347 C CA . TRP B 1 248 ? 20.458 73.164 32.949 1.00 14.07 226 TRP B CA 1
ATOM 5348 C C . TRP B 1 248 ? 20.289 72.609 31.528 1.00 16.05 226 TRP B C 1
ATOM 5349 O O . TRP B 1 248 ? 19.244 72.801 30.891 1.00 20.12 226 TRP B O 1
ATOM 5360 N N . HIS B 1 249 ? 21.336 71.954 31.059 1.00 14.77 227 HIS B N 1
ATOM 5361 C CA . HIS B 1 249 ? 21.408 71.411 29.710 1.00 15.95 227 HIS B CA 1
ATOM 5362 C C . HIS B 1 249 ? 22.074 70.057 29.744 1.00 12.78 227 HIS B C 1
ATOM 5363 O O . HIS B 1 249 ? 23.237 69.908 30.149 1.00 13.51 227 HIS B O 1
ATOM 5370 N N . ARG B 1 250 ? 21.328 69.028 29.330 1.00 14.31 228 ARG B N 1
ATOM 5371 C CA . ARG B 1 250 ? 21.839 67.676 29.356 1.00 14.25 228 ARG B CA 1
ATOM 5372 C C . ARG B 1 250 ? 21.282 66.897 28.172 1.00 15.09 228 ARG B C 1
ATOM 5373 O O . ARG B 1 250 ? 20.920 67.507 27.186 1.00 17.91 228 ARG B O 1
ATOM 5381 N N . TYR B 1 251 ? 21.207 65.589 28.274 1.00 29.18 229 TYR B N 1
ATOM 5382 C CA A TYR B 1 251 ? 20.737 64.738 27.185 0.48 30.83 229 TYR B CA 1
ATOM 5383 C CA B TYR B 1 251 ? 20.646 64.831 27.179 0.52 30.73 229 TYR B CA 1
ATOM 5384 C C . TYR B 1 251 ? 19.786 63.712 27.750 1.00 32.74 229 TYR B C 1
ATOM 5385 O O . TYR B 1 251 ? 19.832 63.415 28.931 1.00 32.02 229 TYR B O 1
ATOM 5402 N N . GLN B 1 252 ? 18.954 63.138 26.899 1.00 34.58 230 GLN B N 1
ATOM 5403 C CA . GLN B 1 252 ? 18.115 62.031 27.299 1.00 35.57 230 GLN B CA 1
ATOM 5404 C C . GLN B 1 252 ? 18.033 61.116 26.089 1.00 35.79 230 GLN B C 1
ATOM 5405 O O . GLN B 1 252 ? 18.112 61.575 24.954 1.00 36.91 230 GLN B O 1
ATOM 5411 N N . PRO B 1 253 ? 17.931 59.810 26.320 1.00 48.44 231 PRO B N 1
ATOM 5412 C CA . PRO B 1 253 ? 17.958 58.913 25.162 1.00 53.54 231 PRO B CA 1
ATOM 5413 C C . PRO B 1 253 ? 16.661 58.997 24.370 1.00 51.96 231 PRO B C 1
ATOM 5414 O O . PRO B 1 253 ? 15.623 59.383 24.912 1.00 53.01 231 PRO B O 1
ATOM 5418 N N . VAL B 1 254 ? 16.727 58.671 23.087 1.00 48.49 232 VAL B N 1
ATOM 5419 C CA . VAL B 1 254 ? 15.520 58.521 22.285 1.00 51.08 232 VAL B CA 1
ATOM 5420 C C . VAL B 1 254 ? 15.472 57.060 21.831 1.00 58.54 232 VAL B C 1
ATOM 5421 O O . VAL B 1 254 ? 16.526 56.442 21.598 1.00 55.15 232 VAL B O 1
ATOM 5425 N N . ALA B 1 255 ? 14.264 56.507 21.733 1.00 67.52 233 ALA B N 1
ATOM 5426 C CA . ALA B 1 255 ? 14.091 55.129 21.273 1.00 74.59 233 ALA B CA 1
ATOM 5427 C C . ALA B 1 255 ? 14.825 54.903 19.949 1.00 82.96 233 ALA B C 1
ATOM 5428 O O . ALA B 1 255 ? 15.010 55.833 19.158 1.00 79.20 233 ALA B O 1
ATOM 5430 N N . GLY B 1 256 ? 15.237 53.663 19.709 1.00 94.24 234 GLY B N 1
ATOM 5431 C CA . GLY B 1 256 ? 16.085 53.363 18.571 1.00 102.51 234 GLY B CA 1
ATOM 5432 C C . GLY B 1 256 ? 17.543 53.446 18.984 1.00 106.02 234 GLY B C 1
ATOM 5433 O O . GLY B 1 256 ? 17.853 53.840 20.110 1.00 106.10 234 GLY B O 1
ATOM 5434 N N . THR B 1 257 ? 18.436 53.068 18.076 1.00 108.57 235 THR B N 1
ATOM 5435 C CA . THR B 1 257 ? 19.868 53.073 18.345 1.00 107.41 235 THR B CA 1
ATOM 5436 C C . THR B 1 257 ? 20.641 53.228 17.042 1.00 108.38 235 THR B C 1
ATOM 5437 O O . THR B 1 257 ? 20.084 53.074 15.950 1.00 109.36 235 THR B O 1
ATOM 5441 N N . THR B 1 258 ? 21.931 53.523 17.162 1.00 108.09 236 THR B N 1
ATOM 5442 C CA . THR B 1 258 ? 22.830 53.501 16.015 1.00 110.28 236 THR B CA 1
ATOM 5443 C C . THR B 1 258 ? 22.939 52.050 15.510 1.00 113.65 236 THR B C 1
ATOM 5444 O O . THR B 1 258 ? 22.200 51.185 15.976 1.00 113.18 236 THR B O 1
ATOM 5448 N N . LYS B 1 259 ? 23.826 51.774 14.556 1.00 117.33 237 LYS B N 1
ATOM 5449 C CA . LYS B 1 259 ? 23.948 50.405 14.038 1.00 121.64 237 LYS B CA 1
ATOM 5450 C C . LYS B 1 259 ? 24.743 49.513 14.997 1.00 121.24 237 LYS B C 1
ATOM 5451 O O . LYS B 1 259 ? 24.917 48.312 14.765 1.00 124.68 237 LYS B O 1
ATOM 5457 N N . ASN B 1 260 ? 25.186 50.118 16.093 1.00 115.78 238 ASN B N 1
ATOM 5458 C CA . ASN B 1 260 ? 26.086 49.490 17.049 1.00 111.82 238 ASN B CA 1
ATOM 5459 C C . ASN B 1 260 ? 25.457 49.343 18.432 1.00 104.57 238 ASN B C 1
ATOM 5460 O O . ASN B 1 260 ? 26.161 49.200 19.437 1.00 104.01 238 ASN B O 1
ATOM 5465 N N . GLY B 1 261 ? 24.129 49.397 18.482 1.00 97.92 239 GLY B N 1
ATOM 5466 C CA . GLY B 1 261 ? 23.417 49.317 19.742 1.00 92.47 239 GLY B CA 1
ATOM 5467 C C . GLY B 1 261 ? 23.556 50.538 20.647 1.00 86.80 239 GLY B C 1
ATOM 5468 O O . GLY B 1 261 ? 23.000 50.545 21.742 1.00 78.90 239 GLY B O 1
ATOM 5469 N N . ARG B 1 262 ? 24.258 51.570 20.209 1.00 90.38 240 ARG B N 1
ATOM 5470 C CA . ARG B 1 262 ? 24.322 52.770 21.022 1.00 93.09 240 ARG B CA 1
ATOM 5471 C C . ARG B 1 262 ? 22.991 53.459 20.889 1.00 90.90 240 ARG B C 1
ATOM 5472 O O . ARG B 1 262 ? 22.514 53.677 19.801 1.00 89.83 240 ARG B O 1
ATOM 5475 N N . PRO B 1 263 ? 22.375 53.754 22.015 1.00 89.18 241 PRO B N 1
ATOM 5476 C CA . PRO B 1 263 ? 21.112 54.502 21.971 1.00 87.60 241 PRO B CA 1
ATOM 5477 C C . PRO B 1 263 ? 21.345 55.937 21.478 1.00 82.91 241 PRO B C 1
ATOM 5478 O O . PRO B 1 263 ? 22.355 56.559 21.822 1.00 80.22 241 PRO B O 1
ATOM 5482 N N . LYS B 1 264 ? 20.423 56.447 20.667 1.00 59.46 242 LYS B N 1
ATOM 5483 C CA . LYS B 1 264 ? 20.540 57.806 20.137 1.00 52.88 242 LYS B CA 1
ATOM 5484 C C . LYS B 1 264 ? 20.164 58.811 21.223 1.00 43.88 242 LYS B C 1
ATOM 5485 O O . LYS B 1 264 ? 19.423 58.481 22.175 1.00 37.54 242 LYS B O 1
ATOM 5491 N N . PHE B 1 265 ? 20.676 60.034 21.096 1.00 39.36 243 PHE B N 1
ATOM 5492 C CA . PHE B 1 265 ? 20.473 61.039 22.131 1.00 32.91 243 PHE B CA 1
ATOM 5493 C C . PHE B 1 265 ? 19.936 62.336 21.588 1.00 27.10 243 PHE B C 1
ATOM 5494 O O . PHE B 1 265 ? 20.152 62.647 20.406 1.00 29.81 243 PHE B O 1
ATOM 5502 N N . GLU B 1 266 ? 19.213 63.080 22.437 1.00 25.35 244 GLU B N 1
ATOM 5503 C CA . GLU B 1 266 ? 18.787 64.399 22.062 1.00 27.46 244 GLU B CA 1
ATOM 5504 C C . GLU B 1 266 ? 19.065 65.286 23.232 1.00 21.24 244 GLU B C 1
ATOM 5505 O O . GLU B 1 266 ? 19.014 64.832 24.387 1.00 20.76 244 GLU B O 1
ATOM 5511 N N . PRO B 1 267 ? 19.405 66.550 22.958 1.00 24.48 245 PRO B N 1
ATOM 5512 C CA . PRO B 1 267 ? 19.579 67.425 24.107 1.00 18.96 245 PRO B CA 1
ATOM 5513 C C . PRO B 1 267 ? 18.251 67.708 24.773 1.00 18.78 245 PRO B C 1
ATOM 5514 O O . PRO B 1 267 ? 17.211 67.718 24.114 1.00 23.45 245 PRO B O 1
ATOM 5518 N N . VAL B 1 268 ? 18.289 67.944 26.070 1.00 17.63 246 VAL B N 1
ATOM 5519 C CA . VAL B 1 268 ? 17.123 68.452 26.806 1.00 18.83 246 VAL B CA 1
ATOM 5520 C C . VAL B 1 268 ? 17.605 69.493 27.786 1.00 17.60 246 VAL B C 1
ATOM 5521 O O . VAL B 1 268 ? 18.668 69.328 28.366 1.00 20.69 246 VAL B O 1
ATOM 5525 N N . SER B 1 269 ? 16.847 70.575 27.906 1.00 17.76 247 SER B N 1
ATOM 5526 C CA . SER B 1 269 ? 17.175 71.694 28.818 1.00 18.50 247 SER B CA 1
ATOM 5527 C C . SER B 1 269 ? 15.984 72.068 29.696 1.00 26.91 247 SER B C 1
ATOM 5528 O O . SER B 1 269 ? 14.837 71.890 29.308 1.00 26.16 247 SER B O 1
ATOM 5531 N N . GLY B 1 270 ? 16.253 72.593 30.881 1.00 22.85 248 GLY B N 1
ATOM 5532 C CA . GLY B 1 270 ? 15.179 73.039 31.752 1.00 26.48 248 GLY B CA 1
ATOM 5533 C C . GLY B 1 270 ? 15.608 74.198 32.648 1.00 26.22 248 GLY B C 1
ATOM 5534 O O . GLY B 1 270 ? 16.745 74.674 32.584 1.00 23.98 248 GLY B O 1
ATOM 5535 N N . GLN B 1 271 ? 14.675 74.682 33.464 1.00 25.98 249 GLN B N 1
ATOM 5536 C CA . GLN B 1 271 ? 14.957 75.761 34.415 1.00 24.99 249 GLN B CA 1
ATOM 5537 C C . GLN B 1 271 ? 14.781 75.226 35.783 1.00 25.96 249 GLN B C 1
ATOM 5538 O O . GLN B 1 271 ? 13.867 74.434 36.014 1.00 27.77 249 GLN B O 1
ATOM 5544 N N . LEU B 1 272 ? 15.638 75.649 36.712 1.00 19.57 250 LEU B N 1
ATOM 5545 C CA . LEU B 1 272 ? 15.453 75.240 38.089 1.00 23.18 250 LEU B CA 1
ATOM 5546 C C . LEU B 1 272 ? 14.164 75.832 38.614 1.00 28.05 250 LEU B C 1
ATOM 5547 O O . LEU B 1 272 ? 13.913 77.007 38.422 1.00 28.47 250 LEU B O 1
ATOM 5552 N N . THR B 1 273 ? 13.372 75.015 39.299 1.00 27.02 251 THR B N 1
ATOM 5553 C CA . THR B 1 273 ? 12.183 75.503 39.962 1.00 32.63 251 THR B CA 1
ATOM 5554 C C . THR B 1 273 ? 12.628 76.361 41.123 1.00 30.85 251 THR B C 1
ATOM 5555 O O . THR B 1 273 ? 13.784 76.328 41.528 1.00 23.47 251 THR B O 1
ATOM 5559 N N . VAL B 1 274 ? 11.703 77.125 41.682 1.00 31.04 252 VAL B N 1
ATOM 5560 C CA . VAL B 1 274 ? 12.014 77.839 42.898 1.00 31.86 252 VAL B CA 1
ATOM 5561 C C . VAL B 1 274 ? 12.489 76.913 44.026 1.00 28.41 252 VAL B C 1
ATOM 5562 O O . VAL B 1 274 ? 13.368 77.270 44.806 1.00 28.10 252 VAL B O 1
ATOM 5566 N N . GLU B 1 275 ? 11.901 75.723 44.117 1.00 26.99 253 GLU B N 1
ATOM 5567 C CA . GLU B 1 275 ? 12.267 74.814 45.183 1.00 26.24 253 GLU B CA 1
ATOM 5568 C C . GLU B 1 275 ? 13.707 74.370 44.968 1.00 25.35 253 GLU B C 1
ATOM 5569 O O . GLU B 1 275 ? 14.449 74.180 45.919 1.00 21.06 253 GLU B O 1
ATOM 5575 N N . GLU B 1 276 ? 14.095 74.189 43.707 1.00 22.32 254 GLU B N 1
ATOM 5576 C CA . GLU B 1 276 ? 15.459 73.760 43.428 1.00 17.19 254 GLU B CA 1
ATOM 5577 C C . GLU B 1 276 ? 16.467 74.851 43.707 1.00 17.32 254 GLU B C 1
ATOM 5578 O O . GLU B 1 276 ? 17.568 74.586 44.217 1.00 15.48 254 GLU B O 1
ATOM 5584 N N . GLN B 1 277 ? 16.121 76.083 43.325 1.00 18.77 255 GLN B N 1
ATOM 5585 C CA . GLN B 1 277 ? 17.002 77.217 43.596 1.00 18.61 255 GLN B CA 1
ATOM 5586 C C . GLN B 1 277 ? 17.204 77.403 45.070 1.00 18.26 255 GLN B C 1
ATOM 5587 O O . GLN B 1 277 ? 18.301 77.758 45.474 1.00 17.91 255 GLN B O 1
ATOM 5593 N N . ALA B 1 278 ? 16.160 77.181 45.869 1.00 21.28 256 ALA B N 1
ATOM 5594 C CA . ALA B 1 278 ? 16.255 77.339 47.331 1.00 23.00 256 ALA B CA 1
ATOM 5595 C C . ALA B 1 278 ? 17.166 76.284 47.897 1.00 19.05 256 ALA B C 1
ATOM 5596 O O . ALA B 1 278 ? 18.079 76.555 48.684 1.00 19.13 256 ALA B O 1
ATOM 5598 N N . LEU B 1 279 ? 17.009 75.037 47.429 1.00 15.25 257 LEU B N 1
ATOM 5599 C CA . LEU B 1 279 ? 17.847 74.002 47.939 1.00 14.70 257 LEU B CA 1
ATOM 5600 C C . LEU B 1 279 ? 19.286 74.168 47.490 1.00 13.26 257 LEU B C 1
ATOM 5601 O O . LEU B 1 279 ? 20.211 73.825 48.219 1.00 14.57 257 LEU B O 1
ATOM 5606 N N . SER B 1 280 ? 19.476 74.670 46.261 1.00 13.33 258 SER B N 1
ATOM 5607 C CA . SER B 1 280 ? 20.814 74.922 45.771 1.00 12.50 258 SER B CA 1
ATOM 5608 C C . SER B 1 280 ? 21.634 75.803 46.714 1.00 10.38 258 SER B C 1
ATOM 5609 O O . SER B 1 280 ? 22.798 75.521 46.932 1.00 10.77 258 SER B O 1
ATOM 5612 N N . LEU B 1 281 ? 21.023 76.871 47.254 1.00 10.90 259 LEU B N 1
ATOM 5613 C CA . LEU B 1 281 ? 21.744 77.794 48.103 1.00 11.48 259 LEU B CA 1
ATOM 5614 C C . LEU B 1 281 ? 22.252 77.056 49.363 1.00 12.22 259 LEU B C 1
ATOM 5615 O O . LEU B 1 281 ? 23.390 77.249 49.785 1.00 11.74 259 LEU B O 1
ATOM 5620 N N . ALA B 1 282 ? 21.409 76.192 49.930 1.00 12.35 260 ALA B N 1
ATOM 5621 C CA . ALA B 1 282 ? 21.825 75.494 51.134 1.00 13.66 260 ALA B CA 1
ATOM 5622 C C . ALA B 1 282 ? 22.913 74.487 50.836 1.00 10.27 260 ALA B C 1
ATOM 5623 O O . ALA B 1 282 ? 23.880 74.372 51.577 1.00 10.39 260 ALA B O 1
ATOM 5625 N N . LEU B 1 283 ? 22.749 73.733 49.746 1.00 12.14 261 LEU B N 1
ATOM 5626 C CA . LEU B 1 283 ? 23.788 72.747 49.395 1.00 9.85 261 LEU B CA 1
ATOM 5627 C C . LEU B 1 283 ? 25.156 73.415 49.211 1.00 8.69 261 LEU B C 1
ATOM 5628 O O . LEU B 1 283 ? 26.192 72.903 49.597 1.00 9.50 261 LEU B O 1
ATOM 5633 N N . LYS B 1 284 ? 25.174 74.543 48.530 1.00 7.98 262 LYS B N 1
ATOM 5634 C CA . LYS B 1 284 ? 26.406 75.251 48.300 1.00 7.29 262 LYS B CA 1
ATOM 5635 C C . LYS B 1 284 ? 27.045 75.641 49.642 1.00 7.47 262 LYS B C 1
ATOM 5636 O O . LYS B 1 284 ? 28.242 75.456 49.879 1.00 9.83 262 LYS B O 1
ATOM 5642 N N . ALA B 1 285 ? 26.221 76.164 50.518 1.00 8.72 263 ALA B N 1
ATOM 5643 C CA . ALA B 1 285 ? 26.754 76.584 51.828 1.00 10.72 263 ALA B CA 1
ATOM 5644 C C . ALA B 1 285 ? 27.346 75.382 52.585 1.00 10.16 263 ALA B C 1
ATOM 5645 O O . ALA B 1 285 ? 28.388 75.505 53.249 1.00 12.22 263 ALA B O 1
ATOM 5647 N N . GLN B 1 286 ? 26.631 74.258 52.589 1.00 9.48 264 GLN B N 1
ATOM 5648 C CA . GLN B 1 286 ? 27.140 73.044 53.246 1.00 8.39 264 GLN B CA 1
ATOM 5649 C C . GLN B 1 286 ? 28.481 72.626 52.714 1.00 12.28 264 GLN B C 1
ATOM 5650 O O . GLN B 1 286 ? 29.298 72.101 53.466 1.00 9.15 264 GLN B O 1
ATOM 5656 N N . PHE B 1 287 ? 28.759 72.884 51.423 1.00 7.40 265 PHE B N 1
ATOM 5657 C CA . PHE B 1 287 ? 30.020 72.429 50.891 1.00 9.51 265 PHE B CA 1
ATOM 5658 C C . PHE B 1 287 ? 31.211 73.062 51.613 1.00 10.21 265 PHE B C 1
ATOM 5659 O O . PHE B 1 287 ? 32.253 72.415 51.753 1.00 8.85 265 PHE B O 1
ATOM 5667 N N . SER B 1 288 ? 31.114 74.340 52.011 1.00 8.45 266 SER B N 1
ATOM 5668 C CA . SER B 1 288 ? 32.265 74.925 52.668 1.00 9.37 266 SER B CA 1
ATOM 5669 C C . SER B 1 288 ? 32.593 74.158 53.935 1.00 8.45 266 SER B C 1
ATOM 5670 O O . SER B 1 288 ? 33.774 73.990 54.258 1.00 10.17 266 SER B O 1
ATOM 5673 N N . THR B 1 289 ? 31.574 73.816 54.708 1.00 8.59 267 THR B N 1
ATOM 5674 C CA . THR B 1 289 ? 31.792 73.109 55.970 1.00 10.93 267 THR B CA 1
ATOM 5675 C C . THR B 1 289 ? 32.484 71.759 55.719 1.00 10.47 267 THR B C 1
ATOM 5676 O O . THR B 1 289 ? 33.479 71.420 56.400 1.00 11.65 267 THR B O 1
ATOM 5680 N N . TYR B 1 290 ? 31.960 70.982 54.768 1.00 8.23 268 TYR B N 1
ATOM 5681 C CA . TYR B 1 290 ? 32.557 69.701 54.412 1.00 6.32 268 TYR B CA 1
ATOM 5682 C C . TYR B 1 290 ? 34.005 69.863 53.949 1.00 8.90 268 TYR B C 1
ATOM 5683 O O . TYR B 1 290 ? 34.900 69.151 54.408 1.00 11.20 268 TYR B O 1
ATOM 5692 N N . LEU B 1 291 ? 34.228 70.772 53.011 1.00 7.96 269 LEU B N 1
ATOM 5693 C CA . LEU B 1 291 ? 35.554 70.921 52.406 1.00 8.06 269 LEU B CA 1
ATOM 5694 C C . LEU B 1 291 ? 36.562 71.311 53.473 1.00 10.26 269 LEU B C 1
ATOM 5695 O O . LEU B 1 291 ? 37.657 70.754 53.529 1.00 10.42 269 LEU B O 1
ATOM 5700 N N . ASN B 1 292 ? 36.198 72.242 54.361 1.00 8.86 270 ASN B N 1
ATOM 5701 C CA . ASN B 1 292 ? 37.192 72.718 55.300 1.00 8.83 270 ASN B CA 1
ATOM 5702 C C . ASN B 1 292 ? 37.583 71.589 56.261 1.00 8.52 270 ASN B C 1
ATOM 5703 O O . ASN B 1 292 ? 38.702 71.531 56.727 1.00 13.16 270 ASN B O 1
ATOM 5708 N N . GLN B 1 293 ? 36.608 70.765 56.594 1.00 9.37 271 GLN B N 1
ATOM 5709 C CA . GLN B 1 293 ? 36.871 69.715 57.553 1.00 12.52 271 GLN B CA 1
ATOM 5710 C C . GLN B 1 293 ? 37.701 68.584 56.968 1.00 14.00 271 GLN B C 1
ATOM 5711 O O . GLN B 1 293 ? 38.220 67.754 57.734 1.00 14.43 271 GLN B O 1
ATOM 5717 N N . LEU B 1 294 ? 37.853 68.535 55.639 1.00 12.77 272 LEU B N 1
ATOM 5718 C CA . LEU B 1 294 ? 38.812 67.576 55.056 1.00 10.70 272 LEU B CA 1
ATOM 5719 C C . LEU B 1 294 ? 40.246 67.827 55.443 1.00 13.41 272 LEU B C 1
ATOM 5720 O O . LEU B 1 294 ? 41.074 66.905 55.356 1.00 13.83 272 LEU B O 1
ATOM 5725 N N . LYS B 1 295 ? 40.561 69.064 55.852 1.00 14.22 273 LYS B N 1
ATOM 5726 C CA . LYS B 1 295 ? 41.941 69.423 56.167 1.00 15.76 273 LYS B CA 1
ATOM 5727 C C . LYS B 1 295 ? 42.896 69.161 54.993 1.00 14.22 273 LYS B C 1
ATOM 5728 O O . LYS B 1 295 ? 44.037 68.711 55.166 1.00 14.02 273 LYS B O 1
ATOM 5734 N N . LEU B 1 296 ? 42.454 69.506 53.780 1.00 11.56 274 LEU B N 1
ATOM 5735 C CA . LEU B 1 296 ? 43.305 69.417 52.591 1.00 13.33 274 LEU B CA 1
ATOM 5736 C C . LEU B 1 296 ? 44.372 70.465 52.669 1.00 14.37 274 LEU B C 1
ATOM 5737 O O . LEU B 1 296 ? 44.094 71.574 53.123 1.00 15.04 274 LEU B O 1
ATOM 5742 N N . THR B 1 297 ? 45.577 70.126 52.223 1.00 12.38 275 THR B N 1
ATOM 5743 C CA . THR B 1 297 ? 46.673 71.093 52.268 1.00 14.78 275 THR B CA 1
ATOM 5744 C C . THR B 1 297 ? 47.363 71.223 50.924 1.00 17.57 275 THR B C 1
ATOM 5745 O O . THR B 1 297 ? 47.433 70.280 50.097 1.00 16.49 275 THR B O 1
ATOM 5749 N N . ALA B 1 298 ? 47.848 72.435 50.688 1.00 19.51 276 ALA B N 1
ATOM 5750 C CA . ALA B 1 298 ? 48.681 72.706 49.538 1.00 24.66 276 ALA B CA 1
ATOM 5751 C C . ALA B 1 298 ? 50.074 72.155 49.801 1.00 26.05 276 ALA B C 1
ATOM 5752 O O . ALA B 1 298 ? 50.373 71.718 50.906 1.00 28.34 276 ALA B O 1
ATOM 5754 N N . SER B 1 299 ? 50.915 72.188 48.782 1.00 32.52 277 SER B N 1
ATOM 5755 C CA . SER B 1 299 ? 52.280 71.672 48.885 1.00 47.25 277 SER B CA 1
ATOM 5756 C C . SER B 1 299 ? 53.011 72.143 50.137 1.00 54.86 277 SER B C 1
ATOM 5757 O O . SER B 1 299 ? 53.779 71.380 50.733 1.00 61.06 277 SER B O 1
ATOM 5760 N N . ASP B 1 300 ? 52.782 73.391 50.540 1.00 53.36 278 ASP B N 1
ATOM 5761 C CA . ASP B 1 300 ? 53.509 73.935 51.681 1.00 52.69 278 ASP B CA 1
ATOM 5762 C C . ASP B 1 300 ? 52.873 73.656 53.054 1.00 48.06 278 ASP B C 1
ATOM 5763 O O . ASP B 1 300 ? 53.471 73.951 54.095 1.00 50.86 278 ASP B O 1
ATOM 5768 N N . GLY B 1 301 ? 51.673 73.085 53.060 1.00 39.24 279 GLY B N 1
ATOM 5769 C CA . GLY B 1 301 ? 51.024 72.735 54.311 1.00 31.92 279 GLY B CA 1
ATOM 5770 C C . GLY B 1 301 ? 49.923 73.724 54.665 1.00 28.45 279 GLY B C 1
ATOM 5771 O O . GLY B 1 301 ? 49.272 73.606 55.697 1.00 32.62 279 GLY B O 1
ATOM 5772 N N . THR B 1 302 ? 49.723 74.698 53.787 1.00 22.32 280 THR B N 1
ATOM 5773 C CA . THR B 1 302 ? 48.599 75.635 53.892 1.00 27.76 280 THR B CA 1
ATOM 5774 C C . THR B 1 302 ? 47.244 74.926 53.751 1.00 18.57 280 THR B C 1
ATOM 5775 O O . THR B 1 302 ? 47.021 74.174 52.801 1.00 21.70 280 THR B O 1
ATOM 5779 N N . HIS B 1 303 ? 46.381 75.149 54.734 1.00 18.41 281 HIS B N 1
ATOM 5780 C CA . HIS B 1 303 ? 45.025 74.561 54.768 1.00 19.01 281 HIS B CA 1
ATOM 5781 C C . HIS B 1 303 ? 44.167 75.200 53.671 1.00 17.75 281 HIS B C 1
ATOM 5782 O O . HIS B 1 303 ? 43.922 76.410 53.692 1.00 19.35 281 HIS B O 1
ATOM 5789 N N . LEU B 1 304 ? 43.768 74.404 52.673 1.00 12.52 282 LEU B N 1
ATOM 5790 C CA . LEU B 1 304 ? 42.901 74.893 51.616 1.00 12.75 282 LEU B CA 1
ATOM 5791 C C . LEU B 1 304 ? 41.472 74.955 52.128 1.00 14.64 282 LEU B C 1
ATOM 5792 O O . LEU B 1 304 ? 40.909 73.941 52.587 1.00 15.81 282 LEU B O 1
ATOM 5797 N N . THR B 1 305 ? 40.874 76.145 52.060 1.00 10.71 283 THR B N 1
ATOM 5798 C CA . THR B 1 305 ? 39.590 76.354 52.691 1.00 8.58 283 THR B CA 1
ATOM 5799 C C . THR B 1 305 ? 38.637 77.172 51.826 1.00 12.31 283 THR B C 1
ATOM 5800 O O . THR B 1 305 ? 39.029 77.756 50.796 1.00 12.42 283 THR B O 1
ATOM 5804 N N . LEU B 1 306 ? 37.392 77.262 52.280 1.00 11.26 284 LEU B N 1
ATOM 5805 C CA . LEU B 1 306 ? 36.378 78.134 51.655 1.00 10.18 284 LEU B CA 1
ATOM 5806 C C . LEU B 1 306 ? 35.680 78.861 52.801 1.00 15.39 284 LEU B C 1
ATOM 5807 O O . LEU B 1 306 ? 35.499 78.303 53.888 1.00 13.98 284 LEU B O 1
ATOM 5812 N N . ASN B 1 307 ? 35.291 80.116 52.574 1.00 10.96 285 ASN B N 1
ATOM 5813 C CA . ASN B 1 307 ? 34.533 80.812 53.604 1.00 11.02 285 ASN B CA 1
ATOM 5814 C C . ASN B 1 307 ? 33.041 80.579 53.428 1.00 12.11 285 ASN B C 1
ATOM 5815 O O . ASN B 1 307 ? 32.610 79.706 52.633 1.00 13.11 285 ASN B O 1
ATOM 5820 N N . GLU B 1 308 ? 32.238 81.344 54.159 1.00 14.39 286 GLU B N 1
ATOM 5821 C CA . GLU B 1 308 ? 30.794 81.083 54.177 1.00 17.21 286 GLU B CA 1
ATOM 5822 C C . GLU B 1 308 ? 30.162 81.287 52.846 1.00 16.28 286 GLU B C 1
ATOM 5823 O O . GLU B 1 308 ? 29.108 80.724 52.585 1.00 19.65 286 GLU B O 1
ATOM 5829 N N . ALA B 1 309 ? 30.790 82.121 52.013 1.00 12.99 287 ALA B N 1
ATOM 5830 C CA . ALA B 1 309 ? 30.281 82.416 50.698 1.00 14.29 287 ALA B CA 1
ATOM 5831 C C . ALA B 1 309 ? 30.885 81.506 49.642 1.00 15.43 287 ALA B C 1
ATOM 5832 O O . ALA B 1 309 ? 30.613 81.669 48.456 1.00 16.57 287 ALA B O 1
ATOM 5834 N N . GLY B 1 310 ? 31.714 80.556 50.057 1.00 12.05 288 GLY B N 1
ATOM 5835 C CA . GLY B 1 310 ? 32.284 79.592 49.088 1.00 10.44 288 GLY B CA 1
ATOM 5836 C C . GLY B 1 310 ? 33.519 80.121 48.334 1.00 8.57 288 GLY B C 1
ATOM 5837 O O . GLY B 1 310 ? 33.926 79.572 47.313 1.00 10.49 288 GLY B O 1
ATOM 5838 N N A MET B 1 311 ? 34.106 81.204 48.826 0.52 10.76 289 MET B N 1
ATOM 5839 N N B MET B 1 311 ? 34.106 81.188 48.880 0.48 10.74 289 MET B N 1
ATOM 5840 C CA A MET B 1 311 ? 35.338 81.724 48.230 0.52 10.27 289 MET B CA 1
ATOM 5841 C CA B MET B 1 311 ? 35.328 81.818 48.361 0.48 10.98 289 MET B CA 1
ATOM 5842 C C A MET B 1 311 ? 36.535 81.418 49.112 0.52 11.73 289 MET B C 1
ATOM 5843 C C B MET B 1 311 ? 36.559 81.417 49.159 0.48 12.19 289 MET B C 1
ATOM 5844 O O A MET B 1 311 ? 36.414 81.226 50.320 0.52 15.22 289 MET B O 1
ATOM 5845 O O B MET B 1 311 ? 36.491 81.173 50.367 0.48 14.49 289 MET B O 1
ATOM 5854 N N . GLY B 1 312 ? 37.721 81.379 48.516 1.00 11.49 290 GLY B N 1
ATOM 5855 C CA . GLY B 1 312 ? 38.904 81.128 49.298 1.00 11.84 290 GLY B CA 1
ATOM 5856 C C . GLY B 1 312 ? 39.967 80.320 48.572 1.00 12.33 290 GLY B C 1
ATOM 5857 O O . GLY B 1 312 ? 39.883 80.138 47.381 1.00 13.35 290 GLY B O 1
ATOM 5858 N N . SER B 1 313 ? 40.998 79.936 49.307 1.00 12.33 291 SER B N 1
ATOM 5859 C CA . SER B 1 313 ? 42.143 79.234 48.721 1.00 12.67 291 SER B CA 1
ATOM 5860 C C . SER B 1 313 ? 41.780 77.953 47.980 1.00 10.01 291 SER B C 1
ATOM 5861 O O . SER B 1 313 ? 42.419 77.615 47.004 1.00 11.93 291 SER B O 1
ATOM 5864 N N . PHE B 1 314 ? 40.764 77.206 48.440 1.00 9.59 292 PHE B N 1
ATOM 5865 C CA . PHE B 1 314 ? 40.385 76.045 47.655 1.00 10.44 292 PHE B CA 1
ATOM 5866 C C . PHE B 1 314 ? 39.830 76.458 46.274 1.00 10.75 292 PHE B C 1
ATOM 5867 O O . PHE B 1 314 ? 40.120 75.786 45.263 1.00 11.00 292 PHE B O 1
ATOM 5875 N N . ARG B 1 315 ? 39.016 77.500 46.237 1.00 9.52 293 ARG B N 1
ATOM 5876 C CA . ARG B 1 315 ? 38.450 77.966 44.968 1.00 11.84 293 ARG B CA 1
ATOM 5877 C C . ARG B 1 315 ? 39.620 78.436 44.070 1.00 12.27 293 ARG B C 1
ATOM 5878 O O . ARG B 1 315 ? 39.605 78.232 42.862 1.00 10.80 293 ARG B O 1
ATOM 5886 N N . ASP B 1 316 ? 40.621 79.073 44.681 1.00 13.47 294 ASP B N 1
ATOM 5887 C CA . ASP B 1 316 ? 41.806 79.517 43.925 1.00 18.31 294 ASP B CA 1
ATOM 5888 C C . ASP B 1 316 ? 42.556 78.329 43.307 1.00 17.28 294 ASP B C 1
ATOM 5889 O O . ASP B 1 316 ? 43.039 78.394 42.172 1.00 15.10 294 ASP B O 1
ATOM 5894 N N . VAL B 1 317 ? 42.616 77.188 44.001 1.00 11.37 295 VAL B N 1
ATOM 5895 C CA . VAL B 1 317 ? 43.215 76.015 43.391 1.00 12.94 295 VAL B CA 1
ATOM 5896 C C . VAL B 1 317 ? 42.451 75.491 42.166 1.00 9.46 295 VAL B C 1
ATOM 5897 O O . VAL B 1 317 ? 43.083 75.112 41.163 1.00 13.36 295 VAL B O 1
ATOM 5901 N N . VAL B 1 318 ? 41.111 75.490 42.249 1.00 9.97 296 VAL B N 1
ATOM 5902 C CA . VAL B 1 318 ? 40.259 75.072 41.124 1.00 8.17 296 VAL B CA 1
ATOM 5903 C C . VAL B 1 318 ? 40.539 76.013 39.941 1.00 11.77 296 VAL B C 1
ATOM 5904 O O . VAL B 1 318 ? 40.752 75.575 38.818 1.00 11.75 296 VAL B O 1
ATOM 5908 N N . ARG B 1 319 ? 40.518 77.313 40.234 1.00 10.84 297 ARG B N 1
ATOM 5909 C CA A ARG B 1 319 ? 40.783 78.297 39.195 0.42 9.38 297 ARG B CA 1
ATOM 5910 C CA B ARG B 1 319 ? 40.809 78.315 39.202 0.58 9.12 297 ARG B CA 1
ATOM 5911 C C . ARG B 1 319 ? 42.168 78.061 38.574 1.00 11.50 297 ARG B C 1
ATOM 5912 O O . ARG B 1 319 ? 42.323 78.092 37.333 1.00 12.03 297 ARG B O 1
ATOM 5927 N N . GLN B 1 320 ? 43.195 77.861 39.405 1.00 11.16 298 GLN B N 1
ATOM 5928 C CA . GLN B 1 320 ? 44.565 77.683 38.873 1.00 15.05 298 GLN B CA 1
ATOM 5929 C C . GLN B 1 320 ? 44.705 76.454 37.983 1.00 15.69 298 GLN B C 1
ATOM 5930 O O . GLN B 1 320 ? 45.464 76.478 37.005 1.00 14.30 298 GLN B O 1
ATOM 5936 N N . LEU B 1 321 ? 44.014 75.363 38.347 1.00 12.53 299 LEU B N 1
ATOM 5937 C CA . LEU B 1 321 ? 44.044 74.172 37.499 1.00 10.43 299 LEU B CA 1
ATOM 5938 C C . LEU B 1 321 ? 43.404 74.424 36.138 1.00 14.41 299 LEU B C 1
ATOM 5939 O O . LEU B 1 321 ? 43.863 73.874 35.142 1.00 16.35 299 LEU B O 1
ATOM 5944 N N . LEU B 1 322 ? 42.333 75.220 36.099 1.00 11.54 300 LEU B N 1
ATOM 5945 C CA . LEU B 1 322 ? 41.700 75.566 34.832 1.00 9.22 300 LEU B CA 1
ATOM 5946 C C . LEU B 1 322 ? 42.569 76.526 34.016 1.00 11.31 300 LEU B C 1
ATOM 5947 O O . LEU B 1 322 ? 42.617 76.451 32.789 1.00 12.71 300 LEU B O 1
ATOM 5952 N N . ILE B 1 323 ? 43.230 77.452 34.703 1.00 11.94 301 ILE B N 1
ATOM 5953 C CA . ILE B 1 323 ? 44.161 78.331 33.982 1.00 10.15 301 ILE B CA 1
ATOM 5954 C C . ILE B 1 323 ? 45.315 77.508 33.395 1.00 12.90 301 ILE B C 1
ATOM 5955 O O . ILE B 1 323 ? 45.724 77.738 32.267 1.00 14.30 301 ILE B O 1
ATOM 5960 N N . SER B 1 324 ? 45.845 76.557 34.177 1.00 17.55 302 SER B N 1
ATOM 5961 C CA . SER B 1 324 ? 46.895 75.652 33.699 1.00 19.06 302 SER B CA 1
ATOM 5962 C C . SER B 1 324 ? 46.437 74.865 32.473 1.00 16.15 302 SER B C 1
ATOM 5963 O O . SER B 1 324 ? 47.185 74.756 31.496 1.00 16.33 302 SER B O 1
ATOM 5966 N N . SER B 1 325 ? 45.194 74.372 32.513 1.00 14.03 303 SER B N 1
ATOM 5967 C CA . SER B 1 325 ? 44.612 73.648 31.378 1.00 15.69 303 SER B CA 1
ATOM 5968 C C . SER B 1 325 ? 44.541 74.520 30.145 1.00 15.43 303 SER B C 1
ATOM 5969 O O . SER B 1 325 ? 44.984 74.126 29.040 1.00 14.34 303 SER B O 1
ATOM 5972 N N . ALA B 1 326 ? 44.026 75.747 30.322 1.00 17.12 304 ALA B N 1
ATOM 5973 C CA . ALA B 1 326 ? 43.939 76.700 29.217 1.00 14.16 304 ALA B CA 1
ATOM 5974 C C . ALA B 1 326 ? 45.347 77.057 28.691 1.00 15.58 304 ALA B C 1
ATOM 5975 O O . ALA B 1 326 ? 45.537 77.205 27.506 1.00 19.55 304 ALA B O 1
ATOM 5977 N N . GLN B 1 327 ? 46.335 77.233 29.578 1.00 15.79 305 GLN B N 1
ATOM 5978 C CA . GLN B 1 327 ? 47.700 77.596 29.145 1.00 14.62 305 GLN B CA 1
ATOM 5979 C C . GLN B 1 327 ? 48.318 76.494 28.290 1.00 19.71 305 GLN B C 1
ATOM 5980 O O . GLN B 1 327 ? 48.954 76.773 27.268 1.00 19.27 305 GLN B O 1
ATOM 5986 N N . THR B 1 328 ? 48.143 75.251 28.747 1.00 18.87 306 THR B N 1
ATOM 5987 C CA . THR B 1 328 ? 48.734 74.116 28.053 1.00 20.96 306 THR B CA 1
ATOM 5988 C C . THR B 1 328 ? 48.172 74.095 26.661 1.00 17.48 306 THR B C 1
ATOM 5989 O O . THR B 1 328 ? 48.905 73.878 25.687 1.00 21.77 306 THR B O 1
ATOM 5993 N N . ALA B 1 329 ? 46.885 74.374 26.557 1.00 17.30 307 ALA B N 1
ATOM 5994 C CA . ALA B 1 329 ? 46.207 74.384 25.274 1.00 20.55 307 ALA B CA 1
ATOM 5995 C C . ALA B 1 329 ? 46.641 75.550 24.435 1.00 21.60 307 ALA B C 1
ATOM 5996 O O . ALA B 1 329 ? 46.879 75.383 23.245 1.00 23.57 307 ALA B O 1
ATOM 5998 N N . PHE B 1 330 ? 46.735 76.745 25.034 1.00 18.85 308 PHE B N 1
ATOM 5999 C CA . PHE B 1 330 ? 47.182 77.940 24.315 1.00 20.12 308 PHE B CA 1
ATOM 6000 C C . PHE B 1 330 ? 48.564 77.690 23.746 1.00 21.38 308 PHE B C 1
ATOM 6001 O O . PHE B 1 330 ? 48.875 78.101 22.634 1.00 27.45 308 PHE B O 1
ATOM 6009 N N . ASP B 1 331 ? 49.404 76.995 24.503 1.00 22.55 309 ASP B N 1
ATOM 6010 C CA . ASP B 1 331 ? 50.787 76.790 24.103 1.00 22.38 309 ASP B CA 1
ATOM 6011 C C . ASP B 1 331 ? 50.852 75.777 22.947 1.00 26.30 309 ASP B C 1
ATOM 6012 O O . ASP B 1 331 ? 51.873 75.657 22.288 1.00 30.18 309 ASP B O 1
ATOM 6017 N N . GLN B 1 332 ? 49.774 75.009 22.762 1.00 24.09 310 GLN B N 1
ATOM 6018 C CA . GLN B 1 332 ? 49.701 74.043 21.635 1.00 30.53 310 GLN B CA 1
ATOM 6019 C C . GLN B 1 332 ? 49.069 74.737 20.433 1.00 35.63 310 GLN B C 1
ATOM 6020 O O . GLN B 1 332 ? 48.887 74.132 19.377 1.00 37.12 310 GLN B O 1
ATOM 6026 N N . GLY B 1 333 ? 48.717 76.005 20.613 1.00 34.31 311 GLY B N 1
ATOM 6027 C CA . GLY B 1 333 ? 48.203 76.818 19.526 1.00 35.07 311 GLY B CA 1
ATOM 6028 C C . GLY B 1 333 ? 46.699 76.974 19.487 1.00 39.27 311 GLY B C 1
ATOM 6029 O O . GLY B 1 333 ? 46.164 77.631 18.602 1.00 44.24 311 GLY B O 1
ATOM 6030 N N . THR B 1 334 ? 46.010 76.382 20.457 1.00 36.38 312 THR B N 1
ATOM 6031 C CA . THR B 1 334 ? 44.555 76.449 20.529 1.00 33.17 312 THR B CA 1
ATOM 6032 C C . THR B 1 334 ? 44.033 77.813 20.971 1.00 33.55 312 THR B C 1
ATOM 6033 O O . THR B 1 334 ? 44.621 78.440 21.858 1.00 28.20 312 THR B O 1
ATOM 6037 N N . ASP B 1 335 ? 42.911 78.249 20.391 1.00 27.52 313 ASP B N 1
ATOM 6038 C CA . ASP B 1 335 ? 42.228 79.460 20.865 1.00 30.40 313 ASP B CA 1
ATOM 6039 C C . ASP B 1 335 ? 41.348 79.136 22.058 1.00 32.30 313 ASP B C 1
ATOM 6040 O O . ASP B 1 335 ? 40.260 78.547 21.924 1.00 31.12 313 ASP B O 1
ATOM 6045 N N . ILE B 1 336 ? 41.822 79.504 23.242 1.00 26.65 314 ILE B N 1
ATOM 6046 C CA . ILE B 1 336 ? 41.080 79.189 24.448 1.00 20.74 314 ILE B CA 1
ATOM 6047 C C . ILE B 1 336 ? 39.856 80.113 24.667 1.00 24.73 314 ILE B C 1
ATOM 6048 O O . ILE B 1 336 ? 39.019 79.843 25.509 1.00 25.66 314 ILE B O 1
ATOM 6053 N N . HIS B 1 337 ? 39.722 81.186 23.902 1.00 22.36 315 HIS B N 1
ATOM 6054 C CA . HIS B 1 337 ? 38.532 82.038 24.030 1.00 21.96 315 HIS B CA 1
ATOM 6055 C C . HIS B 1 337 ? 37.293 81.378 23.399 1.00 27.33 315 HIS B C 1
ATOM 6056 O O . HIS B 1 337 ? 36.226 81.978 23.312 1.00 25.00 315 HIS B O 1
ATOM 6063 N N . LYS B 1 338 ? 37.449 80.127 22.989 1.00 27.15 316 LYS B N 1
ATOM 6064 C CA . LYS B 1 338 ? 36.315 79.244 22.751 1.00 29.54 316 LYS B CA 1
ATOM 6065 C C . LYS B 1 338 ? 35.304 79.360 23.898 1.00 26.46 316 LYS B C 1
ATOM 6066 O O . LYS B 1 338 ? 34.079 79.401 23.664 1.00 23.43 316 LYS B O 1
ATOM 6072 N N . TYR B 1 339 ? 35.812 79.432 25.136 1.00 21.05 317 TYR B N 1
ATOM 6073 C CA . TYR B 1 339 ? 34.974 79.671 26.317 1.00 20.96 317 TYR B CA 1
ATOM 6074 C C . TYR B 1 339 ? 35.248 81.043 26.912 1.00 24.37 317 TYR B C 1
ATOM 6075 O O . TYR B 1 339 ? 36.291 81.646 26.638 1.00 24.46 317 TYR B O 1
ATOM 6084 N N . ALA B 1 340 ? 34.300 81.541 27.711 1.00 21.53 318 ALA B N 1
ATOM 6085 C CA . ALA B 1 340 ? 34.397 82.875 28.296 1.00 22.13 318 ALA B CA 1
ATOM 6086 C C . ALA B 1 340 ? 35.186 82.853 29.613 1.00 19.00 318 ALA B C 1
ATOM 6087 O O . ALA B 1 340 ? 35.377 81.791 30.216 1.00 18.43 318 ALA B O 1
ATOM 6089 N N . GLY B 1 341 ? 35.627 84.045 30.036 1.00 17.77 319 GLY B N 1
ATOM 6090 C CA . GLY B 1 341 ? 36.230 84.173 31.358 1.00 19.47 319 GLY B CA 1
ATOM 6091 C C . GLY B 1 341 ? 37.746 84.317 31.450 1.00 19.70 319 GLY B C 1
ATOM 6092 O O . GLY B 1 341 ? 38.237 84.797 32.462 1.00 17.51 319 GLY B O 1
ATOM 6093 N N . PHE B 1 342 ? 38.482 83.906 30.429 1.00 17.99 320 PHE B N 1
ATOM 6094 C CA . PHE B 1 342 ? 39.944 83.870 30.520 1.00 18.64 320 PHE B CA 1
ATOM 6095 C C . PHE B 1 342 ? 40.586 85.207 30.208 1.00 23.18 320 PHE B C 1
ATOM 6096 O O . PHE B 1 342 ? 40.171 85.912 29.275 1.00 24.02 320 PHE B O 1
ATOM 6104 N N . VAL B 1 343 ? 41.593 85.574 31.002 1.00 17.26 321 VAL B N 1
ATOM 6105 C CA . VAL B 1 343 ? 42.311 86.795 30.775 1.00 13.39 321 VAL B CA 1
ATOM 6106 C C . VAL B 1 343 ? 43.644 86.414 30.236 1.00 18.37 321 VAL B C 1
ATOM 6107 O O . VAL B 1 343 ? 44.385 85.705 30.872 1.00 16.34 321 VAL B O 1
ATOM 6111 N N . VAL B 1 344 ? 43.966 86.903 29.048 1.00 18.00 322 VAL B N 1
ATOM 6112 C CA . VAL B 1 344 ? 45.215 86.522 28.415 1.00 17.57 322 VAL B CA 1
ATOM 6113 C C . VAL B 1 344 ? 46.030 87.778 28.271 1.00 17.15 322 VAL B C 1
ATOM 6114 O O . VAL B 1 344 ? 45.530 88.806 27.860 1.00 19.80 322 VAL B O 1
ATOM 6118 N N . THR B 1 345 ? 47.273 87.710 28.718 1.00 16.16 323 THR B N 1
ATOM 6119 C CA . THR B 1 345 ? 48.157 88.869 28.594 1.00 16.77 323 THR B CA 1
ATOM 6120 C C . THR B 1 345 ? 49.331 88.361 27.806 1.00 17.18 323 THR B C 1
ATOM 6121 O O . THR B 1 345 ? 50.035 87.480 28.270 1.00 17.71 323 THR B O 1
ATOM 6125 N N . GLY B 1 346 ? 49.572 88.936 26.634 1.00 22.87 324 GLY B N 1
ATOM 6126 C CA . GLY B 1 346 ? 50.634 88.421 25.788 1.00 26.22 324 GLY B CA 1
ATOM 6127 C C . GLY B 1 346 ? 50.437 86.975 25.434 1.00 28.45 324 GLY B C 1
ATOM 6128 O O . GLY B 1 346 ? 49.455 86.600 24.801 1.00 32.21 324 GLY B O 1
ATOM 6129 N N . ASN B 1 347 ? 51.366 86.140 25.898 1.00 22.81 325 ASN B N 1
ATOM 6130 C CA . ASN B 1 347 ? 51.378 84.718 25.593 1.00 25.78 325 ASN B CA 1
ATOM 6131 C C . ASN B 1 347 ? 50.991 83.925 26.813 1.00 22.34 325 ASN B C 1
ATOM 6132 O O . ASN B 1 347 ? 51.212 82.723 26.893 1.00 21.13 325 ASN B O 1
ATOM 6137 N N . GLN B 1 348 ? 50.406 84.596 27.793 1.00 17.66 326 GLN B N 1
ATOM 6138 C CA . GLN B 1 348 ? 50.084 83.898 29.043 1.00 14.77 326 GLN B CA 1
ATOM 6139 C C . GLN B 1 348 ? 48.625 84.040 29.460 1.00 17.22 326 GLN B C 1
ATOM 6140 O O . GLN B 1 348 ? 48.022 85.121 29.361 1.00 16.09 326 GLN B O 1
ATOM 6146 N N . VAL B 1 349 ? 48.070 82.962 30.002 1.00 15.31 327 VAL B N 1
ATOM 6147 C CA . VAL B 1 349 ? 46.755 83.033 30.585 1.00 12.79 327 VAL B CA 1
ATOM 6148 C C . VAL B 1 349 ? 46.992 83.487 32.005 1.00 19.18 327 VAL B C 1
ATOM 6149 O O . VAL B 1 349 ? 47.461 82.722 32.828 1.00 17.04 327 VAL B O 1
ATOM 6153 N N . THR B 1 350 ? 46.701 84.746 32.276 1.00 13.95 328 THR B N 1
ATOM 6154 C CA . THR B 1 350 ? 47.099 85.342 33.559 1.00 13.01 328 THR B CA 1
ATOM 6155 C C . THR B 1 350 ? 46.020 85.201 34.614 1.00 15.67 328 THR B C 1
ATOM 6156 O O . THR B 1 350 ? 46.325 85.320 35.805 1.00 17.60 328 THR B O 1
ATOM 6160 N N . ASP B 1 351 ? 44.758 85.049 34.199 1.00 13.46 329 ASP B N 1
ATOM 6161 C CA . ASP B 1 351 ? 43.691 84.975 35.187 1.00 14.80 329 ASP B CA 1
ATOM 6162 C C . ASP B 1 351 ? 42.444 84.369 34.590 1.00 15.25 329 ASP B C 1
ATOM 6163 O O . ASP B 1 351 ? 42.416 84.051 33.395 1.00 14.20 329 ASP B O 1
ATOM 6168 N N . LEU B 1 352 ? 41.442 84.135 35.431 1.00 12.32 330 LEU B N 1
ATOM 6169 C CA . LEU B 1 352 ? 40.199 83.512 34.974 1.00 14.11 330 LEU B CA 1
ATOM 6170 C C . LEU B 1 352 ? 39.070 83.961 35.858 1.00 12.64 330 LEU B C 1
ATOM 6171 O O . LEU B 1 352 ? 39.173 83.898 37.095 1.00 14.18 330 LEU B O 1
ATOM 6176 N N . ASP B 1 353 ? 37.994 84.460 35.234 1.00 12.03 331 ASP B N 1
ATOM 6177 C CA . ASP B 1 353 ? 36.735 84.741 35.933 1.00 13.57 331 ASP B CA 1
ATOM 6178 C C . ASP B 1 353 ? 35.993 83.428 35.963 1.00 11.45 331 ASP B C 1
ATOM 6179 O O . ASP B 1 353 ? 35.432 83.015 34.937 1.00 13.42 331 ASP B O 1
ATOM 6184 N N . LEU B 1 354 ? 35.994 82.752 37.105 1.00 11.62 332 LEU B N 1
ATOM 6185 C CA . LEU B 1 354 ? 35.519 81.351 37.167 1.00 12.66 332 LEU B CA 1
ATOM 6186 C C . LEU B 1 354 ? 34.017 81.329 36.988 1.00 12.02 332 LEU B C 1
ATOM 6187 O O . LEU B 1 354 ? 33.492 80.417 36.320 1.00 13.01 332 LEU B O 1
ATOM 6192 N N . SER B 1 355 ? 33.304 82.297 37.564 1.00 13.50 333 SER B N 1
ATOM 6193 C CA . SER B 1 355 ? 31.857 82.428 37.303 1.00 14.95 333 SER B CA 1
ATOM 6194 C C . SER B 1 355 ? 31.479 82.509 35.825 1.00 14.16 333 SER B C 1
ATOM 6195 O O . SER B 1 355 ? 30.556 81.778 35.341 1.00 15.44 333 SER B O 1
ATOM 6198 N N . ALA B 1 356 ? 32.204 83.333 35.074 1.00 13.07 334 ALA B N 1
ATOM 6199 C CA . ALA B 1 356 ? 31.911 83.470 33.643 1.00 11.97 334 ALA B CA 1
ATOM 6200 C C . ALA B 1 356 ? 32.198 82.148 32.947 1.00 13.16 334 ALA B C 1
ATOM 6201 O O . ALA B 1 356 ? 31.464 81.777 32.032 1.00 14.06 334 ALA B O 1
ATOM 6203 N N . TYR B 1 357 ? 33.303 81.474 33.309 1.00 10.52 335 TYR B N 1
ATOM 6204 C CA . TYR B 1 357 ? 33.656 80.221 32.665 1.00 10.69 335 TYR B CA 1
ATOM 6205 C C . TYR B 1 357 ? 32.568 79.184 32.911 1.00 12.46 335 TYR B C 1
ATOM 6206 O O . TYR B 1 357 ? 32.174 78.466 31.967 1.00 11.32 335 TYR B O 1
ATOM 6215 N N . LEU B 1 358 ? 32.089 79.070 34.149 1.00 12.45 336 LEU B N 1
ATOM 6216 C CA . LEU B 1 358 ? 31.049 78.073 34.463 1.00 9.88 336 LEU B CA 1
ATOM 6217 C C . LEU B 1 358 ? 29.718 78.391 33.761 1.00 10.74 336 LEU B C 1
ATOM 6218 O O . LEU B 1 358 ? 29.045 77.459 33.294 1.00 11.59 336 LEU B O 1
ATOM 6223 N N . LYS B 1 359 ? 29.384 79.679 33.625 1.00 11.20 337 LYS B N 1
ATOM 6224 C CA . LYS B 1 359 ? 28.194 80.077 32.841 1.00 13.78 337 LYS B CA 1
ATOM 6225 C C . LYS B 1 359 ? 28.380 79.686 31.395 1.00 15.21 337 LYS B C 1
ATOM 6226 O O . LYS B 1 359 ? 27.423 79.250 30.712 1.00 17.97 337 LYS B O 1
ATOM 6232 N N . SER B 1 360 ? 29.619 79.836 30.916 1.00 13.03 338 SER B N 1
ATOM 6233 C CA . SER B 1 360 ? 29.977 79.441 29.540 1.00 14.92 338 SER B CA 1
ATOM 6234 C C . SER B 1 360 ? 29.837 77.954 29.267 1.00 16.47 338 SER B C 1
ATOM 6235 O O . SER B 1 360 ? 29.349 77.551 28.207 1.00 14.85 338 SER B O 1
ATOM 6238 N N . LEU B 1 361 ? 30.253 77.135 30.215 1.00 10.74 339 LEU B N 1
ATOM 6239 C CA . LEU B 1 361 ? 30.128 75.681 30.103 1.00 12.36 339 LEU B CA 1
ATOM 6240 C C . LEU B 1 361 ? 28.688 75.265 30.194 1.00 13.03 339 LEU B C 1
ATOM 6241 O O . LEU B 1 361 ? 28.291 74.336 29.498 1.00 14.91 339 LEU B O 1
ATOM 6246 N N . THR B 1 362 ? 27.930 75.974 31.054 1.00 11.24 340 THR B N 1
ATOM 6247 C CA . THR B 1 362 ? 26.531 75.639 31.452 1.00 12.52 340 THR B CA 1
ATOM 6248 C C . THR B 1 362 ? 26.465 74.523 32.485 1.00 11.22 340 THR B C 1
ATOM 6249 O O . THR B 1 362 ? 27.304 73.637 32.551 1.00 12.30 340 THR B O 1
ATOM 6253 N N . ARG B 1 363 ? 25.423 74.629 33.302 1.00 10.60 341 ARG B N 1
ATOM 6254 C CA . ARG B 1 363 ? 25.051 73.591 34.277 1.00 9.69 341 ARG B CA 1
ATOM 6255 C C . ARG B 1 363 ? 24.468 72.387 33.541 1.00 10.04 341 ARG B C 1
ATOM 6256 O O . ARG B 1 363 ? 23.693 72.587 32.591 1.00 13.38 341 ARG B O 1
ATOM 6264 N N . MET B 1 364 ? 24.792 71.173 33.978 1.00 9.42 342 MET B N 1
ATOM 6265 C CA . MET B 1 364 ? 24.225 69.980 33.355 1.00 9.37 342 MET B CA 1
ATOM 6266 C C . MET B 1 364 ? 23.030 69.448 34.155 1.00 14.44 342 MET B C 1
ATOM 6267 O O . MET B 1 364 ? 21.967 69.176 33.603 1.00 14.80 342 MET B O 1
ATOM 6272 N N . LYS B 1 365 ? 23.229 69.281 35.457 1.00 11.47 343 LYS B N 1
ATOM 6273 C CA . LYS B 1 365 ? 22.244 68.547 36.269 1.00 10.70 343 LYS B CA 1
ATOM 6274 C C . LYS B 1 365 ? 21.399 69.460 37.124 1.00 12.37 343 LYS B C 1
ATOM 6275 O O . LYS B 1 365 ? 21.797 70.560 37.426 1.00 13.29 343 LYS B O 1
ATOM 6281 N N . ALA B 1 366 ? 20.214 68.972 37.491 1.00 14.97 344 ALA B N 1
ATOM 6282 C CA . ALA B 1 366 ? 19.328 69.809 38.318 1.00 17.07 344 ALA B CA 1
ATOM 6283 C C . ALA B 1 366 ? 19.678 69.562 39.796 1.00 14.08 344 ALA B C 1
ATOM 6284 O O . ALA B 1 366 ? 20.806 69.173 40.103 1.00 14.70 344 ALA B O 1
ATOM 6286 N N . VAL B 1 367 ? 18.763 69.888 40.711 1.00 10.59 345 VAL B N 1
ATOM 6287 C CA . VAL B 1 367 ? 19.116 69.932 42.148 1.00 10.62 345 VAL B CA 1
ATOM 6288 C C . VAL B 1 367 ? 18.167 69.064 42.998 1.00 12.07 345 VAL B C 1
ATOM 6289 O O . VAL B 1 367 ? 16.936 69.227 42.882 1.00 17.36 345 VAL B O 1
ATOM 6293 N N . PRO B 1 368 ? 18.710 68.178 43.859 1.00 12.70 346 PRO B N 1
ATOM 6294 C CA . PRO B 1 368 ? 20.121 67.796 43.914 1.00 8.66 346 PRO B CA 1
ATOM 6295 C C . PRO B 1 368 ? 20.482 67.052 42.628 1.00 10.81 346 PRO B C 1
ATOM 6296 O O . PRO B 1 368 ? 19.645 66.427 41.970 1.00 15.34 346 PRO B O 1
ATOM 6300 N N . ALA B 1 369 ? 21.752 67.121 42.307 1.00 8.71 347 ALA B N 1
ATOM 6301 C CA . ALA B 1 369 ? 22.268 66.513 41.075 1.00 9.96 347 ALA B CA 1
ATOM 6302 C C . ALA B 1 369 ? 22.376 64.993 41.138 1.00 13.10 347 ALA B C 1
ATOM 6303 O O . ALA B 1 369 ? 22.294 64.331 40.090 1.00 12.40 347 ALA B O 1
ATOM 6305 N N . PHE B 1 370 ? 22.562 64.441 42.338 1.00 10.87 348 PHE B N 1
ATOM 6306 C CA . PHE B 1 370 ? 22.796 62.992 42.488 1.00 9.59 348 PHE B CA 1
ATOM 6307 C C . PHE B 1 370 ? 21.765 62.316 43.362 1.00 11.23 348 PHE B C 1
ATOM 6308 O O . PHE B 1 370 ? 21.166 61.315 42.947 1.00 12.25 348 PHE B O 1
ATOM 6316 N N . ASP B 1 371 ? 21.567 62.827 44.578 1.00 8.02 349 ASP B N 1
ATOM 6317 C CA . ASP B 1 371 ? 20.524 62.242 45.440 1.00 8.03 349 ASP B CA 1
ATOM 6318 C C . ASP B 1 371 ? 19.217 62.988 45.215 1.00 10.94 349 ASP B C 1
ATOM 6319 O O . ASP B 1 371 ? 18.862 63.948 45.924 1.00 11.78 349 ASP B O 1
ATOM 6324 N N . GLN B 1 372 ? 18.462 62.564 44.200 1.00 8.48 350 GLN B N 1
ATOM 6325 C CA A GLN B 1 372 ? 17.177 63.198 43.911 0.52 9.63 350 GLN B CA 1
ATOM 6326 C CA B GLN B 1 372 ? 17.203 63.232 43.917 0.48 9.25 350 GLN B CA 1
ATOM 6327 C C . GLN B 1 372 ? 16.144 63.009 45.000 1.00 9.82 350 GLN B C 1
ATOM 6328 O O . GLN B 1 372 ? 16.047 61.919 45.589 1.00 10.28 350 GLN B O 1
ATOM 6339 N N . LEU B 1 373 ? 15.352 64.054 45.281 1.00 11.38 351 LEU B N 1
ATOM 6340 C CA . LEU B 1 373 ? 14.395 63.986 46.371 1.00 12.27 351 LEU B CA 1
ATOM 6341 C C . LEU B 1 373 ? 13.326 62.930 46.126 1.00 11.31 351 LEU B C 1
ATOM 6342 O O . LEU B 1 373 ? 12.759 62.387 47.084 1.00 12.11 351 LEU B O 1
ATOM 6347 N N . ASP B 1 374 ? 13.064 62.624 44.856 1.00 12.20 352 ASP B N 1
ATOM 6348 C CA . ASP B 1 374 ? 12.065 61.637 44.534 1.00 13.84 352 ASP B CA 1
ATOM 6349 C C . ASP B 1 374 ? 12.673 60.290 44.063 1.00 11.69 352 ASP B C 1
ATOM 6350 O O . ASP B 1 374 ? 11.974 59.450 43.427 1.00 13.11 352 ASP B O 1
ATOM 6355 N N . LEU B 1 375 ? 13.960 60.103 44.383 1.00 10.11 353 LEU B N 1
ATOM 6356 C CA . LEU B 1 375 ? 14.661 58.784 44.204 1.00 8.60 353 LEU B CA 1
ATOM 6357 C C . LEU B 1 375 ? 14.786 58.367 42.767 1.00 12.20 353 LEU B C 1
ATOM 6358 O O . LEU B 1 375 ? 14.931 57.160 42.504 1.00 13.75 353 LEU B O 1
ATOM 6363 N N . THR B 1 376 ? 14.828 59.345 41.832 1.00 11.38 354 THR B N 1
ATOM 6364 C CA . THR B 1 376 ? 14.851 58.991 40.407 1.00 12.16 354 THR B CA 1
ATOM 6365 C C . THR B 1 376 ? 16.235 58.993 39.736 1.00 14.23 354 THR B C 1
ATOM 6366 O O . THR B 1 376 ? 16.320 58.715 38.542 1.00 14.36 354 THR B O 1
ATOM 6370 N N . SER B 1 377 ? 17.332 59.236 40.442 1.00 11.86 355 SER B N 1
ATOM 6371 C CA . SER B 1 377 ? 18.655 59.272 39.780 1.00 12.63 355 SER B CA 1
ATOM 6372 C C . SER B 1 377 ? 19.311 57.885 39.664 1.00 12.28 355 SER B C 1
ATOM 6373 O O . SER B 1 377 ? 18.913 56.930 40.354 1.00 10.79 355 SER B O 1
ATOM 6376 N N . PRO B 1 378 ? 20.309 57.751 38.790 1.00 12.29 356 PRO B N 1
ATOM 6377 C CA . PRO B 1 378 ? 21.099 56.508 38.711 1.00 11.80 356 PRO B CA 1
ATOM 6378 C C . PRO B 1 378 ? 21.710 56.134 40.053 1.00 10.53 356 PRO B C 1
ATOM 6379 O O . PRO B 1 378 ? 21.736 54.951 40.414 1.00 10.11 356 PRO B O 1
ATOM 6383 N N . GLU B 1 379 ? 22.161 57.160 40.804 1.00 8.26 357 GLU B N 1
ATOM 6384 C CA . GLU B 1 379 ? 22.804 56.875 42.073 1.00 8.77 357 GLU B CA 1
ATOM 6385 C C . GLU B 1 379 ? 21.775 56.451 43.121 1.00 9.59 357 GLU B C 1
ATOM 6386 O O . GLU B 1 379 ? 22.075 55.621 43.997 1.00 8.76 357 GLU B O 1
ATOM 6392 N N . ASN B 1 380 ? 20.562 56.971 43.038 1.00 8.77 358 ASN B N 1
ATOM 6393 C CA . ASN B 1 380 ? 19.511 56.464 43.939 1.00 8.10 358 ASN B CA 1
ATOM 6394 C C . ASN B 1 380 ? 19.292 54.951 43.737 1.00 9.48 358 ASN B C 1
ATOM 6395 O O . ASN B 1 380 ? 19.126 54.177 44.689 1.00 9.08 358 ASN B O 1
ATOM 6400 N N . ASN B 1 381 ? 19.282 54.537 42.468 1.00 8.83 359 ASN B N 1
ATOM 6401 C CA . ASN B 1 381 ? 19.103 53.124 42.130 1.00 8.34 359 ASN B CA 1
ATOM 6402 C C . ASN B 1 381 ? 20.324 52.289 42.517 1.00 8.38 359 ASN B C 1
ATOM 6403 O O . ASN B 1 381 ? 20.167 51.187 43.031 1.00 8.29 359 ASN B O 1
ATOM 6408 N N . LEU B 1 382 ? 21.511 52.828 42.346 1.00 7.43 360 LEU B N 1
ATOM 6409 C CA . LEU B 1 382 ? 22.702 52.160 42.755 1.00 7.95 360 LEU B CA 1
ATOM 6410 C C . LEU B 1 382 ? 22.613 51.780 44.251 1.00 9.62 360 LEU B C 1
ATOM 6411 O O . LEU B 1 382 ? 23.066 50.714 44.685 1.00 9.64 360 LEU B O 1
ATOM 6416 N N . PHE B 1 383 ? 22.065 52.701 45.055 1.00 10.42 361 PHE B N 1
ATOM 6417 C CA . PHE B 1 383 ? 21.966 52.451 46.494 1.00 9.26 361 PHE B CA 1
ATOM 6418 C C . PHE B 1 383 ? 20.728 51.727 46.948 1.00 11.93 361 PHE B C 1
ATOM 6419 O O . PHE B 1 383 ? 20.549 51.493 48.153 1.00 11.74 361 PHE B O 1
ATOM 6427 N N . GLY B 1 384 ? 19.879 51.307 45.999 1.00 10.50 362 GLY B N 1
ATOM 6428 C CA . GLY B 1 384 ? 18.825 50.370 46.359 1.00 10.06 362 GLY B CA 1
ATOM 6429 C C . GLY B 1 384 ? 19.365 48.972 46.629 1.00 10.02 362 GLY B C 1
ATOM 6430 O O . GLY B 1 384 ? 20.581 48.736 46.586 1.00 10.79 362 GLY B O 1
ATOM 6431 N N . ASP B 1 385 ? 18.443 48.057 46.922 1.00 12.98 363 ASP B N 1
ATOM 6432 C CA . ASP B 1 385 ? 18.857 46.682 47.148 1.00 14.16 363 ASP B CA 1
ATOM 6433 C C . ASP B 1 385 ? 17.715 45.801 46.714 1.00 14.48 363 ASP B C 1
ATOM 6434 O O . ASP B 1 385 ? 16.794 46.271 46.049 1.00 15.72 363 ASP B O 1
ATOM 6439 N N . ALA B 1 386 ? 17.782 44.512 47.041 1.00 16.82 364 ALA B N 1
ATOM 6440 C CA . ALA B 1 386 ? 16.775 43.592 46.532 1.00 16.49 364 ALA B CA 1
ATOM 6441 C C . ALA B 1 386 ? 15.377 43.915 47.032 1.00 15.25 364 ALA B C 1
ATOM 6442 O O . ALA B 1 386 ? 14.420 43.520 46.398 1.00 16.28 364 ALA B O 1
ATOM 6444 N N . THR B 1 387 ? 15.276 44.637 48.156 1.00 14.68 365 THR B N 1
ATOM 6445 C CA . THR B 1 387 ? 13.975 44.997 48.719 1.00 14.50 365 THR B CA 1
ATOM 6446 C C . THR B 1 387 ? 13.496 46.408 48.318 1.00 13.56 365 THR B C 1
ATOM 6447 O O . THR B 1 387 ? 12.305 46.728 48.372 1.00 20.39 365 THR B O 1
ATOM 6451 N N . ALA B 1 388 ? 14.406 47.263 47.936 1.00 13.54 366 ALA B N 1
ATOM 6452 C CA . ALA B 1 388 ? 14.049 48.674 47.641 1.00 16.14 366 ALA B CA 1
ATOM 6453 C C . ALA B 1 388 ? 14.766 49.127 46.375 1.00 14.31 366 ALA B C 1
ATOM 6454 O O . ALA B 1 388 ? 15.983 49.106 46.324 1.00 17.57 366 ALA B O 1
ATOM 6456 N N . LYS B 1 389 ? 14.016 49.495 45.333 1.00 11.57 367 LYS B N 1
ATOM 6457 C CA . LYS B 1 389 ? 14.686 49.768 44.074 1.00 13.34 367 LYS B CA 1
ATOM 6458 C C . LYS B 1 389 ? 15.661 50.957 44.191 1.00 14.55 367 LYS B C 1
ATOM 6459 O O . LYS B 1 389 ? 16.672 51.044 43.488 1.00 10.50 367 LYS B O 1
ATOM 6465 N N . ALA B 1 390 ? 15.349 51.896 45.083 1.00 11.27 368 ALA B N 1
ATOM 6466 C CA . ALA B 1 390 ? 16.185 53.106 45.190 1.00 8.72 368 ALA B CA 1
ATOM 6467 C C . ALA B 1 390 ? 16.144 53.628 46.612 1.00 9.17 368 ALA B C 1
ATOM 6468 O O . ALA B 1 390 ? 15.150 53.422 47.318 1.00 11.50 368 ALA B O 1
ATOM 6470 N N . LYS B 1 391 ? 17.240 54.253 47.016 1.00 9.08 369 LYS B N 1
ATOM 6471 C CA . LYS B 1 391 ? 17.372 54.831 48.359 1.00 9.70 369 LYS B CA 1
ATOM 6472 C C . LYS B 1 391 ? 18.063 56.173 48.301 1.00 9.45 369 LYS B C 1
ATOM 6473 O O . LYS B 1 391 ? 18.721 56.530 47.332 1.00 8.95 369 LYS B O 1
ATOM 6479 N N . HIS B 1 392 ? 17.925 56.920 49.392 1.00 8.67 370 HIS B N 1
ATOM 6480 C CA . HIS B 1 392 ? 18.733 58.104 49.558 1.00 9.54 370 HIS B CA 1
ATOM 6481 C C . HIS B 1 392 ? 20.083 57.737 50.142 1.00 11.12 370 HIS B C 1
ATOM 6482 O O . HIS B 1 392 ? 20.288 56.624 50.610 1.00 11.05 370 HIS B O 1
ATOM 6489 N N . PHE B 1 393 ? 21.018 58.679 50.047 1.00 10.46 371 PHE B N 1
ATOM 6490 C CA . PHE B 1 393 ? 22.369 58.434 50.538 1.00 9.24 371 PHE B CA 1
ATOM 6491 C C . PHE B 1 393 ? 22.995 59.695 51.120 1.00 10.55 371 PHE B C 1
ATOM 6492 O O . PHE B 1 393 ? 24.229 59.737 51.288 1.00 11.43 371 PHE B O 1
ATOM 6500 N N . THR B 1 394 ? 22.140 60.676 51.423 1.00 11.93 372 THR B N 1
ATOM 6501 C CA . THR B 1 394 ? 22.567 61.899 52.077 1.00 10.99 372 THR B CA 1
ATOM 6502 C C . THR B 1 394 ? 21.527 62.303 53.075 1.00 16.01 372 THR B C 1
ATOM 6503 O O . THR B 1 394 ? 20.341 62.060 52.902 1.00 14.34 372 THR B O 1
ATOM 6507 N N . ALA B 1 395 ? 21.984 62.954 54.133 1.00 16.47 373 ALA B N 1
ATOM 6508 C CA . ALA B 1 395 ? 21.033 63.376 55.152 1.00 17.66 373 ALA B CA 1
ATOM 6509 C C . ALA B 1 395 ? 20.045 64.371 54.599 1.00 14.49 373 ALA B C 1
ATOM 6510 O O . ALA B 1 395 ? 18.852 64.383 54.959 1.00 15.42 373 ALA B O 1
ATOM 6512 N N . LEU B 1 396 ? 20.543 65.278 53.764 1.00 14.86 374 LEU B N 1
ATOM 6513 C CA . LEU B 1 396 ? 19.665 66.325 53.312 1.00 12.53 374 LEU B CA 1
ATOM 6514 C C . LEU B 1 396 ? 18.516 65.760 52.454 1.00 12.53 374 LEU B C 1
ATOM 6515 O O . LEU B 1 396 ? 17.384 66.196 52.540 1.00 14.79 374 LEU B O 1
ATOM 6520 N N . ALA B 1 397 ? 18.825 64.835 51.568 1.00 13.10 375 ALA B N 1
ATOM 6521 C CA . ALA B 1 397 ? 17.751 64.385 50.683 1.00 12.13 375 ALA B CA 1
ATOM 6522 C C . ALA B 1 397 ? 16.828 63.453 51.400 1.00 14.13 375 ALA B C 1
ATOM 6523 O O . ALA B 1 397 ? 15.637 63.391 51.087 1.00 14.62 375 ALA B O 1
ATOM 6525 N N . GLN B 1 398 ? 17.337 62.747 52.405 1.00 13.17 376 GLN B N 1
ATOM 6526 C CA . GLN B 1 398 ? 16.431 61.952 53.243 1.00 12.85 376 GLN B CA 1
ATOM 6527 C C . GLN B 1 398 ? 15.483 62.909 53.988 1.00 15.36 376 GLN B C 1
ATOM 6528 O O . GLN B 1 398 ? 14.265 62.710 53.986 1.00 17.74 376 GLN B O 1
ATOM 6534 N N . THR B 1 399 ? 16.023 63.940 54.632 1.00 16.28 377 THR B N 1
ATOM 6535 C CA A THR B 1 399 ? 15.194 64.866 55.398 0.61 19.74 377 THR B CA 1
ATOM 6536 C CA B THR B 1 399 ? 15.158 64.816 55.410 0.39 19.03 377 THR B CA 1
ATOM 6537 C C . THR B 1 399 ? 14.151 65.578 54.535 1.00 17.09 377 THR B C 1
ATOM 6538 O O . THR B 1 399 ? 13.018 65.824 54.966 1.00 21.23 377 THR B O 1
ATOM 6545 N N . ARG B 1 400 ? 14.531 65.909 53.303 1.00 17.27 378 ARG B N 1
ATOM 6546 C CA . ARG B 1 400 ? 13.675 66.675 52.408 1.00 14.17 378 ARG B CA 1
ATOM 6547 C C . ARG B 1 400 ? 13.063 65.807 51.320 1.00 14.44 378 ARG B C 1
ATOM 6548 O O . ARG B 1 400 ? 12.559 66.305 50.329 1.00 17.50 378 ARG B O 1
ATOM 6556 N N . SER B 1 401 ? 13.059 64.510 51.553 1.00 14.44 379 SER B N 1
ATOM 6557 C CA . SER B 1 401 ? 12.553 63.606 50.531 1.00 14.65 379 SER B CA 1
ATOM 6558 C C . SER B 1 401 ? 11.111 63.926 50.165 1.00 13.61 379 SER B C 1
ATOM 6559 O O . SER B 1 401 ? 10.274 64.228 51.052 1.00 15.06 379 SER B O 1
ATOM 6562 N N . THR B 1 402 ? 10.774 63.813 48.871 1.00 13.26 380 THR B N 1
ATOM 6563 C CA . THR B 1 402 ? 9.389 64.035 48.485 1.00 14.33 380 THR B CA 1
ATOM 6564 C C . THR B 1 402 ? 8.629 62.698 48.375 1.00 13.99 380 THR B C 1
ATOM 6565 O O . THR B 1 402 ? 7.391 62.714 48.218 1.00 15.83 380 THR B O 1
ATOM 6569 N N . VAL B 1 403 ? 9.339 61.579 48.506 1.00 13.19 381 VAL B N 1
ATOM 6570 C CA . VAL B 1 403 ? 8.656 60.287 48.585 1.00 11.84 381 VAL B CA 1
ATOM 6571 C C . VAL B 1 403 ? 9.069 59.540 49.830 1.00 12.33 381 VAL B C 1
ATOM 6572 O O . VAL B 1 403 ? 10.164 59.753 50.370 1.00 14.35 381 VAL B O 1
ATOM 6576 N N . THR B 1 404 ? 8.209 58.644 50.295 1.00 12.88 382 THR B N 1
ATOM 6577 C CA . THR B 1 404 ? 8.612 57.810 51.414 1.00 14.19 382 THR B CA 1
ATOM 6578 C C . THR B 1 404 ? 9.858 57.059 50.978 1.00 14.23 382 THR B C 1
ATOM 6579 O O . THR B 1 404 ? 9.906 56.505 49.855 1.00 14.56 382 THR B O 1
ATOM 6583 N N . ALA B 1 405 ? 10.869 56.996 51.856 1.00 11.65 383 ALA B N 1
ATOM 6584 C CA . ALA B 1 405 ? 12.147 56.477 51.414 1.00 11.44 383 ALA B CA 1
ATOM 6585 C C . ALA B 1 405 ? 13.014 56.064 52.584 1.00 13.90 383 ALA B C 1
ATOM 6586 O O . ALA B 1 405 ? 12.826 56.540 53.716 1.00 14.74 383 ALA B O 1
ATOM 6588 N N . GLN B 1 406 ? 13.999 55.218 52.288 1.00 11.73 384 GLN B N 1
ATOM 6589 C CA . GLN B 1 406 ? 15.026 54.874 53.292 1.00 13.47 384 GLN B CA 1
ATOM 6590 C C . GLN B 1 406 ? 16.380 55.399 52.865 1.00 13.44 384 GLN B C 1
ATOM 6591 O O . GLN B 1 406 ? 16.686 55.587 51.680 1.00 12.20 384 GLN B O 1
ATOM 6597 N N . LEU B 1 407 ? 17.223 55.603 53.861 1.00 12.30 385 LEU B N 1
ATOM 6598 C CA . LEU B 1 407 ? 18.625 55.881 53.628 1.00 11.97 385 LEU B CA 1
ATOM 6599 C C . LEU B 1 407 ? 19.415 54.584 53.528 1.00 12.93 385 LEU B C 1
ATOM 6600 O O . LEU B 1 407 ? 19.200 53.632 54.275 1.00 15.96 385 LEU B O 1
ATOM 6605 N N . ALA B 1 408 ? 20.347 54.536 52.590 1.00 11.34 386 ALA B N 1
ATOM 6606 C CA . ALA B 1 408 ? 21.275 53.420 52.497 1.00 12.97 386 ALA B CA 1
ATOM 6607 C C . ALA B 1 408 ? 22.155 53.382 53.747 1.00 11.46 386 ALA B C 1
ATOM 6608 O O . ALA B 1 408 ? 22.436 54.405 54.380 1.00 14.23 386 ALA B O 1
ATOM 6610 N N . ASP B 1 409 ? 22.643 52.179 54.037 1.00 14.38 387 ASP B N 1
ATOM 6611 C CA . ASP B 1 409 ? 23.510 51.952 55.190 1.00 15.27 387 ASP B CA 1
ATOM 6612 C C . ASP B 1 409 ? 24.746 52.823 55.146 1.00 15.59 387 ASP B C 1
ATOM 6613 O O . ASP B 1 409 ? 25.398 52.936 54.113 1.00 13.48 387 ASP B O 1
ATOM 6618 N N . ALA B 1 410 ? 25.096 53.454 56.265 1.00 14.72 388 ALA B N 1
ATOM 6619 C CA . ALA B 1 410 ? 26.216 54.420 56.256 1.00 13.92 388 ALA B CA 1
ATOM 6620 C C . ALA B 1 410 ? 27.524 53.729 55.940 1.00 13.11 388 ALA B C 1
ATOM 6621 O O . ALA B 1 410 ? 28.411 54.328 55.328 1.00 11.77 388 ALA B O 1
ATOM 6623 N N . GLU B 1 411 ? 27.663 52.482 56.410 1.00 14.76 389 GLU B N 1
ATOM 6624 C CA . GLU B 1 411 ? 28.910 51.786 56.135 1.00 12.37 389 GLU B CA 1
ATOM 6625 C C . GLU B 1 411 ? 29.071 51.439 54.638 1.00 12.94 389 GLU B C 1
ATOM 6626 O O . GLU B 1 411 ? 30.203 51.426 54.142 1.00 13.64 389 GLU B O 1
ATOM 6632 N N . LEU B 1 412 ? 27.967 51.112 53.973 1.00 12.24 390 LEU B N 1
ATOM 6633 C CA . LEU B 1 412 ? 28.019 50.826 52.523 1.00 9.96 390 LEU B CA 1
ATOM 6634 C C . LEU B 1 412 ? 28.394 52.094 51.761 1.00 9.22 390 LEU B C 1
ATOM 6635 O O . LEU B 1 412 ? 29.204 52.073 50.840 1.00 10.71 390 LEU B O 1
ATOM 6640 N N . ILE B 1 413 ? 27.776 53.217 52.128 1.00 9.40 391 ILE B N 1
ATOM 6641 C CA . ILE B 1 413 ? 28.100 54.499 51.462 1.00 7.89 391 ILE B CA 1
ATOM 6642 C C . ILE B 1 413 ? 29.591 54.787 51.662 1.00 9.46 391 ILE B C 1
ATOM 6643 O O . ILE B 1 413 ? 30.306 55.131 50.703 1.00 10.50 391 ILE B O 1
ATOM 6648 N N . GLN B 1 414 ? 30.076 54.619 52.906 1.00 9.19 392 GLN B N 1
ATOM 6649 C CA . GLN B 1 414 ? 31.488 54.776 53.185 1.00 9.76 392 GLN B CA 1
ATOM 6650 C C . GLN B 1 414 ? 32.366 53.812 52.357 1.00 10.16 392 GLN B C 1
ATOM 6651 O O . GLN B 1 414 ? 33.397 54.203 51.780 1.00 9.79 392 GLN B O 1
ATOM 6657 N N . ALA B 1 415 ? 31.943 52.550 52.301 1.00 9.20 393 ALA B N 1
ATOM 6658 C CA . ALA B 1 415 ? 32.778 51.529 51.670 1.00 7.21 393 ALA B CA 1
ATOM 6659 C C . ALA B 1 415 ? 32.976 51.732 50.176 1.00 9.67 393 ALA B C 1
ATOM 6660 O O . ALA B 1 415 ? 33.984 51.270 49.634 1.00 9.41 393 ALA B O 1
ATOM 6662 N N . ILE B 1 416 ? 32.033 52.377 49.490 1.00 9.15 394 ILE B N 1
ATOM 6663 C CA . ILE B 1 416 ? 32.239 52.558 48.044 1.00 7.51 394 ILE B CA 1
ATOM 6664 C C . ILE B 1 416 ? 32.799 53.912 47.690 1.00 8.77 394 ILE B C 1
ATOM 6665 O O . ILE B 1 416 ? 32.902 54.246 46.516 1.00 9.91 394 ILE B O 1
ATOM 6670 N N . ASN B 1 417 ? 33.192 54.664 48.717 1.00 8.14 395 ASN B N 1
ATOM 6671 C CA . ASN B 1 417 ? 33.830 55.963 48.416 1.00 6.12 395 ASN B CA 1
ATOM 6672 C C . ASN B 1 417 ? 35.364 55.802 48.542 1.00 6.51 395 ASN B C 1
ATOM 6673 O O . ASN B 1 417 ? 35.887 55.480 49.616 1.00 9.88 395 ASN B O 1
ATOM 6678 N N . PRO B 1 418 ? 36.099 55.957 47.424 1.00 8.55 396 PRO B N 1
ATOM 6679 C CA . PRO B 1 418 ? 37.554 55.813 47.504 1.00 8.31 396 PRO B CA 1
ATOM 6680 C C . PRO B 1 418 ? 38.190 56.661 48.654 1.00 9.14 396 PRO B C 1
ATOM 6681 O O . PRO B 1 418 ? 39.225 56.257 49.253 1.00 10.39 396 PRO B O 1
ATOM 6685 N N . LEU B 1 419 ? 37.615 57.828 48.944 1.00 9.03 397 LEU B N 1
ATOM 6686 C CA . LEU B 1 419 ? 38.270 58.736 49.924 1.00 7.77 397 LEU B CA 1
ATOM 6687 C C . LEU B 1 419 ? 38.278 58.148 51.306 1.00 10.98 397 LEU B C 1
ATOM 6688 O O . LEU B 1 419 ? 39.134 58.488 52.150 1.00 13.75 397 LEU B O 1
ATOM 6693 N N . SER B 1 420 ? 37.333 57.243 51.586 1.00 10.26 398 SER B N 1
ATOM 6694 C CA . SER B 1 420 ? 37.263 56.612 52.917 1.00 11.07 398 SER B CA 1
ATOM 6695 C C . SER B 1 420 ? 38.518 55.892 53.361 1.00 11.78 398 SER B C 1
ATOM 6696 O O . SER B 1 420 ? 38.788 55.777 54.579 1.00 13.48 398 SER B O 1
ATOM 6699 N N . TYR B 1 421 ? 39.257 55.384 52.373 1.00 9.50 399 TYR B N 1
ATOM 6700 C CA . TYR B 1 421 ? 40.395 54.543 52.640 1.00 8.72 399 TYR B CA 1
ATOM 6701 C C . TYR B 1 421 ? 41.648 55.363 52.774 1.00 10.03 399 TYR B C 1
ATOM 6702 O O . TYR B 1 421 ? 42.687 54.846 53.167 1.00 12.09 399 TYR B O 1
ATOM 6711 N N . LEU B 1 422 ? 41.562 56.647 52.431 1.00 12.71 400 LEU B N 1
ATOM 6712 C CA . LEU B 1 422 ? 42.778 57.458 52.408 1.00 14.06 400 LEU B CA 1
ATOM 6713 C C . LEU B 1 422 ? 43.121 58.059 53.734 1.00 23.77 400 LEU B C 1
ATOM 6714 O O . LEU B 1 422 ? 44.266 58.379 53.964 1.00 28.48 400 LEU B O 1
ATOM 6719 N N . THR B 1 423 ? 42.151 58.162 54.616 1.00 26.38 401 THR B N 1
ATOM 6720 C CA . THR B 1 423 ? 42.391 58.772 55.930 1.00 35.04 401 THR B CA 1
ATOM 6721 C C . THR B 1 423 ? 42.572 57.753 57.053 1.00 43.00 401 THR B C 1
ATOM 6722 O O . THR B 1 423 ? 42.890 58.119 58.182 1.00 45.41 401 THR B O 1
ATOM 6726 N N . THR B 1 424 ? 42.403 56.473 56.732 1.00 38.67 402 THR B N 1
ATOM 6727 C CA . THR B 1 424 ? 42.644 55.402 57.693 1.00 42.34 402 THR B CA 1
ATOM 6728 C C . THR B 1 424 ? 43.606 54.370 57.127 1.00 38.95 402 THR B C 1
ATOM 6729 O O . THR B 1 424 ? 43.954 54.379 55.940 1.00 40.75 402 THR B O 1
ATOM 6733 N N . THR B 1 425 ? 44.040 53.461 57.972 1.00 36.60 403 THR B N 1
ATOM 6734 C CA . THR B 1 425 ? 44.760 52.314 57.465 1.00 36.80 403 THR B CA 1
ATOM 6735 C C . THR B 1 425 ? 43.749 51.200 57.558 1.00 31.24 403 THR B C 1
ATOM 6736 O O . THR B 1 425 ? 43.522 50.661 58.615 1.00 38.13 403 THR B O 1
ATOM 6740 N N . SER B 1 426 ? 43.091 50.911 56.443 1.00 20.87 404 SER B N 1
ATOM 6741 C CA . SER B 1 426 ? 41.975 49.983 56.425 1.00 22.16 404 SER B CA 1
ATOM 6742 C C . SER B 1 426 ? 42.080 49.127 55.169 1.00 22.35 404 SER B C 1
ATOM 6743 O O . SER B 1 426 ? 41.210 48.286 54.937 1.00 23.98 404 SER B O 1
ATOM 6746 N N . SER B 1 427 ? 43.157 49.327 54.403 1.00 14.81 405 SER B N 1
ATOM 6747 C CA . SER B 1 427 ? 43.286 48.644 53.110 1.00 10.47 405 SER B CA 1
ATOM 6748 C C . SER B 1 427 ? 44.691 48.817 52.579 1.00 13.30 405 SER B C 1
ATOM 6749 O O . SER B 1 427 ? 45.498 49.510 53.163 1.00 15.86 405 SER B O 1
ATOM 6752 N N . GLN B 1 428 ? 45.003 48.143 51.466 1.00 10.95 406 GLN B N 1
ATOM 6753 C CA . GLN B 1 428 ? 46.273 48.302 50.810 1.00 11.47 406 GLN B CA 1
ATOM 6754 C C . GLN B 1 428 ? 45.982 49.205 49.628 1.00 14.69 406 GLN B C 1
ATOM 6755 O O . GLN B 1 428 ? 45.327 48.799 48.675 1.00 16.08 406 GLN B O 1
ATOM 6761 N N . VAL B 1 429 ? 46.404 50.464 49.721 1.00 12.48 407 VAL B N 1
ATOM 6762 C CA . VAL B 1 429 ? 46.135 51.456 48.667 1.00 10.23 407 VAL B CA 1
ATOM 6763 C C . VAL B 1 429 ? 47.228 51.392 47.615 1.00 11.60 407 VAL B C 1
ATOM 6764 O O . VAL B 1 429 ? 48.437 51.392 47.922 1.00 13.11 407 VAL B O 1
ATOM 6768 N N . ALA B 1 430 ? 46.801 51.339 46.347 1.00 10.07 408 ALA B N 1
ATOM 6769 C CA . ALA B 1 430 ? 47.737 51.390 45.227 1.00 9.48 408 ALA B CA 1
ATOM 6770 C C . ALA B 1 430 ? 48.644 52.617 45.342 1.00 9.66 408 ALA B C 1
ATOM 6771 O O . ALA B 1 430 ? 48.190 53.680 45.778 1.00 11.22 408 ALA B O 1
ATOM 6773 N N . LYS B 1 431 ? 49.916 52.462 44.953 1.00 11.06 409 LYS B N 1
ATOM 6774 C CA . LYS B 1 431 ? 50.861 53.563 45.113 1.00 11.58 409 LYS B CA 1
ATOM 6775 C C . LYS B 1 431 ? 50.747 54.608 44.056 1.00 11.86 409 LYS B C 1
ATOM 6776 O O . LYS B 1 431 ? 51.191 55.738 44.277 1.00 13.89 409 LYS B O 1
ATOM 6782 N N . HIS B 1 432 ? 50.220 54.259 42.879 1.00 10.29 410 HIS B N 1
ATOM 6783 C CA . HIS B 1 432 ? 50.333 55.154 41.713 1.00 10.88 410 HIS B CA 1
ATOM 6784 C C . HIS B 1 432 ? 48.979 55.448 41.087 1.00 11.72 410 HIS B C 1
ATOM 6785 O O . HIS B 1 432 ? 48.214 54.521 40.793 1.00 10.42 410 HIS B O 1
ATOM 6792 N N . TRP B 1 433 ? 48.706 56.729 40.850 1.00 8.74 411 TRP B N 1
ATOM 6793 C CA . TRP B 1 433 ? 47.368 57.165 40.437 1.00 6.92 411 TRP B CA 1
ATOM 6794 C C . TRP B 1 433 ? 47.522 58.152 39.281 1.00 8.39 411 TRP B C 1
ATOM 6795 O O . TRP B 1 433 ? 48.351 59.061 39.344 1.00 9.87 411 TRP B O 1
ATOM 6806 N N . ARG B 1 434 ? 46.656 58.011 38.290 1.00 7.33 412 ARG B N 1
ATOM 6807 C CA . ARG B 1 434 ? 46.593 58.956 37.175 1.00 6.88 412 ARG B CA 1
ATOM 6808 C C . ARG B 1 434 ? 45.123 59.302 36.966 1.00 9.39 412 ARG B C 1
ATOM 6809 O O . ARG B 1 434 ? 44.293 58.433 36.613 1.00 9.52 412 ARG B O 1
ATOM 6817 N N . ILE B 1 435 ? 44.770 60.543 37.262 1.00 6.76 413 ILE B N 1
ATOM 6818 C CA . ILE B 1 435 ? 43.371 60.932 37.237 1.00 8.03 413 ILE B CA 1
ATOM 6819 C C . ILE B 1 435 ? 43.208 62.101 36.258 1.00 8.96 413 ILE B C 1
ATOM 6820 O O . ILE B 1 435 ? 44.057 63.008 36.247 1.00 8.29 413 ILE B O 1
ATOM 6825 N N . ARG B 1 436 ? 42.148 62.041 35.444 1.00 8.64 414 ARG B N 1
ATOM 6826 C CA . ARG B 1 436 ? 41.836 63.110 34.479 1.00 7.25 414 ARG B CA 1
ATOM 6827 C C . ARG B 1 436 ? 40.382 63.417 34.626 1.00 10.89 414 ARG B C 1
ATOM 6828 O O . ARG B 1 436 ? 39.552 62.508 34.819 1.00 11.47 414 ARG B O 1
ATOM 6836 N N . HIS B 1 437 ? 40.039 64.706 34.513 1.00 8.43 415 HIS B N 1
ATOM 6837 C CA . HIS B 1 437 ? 38.643 65.089 34.442 1.00 7.54 415 HIS B CA 1
ATOM 6838 C C . HIS B 1 437 ? 38.632 66.261 33.465 1.00 9.16 415 HIS B C 1
ATOM 6839 O O . HIS B 1 437 ? 39.317 67.231 33.688 1.00 10.41 415 HIS B O 1
ATOM 6846 N N . GLY B 1 438 ? 37.847 66.166 32.389 1.00 8.15 416 GLY B N 1
ATOM 6847 C CA . GLY B 1 438 ? 37.962 67.185 31.352 1.00 7.96 416 GLY B CA 1
ATOM 6848 C C . GLY B 1 438 ? 37.519 68.536 31.826 1.00 10.27 416 GLY B C 1
ATOM 6849 O O . GLY B 1 438 ? 36.581 68.692 32.610 1.00 9.25 416 GLY B O 1
ATOM 6850 N N . ALA B 1 439 ? 38.156 69.569 31.288 1.00 10.18 417 ALA B N 1
ATOM 6851 C CA . ALA B 1 439 ? 37.816 70.921 31.731 1.00 9.90 417 ALA B CA 1
ATOM 6852 C C . ALA B 1 439 ? 36.443 71.371 31.233 1.00 8.86 417 ALA B C 1
ATOM 6853 O O . ALA B 1 439 ? 35.935 72.423 31.681 1.00 13.75 417 ALA B O 1
ATOM 6855 N N . ALA B 1 440 ? 35.839 70.614 30.309 1.00 9.68 418 ALA B N 1
ATOM 6856 C CA . ALA B 1 440 ? 34.479 70.919 29.880 1.00 13.79 418 ALA B CA 1
ATOM 6857 C C . ALA B 1 440 ? 33.483 69.879 30.345 1.00 11.88 418 ALA B C 1
ATOM 6858 O O . ALA B 1 440 ? 32.378 69.775 29.819 1.00 14.90 418 ALA B O 1
ATOM 6860 N N . ASP B 1 441 ? 33.875 69.075 31.340 1.00 9.36 419 ASP B N 1
ATOM 6861 C CA . ASP B 1 441 ? 33.050 68.005 31.836 1.00 9.49 419 ASP B CA 1
ATOM 6862 C C . ASP B 1 441 ? 32.302 68.533 33.076 1.00 10.61 419 ASP B C 1
ATOM 6863 O O . ASP B 1 441 ? 32.912 68.871 34.102 1.00 11.49 419 ASP B O 1
ATOM 6868 N N . ARG B 1 442 ? 30.996 68.579 32.928 1.00 8.48 420 ARG B N 1
ATOM 6869 C CA . ARG B 1 442 ? 30.113 69.107 33.970 1.00 7.04 420 ARG B CA 1
ATOM 6870 C C . ARG B 1 442 ? 29.257 68.018 34.613 1.00 9.29 420 ARG B C 1
ATOM 6871 O O . ARG B 1 442 ? 28.272 68.337 35.264 1.00 10.31 420 ARG B O 1
ATOM 6879 N N . ASP B 1 443 ? 29.619 66.738 34.486 1.00 7.89 421 ASP B N 1
ATOM 6880 C CA . ASP B 1 443 ? 28.798 65.684 35.080 1.00 8.12 421 ASP B CA 1
ATOM 6881 C C . ASP B 1 443 ? 28.973 65.558 36.606 1.00 10.48 421 ASP B C 1
ATOM 6882 O O . ASP B 1 443 ? 28.107 65.049 37.304 1.00 11.28 421 ASP B O 1
ATOM 6887 N N . THR B 1 444 ? 30.073 66.098 37.110 1.00 9.42 422 THR B N 1
ATOM 6888 C CA . THR B 1 444 ? 30.238 66.314 38.537 1.00 9.72 422 THR B CA 1
ATOM 6889 C C . THR B 1 444 ? 31.111 67.561 38.685 1.00 10.21 422 THR B C 1
ATOM 6890 O O . THR B 1 444 ? 31.804 67.935 37.751 1.00 9.08 422 THR B O 1
ATOM 6894 N N . SER B 1 445 ? 31.092 68.211 39.854 1.00 7.23 423 SER B N 1
ATOM 6895 C CA . SER B 1 445 ? 31.912 69.392 40.037 1.00 8.83 423 SER B CA 1
ATOM 6896 C C . SER B 1 445 ? 33.392 69.054 39.870 1.00 8.57 423 SER B C 1
ATOM 6897 O O . SER B 1 445 ? 33.836 67.983 40.275 1.00 8.96 423 SER B O 1
ATOM 6900 N N . PHE B 1 446 ? 34.182 70.007 39.391 1.00 6.79 424 PHE B N 1
ATOM 6901 C CA . PHE B 1 446 ? 35.614 69.836 39.390 1.00 6.18 424 PHE B CA 1
ATOM 6902 C C . PHE B 1 446 ? 36.170 69.610 40.770 1.00 6.45 424 PHE B C 1
ATOM 6903 O O . PHE B 1 446 ? 37.247 68.997 40.905 1.00 7.08 424 PHE B O 1
ATOM 6911 N N . ALA B 1 447 ? 35.468 70.099 41.807 1.00 8.85 425 ALA B N 1
ATOM 6912 C CA . ALA B 1 447 ? 35.954 69.863 43.166 1.00 6.83 425 ALA B CA 1
ATOM 6913 C C . ALA B 1 447 ? 36.085 68.392 43.512 1.00 9.01 425 ALA B C 1
ATOM 6914 O O . ALA B 1 447 ? 36.948 68.037 44.283 1.00 8.64 425 ALA B O 1
ATOM 6916 N N . ILE B 1 448 ? 35.273 67.539 42.885 1.00 6.61 426 ILE B N 1
ATOM 6917 C CA . ILE B 1 448 ? 35.246 66.097 43.271 1.00 7.03 426 ILE B CA 1
ATOM 6918 C C . ILE B 1 448 ? 36.553 65.405 42.879 1.00 7.17 426 ILE B C 1
ATOM 6919 O O . ILE B 1 448 ? 37.258 64.881 43.760 1.00 7.57 426 ILE B O 1
ATOM 6924 N N . PRO B 1 449 ? 36.985 65.477 41.601 1.00 7.14 427 PRO B N 1
ATOM 6925 C CA . PRO B 1 449 ? 38.285 64.890 41.294 1.00 6.49 427 PRO B CA 1
ATOM 6926 C C . PRO B 1 449 ? 39.449 65.621 41.956 1.00 8.32 427 PRO B C 1
ATOM 6927 O O . PRO B 1 449 ? 40.465 65.000 42.296 1.00 8.15 427 PRO B O 1
ATOM 6931 N N . ILE B 1 450 ? 39.329 66.940 42.156 1.00 7.78 428 ILE B N 1
ATOM 6932 C CA . ILE B 1 450 ? 40.403 67.673 42.797 1.00 7.62 428 ILE B CA 1
ATOM 6933 C C . ILE B 1 450 ? 40.585 67.228 44.236 1.00 7.42 428 ILE B C 1
ATOM 6934 O O . ILE B 1 450 ? 41.754 67.060 44.671 1.00 8.19 428 ILE B O 1
ATOM 6939 N N . ILE B 1 451 ? 39.481 67.030 44.962 1.00 7.99 429 ILE B N 1
ATOM 6940 C CA . ILE B 1 451 ? 39.595 66.517 46.333 1.00 7.35 429 ILE B CA 1
ATOM 6941 C C . ILE B 1 451 ? 40.332 65.180 46.363 1.00 8.38 429 ILE B C 1
ATOM 6942 O O . ILE B 1 451 ? 41.207 64.963 47.195 1.00 7.78 429 ILE B O 1
ATOM 6947 N N . LEU B 1 452 ? 39.977 64.286 45.442 1.00 8.06 430 LEU B N 1
ATOM 6948 C CA . LEU B 1 452 ? 40.630 62.991 45.438 1.00 7.79 430 LEU B CA 1
ATOM 6949 C C . LEU B 1 452 ? 42.141 63.140 45.164 1.00 8.84 430 LEU B C 1
ATOM 6950 O O . LEU B 1 452 ? 42.970 62.561 45.865 1.00 8.33 430 LEU B O 1
ATOM 6955 N N . ALA B 1 453 ? 42.505 63.978 44.189 1.00 7.27 431 ALA B N 1
ATOM 6956 C CA . ALA B 1 453 ? 43.908 64.155 43.866 1.00 9.31 431 ALA B CA 1
ATOM 6957 C C . ALA B 1 453 ? 44.692 64.777 45.017 1.00 7.31 431 ALA B C 1
ATOM 6958 O O . ALA B 1 453 ? 45.812 64.343 45.288 1.00 8.04 431 ALA B O 1
ATOM 6960 N N . ILE B 1 454 ? 44.108 65.800 45.639 1.00 7.77 432 ILE B N 1
ATOM 6961 C CA . ILE B 1 454 ? 44.796 66.430 46.779 1.00 8.91 432 ILE B CA 1
ATOM 6962 C C . ILE B 1 454 ? 44.904 65.489 47.965 1.00 8.55 432 ILE B C 1
ATOM 6963 O O . ILE B 1 454 ? 45.980 65.407 48.583 1.00 8.00 432 ILE B O 1
ATOM 6968 N N . MET B 1 455 ? 43.853 64.724 48.247 1.00 8.15 433 MET B N 1
ATOM 6969 C CA A MET B 1 455 ? 43.938 63.788 49.354 0.51 8.20 433 MET B CA 1
ATOM 6970 C CA B MET B 1 455 ? 43.933 63.767 49.360 0.49 8.25 433 MET B CA 1
ATOM 6971 C C . MET B 1 455 ? 44.996 62.707 49.103 1.00 10.39 433 MET B C 1
ATOM 6972 O O . MET B 1 455 ? 45.729 62.336 50.002 1.00 10.23 433 MET B O 1
ATOM 6981 N N . LEU B 1 456 ? 45.082 62.243 47.854 1.00 7.60 434 LEU B N 1
ATOM 6982 C CA . LEU B 1 456 ? 46.170 61.296 47.499 1.00 7.86 434 LEU B CA 1
ATOM 6983 C C . LEU B 1 456 ? 47.534 61.908 47.772 1.00 10.73 434 LEU B C 1
ATOM 6984 O O . LEU B 1 456 ? 48.391 61.282 48.383 1.00 11.39 434 LEU B O 1
ATOM 6989 N 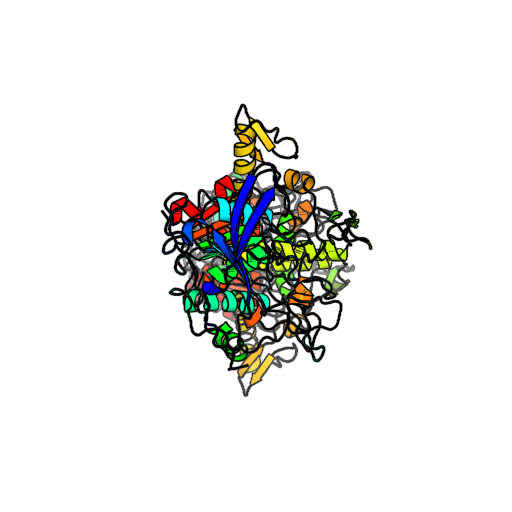N . GLU B 1 457 ? 47.759 63.132 47.288 1.00 8.39 435 GLU B N 1
ATOM 6990 C CA . GLU B 1 457 ? 49.052 63.777 47.496 1.00 11.96 435 GLU B CA 1
ATOM 6991 C C . GLU B 1 457 ? 49.341 63.984 48.977 1.00 10.82 435 GLU B C 1
ATOM 6992 O O . GLU B 1 457 ? 50.463 63.707 49.469 1.00 11.84 435 GLU B O 1
ATOM 6998 N N . ASN B 1 458 ? 48.329 64.398 49.717 1.00 10.96 436 ASN B N 1
ATOM 6999 C CA . ASN B 1 458 ? 48.540 64.704 51.125 1.00 11.84 436 ASN B CA 1
ATOM 7000 C C . ASN B 1 458 ? 48.889 63.467 51.928 1.00 15.01 436 ASN B C 1
ATOM 7001 O O . ASN B 1 458 ? 49.550 63.593 52.970 1.00 15.24 436 ASN B O 1
ATOM 7006 N N . HIS B 1 459 ? 48.470 62.286 51.462 1.00 11.43 437 HIS B N 1
ATOM 7007 C CA . HIS B 1 459 ? 48.786 61.025 52.149 1.00 11.45 437 HIS B CA 1
ATOM 7008 C C . HIS B 1 459 ? 49.930 60.251 51.536 1.00 11.64 437 HIS B C 1
ATOM 7009 O O . HIS B 1 459 ? 50.143 59.094 51.890 1.00 14.43 437 HIS B O 1
ATOM 7016 N N . GLY B 1 460 ? 50.664 60.896 50.643 1.00 11.11 438 GLY B N 1
ATOM 7017 C CA . GLY B 1 460 ? 51.954 60.349 50.160 1.00 11.65 438 GLY B CA 1
ATOM 7018 C C . GLY B 1 460 ? 51.852 59.382 48.981 1.00 9.19 438 GLY B C 1
ATOM 7019 O O . GLY B 1 460 ? 52.791 58.638 48.688 1.00 11.63 438 GLY B O 1
ATOM 7020 N N . TYR B 1 461 ? 50.690 59.367 48.334 1.00 10.47 439 TYR B N 1
ATOM 7021 C CA . TYR B 1 461 ? 50.523 58.509 47.117 1.00 12.15 439 TYR B CA 1
ATOM 7022 C C . TYR B 1 461 ? 51.014 59.245 45.887 1.00 13.08 439 TYR B C 1
ATOM 7023 O O . TYR B 1 461 ? 50.969 60.499 45.815 1.00 15.38 439 TYR B O 1
ATOM 7032 N N . GLY B 1 462 ? 51.492 58.478 44.893 1.00 10.85 440 GLY B N 1
ATOM 7033 C CA . GLY B 1 462 ? 51.904 59.126 43.659 1.00 11.85 440 GLY B CA 1
ATOM 7034 C C . GLY B 1 462 ? 50.669 59.522 42.846 1.00 10.49 440 GLY B C 1
ATOM 7035 O O . GLY B 1 462 ? 49.790 58.677 42.626 1.00 11.79 440 GLY B O 1
ATOM 7036 N N . ILE B 1 463 ? 50.574 60.796 42.443 1.00 9.46 441 ILE B N 1
ATOM 7037 C CA . ILE B 1 463 ? 49.369 61.217 41.747 1.00 9.18 441 ILE B CA 1
ATOM 7038 C C . ILE B 1 463 ? 49.709 62.148 40.590 1.00 13.49 441 ILE B C 1
ATOM 7039 O O . ILE B 1 463 ? 50.426 63.132 40.768 1.00 13.85 441 ILE B O 1
ATOM 7044 N N . ASP B 1 464 ? 49.227 61.772 39.400 1.00 8.70 442 ASP B N 1
ATOM 7045 C CA . ASP B 1 464 ? 49.411 62.550 38.182 1.00 8.68 442 ASP B CA 1
ATOM 7046 C C . ASP B 1 464 ? 48.000 63.016 37.836 1.00 10.61 442 ASP B C 1
ATOM 7047 O O . ASP B 1 464 ? 47.116 62.189 37.543 1.00 10.62 442 ASP B O 1
ATOM 7052 N N . PHE B 1 465 ? 47.734 64.338 37.957 1.00 9.55 443 PHE B N 1
ATOM 7053 C CA . PHE B 1 465 ? 46.363 64.815 37.821 1.00 8.67 443 PHE B CA 1
ATOM 7054 C C . PHE B 1 465 ? 46.326 65.998 36.827 1.00 10.35 443 PHE B C 1
ATOM 7055 O O . PHE B 1 465 ? 47.245 66.841 36.820 1.00 13.31 443 PHE B O 1
ATOM 7063 N N . ALA B 1 466 ? 45.246 66.086 36.065 1.00 9.16 444 ALA B N 1
ATOM 7064 C CA . ALA B 1 466 ? 45.027 67.245 35.212 1.00 11.77 444 ALA B CA 1
ATOM 7065 C C . ALA B 1 466 ? 43.558 67.376 34.841 1.00 13.72 444 ALA B C 1
ATOM 7066 O O . ALA B 1 466 ? 42.787 66.381 34.914 1.00 9.35 444 ALA B O 1
ATOM 7068 N N . LEU B 1 467 ? 43.185 68.590 34.387 1.00 11.05 445 LEU B N 1
ATOM 7069 C CA . LEU B 1 467 ? 41.846 68.828 33.803 1.00 10.49 445 LEU B CA 1
ATOM 7070 C C . LEU B 1 467 ? 42.047 69.163 32.326 1.00 12.76 445 LEU B C 1
ATOM 7071 O O . LEU B 1 467 ? 42.215 70.354 31.964 1.00 13.47 445 LEU B O 1
ATOM 7076 N N . PRO B 1 468 ? 42.062 68.168 31.432 1.00 9.24 446 PRO B N 1
ATOM 7077 C CA . PRO B 1 468 ? 42.506 68.462 30.057 1.00 12.15 446 PRO B CA 1
ATOM 7078 C C . PRO B 1 468 ? 41.551 69.387 29.335 1.00 10.47 446 PRO B C 1
ATOM 7079 O O . PRO B 1 468 ? 40.345 69.265 29.472 1.00 11.54 446 PRO B O 1
ATOM 7083 N N . TRP B 1 469 ? 42.097 70.370 28.627 1.00 11.18 447 TRP B N 1
ATOM 7084 C CA . TRP B 1 469 ? 41.300 71.400 28.011 1.00 15.19 447 TRP B CA 1
ATOM 7085 C C . TRP B 1 469 ? 40.275 70.913 27.034 1.00 13.25 447 TRP B C 1
ATOM 7086 O O . TRP B 1 469 ? 40.569 70.027 26.238 1.00 14.94 447 TRP B O 1
ATOM 7097 N N . ASP B 1 470 ? 39.045 71.422 27.164 1.00 14.32 448 ASP B N 1
ATOM 7098 C CA . ASP B 1 470 ? 37.968 71.240 26.176 1.00 14.02 448 ASP B CA 1
ATOM 7099 C C . ASP B 1 470 ? 37.619 69.763 25.999 1.00 14.47 448 ASP B C 1
ATOM 7100 O O . ASP B 1 470 ? 37.201 69.328 24.907 1.00 19.87 448 ASP B O 1
ATOM 7105 N N . ILE B 1 471 ? 37.801 68.997 27.064 1.00 13.15 449 ILE B N 1
ATOM 7106 C CA . ILE B 1 471 ? 37.457 67.562 27.050 1.00 14.58 449 ILE B CA 1
ATOM 7107 C C . ILE B 1 471 ? 36.140 67.423 27.808 1.00 14.15 449 ILE B C 1
ATOM 7108 O O . ILE B 1 471 ? 35.948 67.951 28.914 1.00 11.16 449 ILE B O 1
ATOM 7113 N N . PRO B 1 472 ? 35.179 66.731 27.213 1.00 12.08 450 PRO B N 1
ATOM 7114 C CA . PRO B 1 472 ? 33.859 66.530 27.823 1.00 13.08 450 PRO B CA 1
ATOM 7115 C C . PRO B 1 472 ? 33.889 65.256 28.687 1.00 12.51 450 PRO B C 1
ATOM 7116 O O . PRO B 1 472 ? 34.985 64.715 28.972 1.00 17.55 450 PRO B O 1
ATOM 7120 N N . HIS B 1 473 ? 32.733 64.790 29.130 1.00 14.42 451 HIS B N 1
ATOM 7121 C CA . HIS B 1 473 ? 32.685 63.590 29.948 1.00 11.91 451 HIS B CA 1
ATOM 7122 C C . HIS B 1 473 ? 32.998 62.383 29.059 1.00 15.88 451 HIS B C 1
ATOM 7123 O O . HIS B 1 473 ? 32.167 62.013 28.254 1.00 19.72 451 HIS B O 1
ATOM 7130 N N . SER B 1 474 ? 34.188 61.809 29.200 1.00 11.70 452 SER B N 1
ATOM 7131 C CA . SER B 1 474 ? 34.727 60.846 28.254 1.00 11.74 452 SER B CA 1
ATOM 7132 C C . SER B 1 474 ? 36.016 60.346 28.866 1.00 10.51 452 SER B C 1
ATOM 7133 O O . SER B 1 474 ? 36.466 60.866 29.895 1.00 13.27 452 SER B O 1
ATOM 7136 N N . GLY B 1 475 ? 36.610 59.358 28.217 1.00 10.28 453 GLY B N 1
ATOM 7137 C CA . GLY B 1 475 ? 37.878 58.783 28.669 1.00 13.21 453 GLY B CA 1
ATOM 7138 C C . GLY B 1 475 ? 38.703 58.255 27.527 1.00 10.86 453 GLY B C 1
ATOM 7139 O O . GLY B 1 475 ? 38.250 58.272 26.366 1.00 12.17 453 GLY B O 1
ATOM 7140 N N . ASP B 1 476 ? 39.922 57.808 27.822 1.00 11.88 454 ASP B N 1
ATOM 7141 C CA . ASP B 1 476 ? 40.747 57.112 26.828 1.00 12.45 454 ASP B CA 1
ATOM 7142 C C . ASP B 1 476 ? 41.125 57.936 25.594 1.00 13.84 454 ASP B C 1
ATOM 7143 O O . ASP B 1 476 ? 41.438 57.369 24.540 1.00 13.27 454 ASP B O 1
ATOM 7148 N N . TYR B 1 477 ? 41.172 59.260 25.760 1.00 13.12 455 TYR B N 1
ATOM 7149 C CA . TYR B 1 477 ? 41.403 60.187 24.639 1.00 14.58 455 TYR B CA 1
ATOM 7150 C C . TYR B 1 477 ? 42.880 60.614 24.539 1.00 16.15 455 TYR B C 1
ATOM 7151 O O . TYR B 1 477 ? 43.238 61.399 23.678 1.00 17.38 455 TYR B O 1
ATOM 7160 N N . ASP B 1 478 ? 43.726 60.108 25.438 1.00 12.21 456 ASP B N 1
ATOM 7161 C CA . ASP B 1 478 ? 45.113 60.527 25.535 1.00 11.26 456 ASP B CA 1
ATOM 7162 C C . ASP B 1 478 ? 45.999 59.298 25.731 1.00 12.48 456 ASP B C 1
ATOM 7163 O O . ASP B 1 478 ? 46.903 59.322 26.567 1.00 14.51 456 ASP B O 1
ATOM 7168 N N . LEU B 1 479 ? 45.765 58.219 24.972 1.00 13.68 457 LEU B N 1
ATOM 7169 C CA . LEU B 1 479 ? 46.493 56.983 25.175 1.00 14.26 457 LEU B CA 1
ATOM 7170 C C . LEU B 1 479 ? 48.012 57.093 25.052 1.00 12.76 457 LEU B C 1
ATOM 7171 O O . LEU B 1 479 ? 48.734 56.428 25.802 1.00 13.41 457 LEU B O 1
ATOM 7176 N N . GLY B 1 480 ? 48.528 57.988 24.185 1.00 14.01 458 GLY B N 1
ATOM 7177 C CA . GLY B 1 480 ? 49.975 58.172 24.149 1.00 17.10 458 GLY B CA 1
ATOM 7178 C C . GLY B 1 480 ? 50.524 58.596 25.520 1.00 15.11 458 GLY B C 1
ATOM 7179 O O . GLY B 1 480 ? 51.578 58.108 25.983 1.00 16.32 458 GLY B O 1
ATOM 7180 N N . ASP B 1 481 ? 49.807 59.489 26.185 1.00 11.92 459 ASP B N 1
ATOM 7181 C CA . ASP B 1 481 ? 50.236 59.935 27.501 1.00 12.46 459 ASP B CA 1
ATOM 7182 C C . ASP B 1 481 ? 49.961 58.903 28.616 1.00 13.22 459 ASP B C 1
ATOM 7183 O O . ASP B 1 481 ? 50.821 58.694 29.498 1.00 12.87 459 ASP B O 1
ATOM 7188 N N . LEU B 1 482 ? 48.783 58.275 28.583 1.00 12.58 460 LEU B N 1
ATOM 7189 C CA . LEU B 1 482 ? 48.483 57.206 29.552 1.00 10.95 460 LEU B CA 1
ATOM 7190 C C . LEU B 1 482 ? 49.521 56.109 29.440 1.00 11.34 460 LEU B C 1
ATOM 7191 O O . LEU B 1 482 ? 50.052 55.638 30.458 1.00 11.13 460 LEU B O 1
ATOM 7196 N N . PHE B 1 483 ? 49.820 55.662 28.206 1.00 8.70 461 PHE B N 1
ATOM 7197 C CA . PHE B 1 483 ? 50.775 54.550 28.108 1.00 9.40 461 PHE B CA 1
ATOM 7198 C C . PHE B 1 483 ? 52.198 54.967 28.444 1.00 11.39 461 PHE B C 1
ATOM 7199 O O . PHE B 1 483 ? 52.987 54.170 28.913 1.00 11.95 461 PHE B O 1
ATOM 7207 N N . SER B 1 484 ? 52.553 56.241 28.226 1.00 12.56 462 SER B N 1
ATOM 7208 C CA A SER B 1 484 ? 53.848 56.739 28.693 0.57 13.12 462 SER B CA 1
ATOM 7209 C CA B SER B 1 484 ? 53.849 56.724 28.693 0.43 13.07 462 SER B CA 1
ATOM 7210 C C . SER B 1 484 ? 53.928 56.663 30.204 1.00 10.96 462 SER B C 1
ATOM 7211 O O . SER B 1 484 ? 54.973 56.322 30.764 1.00 13.31 462 SER B O 1
ATOM 7216 N N . TRP B 1 485 ? 52.813 56.991 30.861 1.00 9.93 463 TRP B N 1
ATOM 7217 C CA . TRP B 1 485 ? 52.775 56.950 32.316 1.00 9.70 463 TRP B CA 1
ATOM 7218 C C . TRP B 1 485 ? 52.901 55.508 32.775 1.00 12.26 463 TRP B C 1
ATOM 7219 O O . TRP B 1 485 ? 53.737 55.213 33.613 1.00 12.28 463 TRP B O 1
ATOM 7230 N N . ILE B 1 486 ? 52.169 54.585 32.147 1.00 10.19 464 ILE B N 1
ATOM 7231 C CA . ILE B 1 486 ? 52.281 53.159 32.552 1.00 9.83 464 ILE B CA 1
ATOM 7232 C C . ILE B 1 486 ? 53.714 52.664 32.343 1.00 10.55 464 ILE B C 1
ATOM 7233 O O . ILE B 1 486 ? 54.301 52.034 33.218 1.00 12.21 464 ILE B O 1
ATOM 7238 N N . ASP B 1 487 ? 54.314 52.972 31.191 1.00 10.47 465 ASP B N 1
ATOM 7239 C CA . ASP B 1 487 ? 55.649 52.521 30.911 1.00 11.27 465 ASP B CA 1
ATOM 7240 C C . ASP B 1 487 ? 56.680 53.076 31.909 1.00 11.70 465 ASP B C 1
ATOM 7241 O O . ASP B 1 487 ? 57.620 52.390 32.287 1.00 13.71 465 ASP B O 1
ATOM 7246 N N . GLY B 1 488 ? 56.480 54.339 32.328 1.00 12.27 466 GLY B N 1
ATOM 7247 C CA . GLY B 1 488 ? 57.374 54.926 33.311 1.00 13.84 466 GLY B CA 1
ATOM 7248 C C . GLY B 1 488 ? 57.317 54.221 34.651 1.00 14.90 466 GLY B C 1
ATOM 7249 O O . GLY B 1 488 ? 58.327 54.113 35.354 1.00 18.01 466 GLY B O 1
ATOM 7250 N N . LEU B 1 489 ? 56.162 53.665 34.993 1.00 14.60 467 LEU B N 1
ATOM 7251 C CA . LEU B 1 489 ? 56.029 52.948 36.255 1.00 14.78 467 LEU B CA 1
ATOM 7252 C C . LEU B 1 489 ? 56.600 51.534 36.178 1.00 16.82 467 LEU B C 1
ATOM 7253 O O . LEU B 1 489 ? 57.058 50.973 37.186 1.00 17.87 467 LEU B O 1
ATOM 7258 N N . CYS B 1 490 ? 56.560 50.944 34.984 1.00 14.62 468 CYS B N 1
ATOM 7259 C CA . CYS B 1 490 ? 56.763 49.496 34.890 1.00 16.98 468 CYS B CA 1
ATOM 7260 C C . CYS B 1 490 ? 58.100 49.143 34.315 1.00 25.45 468 CYS B C 1
ATOM 7261 O O . CYS B 1 490 ? 58.499 47.992 34.313 1.00 23.64 468 CYS B O 1
ATOM 7264 N N . GLN B 1 491 ? 58.792 50.129 33.780 1.00 27.71 469 GLN B N 1
ATOM 7265 C CA . GLN B 1 491 ? 60.048 49.816 33.095 1.00 38.33 469 GLN B CA 1
ATOM 7266 C C . GLN B 1 491 ? 61.115 50.326 34.016 1.00 48.59 469 GLN B C 1
ATOM 7267 O O . GLN B 1 491 ? 61.805 49.535 34.672 1.00 54.62 469 GLN B O 1
#

InterPro domains:
  IPR029058 Alpha/Beta hydrolase fold [G3DSA:3.40.50.1820] (1-469)
  IPR029058 Alpha/Beta hydrolase fold [SSF53474] (75-465)
  IPR048124 Tannase subtype B [NF041556] (5-465)
  IPR049492 BD-FAE-like domain [PF20434] (95-205)

CATH classification: 3.40.50.1820

Organism: Lactiplantibacillus plantarum (NCBI:txid1590)

Nearest PDB structures (foldseek):
  4j0d-assembly1_A  TM=1.002E+00  e=0.000E+00  Lactiplantibacillus plantarum
  4jui-assembly2_B  TM=9.942E-01  e=3.300E-102  Lactiplantibacillus plantarum
  3wa6-assembly1_A  TM=9.923E-01  e=6.788E-101  Lactiplantibacillus plantarum
  4j0c-assembly2_B  TM=9.956E-01  e=2.588E-99  Lactiplantibacillus plantarum
  4j0i-assembly1_A  TM=9.980E-01  e=2.110E-98  Lactiplantibacillus plantarum

Foldseek 3Di:
DVVQVLADACVQWAWDWDDDDVDTFIKTKHWFAQQAPADQASQFGKMKIFRPVQVVQDAAQPDHQLFAAEEEEWQDALQAKTHFEELPAPAPPHPNVLVNVCSNRGHIYMGGTFHGLCTAGPVGFTDHFPPRRLLSVQLSLLSCQLHSVRGGHHSQRYEYEYFECSLLSQLLLQQCKPPPVSVVVNVVRRRHPGTRHHAEYEGENHNFPLQLQLLLLLLQCQVFFKAKAWDFDDDQDPRNDTDIDMDMDGADPVQNVVSLVSPQVNQVVQQVLQQADPVGHGFGADSSSDTNVVVVVFVQVQVQLLVCLVVVDDQVLFDFFDQDVSGRDGGPSNRRDVSLGAHATPSRRFALALPGSNQQSQAGSVGSGAGAYPVSCVNRPDDHHHHDPVSSLSSGSVNSLSAQDPSRHQAYEYEYAPSENSTRPVVVVSVQSSCVVRNGHYHYHHHYPDYRDDPPPSVVVSVVSSVVRD/DVVQVLADACVQWDWDWDCPPNDTFIWTKHWFAQQAPADQASQFGKMKIFRPQQVVQHAAPPHHQLFAAEEEEWQDALQAKTHFEELPALAPPHPNVLVSVCSNRGHIYMGGTFHGLCTAGPVRFTDRFPPRRLLSLQLSLLSCQLHSVRGGHHSQRYEYEYFECSLLSQLLLQLFKPFPVSVVVNVVRRGHPGTRHHAEYEGENYNFPLQLQLLLLLLQCQVFFKAKAKDFDPDADPRNHTHIDMDMDGADPVQNVVSLVSPQVNQVVQQVVQFADPVSHRFGADSSRDTNVVVVVFVQLQVQLLVQVVVVDDQVLADFFDADVSGRPGGPSVRRDSRLGAHATPSRAFDLALPGSNQQSQAGSVGRGAGAYPVSCVNRPDDHHHHDPVSSLSSGSLNSLVDPRHNHHQYYEYEYAPSENSTRPVVVVVVQSSCVVSNGHYHYHHHYPDYRDDPPCSVVVVVVSVVSRD